Protein AF-0000000076924852 (afdb_homodimer)

Foldseek 3Di:
DQPPQVDDCPDLLNQLLVCLLVLVQVSNVVSLCVQCVPVPLSLVSQQVRDGRFRHGSLLNNLLNLNQVSNCCNCPVSNHDQLDQGRQQDGSLLSNLLSVNVVSNVVSVVSDHDQLRATLQQDGSLLSNLLVLVLSSNLVSVVSPHDLQRQGPLGGSLLNNLLNLNLNSNLSSVVSPHDQADADLQFRGSLVSNLLNQRQSSNLSSLVSPYDQATDQQDGSLLSCLLQVNLVNCVSSVVSPYQQAHAHPLGDTSLLSCLLVPNLSSNVSSLVRYDDDPVQPDSDSVSSSVVSCPPVCGVPPCLLVDALVVLQVVLVVCVVVVVLVSSLVSLSSSCNVVVLDLVSLLSNLVSCLSVLNLNSNLVSLSVSCSSPPPPPSSVVSNVSSCVSVVPPPDPSVCVSPPDD/DQPPQVDDCVDLLNQLLVCLLVLVVVSNVVSLCVQCVPVPLSLVSQQVRAGRFRHGSLLNNLLNLNQVSNCCNCPVSNHDQLDQGRQQDGSLLSNLLSVNVVSNVVSVVSDHDQLRATLQQDGSLLSNLLVLVLSSNLVSVVSPHDLQRQGPLGGSLLNNLLNLNLNSNLSSVVSPHDQADDDLQFRGSLVSNLLNQRQSSNLSSLVSPYDQATDQQDGSLLSCLLLVNLVNVVSSVVSPYQQAHAHPLGDTSLLSCLLVPNLSSVVSSLVRYDDDPVQPDSDSVSSSVVSCPPVCGVPPCLLVDALVVLQVVLVVCVVVVVLVSSLVSLSSSCNVVVLDLVSLLSNLVSCLSVLNLNSNLVSLSVSCSSPPPPPSSVVSNVSSCVSVVPPPDPSVCPSPPDD

Structure (mmCIF, N/CA/C/O backbone):
data_AF-0000000076924852-model_v1
#
loop_
_entity.id
_entity.type
_entity.pdbx_description
1 polymer 'Uncharacterized protein'
#
loop_
_atom_site.group_PDB
_atom_site.id
_atom_site.type_symbol
_atom_site.label_atom_id
_atom_site.label_alt_id
_atom_site.label_comp_id
_atom_site.label_asym_id
_atom_site.label_entity_id
_atom_site.label_seq_id
_atom_site.pdbx_PDB_ins_code
_atom_site.Cartn_x
_atom_site.Cartn_y
_atom_site.Cartn_z
_atom_site.occupancy
_atom_site.B_iso_or_equiv
_atom_site.auth_seq_id
_atom_site.auth_comp_id
_atom_site.auth_asym_id
_atom_site.auth_atom_id
_atom_site.pdbx_PDB_model_num
ATOM 1 N N . MET A 1 1 ? 1.028 5.52 -10.227 1 20.44 1 MET A N 1
ATOM 2 C CA . MET A 1 1 ? 0.839 6.113 -11.547 1 20.44 1 MET A CA 1
ATOM 3 C C . MET A 1 1 ? 1.786 7.289 -11.758 1 20.44 1 MET A C 1
ATOM 5 O O . MET A 1 1 ? 1.724 8.281 -11.023 1 20.44 1 MET A O 1
ATOM 9 N N . ALA A 1 2 ? 2.914 7.02 -12.469 1 30.19 2 ALA A N 1
ATOM 10 C CA . ALA A 1 2 ? 3.861 8.094 -12.75 1 30.19 2 ALA A CA 1
ATOM 11 C C . ALA A 1 2 ? 3.154 9.305 -13.352 1 30.19 2 ALA A C 1
ATOM 13 O O . ALA A 1 2 ? 2.203 9.156 -14.125 1 30.19 2 ALA A O 1
ATOM 14 N N . PRO A 1 3 ? 3.215 10.445 -12.812 1 30.08 3 PRO A N 1
ATOM 15 C CA . PRO A 1 3 ? 2.674 11.609 -13.523 1 30.08 3 PRO A CA 1
ATOM 16 C C . PRO A 1 3 ? 3.006 11.602 -15.016 1 30.08 3 PRO A C 1
ATOM 18 O O . PRO A 1 3 ? 4.031 11.047 -15.414 1 30.08 3 PRO A O 1
ATOM 21 N N . PRO A 1 4 ? 1.96 11.602 -15.883 1 34.19 4 PRO A N 1
ATOM 22 C CA . PRO A 1 4 ? 2.271 11.867 -17.297 1 34.19 4 PRO A CA 1
ATOM 23 C C . PRO A 1 4 ? 3.422 12.852 -17.469 1 34.19 4 PRO A C 1
ATOM 25 O O . PRO A 1 4 ? 3.709 13.641 -16.562 1 34.19 4 PRO A O 1
ATOM 28 N N . LEU A 1 5 ? 4.293 12.531 -18.422 1 40.09 5 LEU A N 1
ATOM 29 C CA . LEU A 1 5 ? 5.301 13.492 -18.859 1 40.09 5 LEU A CA 1
ATOM 30 C C . LEU A 1 5 ? 4.719 14.898 -18.906 1 40.09 5 LEU A C 1
ATOM 32 O O . LEU A 1 5 ? 3.83 15.18 -19.719 1 40.09 5 LEU A O 1
ATOM 36 N N . ALA A 1 6 ? 4.434 15.453 -17.875 1 45.12 6 ALA A N 1
ATOM 37 C CA . ALA A 1 6 ? 3.982 16.844 -17.891 1 45.12 6 ALA A CA 1
ATOM 38 C C . ALA A 1 6 ? 4.711 17.641 -18.984 1 45.12 6 ALA A C 1
ATOM 40 O O . ALA A 1 6 ? 4.727 18.875 -18.953 1 45.12 6 ALA A O 1
ATOM 41 N N . CYS A 1 7 ? 5.676 16.984 -19.641 1 46.38 7 CYS A N 1
ATOM 42 C CA . CYS A 1 7 ? 6.418 17.922 -20.484 1 46.38 7 CYS A CA 1
ATOM 43 C C . CYS A 1 7 ? 5.664 18.203 -21.766 1 46.38 7 CYS A C 1
ATOM 45 O O . CYS A 1 7 ? 5.156 17.281 -22.422 1 46.38 7 CYS A O 1
ATOM 47 N N . GLY A 1 8 ? 5.191 19.234 -21.891 1 46.25 8 GLY A N 1
ATOM 48 C CA . GLY A 1 8 ? 4.684 19.703 -23.172 1 46.25 8 GLY A CA 1
ATOM 49 C C . GLY A 1 8 ? 5.512 19.219 -24.344 1 46.25 8 GLY A C 1
ATOM 50 O O . GLY A 1 8 ? 6.727 19.047 -24.234 1 46.25 8 GLY A O 1
ATOM 51 N N . PRO A 1 9 ? 4.969 18.469 -25.297 1 47.09 9 PRO A N 1
ATOM 52 C CA . PRO A 1 9 ? 5.652 17.891 -26.453 1 47.09 9 PRO A CA 1
ATOM 53 C C . PRO A 1 9 ? 6.738 18.812 -27.016 1 47.09 9 PRO A C 1
ATOM 55 O O . PRO A 1 9 ? 7.699 18.328 -27.625 1 47.09 9 PRO A O 1
ATOM 58 N N . GLU A 1 10 ? 6.652 20 -26.781 1 57.5 10 GLU A N 1
ATOM 59 C CA . GLU A 1 10 ? 7.602 20.875 -27.469 1 57.5 10 GLU A CA 1
ATOM 60 C C . GLU A 1 10 ? 8.812 21.156 -26.594 1 57.5 10 GLU A C 1
ATOM 62 O O . GLU A 1 10 ? 9.805 21.719 -27.062 1 57.5 10 GLU A O 1
ATOM 67 N N . ALA A 1 11 ? 8.836 20.656 -25.484 1 71.06 11 ALA A N 1
ATOM 68 C CA . ALA A 1 11 ? 9.984 20.969 -24.641 1 71.06 11 ALA A CA 1
ATOM 69 C C . ALA A 1 11 ? 11.172 20.062 -24.969 1 71.06 11 ALA A C 1
ATOM 71 O O . ALA A 1 11 ? 10.992 18.891 -25.266 1 71.06 11 ALA A O 1
ATOM 72 N N . PRO A 1 12 ? 12.352 20.672 -25.172 1 80.06 12 PRO A N 1
ATOM 73 C CA . PRO A 1 12 ? 13.547 19.891 -25.531 1 80.06 12 PRO A CA 1
ATOM 74 C C . PRO A 1 12 ? 13.75 18.672 -24.641 1 80.06 12 PRO A C 1
ATOM 76 O O . PRO A 1 12 ? 14.234 17.641 -25.094 1 80.06 12 PRO A O 1
ATOM 79 N N . GLN A 1 13 ? 13.352 18.797 -23.453 1 83.69 13 GLN A N 1
ATOM 80 C CA . GLN A 1 13 ? 13.508 17.672 -22.547 1 83.69 13 GLN A CA 1
ATOM 81 C C . GLN A 1 13 ? 12.648 16.5 -22.969 1 83.69 13 GLN A C 1
ATOM 83 O O . GLN A 1 13 ? 13.109 15.352 -22.969 1 83.69 13 GLN A O 1
ATOM 88 N N . CYS A 1 14 ? 11.484 16.812 -23.391 1 79.69 14 CYS A N 1
ATOM 89 C CA . CYS A 1 14 ? 10.578 15.758 -23.859 1 79.69 14 CYS A CA 1
ATOM 90 C C . CYS A 1 14 ? 11.07 15.172 -25.188 1 79.69 14 CYS A C 1
ATOM 92 O O . CYS A 1 14 ? 10.961 13.961 -25.406 1 79.69 14 CYS A O 1
ATOM 94 N N . ARG A 1 15 ? 11.555 16.047 -25.938 1 82.25 15 ARG A N 1
ATOM 95 C CA . ARG A 1 15 ? 12.086 15.609 -27.234 1 82.25 15 ARG A CA 1
ATOM 96 C C . ARG A 1 15 ? 13.266 14.656 -27.047 1 82.25 15 ARG A C 1
ATOM 98 O O . ARG A 1 15 ? 13.406 13.688 -27.797 1 82.25 15 ARG A O 1
ATOM 105 N N . LEU A 1 16 ? 14.062 14.938 -26.109 1 90.88 16 LEU A N 1
ATOM 106 C CA . LEU A 1 16 ? 15.227 14.094 -25.844 1 90.88 16 LEU A CA 1
ATOM 107 C C . LEU A 1 16 ? 14.797 12.695 -25.422 1 90.88 16 LEU A C 1
ATOM 109 O O . LEU A 1 16 ? 15.312 11.695 -25.938 1 90.88 16 LEU A O 1
ATOM 113 N N . LEU A 1 17 ? 13.922 12.656 -24.547 1 88.88 17 LEU A N 1
ATOM 114 C CA . LEU A 1 17 ? 13.453 11.375 -24.016 1 88.88 17 LEU A CA 1
ATOM 115 C C . LEU A 1 17 ? 12.711 10.586 -25.094 1 88.88 17 LEU A C 1
ATOM 117 O O . LEU A 1 17 ? 12.844 9.359 -25.172 1 88.88 17 LEU A O 1
ATOM 121 N N . ARG A 1 18 ? 12.008 11.266 -25.906 1 82.5 18 ARG A N 1
ATOM 122 C CA . ARG A 1 18 ? 11.328 10.602 -27.016 1 82.5 18 ARG A CA 1
ATOM 123 C C . ARG A 1 18 ? 12.328 10.023 -28 1 82.5 18 ARG A C 1
ATOM 125 O O . ARG A 1 18 ? 12.133 8.922 -28.516 1 82.5 18 ARG A O 1
ATOM 132 N N . ALA A 1 19 ? 13.227 10.812 -28.281 1 91 19 ALA A N 1
ATOM 133 C CA . ALA A 1 19 ? 14.273 10.336 -29.188 1 91 19 ALA A CA 1
ATOM 134 C C . ALA A 1 19 ? 14.945 9.078 -28.641 1 91 19 ALA A C 1
ATOM 136 O O . ALA A 1 19 ? 15.273 8.156 -29.391 1 91 19 ALA A O 1
ATOM 137 N N . ALA A 1 20 ? 15.195 9.055 -27.359 1 93 20 ALA A N 1
ATOM 138 C CA . ALA A 1 20 ? 15.781 7.883 -26.703 1 93 20 ALA A CA 1
ATOM 139 C C . ALA A 1 20 ? 14.859 6.672 -26.828 1 93 20 ALA A C 1
ATOM 141 O O . ALA A 1 20 ? 15.312 5.574 -27.172 1 93 20 ALA A O 1
ATOM 142 N N . ALA A 1 21 ? 13.594 6.879 -26.578 1 89.5 21 ALA A N 1
ATOM 143 C CA . ALA A 1 21 ? 12.609 5.805 -26.625 1 89.5 21 ALA A CA 1
ATOM 144 C C . ALA A 1 21 ? 12.422 5.293 -28.047 1 89.5 21 ALA A C 1
ATOM 146 O O . ALA A 1 21 ? 12.195 4.098 -28.266 1 89.5 21 ALA A O 1
ATOM 147 N N . ASP A 1 22 ? 12.594 6.199 -29 1 90.12 22 ASP A N 1
ATOM 148 C CA . ASP A 1 22 ? 12.391 5.848 -30.406 1 90.12 22 ASP A CA 1
ATOM 149 C C . ASP A 1 22 ? 13.664 5.27 -31.016 1 90.12 22 ASP A C 1
ATOM 151 O O . ASP A 1 22 ? 13.625 4.66 -32.094 1 90.12 22 ASP A O 1
ATOM 155 N N . GLY A 1 23 ? 14.641 5.445 -30.422 1 94.31 23 GLY A N 1
ATOM 156 C CA . GLY A 1 23 ? 15.914 4.984 -30.953 1 94.31 23 GLY A CA 1
ATOM 157 C C . GLY A 1 23 ? 16.484 5.898 -32.031 1 94.31 23 GLY A C 1
ATOM 158 O O . GLY A 1 23 ? 17.281 5.469 -32.844 1 94.31 23 GLY A O 1
ATOM 159 N N . ASP A 1 24 ? 15.938 7.129 -32.062 1 95 24 ASP A N 1
ATOM 160 C CA . ASP A 1 24 ? 16.438 8.117 -33 1 95 24 ASP A CA 1
ATOM 161 C C . ASP A 1 24 ? 17.719 8.781 -32.5 1 95 24 ASP A C 1
ATOM 163 O O . ASP A 1 24 ? 17.672 9.906 -31.984 1 95 24 ASP A O 1
ATOM 167 N N . LEU A 1 25 ? 18.828 8.141 -32.781 1 97.12 25 LEU A N 1
ATOM 168 C CA . LEU A 1 25 ? 20.109 8.562 -32.219 1 97.12 25 LEU A CA 1
ATOM 169 C C . LEU A 1 25 ? 20.5 9.938 -32.719 1 97.12 25 LEU A C 1
ATOM 171 O O . LEU A 1 25 ? 20.953 10.797 -31.953 1 97.12 25 LEU A O 1
ATOM 175 N N . PRO A 1 26 ? 20.359 10.195 -34.031 1 97.06 26 PRO A N 1
ATOM 176 C CA . PRO A 1 26 ? 20.719 11.531 -34.5 1 97.06 26 PRO A CA 1
ATOM 177 C C . PRO A 1 26 ? 19.906 12.641 -33.812 1 97.06 26 PRO A C 1
ATOM 179 O O . PRO A 1 26 ? 20.484 13.648 -33.406 1 97.06 26 PRO A O 1
ATOM 182 N N . LEU A 1 27 ? 18.719 12.383 -33.812 1 95.19 27 LEU A N 1
ATOM 183 C CA . LEU A 1 27 ? 17.891 13.375 -33.125 1 95.19 27 LEU A CA 1
ATOM 184 C C . LEU A 1 27 ? 18.266 13.5 -31.656 1 95.19 27 LEU A C 1
ATOM 186 O O . LEU A 1 27 ? 18.266 14.602 -31.109 1 95.19 27 LEU A O 1
ATOM 190 N N . PHE A 1 28 ? 18.531 12.391 -31 1 96.56 28 PHE A N 1
ATOM 191 C CA . PHE A 1 28 ? 18.953 12.391 -29.594 1 96.56 28 PHE A CA 1
ATOM 192 C C . PHE A 1 28 ? 20.188 13.242 -29.391 1 96.56 28 PHE A C 1
ATOM 194 O O . PHE A 1 28 ? 20.234 14.102 -28.516 1 96.56 28 PHE A O 1
ATOM 201 N N . LYS A 1 29 ? 21.141 13.055 -30.281 1 96.06 29 LYS A N 1
ATOM 202 C CA . LYS A 1 29 ? 22.391 13.789 -30.188 1 96.06 29 LYS A CA 1
ATOM 203 C C . LYS A 1 29 ? 22.188 15.281 -30.406 1 96.06 29 LYS A C 1
ATOM 205 O O . LYS A 1 29 ? 22.75 16.109 -29.688 1 96.06 29 LYS A O 1
ATOM 210 N N . ARG A 1 30 ? 21.391 15.547 -31.328 1 94.81 30 ARG A N 1
ATOM 211 C CA . ARG A 1 30 ? 21.109 16.953 -31.625 1 94.81 30 ARG A CA 1
ATOM 212 C C . ARG A 1 30 ? 20.422 17.625 -30.453 1 94.81 30 ARG A C 1
ATOM 214 O O . ARG A 1 30 ? 20.766 18.75 -30.078 1 94.81 30 ARG A O 1
ATOM 221 N N . THR A 1 31 ? 19.469 16.984 -29.953 1 94.44 31 THR A N 1
ATOM 222 C CA . THR A 1 31 ? 18.703 17.547 -28.844 1 94.44 31 THR A CA 1
ATOM 223 C C . THR A 1 31 ? 19.562 17.672 -27.594 1 94.44 31 THR A C 1
ATOM 225 O O . THR A 1 31 ? 19.453 18.656 -26.859 1 94.44 31 THR A O 1
ATOM 228 N N . ALA A 1 32 ? 20.422 16.703 -27.312 1 94.81 32 ALA A N 1
ATOM 229 C CA . ALA A 1 32 ? 21.328 16.75 -26.172 1 94.81 32 ALA A CA 1
ATOM 230 C C . ALA A 1 32 ? 22.281 17.938 -26.281 1 94.81 32 ALA A C 1
ATOM 232 O O . ALA A 1 32 ? 22.547 18.609 -25.281 1 94.81 32 ALA A O 1
ATOM 233 N N . SER A 1 33 ? 22.734 18.156 -27.484 1 94 33 SER A N 1
ATOM 234 C CA . SER A 1 33 ? 23.625 19.281 -27.703 1 94 33 SER A CA 1
ATOM 235 C C . SER A 1 33 ? 22.922 20.609 -27.453 1 94 33 SER A C 1
ATOM 237 O O . SER A 1 33 ? 23.516 21.531 -26.875 1 94 33 SER A O 1
ATOM 239 N N . LEU A 1 34 ? 21.766 20.594 -27.922 1 92.12 34 LEU A N 1
ATOM 240 C CA . LEU A 1 34 ? 20.969 21.797 -27.688 1 92.12 34 LEU A CA 1
ATOM 241 C C . LEU A 1 34 ? 20.797 22.047 -26.203 1 92.12 34 LEU A C 1
ATOM 243 O O . LEU A 1 34 ? 20.859 23.188 -25.75 1 92.12 34 LEU A O 1
ATOM 247 N N . LEU A 1 35 ? 20.578 21.047 -25.438 1 91.69 35 LEU A N 1
ATOM 248 C CA . LEU A 1 35 ? 20.344 21.156 -24 1 91.69 35 LEU A CA 1
ATOM 249 C C . LEU A 1 35 ? 21.641 21.516 -23.266 1 91.69 35 LEU A C 1
ATOM 251 O O . LEU A 1 35 ? 21.609 22.219 -22.266 1 91.69 35 LEU A O 1
ATOM 255 N N . ASP A 1 36 ? 22.75 21.062 -23.734 1 91.62 36 ASP A N 1
ATOM 256 C CA . ASP A 1 36 ? 24.047 21.375 -23.141 1 91.62 36 ASP A CA 1
ATOM 257 C C . ASP A 1 36 ? 24.391 22.844 -23.328 1 91.62 36 ASP A C 1
ATOM 259 O O . ASP A 1 36 ? 25.109 23.422 -22.516 1 91.62 36 ASP A O 1
ATOM 263 N N . GLY A 1 37 ? 23.984 23.422 -24.453 1 90.25 37 GLY A N 1
ATOM 264 C CA . GLY A 1 37 ? 24.25 24.828 -24.75 1 90.25 37 GLY A CA 1
ATOM 265 C C . GLY A 1 37 ? 25.719 25.125 -24.891 1 90.25 37 GLY A C 1
ATOM 266 O O . GLY A 1 37 ? 26.188 26.203 -24.5 1 90.25 37 GLY A O 1
ATOM 267 N N . GLY A 1 38 ? 26.516 24.219 -25.25 1 88.19 38 GLY A N 1
ATOM 268 C CA . GLY A 1 38 ? 27.938 24.438 -25.5 1 88.19 38 GLY A CA 1
ATOM 269 C C . GLY A 1 38 ? 28.766 24.375 -24.234 1 88.19 38 GLY A C 1
ATOM 270 O O . GLY A 1 38 ? 29.969 24.688 -24.25 1 88.19 38 GLY A O 1
ATOM 271 N N . LYS A 1 39 ? 28.297 24.047 -23.172 1 91.75 39 LYS A N 1
ATOM 272 C CA . LYS A 1 39 ? 29 24.047 -21.891 1 91.75 39 LYS A CA 1
ATOM 273 C C . LYS A 1 39 ? 29.969 22.875 -21.812 1 91.75 39 LYS A C 1
ATOM 275 O O . LYS A 1 39 ? 30.859 22.859 -20.938 1 91.75 39 LYS A O 1
ATOM 280 N N . GLY A 1 40 ? 29.812 22.016 -22.703 1 89.12 40 GLY A N 1
ATOM 281 C CA . GLY A 1 40 ? 30.703 20.859 -22.703 1 89.12 40 GLY A CA 1
ATOM 282 C C . GLY A 1 40 ? 30.375 19.844 -21.625 1 89.12 40 GLY A C 1
ATOM 283 O O . GLY A 1 40 ? 31.25 19.109 -21.172 1 89.12 40 GLY A O 1
ATOM 284 N N . ARG A 1 41 ? 29.25 19.906 -21.078 1 92.69 41 ARG A N 1
ATOM 285 C CA . ARG A 1 41 ? 28.812 18.984 -20.031 1 92.69 41 ARG A CA 1
ATOM 286 C C . ARG A 1 41 ? 27.609 18.172 -20.5 1 92.69 41 ARG A C 1
ATOM 288 O O . ARG A 1 41 ? 26.578 18.172 -19.828 1 92.69 41 ARG A O 1
ATOM 295 N N . LEU A 1 42 ? 27.781 17.453 -21.562 1 93.25 42 LEU A N 1
ATOM 296 C CA . LEU A 1 42 ? 26.703 16.734 -22.219 1 93.25 42 LEU A CA 1
ATOM 297 C C . LEU A 1 42 ? 26.094 15.68 -21.281 1 93.25 42 LEU A C 1
ATOM 299 O O . LEU A 1 42 ? 24.875 15.523 -21.234 1 93.25 42 LEU A O 1
ATOM 303 N N . ARG A 1 43 ? 26.938 15.008 -20.609 1 93.88 43 ARG A N 1
ATOM 304 C CA . ARG A 1 43 ? 26.469 13.984 -19.688 1 93.88 43 ARG A CA 1
ATOM 305 C C . ARG A 1 43 ? 25.516 14.578 -18.641 1 93.88 43 ARG A C 1
ATOM 307 O O . ARG A 1 43 ? 24.422 14.047 -18.422 1 93.88 43 ARG A O 1
ATOM 314 N N . ASP A 1 44 ? 25.906 15.656 -18.109 1 92.44 44 ASP A N 1
ATOM 315 C CA . ASP A 1 44 ? 25.109 16.312 -17.078 1 92.44 44 ASP A CA 1
ATOM 316 C C . ASP A 1 44 ? 23.766 16.766 -17.641 1 92.44 44 ASP A C 1
ATOM 318 O O . ASP A 1 44 ? 22.734 16.656 -16.969 1 92.44 44 ASP A O 1
ATOM 322 N N . ALA A 1 45 ? 23.828 17.281 -18.812 1 90.94 45 ALA A N 1
ATOM 323 C CA . ALA A 1 45 ? 22.625 17.766 -19.469 1 90.94 45 ALA A CA 1
ATOM 324 C C . ALA A 1 45 ? 21.625 16.641 -19.703 1 90.94 45 ALA A C 1
ATOM 326 O O . ALA A 1 45 ? 20.422 16.797 -19.484 1 90.94 45 ALA A O 1
ATOM 327 N N . VAL A 1 46 ? 22.141 15.523 -20.094 1 92.94 46 VAL A N 1
ATOM 328 C CA . VAL A 1 46 ? 21.297 14.375 -20.391 1 92.94 46 VAL A CA 1
ATOM 329 C C . VAL A 1 46 ? 20.766 13.766 -19.094 1 92.94 46 VAL A C 1
ATOM 331 O O . VAL A 1 46 ? 19.578 13.422 -19.016 1 92.94 46 VAL A O 1
ATOM 334 N N . GLU A 1 47 ? 21.562 13.641 -18.125 1 90.62 47 GLU A N 1
ATOM 335 C CA . GLU A 1 47 ? 21.156 13.023 -16.859 1 90.62 47 GLU A CA 1
ATOM 336 C C . GLU A 1 47 ? 20.156 13.891 -16.109 1 90.62 47 GLU A C 1
ATOM 338 O O . GLU A 1 47 ? 19.359 13.383 -15.312 1 90.62 47 GLU A O 1
ATOM 343 N N . ALA A 1 48 ? 20.172 15.117 -16.438 1 86.19 48 ALA A N 1
ATOM 344 C CA . ALA A 1 48 ? 19.234 16.031 -15.789 1 86.19 48 ALA A CA 1
ATOM 345 C C . ALA A 1 48 ? 17.828 15.875 -16.328 1 86.19 48 ALA A C 1
ATOM 347 O O . ALA A 1 48 ? 16.859 16.266 -15.688 1 86.19 48 ALA A O 1
ATOM 348 N N . VAL A 1 49 ? 17.75 15.328 -17.516 1 84.25 49 VAL A N 1
ATOM 349 C CA . VAL A 1 49 ? 16.453 15.172 -18.156 1 84.25 49 VAL A CA 1
ATOM 350 C C . VAL A 1 49 ? 15.805 13.859 -17.703 1 84.25 49 VAL A C 1
ATOM 352 O O . VAL A 1 49 ? 16.344 12.781 -17.953 1 84.25 49 VAL A O 1
ATOM 355 N N . ASN A 1 50 ? 14.688 14.016 -16.984 1 76.5 50 ASN A N 1
ATOM 356 C CA . ASN A 1 50 ? 13.969 12.82 -16.547 1 76.5 50 ASN A CA 1
ATOM 357 C C . ASN A 1 50 ? 12.461 13.031 -16.562 1 76.5 50 ASN A C 1
ATOM 359 O O . ASN A 1 50 ? 11.984 14.164 -16.734 1 76.5 50 ASN A O 1
ATOM 363 N N . VAL A 1 51 ? 11.766 12.047 -16.781 1 60.19 51 VAL A N 1
ATOM 364 C CA . VAL A 1 51 ? 10.305 12.102 -16.75 1 60.19 51 VAL A CA 1
ATOM 365 C C . VAL A 1 51 ? 9.773 11.203 -15.633 1 60.19 51 VAL A C 1
ATOM 367 O O . VAL A 1 51 ? 10.398 10.203 -15.289 1 60.19 51 VAL A O 1
ATOM 370 N N . GLY A 1 52 ? 8.406 11.516 -15.25 1 54.66 52 GLY A N 1
ATOM 371 C CA . GLY A 1 52 ? 7.566 10.688 -14.406 1 54.66 52 GLY A CA 1
ATOM 372 C C . GLY A 1 52 ? 8.336 9.992 -13.297 1 54.66 52 GLY A C 1
ATOM 373 O O . GLY A 1 52 ? 8.406 8.758 -13.258 1 54.66 52 GLY A O 1
ATOM 374 N N . GLY A 1 53 ? 9.016 10.656 -12.5 1 58.97 53 GLY A N 1
ATOM 375 C CA . GLY A 1 53 ? 9.625 9.969 -11.375 1 58.97 53 GLY A CA 1
ATOM 376 C C . GLY A 1 53 ? 11.102 9.68 -11.586 1 58.97 53 GLY A C 1
ATOM 377 O O . GLY A 1 53 ? 11.57 8.586 -11.273 1 58.97 53 GLY A O 1
ATOM 378 N N . ARG A 1 54 ? 11.922 10.258 -12.305 1 70.25 54 ARG A N 1
ATOM 379 C CA . ARG A 1 54 ? 13.375 10.242 -12.414 1 70.25 54 ARG A CA 1
ATOM 380 C C . ARG A 1 54 ? 13.836 9.203 -13.438 1 70.25 54 ARG A C 1
ATOM 382 O O . ARG A 1 54 ? 14.969 8.719 -13.367 1 70.25 54 ARG A O 1
ATOM 389 N N . ALA A 1 55 ? 12.93 8.734 -14.312 1 86.19 55 ALA A N 1
ATOM 390 C CA . ALA A 1 55 ? 13.398 7.875 -15.391 1 86.19 55 ALA A CA 1
ATOM 391 C C . ALA A 1 55 ? 14.117 8.688 -16.469 1 86.19 55 ALA A C 1
ATOM 393 O O . ALA A 1 55 ? 13.539 9.617 -17.031 1 86.19 55 ALA A O 1
ATOM 394 N N . GLY A 1 56 ? 15.305 8.289 -16.734 1 90.75 56 GLY A N 1
ATOM 395 C CA . GLY A 1 56 ? 16.109 9.039 -17.703 1 90.75 56 GLY A CA 1
ATOM 396 C C . GLY A 1 56 ? 16.141 8.398 -19.078 1 90.75 56 GLY A C 1
ATOM 397 O O . GLY A 1 56 ? 15.383 7.469 -19.344 1 90.75 56 GLY A O 1
ATOM 398 N N . ALA A 1 57 ? 16.969 8.93 -19.875 1 93.5 57 ALA A N 1
ATOM 399 C CA . ALA A 1 57 ? 17.094 8.508 -21.266 1 93.5 57 ALA A CA 1
ATOM 400 C C . ALA A 1 57 ? 17.516 7.047 -21.359 1 93.5 57 ALA A C 1
ATOM 402 O O . ALA A 1 57 ? 17 6.297 -22.203 1 93.5 57 ALA A O 1
ATOM 403 N N . LEU A 1 58 ? 18.391 6.645 -20.516 1 96 58 LEU A N 1
ATOM 404 C CA . LEU A 1 58 ? 18.859 5.266 -20.578 1 96 58 LEU A CA 1
ATOM 405 C C . LEU A 1 58 ? 17.75 4.297 -20.188 1 96 58 LEU A C 1
ATOM 407 O O . LEU A 1 58 ? 17.641 3.209 -20.766 1 96 58 LEU A O 1
ATOM 411 N N . HIS A 1 59 ? 16.984 4.629 -19.172 1 94.44 59 HIS A N 1
ATOM 412 C CA . HIS A 1 59 ? 15.82 3.811 -18.828 1 94.44 59 HIS A CA 1
ATOM 413 C C . HIS A 1 59 ? 14.93 3.58 -20.031 1 94.44 59 HIS A C 1
ATOM 415 O O . HIS A 1 59 ? 14.594 2.438 -20.359 1 94.44 59 HIS A O 1
ATOM 421 N N . LEU A 1 60 ? 14.641 4.66 -20.688 1 91.69 60 LEU A N 1
ATOM 422 C CA . LEU A 1 60 ? 13.695 4.605 -21.797 1 91.69 60 LEU A CA 1
ATOM 423 C C . LEU A 1 60 ? 14.289 3.838 -22.969 1 91.69 60 LEU A C 1
ATOM 425 O O . LEU A 1 60 ? 13.617 2.994 -23.562 1 91.69 60 LEU A O 1
ATOM 429 N N . ALA A 1 61 ? 15.469 4.195 -23.297 1 95.31 61 ALA A N 1
ATOM 430 C CA . ALA A 1 61 ? 16.125 3.488 -24.391 1 95.31 61 ALA A CA 1
ATOM 431 C C . ALA A 1 61 ? 16.203 1.989 -24.109 1 95.31 61 ALA A C 1
ATOM 433 O O . ALA A 1 61 ? 15.922 1.173 -24.984 1 95.31 61 ALA A O 1
ATOM 434 N N . ALA A 1 62 ? 16.562 1.641 -22.891 1 95.5 62 ALA A N 1
ATOM 435 C CA . ALA A 1 62 ? 16.672 0.24 -22.5 1 95.5 62 ALA A CA 1
ATOM 436 C C . ALA A 1 62 ? 15.32 -0.455 -22.547 1 95.5 62 ALA A C 1
ATOM 438 O O . ALA A 1 62 ? 15.211 -1.575 -23.047 1 95.5 62 ALA A O 1
ATOM 439 N N . GLY A 1 63 ? 14.328 0.179 -22.047 1 93.19 63 GLY A N 1
ATOM 440 C CA . GLY A 1 63 ? 12.992 -0.38 -22.016 1 93.19 63 GLY A CA 1
ATOM 441 C C . GLY A 1 63 ? 12.391 -0.6 -23.391 1 93.19 63 GLY A C 1
ATOM 442 O O . GLY A 1 63 ? 11.461 -1.391 -23.547 1 93.19 63 GLY A O 1
ATOM 443 N N . HIS A 1 64 ? 12.977 0.112 -24.312 1 91.81 64 HIS A N 1
ATOM 444 C CA . HIS A 1 64 ? 12.477 -0.033 -25.672 1 91.81 64 HIS A CA 1
ATOM 445 C C . HIS A 1 64 ? 13.484 -0.769 -26.562 1 91.81 64 HIS A C 1
ATOM 447 O O . HIS A 1 64 ? 13.297 -0.863 -27.766 1 91.81 64 HIS A O 1
ATOM 453 N N . GLY A 1 65 ? 14.445 -1.223 -25.969 1 94.25 65 GLY A N 1
ATOM 454 C CA . GLY A 1 65 ? 15.438 -2.021 -26.672 1 94.25 65 GLY A CA 1
ATOM 455 C C . GLY A 1 65 ? 16.203 -1.233 -27.719 1 94.25 65 GLY A C 1
ATOM 456 O O . GLY A 1 65 ? 16.5 -1.744 -28.797 1 94.25 65 GLY A O 1
ATOM 457 N N . ARG A 1 66 ? 16.391 0.028 -27.453 1 95.88 66 ARG A N 1
ATOM 458 C CA . ARG A 1 66 ? 17.094 0.878 -28.406 1 95.88 66 ARG A CA 1
ATOM 459 C C . ARG A 1 66 ? 18.594 0.819 -28.188 1 95.88 66 ARG A C 1
ATOM 461 O O . ARG A 1 66 ? 19.172 1.727 -27.578 1 95.88 66 ARG A O 1
ATOM 468 N N . MET A 1 67 ? 19.234 -0.097 -28.812 1 96.69 67 MET A N 1
ATOM 469 C CA . MET A 1 67 ? 20.609 -0.473 -28.547 1 96.69 67 MET A CA 1
ATOM 470 C C . MET A 1 67 ? 21.562 0.673 -28.875 1 96.69 67 MET A C 1
ATOM 472 O O . MET A 1 67 ? 22.469 0.986 -28.094 1 96.69 67 MET A O 1
ATOM 476 N N . ALA A 1 68 ? 21.375 1.292 -30 1 97.25 68 ALA A N 1
ATOM 477 C CA . ALA A 1 68 ? 22.281 2.342 -30.438 1 97.25 68 ALA A CA 1
ATOM 478 C C . ALA A 1 68 ? 22.312 3.494 -29.438 1 97.25 68 ALA A C 1
ATOM 480 O O . ALA A 1 68 ? 23.391 4.027 -29.141 1 97.25 68 ALA A O 1
ATOM 481 N N . VAL A 1 69 ? 21.203 3.797 -29 1 97.56 69 VAL A N 1
ATOM 482 C CA . VAL A 1 69 ? 21.125 4.883 -28.031 1 97.56 69 VAL A CA 1
ATOM 483 C C . VAL A 1 69 ? 21.75 4.445 -26.703 1 97.56 69 VAL A C 1
ATOM 485 O O . VAL A 1 69 ? 22.469 5.215 -26.078 1 97.56 69 VAL A O 1
ATOM 488 N N . CYS A 1 70 ? 21.5 3.213 -26.281 1 97.88 70 CYS A N 1
ATOM 489 C CA . CYS A 1 70 ? 22.109 2.686 -25.062 1 97.88 70 CYS A CA 1
ATOM 490 C C . CYS A 1 70 ? 23.625 2.727 -25.141 1 97.88 70 CYS A C 1
ATOM 492 O O . CYS A 1 70 ? 24.297 3.16 -24.203 1 97.88 70 CYS A O 1
ATOM 494 N N . VAL A 1 71 ? 24.141 2.344 -26.281 1 97.75 71 VAL A N 1
ATOM 495 C CA . VAL A 1 71 ? 25.594 2.305 -26.469 1 97.75 71 VAL A CA 1
ATOM 496 C C . VAL A 1 71 ? 26.156 3.717 -26.375 1 97.75 71 VAL A C 1
ATOM 498 O O . VAL A 1 71 ? 27.188 3.939 -25.719 1 97.75 71 VAL A O 1
ATOM 501 N N . PHE A 1 72 ? 25.531 4.598 -26.984 1 97.44 72 PHE A N 1
ATOM 502 C CA . PHE A 1 72 ? 25.969 5.988 -26.953 1 97.44 72 PHE A CA 1
ATOM 503 C C . PHE A 1 72 ? 25.984 6.52 -25.531 1 97.44 72 PHE A C 1
ATOM 505 O O . PHE A 1 72 ? 26.953 7.129 -25.078 1 97.44 72 PHE A O 1
ATOM 512 N N . LEU A 1 73 ? 24.953 6.281 -24.797 1 97.75 73 LEU A N 1
ATOM 513 C CA . LEU A 1 73 ? 24.797 6.781 -23.438 1 97.75 73 LEU A CA 1
ATOM 514 C C . LEU A 1 73 ? 25.844 6.16 -22.5 1 97.75 73 LEU A C 1
ATOM 516 O O . LEU A 1 73 ? 26.453 6.859 -21.688 1 97.75 73 LEU A O 1
ATOM 520 N N . VAL A 1 74 ? 26.094 4.863 -22.656 1 97.75 74 VAL A N 1
ATOM 521 C CA . VAL A 1 74 ? 26.938 4.121 -21.719 1 97.75 74 VAL A CA 1
ATOM 522 C C . VAL A 1 74 ? 28.406 4.32 -22.078 1 97.75 74 VAL A C 1
ATOM 524 O O . VAL A 1 74 ? 29.234 4.574 -21.188 1 97.75 74 VAL A O 1
ATOM 527 N N . GLU A 1 75 ? 28.688 4.277 -23.328 1 97.12 75 GLU A N 1
ATOM 528 C CA . GLU A 1 75 ? 30.094 4.258 -23.719 1 97.12 75 GLU A CA 1
ATOM 529 C C . GLU A 1 75 ? 30.609 5.668 -24 1 97.12 75 GLU A C 1
ATOM 531 O O . GLU A 1 75 ? 31.75 6 -23.641 1 97.12 75 GLU A O 1
ATOM 536 N N . GLU A 1 76 ? 29.859 6.449 -24.656 1 95.75 76 GLU A N 1
ATOM 537 C CA . GLU A 1 76 ? 30.328 7.781 -25.031 1 95.75 76 GLU A CA 1
ATOM 538 C C . GLU A 1 76 ? 30.047 8.789 -23.922 1 95.75 76 GLU A C 1
ATOM 540 O O . GLU A 1 76 ? 30.953 9.523 -23.5 1 95.75 76 GLU A O 1
ATOM 545 N N . LEU A 1 77 ? 28.875 8.836 -23.391 1 95.94 77 LEU A N 1
ATOM 546 C CA . LEU A 1 77 ? 28.531 9.82 -22.375 1 95.94 77 LEU A CA 1
ATOM 547 C C . LEU A 1 77 ? 28.875 9.32 -20.984 1 95.94 77 LEU A C 1
ATOM 549 O O . LEU A 1 77 ? 28.969 10.102 -20.047 1 95.94 77 LEU A O 1
ATOM 553 N N . ARG A 1 78 ? 28.938 8.008 -20.797 1 96 78 ARG A N 1
ATOM 554 C CA . ARG A 1 78 ? 29.297 7.367 -19.531 1 96 78 ARG A CA 1
ATOM 555 C C . ARG A 1 78 ? 28.281 7.723 -18.453 1 96 78 ARG A C 1
ATOM 557 O O . ARG A 1 78 ? 28.672 8.102 -17.344 1 96 78 ARG A O 1
ATOM 564 N N . VAL A 1 79 ? 27.047 7.574 -18.781 1 95.44 79 VAL A N 1
ATOM 565 C CA . VAL A 1 79 ? 26.016 7.812 -17.781 1 95.44 79 VAL A CA 1
ATOM 566 C C . VAL A 1 79 ? 26.016 6.68 -16.75 1 95.44 79 VAL A C 1
ATOM 568 O O . VAL A 1 79 ? 26.609 5.625 -16.984 1 95.44 79 VAL A O 1
ATOM 571 N N . ASP A 1 80 ? 25.406 6.867 -15.602 1 94.06 80 ASP A N 1
ATOM 572 C CA . ASP A 1 80 ? 25.281 5.832 -14.578 1 94.06 80 ASP A CA 1
ATOM 573 C C . ASP A 1 80 ? 24.328 4.734 -15.016 1 94.06 80 ASP A C 1
ATOM 575 O O . ASP A 1 80 ? 23.109 4.941 -15.047 1 94.06 80 ASP A O 1
ATOM 579 N N . VAL A 1 81 ? 24.828 3.594 -15.273 1 95.69 81 VAL A N 1
ATOM 580 C CA . VAL A 1 81 ? 24.047 2.477 -15.789 1 95.69 81 VAL A CA 1
ATOM 581 C C . VAL A 1 81 ? 23.109 1.956 -14.711 1 95.69 81 VAL A C 1
ATOM 583 O O . VAL A 1 81 ? 22.141 1.246 -15 1 95.69 81 VAL A O 1
ATOM 586 N N . ASN A 1 82 ? 23.391 2.301 -13.445 1 94 82 ASN A N 1
ATOM 587 C CA . ASN A 1 82 ? 22.578 1.796 -12.336 1 94 82 ASN A CA 1
ATOM 588 C C . ASN A 1 82 ? 21.688 2.883 -11.758 1 94 82 ASN A C 1
ATOM 590 O O . ASN A 1 82 ? 21.203 2.762 -10.625 1 94 82 ASN A O 1
ATOM 594 N N . ALA A 1 83 ? 21.5 3.941 -12.562 1 90.69 83 ALA A N 1
ATOM 595 C CA . ALA A 1 83 ? 20.594 4.996 -12.102 1 90.69 83 ALA A CA 1
ATOM 596 C C . ALA A 1 83 ? 19.203 4.453 -11.844 1 90.69 83 ALA A C 1
ATOM 598 O O . ALA A 1 83 ? 18.672 3.662 -12.633 1 90.69 83 ALA A O 1
ATOM 599 N N . ALA A 1 84 ? 18.625 4.816 -10.672 1 87.81 84 ALA A N 1
ATOM 600 C CA . ALA A 1 84 ? 17.281 4.344 -10.312 1 87.81 84 ALA A CA 1
ATOM 601 C C . ALA A 1 84 ? 16.234 5.434 -10.531 1 87.81 84 ALA A C 1
ATOM 603 O O . ALA A 1 84 ? 16.5 6.613 -10.281 1 87.81 84 ALA A O 1
ATOM 604 N N . ASP A 1 85 ? 15.148 5.055 -11.023 1 83.19 85 ASP A N 1
ATOM 605 C CA . ASP A 1 85 ? 14.031 5.992 -11.062 1 83.19 85 ASP A CA 1
ATOM 606 C C . ASP A 1 85 ? 13.352 6.094 -9.695 1 83.19 85 ASP A C 1
ATOM 608 O O . ASP A 1 85 ? 13.898 5.645 -8.688 1 83.19 85 ASP A O 1
ATOM 612 N N . GLU A 1 86 ? 12.211 6.703 -9.641 1 72 86 GLU A N 1
ATOM 613 C CA . GLU A 1 86 ? 11.523 6.961 -8.375 1 72 86 GLU A CA 1
ATOM 614 C C . GLU A 1 86 ? 11.062 5.664 -7.723 1 72 86 GLU A C 1
ATOM 616 O O . GLU A 1 86 ? 10.953 5.586 -6.496 1 72 86 GLU A O 1
ATOM 621 N N . SER A 1 87 ? 10.852 4.672 -8.539 1 71.25 87 SER A N 1
ATOM 622 C CA . SER A 1 87 ? 10.406 3.383 -8.023 1 71.25 87 SER A CA 1
ATOM 623 C C . SER A 1 87 ? 11.594 2.479 -7.707 1 71.25 87 SER A C 1
ATOM 625 O O . SER A 1 87 ? 11.422 1.357 -7.227 1 71.25 87 SER A O 1
ATOM 627 N N . GLY A 1 88 ? 12.812 3 -8.047 1 81.94 88 GLY A N 1
ATOM 628 C CA . GLY A 1 88 ? 14.023 2.232 -7.797 1 81.94 88 GLY A CA 1
ATOM 629 C C . GLY A 1 88 ? 14.43 1.361 -8.969 1 81.94 88 GLY A C 1
ATOM 630 O O . GLY A 1 88 ? 15.422 0.629 -8.891 1 81.94 88 GLY A O 1
ATOM 631 N N . ASP A 1 89 ? 13.734 1.477 -10.023 1 86.5 89 ASP A N 1
ATOM 632 C CA . ASP A 1 89 ? 14.023 0.639 -11.18 1 86.5 89 ASP A CA 1
ATOM 633 C C . ASP A 1 89 ? 15.234 1.163 -11.953 1 86.5 89 ASP A C 1
ATOM 635 O O . ASP A 1 89 ? 15.398 2.375 -12.109 1 86.5 89 ASP A O 1
ATOM 639 N N . THR A 1 90 ? 16 0.262 -12.367 1 92.19 90 THR A N 1
ATOM 640 C CA . THR A 1 90 ? 17.188 0.584 -13.156 1 92.19 90 THR A CA 1
ATOM 641 C C . THR A 1 90 ? 16.938 0.329 -14.641 1 92.19 90 THR A C 1
ATOM 643 O O . THR A 1 90 ? 15.93 -0.288 -15.008 1 92.19 90 THR A O 1
ATOM 646 N N . PRO A 1 91 ? 17.844 0.841 -15.484 1 93.81 91 PRO A N 1
ATOM 647 C CA . PRO A 1 91 ? 17.719 0.52 -16.906 1 93.81 91 PRO A CA 1
ATOM 648 C C . PRO A 1 91 ? 17.688 -0.984 -17.172 1 93.81 91 PRO A C 1
ATOM 650 O O . PRO A 1 91 ? 16.969 -1.444 -18.062 1 93.81 91 PRO A O 1
ATOM 653 N N . LEU A 1 92 ? 18.391 -1.711 -16.359 1 94 92 LEU A N 1
ATOM 654 C CA . LEU A 1 92 ? 18.375 -3.164 -16.5 1 94 92 LEU A CA 1
ATOM 655 C C . LEU A 1 92 ? 16.984 -3.719 -16.266 1 94 92 LEU A C 1
ATOM 657 O O . LEU A 1 92 ? 16.516 -4.566 -17.031 1 94 92 LEU A O 1
ATOM 661 N N . ALA A 1 93 ? 16.359 -3.291 -15.258 1 91 93 ALA A N 1
ATOM 662 C CA . ALA A 1 93 ? 14.992 -3.715 -14.969 1 91 93 ALA A CA 1
ATOM 663 C C . ALA A 1 93 ? 14.055 -3.379 -16.125 1 91 93 ALA A C 1
ATOM 665 O O . ALA A 1 93 ? 13.188 -4.184 -16.484 1 91 93 ALA A O 1
ATOM 666 N N . TYR A 1 94 ? 14.25 -2.191 -16.672 1 90.19 94 TYR A N 1
ATOM 667 C CA . TYR A 1 94 ? 13.438 -1.78 -17.812 1 90.19 94 TYR A CA 1
ATOM 668 C C . TYR A 1 94 ? 13.609 -2.74 -18.984 1 90.19 94 TYR A C 1
ATOM 670 O O . TYR A 1 94 ? 12.633 -3.152 -19.609 1 90.19 94 TYR A O 1
ATOM 678 N N . ALA A 1 95 ? 14.812 -3.033 -19.25 1 93.94 95 ALA A N 1
ATOM 679 C CA . ALA A 1 95 ? 15.109 -3.941 -20.359 1 93.94 95 ALA A CA 1
ATOM 680 C C . ALA A 1 95 ? 14.461 -5.305 -20.141 1 93.94 95 ALA A C 1
ATOM 682 O O . ALA A 1 95 ? 13.914 -5.898 -21.078 1 93.94 95 ALA A O 1
ATOM 683 N N . ILE A 1 96 ? 14.516 -5.789 -18.938 1 92.12 96 ILE A N 1
ATOM 684 C CA . ILE A 1 96 ? 13.961 -7.094 -18.578 1 92.12 96 ILE A CA 1
ATOM 685 C C . ILE A 1 96 ? 12.445 -7.074 -18.75 1 92.12 96 ILE A C 1
ATOM 687 O O . ILE A 1 96 ? 11.875 -7.969 -19.391 1 92.12 96 ILE A O 1
ATOM 691 N N . ARG A 1 97 ? 11.828 -6.105 -18.234 1 87.25 97 ARG A N 1
ATOM 692 C CA . ARG A 1 97 ? 10.375 -6 -18.312 1 87.25 97 ARG A CA 1
ATOM 693 C C . ARG A 1 97 ? 9.906 -5.906 -19.75 1 87.25 97 ARG A C 1
ATOM 695 O O . ARG A 1 97 ? 8.836 -6.418 -20.094 1 87.25 97 ARG A O 1
ATOM 702 N N . ALA A 1 98 ? 10.797 -5.254 -20.531 1 86.75 98 ALA A N 1
ATOM 703 C CA . ALA A 1 98 ? 10.461 -5.082 -21.953 1 86.75 98 ALA A CA 1
ATOM 704 C C . ALA A 1 98 ? 10.781 -6.344 -22.75 1 86.75 98 ALA A C 1
ATOM 706 O O . ALA A 1 98 ? 10.383 -6.465 -23.906 1 86.75 98 ALA A O 1
ATOM 707 N N . GLY A 1 99 ? 11.453 -7.262 -22.125 1 87.31 99 GLY A N 1
ATOM 708 C CA . GLY A 1 99 ? 11.891 -8.453 -22.828 1 87.31 99 GLY A CA 1
ATO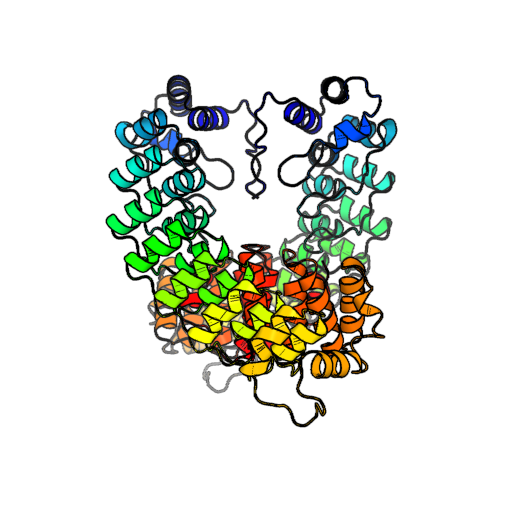M 709 C C . GLY A 1 99 ? 13 -8.18 -23.828 1 87.31 99 GLY A C 1
ATOM 710 O O . GLY A 1 99 ? 13.164 -8.914 -24.812 1 87.31 99 GLY A O 1
ATOM 711 N N . ALA A 1 100 ? 13.664 -7.055 -23.656 1 92.5 100 ALA A N 1
ATOM 712 C CA . ALA A 1 100 ? 14.75 -6.688 -24.547 1 92.5 100 ALA A CA 1
ATOM 713 C C . ALA A 1 100 ? 16.047 -7.418 -24.188 1 92.5 100 ALA A C 1
ATOM 715 O O . ALA A 1 100 ? 16.953 -6.824 -23.609 1 92.5 100 ALA A O 1
ATOM 716 N N . VAL A 1 101 ? 16.219 -8.586 -24.656 1 92.12 101 VAL A N 1
ATOM 717 C CA . VAL A 1 101 ? 17.266 -9.523 -24.234 1 92.12 101 VAL A CA 1
ATOM 718 C C . VAL A 1 101 ? 18.641 -8.969 -24.609 1 92.12 101 VAL A C 1
ATOM 720 O O . VAL A 1 101 ? 19.578 -9.016 -23.812 1 92.12 101 VAL A O 1
ATOM 723 N N . ASN A 1 102 ? 18.766 -8.406 -25.828 1 94.5 102 ASN A N 1
ATOM 724 C CA . ASN A 1 102 ? 20.047 -7.895 -26.281 1 94.5 102 ASN A CA 1
ATOM 725 C C . ASN A 1 102 ? 20.5 -6.703 -25.438 1 94.5 102 ASN A C 1
ATOM 727 O O . ASN A 1 102 ? 21.672 -6.617 -25.047 1 94.5 102 ASN A O 1
ATOM 731 N N . THR A 1 103 ? 19.578 -5.879 -25.25 1 95.94 103 THR A N 1
ATOM 732 C CA . THR A 1 103 ? 19.891 -4.719 -24.438 1 95.94 103 THR A CA 1
ATOM 733 C C . THR A 1 103 ? 20.234 -5.141 -23.016 1 95.94 103 THR A C 1
ATOM 735 O O . THR A 1 103 ? 21.156 -4.598 -22.406 1 95.94 103 THR A O 1
ATOM 738 N N . PHE A 1 104 ? 19.484 -6.078 -22.547 1 94.44 104 PHE A N 1
ATOM 739 C CA . PHE A 1 104 ? 19.75 -6.648 -21.219 1 94.44 104 PHE A CA 1
ATOM 740 C C . PHE A 1 104 ? 21.172 -7.184 -21.141 1 94.44 104 PHE A C 1
ATOM 742 O O . PHE A 1 104 ? 21.922 -6.812 -20.234 1 94.44 104 PHE A O 1
ATOM 749 N N . ARG A 1 105 ? 21.578 -7.93 -22.031 1 94.19 105 ARG A N 1
ATOM 750 C CA . ARG A 1 105 ? 22.906 -8.523 -22.047 1 94.19 105 ARG A CA 1
ATOM 751 C C . ARG A 1 105 ? 23.984 -7.441 -22.109 1 94.19 105 ARG A C 1
ATOM 753 O O . ARG A 1 105 ? 25 -7.527 -21.422 1 94.19 105 ARG A O 1
ATOM 760 N N . TYR A 1 106 ? 23.734 -6.551 -22.938 1 96 106 TYR A N 1
ATOM 761 C CA . TYR A 1 106 ? 24.672 -5.449 -23.094 1 96 106 TYR A CA 1
ATOM 762 C C . TYR A 1 106 ? 24.891 -4.727 -21.766 1 96 106 TYR A C 1
ATOM 764 O O . TYR A 1 106 ? 26.047 -4.492 -21.359 1 96 106 TYR A O 1
ATOM 772 N N . LEU A 1 107 ? 23.797 -4.387 -21.109 1 96.56 107 LEU A N 1
ATOM 773 C CA . LEU A 1 107 ? 23.906 -3.664 -19.844 1 96.56 107 LEU A CA 1
ATOM 774 C C . LEU A 1 107 ? 24.594 -4.512 -18.781 1 96.56 107 LEU A C 1
ATOM 776 O O . LEU A 1 107 ? 25.422 -4.004 -18.016 1 96.56 107 LEU A O 1
ATOM 780 N N . LEU A 1 108 ? 24.234 -5.754 -18.75 1 93.81 108 LEU A N 1
ATOM 781 C CA . LEU A 1 108 ? 24.859 -6.672 -17.812 1 93.81 108 LEU A CA 1
ATOM 782 C C . LEU A 1 108 ? 26.375 -6.734 -18.031 1 93.81 108 LEU A C 1
ATOM 784 O O . LEU A 1 108 ? 27.141 -6.797 -17.078 1 93.81 108 LEU A O 1
ATOM 788 N N . ASP A 1 109 ? 26.766 -6.645 -19.25 1 94.44 109 ASP A N 1
ATOM 789 C CA . ASP A 1 109 ? 28.188 -6.703 -19.609 1 94.44 109 ASP A CA 1
ATOM 790 C C . ASP A 1 109 ? 28.875 -5.371 -19.344 1 94.44 109 ASP A C 1
ATOM 792 O O . ASP A 1 109 ? 30.109 -5.293 -19.344 1 94.44 109 ASP A O 1
ATOM 796 N N . HIS A 1 110 ? 28.172 -4.391 -19.156 1 95.25 110 HIS A N 1
ATOM 797 C CA . HIS A 1 110 ? 28.719 -3.062 -18.906 1 95.25 110 HIS A CA 1
ATOM 798 C C . HIS A 1 110 ? 28.406 -2.586 -17.5 1 95.25 110 HIS A C 1
ATOM 800 O O . HIS A 1 110 ? 27.953 -1.457 -17.312 1 95.25 110 HIS A O 1
ATOM 806 N N . ASP A 1 111 ? 28.406 -3.482 -16.547 1 91.5 111 ASP A N 1
ATOM 807 C CA . ASP A 1 111 ? 28.516 -3.234 -15.117 1 91.5 111 ASP A CA 1
ATOM 808 C C . ASP A 1 111 ? 27.156 -2.934 -14.5 1 91.5 111 ASP A C 1
ATOM 810 O O . ASP A 1 111 ? 27.062 -2.316 -13.438 1 91.5 111 ASP A O 1
ATOM 814 N N . ALA A 1 112 ? 26.078 -3.254 -15.211 1 94.25 112 ALA A N 1
ATOM 815 C CA . ALA A 1 112 ? 24.781 -3.193 -14.547 1 94.25 112 ALA A CA 1
ATOM 816 C C . ALA A 1 112 ? 24.719 -4.195 -13.398 1 94.25 112 ALA A C 1
ATOM 818 O O . ALA A 1 112 ? 25.125 -5.352 -13.547 1 94.25 112 ALA A O 1
ATOM 819 N N . ASN A 1 113 ? 24.25 -3.787 -12.195 1 91.81 113 ASN A N 1
ATOM 820 C CA . ASN A 1 113 ? 24.156 -4.633 -11.016 1 91.81 113 ASN A CA 1
ATOM 821 C C . ASN A 1 113 ? 22.938 -5.559 -11.086 1 91.81 113 ASN A C 1
ATOM 823 O O . ASN A 1 113 ? 21.797 -5.102 -11.016 1 91.81 113 ASN A O 1
ATOM 827 N N . PRO A 1 114 ? 23.125 -6.824 -11.141 1 91.12 114 PRO A N 1
ATOM 828 C CA . PRO A 1 114 ? 22.016 -7.766 -11.266 1 91.12 114 PRO A CA 1
ATOM 829 C C . PRO A 1 114 ? 21.219 -7.91 -9.969 1 91.12 114 PRO A C 1
ATOM 831 O O . PRO A 1 114 ? 20.109 -8.469 -9.977 1 91.12 114 PRO A O 1
ATOM 834 N N . ASP A 1 115 ? 21.719 -7.41 -8.836 1 89.5 115 ASP A N 1
ATOM 835 C CA . ASP A 1 115 ? 21.078 -7.633 -7.547 1 89.5 115 ASP A CA 1
ATOM 836 C C . ASP A 1 115 ? 20.547 -6.32 -6.965 1 89.5 115 ASP A C 1
ATOM 838 O O . ASP A 1 115 ? 20.141 -6.273 -5.805 1 89.5 115 ASP A O 1
ATOM 842 N N . LYS A 1 116 ? 20.688 -5.312 -7.785 1 85.06 116 LYS A N 1
ATOM 843 C CA . LYS A 1 116 ? 20.203 -4.043 -7.254 1 85.06 116 LYS A CA 1
ATOM 844 C C . LYS A 1 116 ? 18.688 -4.082 -7.031 1 85.06 116 LYS A C 1
ATOM 846 O O . LYS A 1 116 ? 17.922 -4.305 -7.969 1 85.06 116 LYS A O 1
ATOM 851 N N . PRO A 1 117 ? 18.266 -3.918 -5.805 1 81.44 117 PRO A N 1
ATOM 852 C CA . PRO A 1 117 ? 16.828 -3.955 -5.547 1 81.44 117 PRO A CA 1
ATOM 853 C C . PRO A 1 117 ? 16.125 -2.662 -5.957 1 81.44 117 PRO A C 1
ATOM 855 O O . PRO A 1 117 ? 16.688 -1.575 -5.816 1 81.44 117 PRO A O 1
ATOM 858 N N . ALA A 1 118 ? 15 -2.832 -6.551 1 78.44 118 ALA A N 1
ATOM 859 C CA . ALA A 1 118 ? 14.125 -1.683 -6.75 1 78.44 118 ALA A CA 1
ATOM 860 C C . ALA A 1 118 ? 13.492 -1.241 -5.434 1 78.44 118 ALA A C 1
ATOM 862 O O . ALA A 1 118 ? 13.906 -1.683 -4.359 1 78.44 118 ALA A O 1
ATOM 863 N N . GLY A 1 119 ? 12.664 -0.225 -5.484 1 66.31 119 GLY A N 1
ATOM 864 C CA . GLY A 1 119 ? 12.07 0.386 -4.301 1 66.31 119 GLY A CA 1
ATOM 865 C C . GLY A 1 119 ? 11.328 -0.604 -3.426 1 66.31 119 GLY A C 1
ATOM 866 O O . GLY A 1 119 ? 11.258 -0.428 -2.207 1 66.31 119 GLY A O 1
ATOM 867 N N . LYS A 1 120 ? 10.82 -1.688 -3.867 1 68.31 120 LYS A N 1
ATOM 868 C CA . LYS A 1 120 ? 10.055 -2.65 -3.082 1 68.31 120 LYS A CA 1
ATOM 869 C C . LYS A 1 120 ? 10.844 -3.938 -2.863 1 68.31 120 LYS A C 1
ATOM 871 O O . LYS A 1 120 ? 10.273 -4.961 -2.48 1 68.31 120 LYS A O 1
ATOM 876 N N . GLY A 1 121 ? 12.188 -3.912 -3.232 1 79.12 121 GLY A N 1
ATOM 877 C CA . GLY A 1 121 ? 13.078 -5.031 -2.973 1 79.12 121 GLY A CA 1
ATOM 878 C C . GLY A 1 121 ? 13.203 -5.98 -4.148 1 79.12 121 GLY A C 1
ATOM 879 O O . GLY A 1 121 ? 14.008 -6.918 -4.117 1 79.12 121 GLY A O 1
ATOM 880 N N . SER A 1 122 ? 12.445 -5.742 -5.133 1 87.38 122 SER A N 1
ATOM 881 C CA . SER A 1 122 ? 12.492 -6.629 -6.289 1 87.38 122 SER A CA 1
ATOM 882 C C . SER A 1 122 ? 13.805 -6.484 -7.051 1 87.38 122 SER A C 1
ATOM 884 O O . SER A 1 122 ? 14.25 -5.367 -7.324 1 87.38 122 SER A O 1
ATOM 886 N N . THR A 1 123 ? 14.391 -7.547 -7.309 1 90.25 123 THR A N 1
ATOM 887 C CA . THR A 1 123 ? 15.602 -7.582 -8.109 1 90.25 123 THR A CA 1
ATOM 888 C C . THR A 1 123 ? 15.281 -7.934 -9.562 1 90.25 123 THR A C 1
ATOM 890 O O . THR A 1 123 ? 14.164 -8.359 -9.875 1 90.25 123 THR A O 1
ATOM 893 N N . PRO A 1 124 ? 16.234 -7.734 -10.438 1 91.69 124 PRO A N 1
ATOM 894 C CA . PRO A 1 124 ? 16.062 -8.141 -11.828 1 91.69 124 PRO A CA 1
ATOM 895 C C . PRO A 1 124 ? 15.641 -9.609 -11.969 1 91.69 124 PRO A C 1
ATOM 897 O O . PRO A 1 124 ? 14.836 -9.938 -12.836 1 91.69 124 PRO A O 1
ATOM 900 N N . LEU A 1 125 ? 16.125 -10.453 -11.094 1 95 125 LEU A N 1
ATOM 901 C CA . LEU A 1 125 ? 15.781 -11.867 -11.156 1 95 125 LEU A CA 1
ATOM 902 C C . LEU A 1 125 ? 14.297 -12.078 -10.875 1 95 125 LEU A C 1
ATOM 904 O O . LEU A 1 125 ? 13.648 -12.922 -11.492 1 95 125 LEU A O 1
ATOM 908 N N . HIS A 1 126 ? 13.766 -11.344 -9.945 1 94.75 126 HIS A N 1
ATOM 909 C CA . HIS A 1 126 ? 12.328 -11.398 -9.688 1 94.75 126 HIS A CA 1
ATOM 910 C C . HIS A 1 126 ? 11.531 -11.086 -10.953 1 94.75 126 HIS A C 1
ATOM 912 O O . HIS A 1 126 ? 10.594 -11.812 -11.297 1 94.75 126 HIS A O 1
ATOM 918 N N . TRP A 1 127 ? 11.938 -10.086 -11.617 1 91.12 127 TRP A N 1
ATOM 919 C CA . TRP A 1 127 ? 11.234 -9.641 -12.812 1 91.12 127 TRP A CA 1
ATOM 920 C C . TRP A 1 127 ? 11.359 -10.672 -13.93 1 91.12 127 TRP A C 1
ATOM 922 O O . TRP A 1 127 ? 10.383 -10.969 -14.625 1 91.12 127 TRP A O 1
ATOM 932 N N . ALA A 1 128 ? 12.531 -11.102 -14.094 1 94.62 128 ALA A N 1
ATOM 933 C CA . ALA A 1 128 ? 12.766 -12.109 -15.125 1 94.62 128 ALA A CA 1
ATOM 934 C C . ALA A 1 128 ? 11.93 -13.359 -14.867 1 94.62 128 ALA A C 1
ATOM 936 O O . ALA A 1 128 ? 11.359 -13.938 -15.805 1 94.62 128 ALA A O 1
ATOM 937 N N . ALA A 1 129 ? 11.883 -13.789 -13.609 1 96.44 129 ALA A N 1
ATOM 938 C CA . ALA A 1 129 ? 11.109 -14.969 -13.227 1 96.44 129 ALA A CA 1
ATOM 939 C C . ALA A 1 129 ? 9.617 -14.742 -13.477 1 96.44 129 ALA A C 1
ATOM 941 O O . ALA A 1 129 ? 8.922 -15.648 -13.93 1 96.44 129 ALA A O 1
ATOM 942 N N . THR A 1 130 ? 9.141 -13.594 -13.18 1 94.06 130 THR A N 1
ATOM 943 C CA . THR A 1 130 ? 7.742 -13.234 -13.367 1 94.06 130 THR A CA 1
ATOM 944 C C . THR A 1 130 ? 7.355 -13.328 -14.836 1 94.06 130 THR A C 1
ATOM 946 O O . THR A 1 130 ? 6.293 -13.859 -15.172 1 94.06 130 THR A O 1
ATOM 949 N N . GLY A 1 131 ? 8.258 -12.859 -15.688 1 91.38 131 GLY A N 1
ATOM 950 C CA . GLY A 1 131 ? 7.984 -12.828 -17.109 1 91.38 131 GLY A CA 1
ATOM 951 C C . GLY A 1 131 ? 8.273 -14.148 -17.812 1 91.38 131 GLY A C 1
ATOM 952 O O . GLY A 1 131 ? 7.871 -14.352 -18.953 1 91.38 131 GLY A O 1
ATOM 953 N N . GLY A 1 132 ? 8.945 -15.016 -17.141 1 94.62 132 GLY A N 1
ATOM 954 C CA . GLY A 1 132 ? 9.258 -16.312 -17.703 1 94.62 132 GLY A CA 1
ATOM 955 C C . GLY A 1 132 ? 10.352 -16.266 -18.75 1 94.62 132 GLY A C 1
ATOM 956 O O . GLY A 1 132 ? 10.383 -17.094 -19.672 1 94.62 132 GLY A O 1
ATOM 957 N N . ASN A 1 133 ? 11.156 -15.227 -18.734 1 93.31 133 ASN A N 1
ATOM 958 C CA . ASN A 1 133 ? 12.258 -15.117 -19.688 1 93.31 133 ASN A CA 1
ATOM 959 C C . ASN A 1 133 ? 13.43 -16.016 -19.297 1 93.31 133 ASN A C 1
ATOM 961 O O . ASN A 1 133 ? 14.383 -15.562 -18.672 1 93.31 133 ASN A O 1
ATOM 965 N N . CYS A 1 134 ? 13.461 -17.188 -19.766 1 96.44 134 CYS A N 1
ATOM 966 C CA . CYS A 1 134 ? 14.406 -18.219 -19.359 1 96.44 134 CYS A CA 1
ATOM 967 C C . CYS A 1 134 ? 15.836 -17.781 -19.656 1 96.44 134 CYS A C 1
ATOM 969 O O . CYS A 1 134 ? 16.75 -18.016 -18.859 1 96.44 134 CYS A O 1
ATOM 971 N N . GLU A 1 135 ? 16.031 -17.156 -20.766 1 95.12 135 GLU A N 1
ATOM 972 C CA . GLU A 1 135 ? 17.375 -16.719 -21.141 1 95.12 135 GLU A CA 1
ATOM 973 C C . GLU A 1 135 ? 17.906 -15.68 -20.156 1 95.12 135 GLU A C 1
ATOM 975 O O . GLU A 1 135 ? 19.062 -15.758 -19.734 1 95.12 135 GLU A O 1
ATOM 980 N N . ILE A 1 136 ? 17.078 -14.789 -19.812 1 95.38 136 ILE A N 1
ATOM 981 C CA . ILE A 1 136 ? 17.484 -13.742 -18.875 1 95.38 136 ILE A CA 1
ATOM 982 C C . ILE A 1 136 ? 17.734 -14.336 -17.5 1 95.38 136 ILE A C 1
ATOM 984 O O . ILE A 1 136 ? 18.719 -13.984 -16.828 1 95.3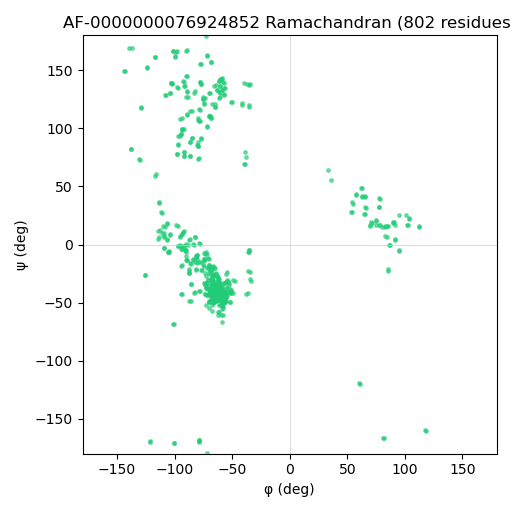8 136 ILE A O 1
ATOM 988 N N . VAL A 1 137 ? 16.844 -15.273 -17.031 1 97 137 VAL A N 1
ATOM 989 C CA . VAL A 1 137 ? 17 -15.938 -15.734 1 97 137 VAL A CA 1
ATOM 990 C C . VAL A 1 137 ? 18.359 -16.641 -15.672 1 97 137 VAL A C 1
ATOM 992 O O . VAL A 1 137 ? 19.125 -16.469 -14.719 1 97 137 VAL A O 1
ATOM 995 N N . LYS A 1 138 ? 18.703 -17.297 -16.734 1 96 138 LYS A N 1
ATOM 996 C CA . LYS A 1 138 ? 19.953 -18.031 -16.781 1 96 138 LYS A CA 1
ATOM 997 C C . LYS A 1 138 ? 21.156 -17.078 -16.75 1 96 138 LYS A C 1
ATOM 999 O O . LYS A 1 138 ? 22.125 -17.312 -16.047 1 96 138 LYS A O 1
ATOM 1004 N N . ALA A 1 139 ? 21.062 -16.062 -17.516 1 94 139 ALA A N 1
ATOM 1005 C CA . ALA A 1 139 ? 22.141 -15.086 -17.609 1 94 139 ALA A CA 1
ATOM 1006 C C . ALA A 1 139 ? 22.391 -14.43 -16.25 1 94 139 ALA A C 1
ATOM 1008 O O . ALA A 1 139 ? 23.547 -14.258 -15.844 1 94 139 ALA A O 1
ATOM 1009 N N . LEU A 1 140 ? 21.359 -14.062 -15.578 1 95.56 140 LEU A N 1
ATOM 1010 C CA . LEU A 1 140 ? 21.484 -13.414 -14.273 1 95.56 140 LEU A CA 1
ATOM 1011 C C . LEU A 1 140 ? 22.125 -14.359 -13.266 1 95.56 140 LEU A C 1
ATOM 1013 O O . LEU A 1 140 ? 23.031 -13.961 -12.531 1 95.56 140 LEU A O 1
ATOM 1017 N N . LEU A 1 141 ? 21.672 -15.594 -13.258 1 96.31 141 LEU A N 1
ATOM 1018 C CA . LEU A 1 141 ? 22.203 -16.578 -12.312 1 96.31 141 LEU A CA 1
ATOM 1019 C C . LEU A 1 141 ? 23.672 -16.875 -12.609 1 96.31 141 LEU A C 1
ATOM 1021 O O . LEU A 1 141 ? 24.469 -17.047 -11.688 1 96.31 141 LEU A O 1
ATOM 1025 N N . SER A 1 142 ? 24 -16.875 -13.852 1 93.12 142 SER A N 1
ATOM 1026 C CA . SER A 1 142 ? 25.375 -17.141 -14.242 1 93.12 142 SER A CA 1
ATOM 1027 C C . SER A 1 142 ? 26.297 -16 -13.797 1 93.12 142 SER A C 1
ATOM 1029 O O . SER A 1 142 ? 27.5 -16.219 -13.57 1 93.12 142 SER A O 1
ATOM 1031 N N . LYS A 1 143 ? 25.75 -14.844 -13.711 1 91.06 143 LYS A N 1
ATOM 1032 C CA . LYS A 1 143 ? 26.531 -13.68 -13.305 1 91.06 143 LYS A CA 1
ATOM 1033 C C . LYS A 1 143 ? 26.531 -13.516 -11.781 1 91.06 143 LYS A C 1
ATOM 1035 O O . LYS A 1 143 ? 27 -12.508 -11.266 1 91.06 143 LYS A O 1
ATOM 1040 N N . GLY A 1 144 ? 25.812 -14.453 -11.102 1 91.25 144 GLY A N 1
ATOM 1041 C CA . GLY A 1 144 ? 25.938 -14.5 -9.656 1 91.25 144 GLY A CA 1
ATOM 1042 C C . GLY A 1 144 ? 24.75 -13.867 -8.938 1 91.25 144 GLY A C 1
ATOM 1043 O O . GLY A 1 144 ? 24.844 -13.547 -7.754 1 91.25 144 GLY A O 1
ATOM 1044 N N . ALA A 1 145 ? 23.672 -13.672 -9.594 1 93.94 145 ALA A N 1
ATOM 1045 C CA . ALA A 1 145 ? 22.484 -13.156 -8.922 1 93.94 145 ALA A CA 1
ATOM 1046 C C . ALA A 1 145 ? 22.047 -14.07 -7.785 1 93.94 145 ALA A C 1
ATOM 1048 O O . ALA A 1 145 ? 22.156 -15.297 -7.891 1 93.94 145 ALA A O 1
ATOM 1049 N N . ASN A 1 146 ? 21.562 -13.477 -6.637 1 94.5 146 ASN A N 1
ATOM 1050 C CA . ASN A 1 146 ? 21.047 -14.25 -5.508 1 94.5 146 ASN A CA 1
ATOM 1051 C C . ASN A 1 146 ? 19.734 -14.945 -5.859 1 94.5 146 ASN A C 1
ATOM 1053 O O . ASN A 1 146 ? 18.688 -14.297 -5.996 1 94.5 146 ASN A O 1
ATOM 1057 N N . VAL A 1 147 ? 19.75 -16.203 -5.961 1 96.75 147 VAL A N 1
ATOM 1058 C CA . VAL A 1 147 ? 18.625 -17 -6.438 1 96.75 147 VAL A CA 1
ATOM 1059 C C . VAL A 1 147 ? 17.469 -16.906 -5.445 1 96.75 147 VAL A C 1
ATOM 1061 O O . VAL A 1 147 ? 16.312 -17.031 -5.828 1 96.75 147 VAL A O 1
ATOM 1064 N N . ASP A 1 148 ? 17.781 -16.641 -4.164 1 95.38 148 ASP A N 1
ATOM 1065 C CA . ASP A 1 148 ? 16.766 -16.609 -3.119 1 95.38 148 ASP A CA 1
ATOM 1066 C C . ASP A 1 148 ? 16.547 -15.188 -2.594 1 95.38 148 ASP A C 1
ATOM 1068 O O . ASP A 1 148 ? 16.281 -14.992 -1.408 1 95.38 148 ASP A O 1
ATOM 1072 N N . ALA A 1 149 ? 16.844 -14.242 -3.555 1 90.94 149 ALA A N 1
ATOM 1073 C CA . ALA A 1 149 ? 16.594 -12.859 -3.146 1 90.94 149 ALA A CA 1
ATOM 1074 C C . ALA A 1 149 ? 15.148 -12.672 -2.695 1 90.94 149 ALA A C 1
ATOM 1076 O O . ALA A 1 149 ? 14.227 -13.188 -3.326 1 90.94 149 ALA A O 1
ATOM 1077 N N . LEU A 1 150 ? 14.977 -11.984 -1.573 1 88.44 150 LEU A N 1
ATOM 1078 C CA . LEU A 1 150 ? 13.641 -11.805 -1.018 1 88.44 150 LEU A CA 1
ATOM 1079 C C . LEU A 1 150 ? 13.125 -10.391 -1.282 1 88.44 150 LEU A C 1
ATOM 1081 O O . LEU A 1 150 ? 13.875 -9.422 -1.149 1 88.44 150 LEU A O 1
ATOM 1085 N N . CYS A 1 151 ? 11.914 -10.281 -1.804 1 86.81 151 CYS A N 1
ATOM 1086 C CA . CYS A 1 151 ? 11.188 -9.016 -1.864 1 86.81 151 CYS A CA 1
ATOM 1087 C C . CYS A 1 151 ? 9.859 -9.117 -1.119 1 86.81 151 CYS A C 1
ATOM 1089 O O . CYS A 1 151 ? 9.609 -10.094 -0.411 1 86.81 151 CYS A O 1
ATOM 1091 N N . GLU A 1 152 ? 8.984 -8.102 -1.25 1 82.38 152 GLU A N 1
ATOM 1092 C CA . GLU A 1 152 ? 7.711 -8.062 -0.54 1 82.38 152 GLU A CA 1
ATOM 1093 C C . GLU A 1 152 ? 6.781 -9.172 -1.021 1 82.38 152 GLU A C 1
ATOM 1095 O O . GLU A 1 152 ? 5.891 -9.602 -0.287 1 82.38 152 GLU A O 1
ATOM 1100 N N . LEU A 1 153 ? 7.035 -9.734 -2.193 1 89.19 153 LEU A N 1
ATOM 1101 C CA . LEU A 1 153 ? 6.145 -10.711 -2.797 1 89.19 153 LEU A CA 1
ATOM 1102 C C . LEU A 1 153 ? 6.727 -12.117 -2.688 1 89.19 153 LEU A C 1
ATOM 1104 O O . LEU A 1 153 ? 6.062 -13.102 -3.025 1 89.19 153 LEU A O 1
ATOM 1108 N N . GLY A 1 154 ? 7.98 -12.188 -2.191 1 91.62 154 GLY A N 1
ATOM 1109 C CA . GLY A 1 154 ? 8.633 -13.484 -2.064 1 91.62 154 GLY A CA 1
ATOM 1110 C C . GLY A 1 154 ? 9.891 -13.602 -2.902 1 91.62 154 GLY A C 1
ATOM 1111 O O . GLY A 1 154 ? 10.531 -12.594 -3.221 1 91.62 154 GLY A O 1
ATOM 1112 N N . THR A 1 155 ? 10.305 -14.789 -3.16 1 95 155 THR A N 1
ATOM 1113 C CA . THR A 1 155 ? 11.5 -15.07 -3.951 1 95 155 THR A CA 1
ATOM 1114 C C . THR A 1 155 ? 11.156 -15.18 -5.434 1 95 155 THR A C 1
ATOM 1116 O O . THR A 1 155 ? 9.977 -15.242 -5.797 1 95 155 THR A O 1
ATOM 1119 N N . PRO A 1 156 ? 12.227 -15.164 -6.266 1 96.56 156 PRO A N 1
ATOM 1120 C CA . PRO A 1 156 ? 11.961 -15.398 -7.684 1 96.56 156 PRO A CA 1
ATOM 1121 C C . PRO A 1 156 ? 11.203 -16.703 -7.938 1 96.56 156 PRO A C 1
ATOM 1123 O O . PRO A 1 156 ? 10.375 -16.781 -8.852 1 96.56 156 PRO A O 1
ATOM 1126 N N . LEU A 1 157 ? 11.438 -17.688 -7.062 1 98.38 157 LEU A N 1
ATOM 1127 C CA . LEU A 1 157 ? 10.742 -18.953 -7.207 1 98.38 157 LEU A CA 1
ATOM 1128 C C . LEU A 1 157 ? 9.242 -18.797 -6.945 1 98.38 157 LEU A C 1
ATOM 1130 O O . LEU A 1 157 ? 8.422 -19.359 -7.66 1 98.38 157 LEU A O 1
ATOM 1134 N N . HIS A 1 158 ? 8.883 -18.062 -5.941 1 97.75 158 HIS A N 1
ATOM 1135 C CA . HIS A 1 158 ? 7.484 -17.75 -5.695 1 97.75 158 HIS A CA 1
ATOM 1136 C C . HIS A 1 158 ? 6.836 -17.109 -6.922 1 97.75 158 HIS A C 1
ATOM 1138 O O . HIS A 1 158 ? 5.727 -17.484 -7.309 1 97.75 158 HIS A O 1
ATOM 1144 N N . MET A 1 159 ? 7.582 -16.172 -7.52 1 96.44 159 MET A N 1
ATOM 1145 C CA . MET A 1 159 ? 7.055 -15.438 -8.664 1 96.44 159 MET A CA 1
ATOM 1146 C C . MET A 1 159 ? 6.848 -16.359 -9.859 1 96.44 159 MET A C 1
ATOM 1148 O O . MET A 1 159 ? 5.797 -16.328 -10.5 1 96.44 159 MET A O 1
ATOM 1152 N N . ALA A 1 160 ? 7.855 -17.109 -10.141 1 98.25 160 ALA A N 1
ATOM 1153 C CA . ALA A 1 160 ? 7.75 -18.062 -11.258 1 98.25 160 ALA A CA 1
ATOM 1154 C C . ALA A 1 160 ? 6.578 -19.016 -11.062 1 98.25 160 ALA A C 1
ATOM 1156 O O . ALA A 1 160 ? 5.863 -19.328 -12.016 1 98.25 160 ALA A O 1
ATOM 1157 N N . ALA A 1 161 ? 6.402 -19.469 -9.805 1 98.19 161 ALA A N 1
ATOM 1158 C CA . ALA A 1 161 ? 5.324 -20.391 -9.477 1 98.19 161 ALA A CA 1
ATOM 1159 C C . ALA A 1 161 ? 3.959 -19.734 -9.648 1 98.19 161 ALA A C 1
ATOM 1161 O O . ALA A 1 161 ? 3.07 -20.281 -10.305 1 98.19 161 ALA A O 1
ATOM 1162 N N . PHE A 1 162 ? 3.777 -18.594 -9.156 1 97.5 162 PHE A N 1
ATOM 1163 C CA . PHE A 1 162 ? 2.498 -17.906 -9.188 1 97.5 162 PHE A CA 1
ATOM 1164 C C . PHE A 1 162 ? 2.113 -17.547 -10.625 1 97.5 162 PHE A C 1
ATOM 1166 O O . PHE A 1 162 ? 0.945 -17.656 -11 1 97.5 162 PHE A O 1
ATOM 1173 N N . TRP A 1 163 ? 3.102 -17.125 -11.367 1 96.31 163 TRP A N 1
ATOM 1174 C CA . TRP A 1 163 ? 2.82 -16.672 -12.719 1 96.31 163 TRP A CA 1
ATOM 1175 C C . TRP A 1 163 ? 2.953 -17.797 -13.727 1 96.31 163 TRP A C 1
ATOM 1177 O O . TRP A 1 163 ? 3.004 -17.562 -14.938 1 96.31 163 TRP A O 1
ATOM 1187 N N . LYS A 1 164 ? 3.053 -18.953 -13.312 1 97.38 164 LYS A N 1
ATOM 1188 C CA . LYS A 1 164 ? 2.98 -20.188 -14.094 1 97.38 164 LYS A CA 1
ATOM 1189 C C . LYS A 1 164 ? 4.109 -20.25 -15.117 1 97.38 164 LYS A C 1
ATOM 1191 O O . LYS A 1 164 ? 3.877 -20.578 -16.281 1 97.38 164 LYS A O 1
ATOM 1196 N N . GLN A 1 165 ? 5.312 -19.828 -14.664 1 97.81 165 GLN A N 1
ATOM 1197 C CA . GLN A 1 165 ? 6.492 -19.875 -15.523 1 97.81 165 GLN A CA 1
ATOM 1198 C C . GLN A 1 165 ? 7.332 -21.109 -15.242 1 97.81 165 GLN A C 1
ATOM 1200 O O . GLN A 1 165 ? 8.375 -21.031 -14.594 1 97.81 165 GLN A O 1
ATOM 1205 N N . ASP A 1 166 ? 6.875 -22.25 -15.773 1 97.75 166 ASP A N 1
ATOM 1206 C CA . ASP A 1 166 ? 7.48 -23.531 -15.445 1 97.75 166 ASP A CA 1
ATOM 1207 C C . ASP A 1 166 ? 8.922 -23.609 -15.93 1 97.75 166 ASP A C 1
ATOM 1209 O O . ASP A 1 166 ? 9.781 -24.203 -15.266 1 97.75 166 ASP A O 1
ATOM 1213 N N . GLY A 1 167 ? 9.234 -23.016 -17.109 1 98 167 GLY A N 1
ATOM 1214 C CA . GLY A 1 167 ? 10.609 -23 -17.578 1 98 167 GLY A CA 1
ATOM 1215 C C . GLY A 1 167 ? 11.547 -22.266 -16.641 1 98 167 GLY A C 1
ATOM 1216 O O . GLY A 1 167 ? 12.594 -22.797 -16.266 1 98 167 GLY A O 1
ATOM 1217 N N . ALA A 1 168 ? 11.18 -21.062 -16.297 1 98.06 168 ALA A N 1
ATOM 1218 C CA . ALA A 1 168 ? 11.977 -20.266 -15.359 1 98.06 168 ALA A CA 1
ATOM 1219 C C . ALA A 1 168 ? 12.078 -20.969 -14.008 1 98.06 168 ALA A C 1
ATOM 1221 O O . ALA A 1 168 ? 13.141 -20.953 -13.375 1 98.06 168 ALA A O 1
ATOM 1222 N N . LEU A 1 169 ? 10.977 -21.531 -13.547 1 98.75 169 LEU A N 1
ATOM 1223 C CA . LEU A 1 169 ? 10.938 -22.25 -12.281 1 98.75 169 LEU A CA 1
ATOM 1224 C C . LEU A 1 169 ? 11.961 -23.375 -12.273 1 98.75 169 LEU A C 1
ATOM 1226 O O . LEU A 1 169 ? 12.695 -23.562 -11.297 1 98.75 169 LEU A O 1
ATOM 1230 N N . LYS A 1 170 ? 12.039 -24.094 -13.344 1 98.62 170 LYS A N 1
ATOM 1231 C CA . LYS A 1 170 ? 12.984 -25.203 -13.453 1 98.62 170 LYS A CA 1
ATOM 1232 C C . LYS A 1 170 ? 14.422 -24.703 -13.375 1 98.62 170 LYS A C 1
ATOM 1234 O O . LYS A 1 170 ? 15.25 -25.297 -12.68 1 98.62 170 LYS A O 1
ATOM 1239 N N . ILE A 1 171 ? 14.711 -23.641 -14.078 1 98.56 171 ILE A N 1
ATOM 1240 C CA . ILE A 1 171 ? 16.062 -23.094 -14.07 1 98.56 171 ILE A CA 1
ATOM 1241 C C . ILE A 1 171 ? 16.438 -22.672 -12.648 1 98.56 171 ILE A C 1
ATOM 1243 O O . ILE A 1 171 ? 17.562 -22.922 -12.195 1 98.56 171 ILE A O 1
ATOM 1247 N N . LEU A 1 172 ? 15.508 -22.016 -11.922 1 98.75 172 LEU A N 1
ATOM 1248 C CA . LEU A 1 172 ? 15.758 -21.594 -10.555 1 98.75 172 LEU A CA 1
ATOM 1249 C C . LEU A 1 172 ? 16.047 -22.781 -9.656 1 98.75 172 LEU A C 1
ATOM 1251 O O . LEU A 1 172 ? 16.984 -22.75 -8.859 1 98.75 172 LEU A O 1
ATOM 1255 N N . LEU A 1 173 ? 15.258 -23.828 -9.797 1 98.62 173 LEU A N 1
ATOM 1256 C CA . LEU A 1 173 ? 15.453 -25.047 -9 1 98.62 173 LEU A CA 1
ATOM 1257 C C . LEU A 1 173 ? 16.797 -25.703 -9.328 1 98.62 173 LEU A C 1
ATOM 1259 O O . LEU A 1 173 ? 17.484 -26.188 -8.43 1 98.62 173 LEU A O 1
ATOM 1263 N N . ASP A 1 174 ? 17.156 -25.688 -10.625 1 98 174 ASP A N 1
ATOM 1264 C CA . ASP A 1 174 ? 18.438 -26.234 -11.047 1 98 174 ASP A CA 1
ATOM 1265 C C . ASP A 1 174 ? 19.594 -25.453 -10.453 1 98 174 ASP A C 1
ATOM 1267 O O . ASP A 1 174 ? 20.703 -25.969 -10.328 1 98 174 ASP A O 1
ATOM 1271 N N . HIS A 1 175 ? 19.375 -24.266 -10.148 1 97.88 175 HIS A N 1
ATOM 1272 C CA . HIS A 1 175 ? 20.391 -23.422 -9.523 1 97.88 175 HIS A CA 1
ATOM 1273 C C . HIS A 1 175 ? 20.219 -23.375 -8.016 1 97.88 175 HIS A C 1
ATOM 1275 O O . HIS A 1 175 ? 20.594 -22.406 -7.367 1 97.88 175 HIS A O 1
ATOM 1281 N N . HIS A 1 176 ? 19.453 -24.297 -7.445 1 97.44 176 HIS A N 1
ATOM 1282 C CA . HIS A 1 176 ? 19.359 -24.609 -6.023 1 97.44 176 HIS A CA 1
ATOM 1283 C C . HIS A 1 176 ? 18.516 -23.578 -5.285 1 97.44 176 HIS A C 1
ATOM 1285 O O . HIS A 1 176 ? 18.828 -23.203 -4.148 1 97.44 176 HIS A O 1
ATOM 1291 N N . ALA A 1 177 ? 17.547 -23.031 -5.938 1 98.12 177 ALA A N 1
ATOM 1292 C CA . ALA A 1 177 ? 16.562 -22.219 -5.215 1 98.12 177 ALA A CA 1
ATOM 1293 C C . ALA A 1 177 ? 15.898 -23.016 -4.102 1 98.12 177 ALA A C 1
ATOM 1295 O O . ALA A 1 177 ? 15.586 -24.203 -4.281 1 98.12 177 ALA A O 1
ATOM 1296 N N . ASP A 1 178 ? 15.68 -22.422 -2.957 1 97.38 178 ASP A N 1
ATOM 1297 C CA . ASP A 1 178 ? 15 -23.078 -1.842 1 97.38 178 ASP A CA 1
ATOM 1298 C C . ASP A 1 178 ? 13.508 -23.25 -2.121 1 97.38 178 ASP A C 1
ATOM 1300 O O . ASP A 1 178 ? 12.734 -22.297 -1.967 1 97.38 178 ASP A O 1
ATOM 1304 N N . CYS A 1 179 ? 13.109 -24.391 -2.48 1 97.44 179 CYS A N 1
ATOM 1305 C CA . CYS A 1 179 ? 11.719 -24.641 -2.857 1 97.44 179 CYS A CA 1
ATOM 1306 C C . CYS A 1 179 ? 10.812 -24.625 -1.633 1 97.44 179 CYS A C 1
ATOM 1308 O O . CYS A 1 179 ? 9.586 -24.578 -1.763 1 97.44 179 CYS A O 1
ATOM 1310 N N . ASN A 1 180 ? 11.367 -24.531 -0.414 1 96.12 180 ASN A N 1
ATOM 1311 C CA . ASN A 1 180 ? 10.57 -24.547 0.807 1 96.12 180 ASN A CA 1
ATOM 1312 C C . ASN A 1 180 ? 10.656 -23.219 1.546 1 96.12 180 ASN A C 1
ATOM 1314 O O . ASN A 1 180 ? 10.273 -23.125 2.713 1 96.12 180 ASN A O 1
ATOM 1318 N N . MET A 1 181 ? 11.219 -22.297 0.798 1 93.44 181 MET A N 1
ATOM 1319 C CA . MET A 1 181 ? 11.227 -20.953 1.395 1 93.44 181 MET A CA 1
ATOM 1320 C C . MET A 1 181 ? 9.812 -20.469 1.647 1 93.44 181 MET A C 1
ATOM 1322 O O . MET A 1 181 ? 8.953 -20.531 0.761 1 93.44 181 MET A O 1
ATOM 1326 N N . VAL A 1 182 ? 9.5 -20.047 2.891 1 89.81 182 VAL A N 1
ATOM 1327 C CA . VAL A 1 182 ? 8.156 -19.562 3.199 1 89.81 182 VAL A CA 1
ATOM 1328 C C . VAL A 1 182 ? 8.203 -18.047 3.41 1 89.81 182 VAL A C 1
ATOM 1330 O O . VAL A 1 182 ? 9.125 -17.531 4.035 1 89.81 182 VAL A O 1
ATOM 1333 N N . CYS A 1 183 ? 7.324 -17.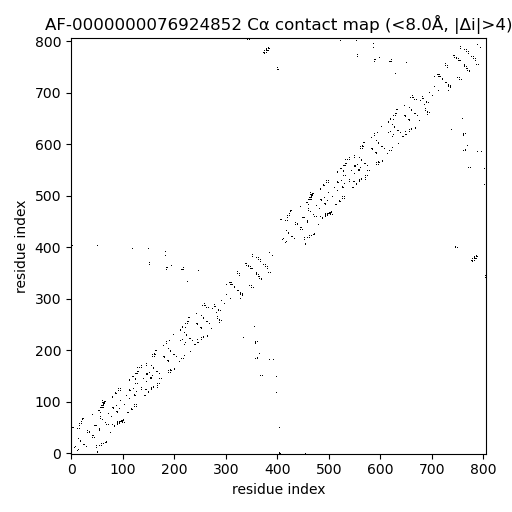406 2.703 1 85.31 183 CYS A N 1
ATOM 1334 C CA . CYS A 1 183 ? 7.098 -15.992 2.959 1 85.31 183 CYS A CA 1
ATOM 1335 C C . CYS A 1 183 ? 6.027 -15.797 4.027 1 85.31 183 CYS A C 1
ATOM 1337 O O . CYS A 1 183 ? 4.945 -16.375 3.945 1 85.31 183 CYS A O 1
ATOM 1339 N N . ASN A 1 184 ? 6.273 -15.047 5.07 1 81.44 184 ASN A N 1
ATOM 1340 C CA . ASN A 1 184 ? 5.348 -14.727 6.152 1 81.44 184 ASN A CA 1
ATOM 1341 C C . ASN A 1 184 ? 4.762 -15.984 6.777 1 81.44 184 ASN A C 1
ATOM 1343 O O . ASN A 1 184 ? 3.545 -16.094 6.957 1 81.44 184 ASN A O 1
ATOM 1347 N N . THR A 1 185 ? 5.484 -16.984 6.883 1 83.12 185 THR A N 1
ATOM 1348 C CA . THR A 1 185 ? 5.266 -18.188 7.68 1 83.12 185 THR A CA 1
ATOM 1349 C C . THR A 1 185 ? 4.402 -19.203 6.918 1 83.12 185 THR A C 1
ATOM 1351 O O . THR A 1 185 ? 4.43 -20.391 7.211 1 83.12 185 THR A O 1
ATOM 1354 N N . VAL A 1 186 ? 3.607 -18.812 5.938 1 88.88 186 VAL A N 1
ATOM 1355 C CA . VAL A 1 186 ? 2.643 -19.766 5.391 1 88.88 186 VAL A CA 1
ATOM 1356 C C . VAL A 1 186 ? 2.822 -19.875 3.879 1 88.88 186 VAL A C 1
ATOM 1358 O O . VAL A 1 186 ? 2.473 -20.891 3.279 1 88.88 186 VAL A O 1
ATOM 1361 N N . TYR A 1 187 ? 3.312 -18.906 3.199 1 93.5 187 TYR A N 1
ATOM 1362 C CA . TYR A 1 187 ? 3.248 -18.812 1.746 1 93.5 187 TYR A CA 1
ATOM 1363 C C . TYR A 1 187 ? 4.488 -19.422 1.104 1 93.5 187 TYR A C 1
ATOM 1365 O O . TYR A 1 187 ? 5.512 -18.75 0.954 1 93.5 187 TYR A O 1
ATOM 1373 N N . SER A 1 188 ? 4.348 -20.609 0.652 1 96 188 SER A N 1
ATOM 1374 C CA . SER A 1 188 ? 5.422 -21.328 -0.027 1 96 188 SER A CA 1
ATOM 1375 C C . SER A 1 188 ? 5.254 -21.266 -1.542 1 96 188 SER A C 1
ATOM 1377 O O . SER A 1 188 ? 4.176 -20.938 -2.041 1 96 188 SER A O 1
ATOM 1379 N N . PRO A 1 189 ? 6.363 -21.547 -2.287 1 97.69 189 PRO A N 1
ATOM 1380 C CA . PRO A 1 189 ? 6.242 -21.609 -3.746 1 97.69 189 PRO A CA 1
ATOM 1381 C C . PRO A 1 189 ? 5.191 -22.625 -4.207 1 97.69 189 PRO A C 1
ATOM 1383 O O . PRO A 1 189 ? 4.484 -22.375 -5.188 1 97.69 189 PRO A O 1
ATOM 1386 N N . LEU A 1 190 ? 5.07 -23.688 -3.451 1 98.31 190 LEU A N 1
ATOM 1387 C CA . LEU A 1 190 ? 4.074 -24.703 -3.799 1 98.31 190 LEU A CA 1
ATOM 1388 C C . LEU A 1 190 ? 2.664 -24.125 -3.697 1 98.31 190 LEU A C 1
ATOM 1390 O O . LEU A 1 190 ? 1.847 -24.312 -4.602 1 98.31 190 LEU A O 1
ATOM 1394 N N . LEU A 1 191 ? 2.393 -23.453 -2.619 1 97.31 191 LEU A N 1
ATOM 1395 C CA . LEU A 1 191 ? 1.076 -22.859 -2.441 1 97.31 191 LEU A CA 1
ATOM 1396 C C . LEU A 1 191 ? 0.831 -21.766 -3.48 1 97.31 191 LEU A C 1
ATOM 1398 O O . LEU A 1 191 ? -0.3 -21.578 -3.938 1 97.31 191 LEU A O 1
ATOM 1402 N N . ALA A 1 192 ? 1.918 -21.047 -3.855 1 96.75 192 ALA A N 1
ATOM 1403 C CA . ALA A 1 192 ? 1.801 -20.062 -4.93 1 96.75 192 ALA A CA 1
ATOM 1404 C C . ALA A 1 192 ? 1.357 -20.719 -6.23 1 96.75 192 ALA A C 1
ATOM 1406 O O . ALA A 1 192 ? 0.441 -20.234 -6.898 1 96.75 192 ALA A O 1
ATOM 1407 N N . ALA A 1 193 ? 1.978 -21.781 -6.59 1 97.75 193 ALA A N 1
ATOM 1408 C CA . ALA A 1 193 ? 1.653 -22.516 -7.816 1 97.75 193 ALA A CA 1
ATOM 1409 C C . ALA A 1 193 ? 0.225 -23.047 -7.777 1 97.75 193 ALA A C 1
ATOM 1411 O O . ALA A 1 193 ? -0.494 -23 -8.773 1 97.75 193 ALA A O 1
ATOM 1412 N N . LEU A 1 194 ? -0.183 -23.531 -6.617 1 96.88 194 LEU A N 1
ATOM 1413 C CA . LEU A 1 194 ? -1.52 -24.094 -6.449 1 96.88 194 LEU A CA 1
ATOM 1414 C C . LEU A 1 194 ? -2.582 -23.016 -6.562 1 96.88 194 LEU A C 1
ATOM 1416 O O . LEU A 1 194 ? -3.662 -23.25 -7.109 1 96.88 194 LEU A O 1
ATOM 1420 N N . SER A 1 195 ? -2.287 -21.859 -6.062 1 95.25 195 SER A N 1
ATOM 1421 C CA . SER A 1 195 ? -3.262 -20.781 -6.039 1 95.25 195 SER A CA 1
ATOM 1422 C C . SER A 1 195 ? -3.654 -20.359 -7.453 1 95.25 195 SER A C 1
ATOM 1424 O O . SER A 1 195 ? -4.766 -19.875 -7.672 1 95.25 195 SER A O 1
ATOM 1426 N N . THR A 1 196 ? -2.719 -20.578 -8.398 1 94.75 196 THR A N 1
ATOM 1427 C CA . THR A 1 196 ? -3.012 -20.172 -9.766 1 94.75 196 THR A CA 1
ATOM 1428 C C . THR A 1 196 ? -3.23 -21.391 -10.648 1 94.75 196 THR A C 1
ATOM 1430 O O . THR A 1 196 ? -3.514 -21.266 -11.844 1 94.75 196 THR A O 1
ATOM 1433 N N . GLY A 1 197 ? -3.084 -22.578 -10.148 1 95.31 197 GLY A N 1
ATOM 1434 C CA . GLY A 1 197 ? -3.451 -23.812 -10.828 1 95.31 197 GLY A CA 1
ATOM 1435 C C . GLY A 1 197 ? -2.443 -24.234 -11.883 1 95.31 197 GLY A C 1
ATOM 1436 O O . GLY A 1 197 ? -2.82 -24.672 -12.969 1 95.31 197 GLY A O 1
ATOM 1437 N N . SER A 1 198 ? -1.168 -24.094 -11.648 1 96.31 198 SER A N 1
ATOM 1438 C CA . SER A 1 198 ? -0.138 -24.562 -12.57 1 96.31 198 SER A CA 1
ATOM 1439 C C . SER A 1 198 ? 0.345 -25.953 -12.219 1 96.31 198 SER A C 1
ATOM 1441 O O . SER A 1 198 ? 1.257 -26.125 -11.406 1 96.31 198 SER A O 1
ATOM 1443 N N . LEU A 1 199 ? -0.175 -26.906 -12.891 1 97.62 199 LEU A N 1
ATOM 1444 C CA . LEU A 1 199 ? 0.156 -28.297 -12.609 1 97.62 199 LEU A CA 1
ATOM 1445 C C . LEU A 1 199 ? 1.638 -28.562 -12.852 1 97.62 199 LEU A C 1
ATOM 1447 O O . LEU A 1 199 ? 2.281 -29.266 -12.07 1 97.62 199 LEU A O 1
ATOM 1451 N N . ASN A 1 200 ? 2.168 -28 -13.914 1 98.12 200 ASN A N 1
ATOM 1452 C CA . ASN A 1 200 ? 3.574 -28.203 -14.242 1 98.12 200 ASN A CA 1
ATOM 1453 C C . ASN A 1 200 ? 4.488 -27.672 -13.141 1 98.12 200 ASN A C 1
ATOM 1455 O O . ASN A 1 200 ? 5.438 -28.344 -12.742 1 98.12 200 ASN A O 1
ATOM 1459 N N . CYS A 1 201 ? 4.188 -26.5 -12.641 1 98.44 201 CYS A N 1
ATOM 1460 C CA . CYS A 1 201 ? 4.992 -25.922 -11.562 1 98.44 201 CYS A CA 1
ATOM 1461 C C . CYS A 1 201 ? 4.902 -26.781 -10.305 1 98.44 201 CYS A C 1
ATOM 1463 O O . CYS A 1 201 ? 5.906 -27 -9.617 1 98.44 201 CYS A O 1
ATOM 1465 N N . VAL A 1 202 ? 3.713 -27.266 -10.016 1 98.56 202 VAL A N 1
ATOM 1466 C CA . VAL A 1 202 ? 3.504 -28.078 -8.82 1 98.56 202 VAL A CA 1
ATOM 1467 C C . VAL A 1 202 ? 4.328 -29.359 -8.922 1 98.56 202 VAL A C 1
ATOM 1469 O O . VAL A 1 202 ? 5.012 -29.75 -7.969 1 98.56 202 VAL A O 1
ATOM 1472 N N . LYS A 1 203 ? 4.34 -29.953 -10.078 1 98.5 203 LYS A N 1
ATOM 1473 C CA . LYS A 1 203 ? 5.098 -31.188 -10.281 1 98.5 203 LYS A CA 1
ATOM 1474 C C . LYS A 1 203 ? 6.594 -30.953 -10.133 1 98.5 203 LYS A C 1
ATOM 1476 O O . LYS A 1 203 ? 7.301 -31.734 -9.508 1 98.5 203 LYS A O 1
ATOM 1481 N N . LEU A 1 204 ? 7.062 -29.891 -10.695 1 98.62 204 LEU A N 1
ATOM 1482 C CA . LEU A 1 204 ? 8.477 -29.547 -10.594 1 98.62 204 LEU A CA 1
ATOM 1483 C C . LEU A 1 204 ? 8.875 -29.297 -9.141 1 98.62 204 LEU A C 1
ATOM 1485 O O . LEU A 1 204 ? 9.938 -29.75 -8.703 1 98.62 204 LEU A O 1
ATOM 1489 N N . LEU A 1 205 ? 8.031 -28.625 -8.383 1 98.75 205 LEU A N 1
ATOM 1490 C CA . LEU A 1 205 ? 8.32 -28.312 -6.988 1 98.75 205 LEU A CA 1
ATOM 1491 C C . LEU A 1 205 ? 8.32 -29.578 -6.133 1 98.75 205 LEU A C 1
ATOM 1493 O O . LEU A 1 205 ? 9.195 -29.766 -5.285 1 98.75 205 LEU A O 1
ATOM 1497 N N . ILE A 1 206 ? 7.371 -30.453 -6.379 1 98.38 206 ILE A N 1
ATOM 1498 C CA . ILE A 1 206 ? 7.297 -31.719 -5.637 1 98.38 206 ILE A CA 1
ATOM 1499 C C . ILE A 1 206 ? 8.539 -32.562 -5.922 1 98.38 206 ILE A C 1
ATOM 1501 O O . ILE A 1 206 ? 9.141 -33.125 -5 1 98.38 206 ILE A O 1
ATOM 1505 N N . LYS A 1 207 ? 8.914 -32.594 -7.18 1 98 207 LYS A N 1
ATOM 1506 C CA . LYS A 1 207 ? 10.117 -33.344 -7.562 1 98 207 LYS A CA 1
ATOM 1507 C C . LYS A 1 207 ? 11.352 -32.75 -6.871 1 98 207 LYS A C 1
ATOM 1509 O O . LYS A 1 207 ? 12.266 -33.5 -6.52 1 98 207 LYS A O 1
ATOM 1514 N N . ALA A 1 208 ? 11.367 -31.469 -6.637 1 98.06 208 ALA A N 1
ATOM 1515 C CA . ALA A 1 208 ? 12.492 -30.797 -6.008 1 98.06 208 ALA A CA 1
ATOM 1516 C C . ALA A 1 208 ? 12.461 -30.969 -4.492 1 98.06 208 ALA A C 1
ATOM 1518 O O . ALA A 1 208 ? 13.398 -30.562 -3.795 1 98.06 208 ALA A O 1
ATOM 1519 N N . GLY A 1 209 ? 11.352 -31.531 -3.949 1 97.56 209 GLY A N 1
ATOM 1520 C CA . GLY A 1 209 ? 11.289 -31.812 -2.523 1 97.56 209 GLY A CA 1
ATOM 1521 C C . GLY A 1 209 ? 10.438 -30.812 -1.757 1 97.56 209 GLY A C 1
ATOM 1522 O O . GLY A 1 209 ? 10.617 -30.641 -0.549 1 97.56 209 GLY A O 1
ATOM 1523 N N . ALA A 1 210 ? 9.539 -30.125 -2.391 1 97.81 210 ALA A N 1
ATOM 1524 C CA . ALA A 1 210 ? 8.664 -29.172 -1.719 1 97.81 210 ALA A CA 1
ATOM 1525 C C . ALA A 1 210 ? 7.828 -29.844 -0.642 1 97.81 210 ALA A C 1
ATOM 1527 O O . ALA A 1 210 ? 7.352 -30.969 -0.835 1 97.81 210 ALA A O 1
ATOM 1528 N N . ASP A 1 211 ? 7.625 -29.172 0.452 1 96.25 211 ASP A N 1
ATOM 1529 C CA . ASP A 1 211 ? 6.82 -29.688 1.56 1 96.25 211 ASP A CA 1
ATOM 1530 C C . ASP A 1 211 ? 5.332 -29.625 1.226 1 96.25 211 ASP A C 1
ATOM 1532 O O . ASP A 1 211 ? 4.797 -28.562 0.908 1 96.25 211 ASP A O 1
ATOM 1536 N N . VAL A 1 212 ? 4.648 -30.734 1.354 1 97.12 212 VAL A N 1
ATOM 1537 C CA . VAL A 1 212 ? 3.248 -30.812 0.96 1 97.12 212 VAL A CA 1
ATOM 1538 C C . VAL A 1 212 ? 2.363 -30.859 2.205 1 97.12 212 VAL A C 1
ATOM 1540 O O . VAL A 1 212 ? 1.143 -31 2.102 1 97.12 212 VAL A O 1
ATOM 1543 N N . LYS A 1 213 ? 2.855 -30.734 3.393 1 94 213 LYS A N 1
ATOM 1544 C CA . LYS A 1 213 ? 2.088 -30.797 4.633 1 94 213 LYS A CA 1
ATOM 1545 C C . LYS A 1 213 ? 1.354 -29.484 4.895 1 94 213 LYS A C 1
ATOM 1547 O O . LYS A 1 213 ? 0.234 -29.484 5.406 1 94 213 LYS A O 1
ATOM 1552 N N . GLY A 1 214 ? 2.035 -28.375 4.605 1 91.38 214 GLY A N 1
ATOM 1553 C CA . GLY A 1 214 ? 1.46 -27.062 4.867 1 91.38 214 GLY A CA 1
ATOM 1554 C C . GLY A 1 214 ? 1.6 -26.625 6.312 1 91.38 214 GLY A C 1
ATOM 1555 O O . GLY A 1 214 ? 2.463 -27.125 7.035 1 91.38 214 GLY A O 1
ATOM 1556 N N . VAL A 1 215 ? 0.86 -25.578 6.648 1 89.12 215 VAL A N 1
ATOM 1557 C CA . VAL A 1 215 ? 0.894 -25.031 7.996 1 89.12 215 VAL A CA 1
ATOM 1558 C C . VAL A 1 215 ? -0.529 -24.891 8.531 1 89.12 215 VAL A C 1
ATOM 1560 O O . VAL A 1 215 ? -1.355 -24.188 7.941 1 89.12 215 VAL A O 1
ATOM 1563 N N . GLY A 1 216 ? -0.792 -25.625 9.625 1 88.06 216 GLY A N 1
ATOM 1564 C CA . GLY A 1 216 ? -2.129 -25.578 10.195 1 88.06 216 GLY A CA 1
ATOM 1565 C C . GLY A 1 216 ? -3.203 -26.047 9.242 1 88.06 216 GLY A C 1
ATOM 1566 O O . GLY A 1 216 ? -3.123 -27.172 8.719 1 88.06 216 GLY A O 1
ATOM 1567 N N . THR A 1 217 ? -4.137 -25.109 8.945 1 90.62 217 THR A N 1
ATOM 1568 C CA . THR A 1 217 ? -5.262 -25.469 8.094 1 90.62 217 THR A CA 1
ATOM 1569 C C . THR A 1 217 ? -4.992 -25.047 6.648 1 90.62 217 THR A C 1
ATOM 1571 O O . THR A 1 217 ? -5.824 -25.281 5.766 1 90.62 217 THR A O 1
ATOM 1574 N N . VAL A 1 218 ? -3.857 -24.453 6.469 1 93.44 218 VAL A N 1
ATOM 1575 C CA . VAL A 1 218 ? -3.455 -24.094 5.117 1 93.44 218 VAL A CA 1
ATOM 1576 C C . VAL A 1 218 ? -2.564 -25.188 4.527 1 93.44 218 VAL A C 1
ATOM 1578 O O . VAL A 1 218 ? -1.349 -25.172 4.738 1 93.44 218 VAL A O 1
ATOM 1581 N N . THR A 1 219 ? -3.195 -26.047 3.811 1 96 219 THR A N 1
ATOM 1582 C CA . THR A 1 219 ? -2.451 -27.141 3.219 1 96 219 THR A CA 1
ATOM 1583 C C . THR A 1 219 ? -2.645 -27.188 1.704 1 96 219 THR A C 1
ATOM 1585 O O . THR A 1 219 ? -3.664 -26.703 1.192 1 96 219 THR A O 1
ATOM 1588 N N . PRO A 1 220 ? -1.646 -27.703 1 1 97.31 220 PRO A N 1
ATOM 1589 C CA . PRO A 1 220 ? -1.762 -27.844 -0.453 1 97.31 220 PRO A CA 1
ATOM 1590 C C . PRO A 1 220 ? -3.01 -28.625 -0.873 1 97.31 220 PRO A C 1
ATOM 1592 O O . PRO A 1 220 ? -3.689 -28.234 -1.827 1 97.31 220 PRO A O 1
ATOM 1595 N N . LEU A 1 221 ? -3.375 -29.641 -0.115 1 97.44 221 LEU A N 1
ATOM 1596 C CA . LEU A 1 221 ? -4.512 -30.469 -0.493 1 97.44 221 LEU A CA 1
ATOM 1597 C C . LEU A 1 221 ? -5.824 -29.719 -0.302 1 97.44 221 LEU A C 1
ATOM 1599 O O . LEU A 1 221 ? -6.73 -29.828 -1.133 1 97.44 221 LEU A O 1
ATOM 1603 N N . ILE A 1 222 ? -5.938 -29.031 0.803 1 95.81 222 ILE A N 1
ATOM 1604 C CA . ILE A 1 222 ? -7.129 -28.234 1.044 1 95.81 222 ILE A CA 1
ATOM 1605 C C . ILE A 1 222 ? -7.266 -27.172 -0.048 1 95.81 222 ILE A C 1
ATOM 1607 O O . ILE A 1 222 ? -8.359 -26.953 -0.577 1 95.81 222 ILE A O 1
ATOM 1611 N N . MET A 1 223 ? -6.148 -26.516 -0.379 1 94.56 223 MET A N 1
ATOM 1612 C CA . MET A 1 223 ? -6.188 -25.516 -1.438 1 94.56 223 MET A CA 1
ATOM 1613 C C . MET A 1 223 ? -6.613 -26.141 -2.764 1 94.56 223 MET A C 1
ATOM 1615 O O . MET A 1 223 ? -7.414 -25.562 -3.5 1 94.56 223 MET A O 1
ATOM 1619 N N . ALA A 1 224 ? -6.078 -27.266 -3.1 1 96.31 224 ALA A N 1
ATOM 1620 C CA . ALA A 1 224 ? -6.461 -27.984 -4.316 1 96.31 224 ALA A CA 1
ATOM 1621 C C . ALA A 1 224 ? -7.957 -28.297 -4.32 1 96.31 224 ALA A C 1
ATOM 1623 O O . ALA A 1 224 ? -8.625 -28.141 -5.348 1 96.31 224 ALA A O 1
ATOM 1624 N N . ALA A 1 225 ? -8.453 -28.734 -3.188 1 94.81 225 ALA A N 1
ATOM 1625 C CA . ALA A 1 225 ? -9.867 -29.078 -3.062 1 94.81 225 ALA A CA 1
ATOM 1626 C C . ALA A 1 225 ? -10.742 -27.828 -3.234 1 94.81 225 ALA A C 1
ATOM 1628 O O . ALA A 1 225 ? -11.742 -27.859 -3.953 1 94.81 225 ALA A O 1
ATOM 1629 N N . ASN A 1 226 ? -10.32 -26.797 -2.594 1 90.69 226 ASN A N 1
ATOM 1630 C CA . ASN A 1 226 ? -11.062 -25.547 -2.689 1 90.69 226 ASN A CA 1
ATOM 1631 C C . ASN A 1 226 ? -11.125 -25.047 -4.125 1 90.69 226 ASN A C 1
ATOM 1633 O O . ASN A 1 226 ? -12.148 -24.516 -4.559 1 90.69 226 ASN A O 1
ATOM 1637 N N . ASN A 1 227 ? -10.016 -25.234 -4.832 1 90.56 227 ASN A N 1
ATOM 1638 C CA . ASN A 1 227 ? -9.906 -24.672 -6.176 1 90.56 227 ASN A CA 1
ATOM 1639 C C . ASN A 1 227 ? -10.367 -25.672 -7.234 1 90.56 227 ASN A C 1
ATOM 1641 O O . ASN A 1 227 ? -10.375 -25.359 -8.422 1 90.56 227 ASN A O 1
ATOM 1645 N N . GLY A 1 228 ? -10.75 -26.844 -6.816 1 91.75 228 GLY A N 1
ATOM 1646 C CA . GLY A 1 228 ? -11.219 -27.859 -7.746 1 91.75 228 GLY A CA 1
ATOM 1647 C C . GLY A 1 228 ? -10.141 -28.344 -8.688 1 91.75 228 GLY A C 1
ATOM 1648 O O . GLY A 1 228 ? -10.367 -28.469 -9.891 1 91.75 228 GLY A O 1
ATOM 1649 N N . LEU A 1 229 ? -8.938 -28.531 -8.125 1 95.06 229 LEU A N 1
ATOM 1650 C CA . LEU A 1 229 ? -7.785 -28.922 -8.938 1 95.06 229 LEU A CA 1
ATOM 1651 C C . LEU A 1 229 ? -7.652 -30.438 -8.984 1 95.06 229 LEU A C 1
ATOM 1653 O O . LEU A 1 229 ? -6.684 -31 -8.469 1 95.06 229 LEU A O 1
ATOM 1657 N N . THR A 1 230 ? -8.492 -31.062 -9.773 1 97 230 THR A N 1
ATOM 1658 C CA . THR A 1 230 ? -8.633 -32.5 -9.836 1 97 230 THR A CA 1
ATOM 1659 C C . THR A 1 230 ? -7.309 -33.156 -10.227 1 97 230 THR A C 1
ATOM 1661 O O . THR A 1 230 ? -6.891 -34.156 -9.617 1 97 230 THR A O 1
ATOM 1664 N N . ASP A 1 231 ? -6.609 -32.594 -11.188 1 97.12 231 ASP A N 1
ATOM 1665 C CA . ASP A 1 231 ? -5.41 -33.188 -11.766 1 97.12 231 ASP A CA 1
ATOM 1666 C C . ASP A 1 231 ? -4.227 -33.094 -10.805 1 97.12 231 ASP A C 1
ATOM 1668 O O . ASP A 1 231 ? -3.201 -33.75 -11.008 1 97.12 231 ASP A O 1
ATOM 1672 N N . PHE A 1 232 ? -4.426 -32.344 -9.672 1 97.75 232 PHE A N 1
ATOM 1673 C CA . PHE A 1 232 ? -3.316 -32.094 -8.766 1 97.75 232 PHE A CA 1
ATOM 1674 C C . PHE A 1 232 ? -3.27 -33.125 -7.656 1 97.75 232 PHE A C 1
ATOM 1676 O O . PHE A 1 232 ? -2.25 -33.281 -6.977 1 97.75 232 PHE A O 1
ATOM 1683 N N . TYR A 1 233 ? -4.375 -33.875 -7.41 1 97.56 233 TYR A N 1
ATOM 1684 C CA . TYR A 1 233 ? -4.512 -34.719 -6.246 1 97.56 233 TYR A CA 1
ATOM 1685 C C . TYR A 1 233 ? -3.467 -35.844 -6.273 1 97.56 233 TYR A C 1
ATOM 1687 O O . TYR A 1 233 ? -2.834 -36.125 -5.258 1 97.56 233 TYR A O 1
ATOM 1695 N N . LYS A 1 234 ? -3.311 -36.438 -7.398 1 96.69 234 LYS A N 1
ATOM 1696 C CA . LYS A 1 234 ? -2.438 -37.594 -7.512 1 96.69 234 LYS A CA 1
ATOM 1697 C C . LYS A 1 234 ? -1.016 -37.25 -7.07 1 96.69 234 LYS A C 1
ATOM 1699 O O . LYS A 1 234 ? -0.446 -37.938 -6.223 1 96.69 234 LYS A O 1
ATOM 1704 N N . CYS A 1 235 ? -0.455 -36.188 -7.656 1 97.31 235 CYS A N 1
ATOM 1705 C CA . CYS A 1 235 ? 0.926 -35.875 -7.332 1 97.31 235 CYS A CA 1
ATOM 1706 C C . CYS A 1 235 ? 1.051 -35.406 -5.887 1 97.31 235 CYS A C 1
ATOM 1708 O O . CYS A 1 235 ? 2.039 -35.719 -5.215 1 97.31 235 CYS A O 1
ATOM 1710 N N . LEU A 1 236 ? 0.083 -34.719 -5.32 1 98.38 236 LEU A N 1
ATOM 1711 C CA . LEU A 1 236 ? 0.121 -34.25 -3.934 1 98.38 236 LEU A CA 1
ATOM 1712 C C . LEU A 1 236 ? 0.046 -35.438 -2.971 1 98.38 236 LEU A C 1
ATOM 1714 O O . LEU A 1 236 ? 0.819 -35.5 -2.012 1 98.38 236 LEU A O 1
ATOM 1718 N N . LEU A 1 237 ? -0.833 -36.375 -3.293 1 98.06 237 LEU A N 1
ATOM 1719 C CA . LEU A 1 237 ? -1.03 -37.531 -2.428 1 98.06 237 LEU A CA 1
ATOM 1720 C C . LEU A 1 237 ? 0.177 -38.438 -2.479 1 98.06 237 LEU A C 1
ATOM 1722 O O . LEU A 1 237 ? 0.609 -38.969 -1.447 1 98.06 237 LEU A O 1
ATOM 1726 N N . GLU A 1 238 ? 0.695 -38.656 -3.641 1 97.5 238 GLU A N 1
ATOM 1727 C CA . GLU A 1 238 ? 1.894 -39.5 -3.795 1 97.5 238 GLU A CA 1
ATOM 1728 C C . GLU A 1 238 ? 3.08 -38.875 -3.057 1 97.5 238 GLU A C 1
ATOM 1730 O O . GLU A 1 238 ? 3.951 -39.594 -2.564 1 97.5 238 GLU A O 1
ATOM 1735 N N . ALA A 1 239 ? 3.102 -37.531 -2.943 1 97.75 239 ALA A N 1
ATOM 1736 C CA . ALA A 1 239 ? 4.188 -36.812 -2.271 1 97.75 239 ALA A CA 1
ATOM 1737 C C . ALA A 1 239 ? 3.996 -36.844 -0.758 1 97.75 239 ALA A C 1
ATOM 1739 O O . ALA A 1 239 ? 4.887 -36.438 -0.01 1 97.75 239 ALA A O 1
ATOM 1740 N N . GLY A 1 240 ? 2.832 -37.25 -0.29 1 97.25 240 GLY A N 1
ATOM 1741 C CA . GLY A 1 240 ? 2.65 -37.438 1.141 1 97.25 240 GLY A CA 1
ATOM 1742 C C . GLY A 1 240 ? 1.693 -36.438 1.759 1 97.25 240 GLY A C 1
ATOM 1743 O O . GLY A 1 240 ? 1.67 -36.25 2.98 1 97.25 240 GLY A O 1
ATOM 1744 N N . ALA A 1 241 ? 0.907 -35.719 0.991 1 97.81 241 ALA A N 1
ATOM 1745 C CA . ALA A 1 241 ? -0.079 -34.781 1.544 1 97.81 241 ALA A CA 1
ATOM 1746 C C . ALA A 1 241 ? -1.106 -35.531 2.396 1 97.81 241 ALA A C 1
ATOM 1748 O O . ALA A 1 241 ? -1.532 -36.625 2.051 1 97.81 241 ALA A O 1
ATOM 1749 N N . ASP A 1 242 ? -1.507 -34.969 3.5 1 97.06 242 ASP A N 1
ATOM 1750 C CA . ASP A 1 242 ? -2.441 -35.594 4.438 1 97.06 242 ASP A CA 1
ATOM 1751 C C . ASP A 1 242 ? -3.887 -35.25 4.066 1 97.06 242 ASP A C 1
ATOM 1753 O O . ASP A 1 242 ? -4.316 -34.125 4.188 1 97.06 242 ASP A O 1
ATOM 1757 N N . PRO A 1 243 ? -4.66 -36.188 3.643 1 97.31 243 PRO A N 1
ATOM 1758 C CA . PRO A 1 243 ? -6.047 -35.938 3.242 1 97.31 243 PRO A CA 1
ATOM 1759 C C . PRO A 1 243 ? -6.988 -35.812 4.438 1 97.31 243 PRO A C 1
ATOM 1761 O O . PRO A 1 243 ? -8.172 -35.5 4.262 1 97.31 243 PRO A O 1
ATOM 1764 N N . ASN A 1 244 ? -6.449 -35.906 5.703 1 96.94 244 ASN A N 1
ATOM 1765 C CA . ASN A 1 244 ? -7.293 -35.938 6.895 1 96.94 244 ASN A CA 1
ATOM 1766 C C . ASN A 1 244 ? -7.164 -34.656 7.703 1 96.94 244 ASN A C 1
ATOM 1768 O O . ASN A 1 244 ? -7.477 -34.625 8.891 1 96.94 244 ASN A O 1
ATOM 1772 N N . VAL A 1 245 ? -6.613 -33.625 7.078 1 95.69 245 VAL A N 1
ATOM 1773 C CA . VAL A 1 245 ? -6.551 -32.312 7.727 1 95.69 245 VAL A CA 1
ATOM 1774 C C . VAL A 1 245 ? -7.812 -31.531 7.406 1 95.69 245 VAL A C 1
ATOM 1776 O O . VAL A 1 245 ? -8.242 -31.469 6.25 1 95.69 245 VAL A O 1
ATOM 1779 N N . ARG A 1 246 ? -8.461 -30.938 8.383 1 92.62 246 ARG A N 1
ATOM 1780 C CA . ARG A 1 246 ? -9.672 -30.125 8.211 1 92.62 246 ARG A CA 1
ATOM 1781 C C . ARG A 1 246 ? -9.328 -28.656 7.977 1 92.62 246 ARG A C 1
ATOM 1783 O O . ARG A 1 246 ? -8.344 -28.156 8.516 1 92.62 246 ARG A O 1
ATOM 1790 N N . ASP A 1 247 ? -10.117 -28.031 7.168 1 89 247 ASP A N 1
ATOM 1791 C CA . ASP A 1 247 ? -9.891 -26.609 6.922 1 89 247 ASP A CA 1
ATOM 1792 C C . ASP A 1 247 ? -10.43 -25.766 8.078 1 89 247 ASP A C 1
ATOM 1794 O O . ASP A 1 247 ? -10.734 -26.297 9.148 1 89 247 ASP A O 1
ATOM 1798 N N . ASP A 1 248 ? -10.492 -24.484 7.887 1 79.06 248 ASP A N 1
ATOM 1799 C CA . ASP A 1 248 ? -10.812 -23.547 8.953 1 79.06 248 ASP A CA 1
ATOM 1800 C C . ASP A 1 248 ? -12.289 -23.641 9.344 1 79.06 248 ASP A C 1
ATOM 1802 O O . ASP A 1 248 ? -12.672 -23.219 10.438 1 79.06 248 ASP A O 1
ATOM 1806 N N . VAL A 1 249 ? -13.031 -24.188 8.438 1 76.94 249 VAL A N 1
ATOM 1807 C CA . VAL A 1 249 ? -14.445 -24.328 8.789 1 76.94 249 VAL A CA 1
ATOM 1808 C C . VAL A 1 249 ? -14.758 -25.781 9.141 1 76.94 249 VAL A C 1
ATOM 1810 O O . VAL A 1 249 ? -15.922 -26.156 9.266 1 76.94 249 VAL A O 1
ATOM 1813 N N . GLY A 1 250 ? -13.719 -26.609 9.242 1 83.56 250 GLY A N 1
ATOM 1814 C CA . GLY A 1 250 ? -13.859 -27.953 9.773 1 83.56 250 GLY A CA 1
ATOM 1815 C C . GLY A 1 250 ? -14.164 -28.984 8.703 1 83.56 250 GLY A C 1
ATOM 1816 O O . GLY A 1 250 ? -14.609 -30.094 9.008 1 83.56 250 GLY A O 1
ATOM 1817 N N . GLN A 1 251 ? -13.914 -28.719 7.523 1 90.06 251 GLN A N 1
ATOM 1818 C CA . GLN A 1 251 ? -14.227 -29.656 6.441 1 90.06 251 GLN A CA 1
ATOM 1819 C C . GLN A 1 251 ? -12.969 -30.375 5.965 1 90.06 251 GLN A C 1
ATOM 1821 O O . GLN A 1 251 ? -11.898 -29.781 5.855 1 90.06 251 GLN A O 1
ATOM 1826 N N . LEU A 1 252 ? -13.18 -31.594 5.746 1 94.81 252 LEU A N 1
ATOM 1827 C CA . LEU A 1 252 ? -12.133 -32.375 5.105 1 94.81 252 LEU A CA 1
ATOM 1828 C C . LEU A 1 252 ? -12.07 -32.094 3.609 1 94.81 252 LEU A C 1
ATOM 1830 O O . LEU A 1 252 ? -13.078 -31.703 3.01 1 94.81 252 LEU A O 1
ATOM 1834 N N . PRO A 1 253 ? -10.875 -32.312 2.957 1 96.56 253 PRO A N 1
ATOM 1835 C CA . PRO A 1 253 ? -10.789 -32.125 1.508 1 96.56 253 PRO A CA 1
ATOM 1836 C C . PRO A 1 253 ? -11.875 -32.875 0.742 1 96.56 253 PRO A C 1
ATOM 1838 O O . PRO A 1 253 ? -12.453 -32.344 -0.202 1 96.56 253 PRO A O 1
ATOM 1841 N N . ILE A 1 254 ? -12.219 -34.125 1.168 1 96.5 254 ILE A N 1
ATOM 1842 C CA . ILE A 1 254 ? -13.227 -34.906 0.484 1 96.5 254 ILE A CA 1
ATOM 1843 C C . ILE A 1 254 ? -14.602 -34.281 0.65 1 96.5 254 ILE A C 1
ATOM 1845 O O . ILE A 1 254 ? -15.438 -34.312 -0.259 1 96.5 254 ILE A O 1
ATOM 1849 N N . GLU A 1 255 ? -14.828 -33.656 1.812 1 93.19 255 GLU A N 1
ATOM 1850 C CA . GLU A 1 255 ? -16.094 -33 2.059 1 93.19 255 GLU A CA 1
ATOM 1851 C C . GLU A 1 255 ? -16.219 -31.719 1.206 1 93.19 255 GLU A C 1
ATOM 1853 O O . GLU A 1 255 ? -17.297 -31.391 0.727 1 93.19 255 GLU A O 1
ATOM 1858 N N . ILE A 1 256 ? -15.055 -31 1.072 1 91.31 256 ILE A N 1
ATOM 1859 C CA . ILE A 1 256 ? -15.031 -29.828 0.217 1 91.31 256 ILE A CA 1
ATOM 1860 C C . ILE A 1 256 ? -15.414 -30.219 -1.21 1 91.31 256 ILE A C 1
ATOM 1862 O O . ILE A 1 256 ? -16.266 -29.562 -1.832 1 91.31 256 ILE A O 1
ATOM 1866 N N . ALA A 1 257 ? -14.852 -31.234 -1.719 1 94.25 257 ALA A N 1
ATOM 1867 C CA . ALA A 1 257 ? -15.141 -31.734 -3.059 1 94.25 257 ALA A CA 1
ATOM 1868 C C . ALA A 1 257 ? -16.609 -32.094 -3.193 1 94.25 257 ALA A C 1
ATOM 1870 O O . ALA A 1 257 ? -17.25 -31.797 -4.203 1 94.25 257 ALA A O 1
ATOM 1871 N N . ALA A 1 258 ? -17.141 -32.781 -2.143 1 92.75 258 ALA A N 1
ATOM 1872 C CA . ALA A 1 258 ? -18.531 -33.219 -2.143 1 92.75 258 ALA A CA 1
ATOM 1873 C C . ALA A 1 258 ? -19.469 -32 -2.131 1 92.75 258 ALA A C 1
ATOM 1875 O O . ALA A 1 258 ? -20.516 -32.031 -2.805 1 92.75 258 ALA A O 1
ATOM 1876 N N . TYR A 1 259 ? -19.031 -31.125 -1.38 1 85.94 259 TYR A N 1
ATOM 1877 C CA . TYR A 1 259 ? -19.828 -29.906 -1.252 1 85.94 259 TYR A CA 1
ATOM 1878 C C . TYR A 1 259 ? -20.016 -29.234 -2.607 1 85.94 259 TYR A C 1
ATOM 1880 O O . TYR A 1 259 ? -21.094 -28.719 -2.902 1 85.94 259 TYR A O 1
ATOM 1888 N N . HIS A 1 260 ? -19.062 -29.234 -3.436 1 85.75 260 HIS A N 1
ATOM 1889 C CA . HIS A 1 260 ? -19.094 -28.609 -4.754 1 85.75 260 HIS A CA 1
ATOM 1890 C C . HIS A 1 260 ? -19.516 -29.609 -5.824 1 85.75 260 HIS A C 1
ATOM 1892 O O . HIS A 1 260 ? -19.406 -29.328 -7.02 1 85.75 260 HIS A O 1
ATOM 1898 N N . ASN A 1 261 ? -19.953 -30.766 -5.457 1 87.94 261 ASN A N 1
ATOM 1899 C CA . ASN A 1 261 ? -20.453 -31.828 -6.32 1 87.94 261 ASN A CA 1
ATOM 1900 C C . ASN A 1 261 ? -19.406 -32.25 -7.348 1 87.94 261 ASN A C 1
ATOM 1902 O O . ASN A 1 261 ? -19.734 -32.469 -8.516 1 87.94 261 ASN A O 1
ATOM 1906 N N . ARG A 1 262 ? -18.188 -32.375 -6.895 1 93.75 262 ARG A N 1
ATOM 1907 C CA . ARG A 1 262 ? -17.109 -32.875 -7.742 1 93.75 262 ARG A CA 1
ATOM 1908 C C . ARG A 1 262 ? -16.875 -34.344 -7.523 1 93.75 262 ARG A C 1
ATOM 1910 O O . ARG A 1 262 ? -15.938 -34.75 -6.836 1 93.75 262 ARG A O 1
ATOM 1917 N N . ARG A 1 263 ? -17.609 -35.094 -8.219 1 95.5 263 ARG A N 1
ATOM 1918 C CA . ARG A 1 263 ? -17.656 -36.531 -8.008 1 95.5 263 ARG A CA 1
ATOM 1919 C C . ARG A 1 263 ? -16.281 -37.156 -8.234 1 95.5 263 ARG A C 1
ATOM 1921 O O . ARG A 1 263 ? -15.859 -38.031 -7.48 1 95.5 263 ARG A O 1
ATOM 1928 N N . LYS A 1 264 ? -15.609 -36.719 -9.266 1 97.38 264 LYS A N 1
ATOM 1929 C CA . LYS A 1 264 ? -14.297 -37.281 -9.57 1 97.38 264 LYS A CA 1
ATOM 1930 C C . LYS A 1 264 ? -13.312 -37.062 -8.43 1 97.38 264 LYS A C 1
ATOM 1932 O O . LYS A 1 264 ? -12.5 -37.906 -8.109 1 97.38 264 LYS A O 1
ATOM 1937 N N . ASP A 1 265 ? -13.383 -35.844 -7.84 1 97.56 265 ASP A N 1
ATOM 1938 C CA . ASP A 1 265 ? -12.516 -35.5 -6.707 1 97.56 265 ASP A CA 1
ATOM 1939 C C . ASP A 1 265 ? -12.812 -36.406 -5.516 1 97.56 265 ASP A C 1
ATOM 1941 O O . ASP A 1 265 ? -11.891 -36.875 -4.844 1 97.56 265 ASP A O 1
ATOM 1945 N N . VAL A 1 266 ? -14.086 -36.656 -5.258 1 97.44 266 VAL A N 1
ATOM 1946 C CA . VAL A 1 266 ? -14.5 -37.531 -4.16 1 97.44 266 VAL A CA 1
ATOM 1947 C C . VAL A 1 266 ? -13.984 -38.938 -4.395 1 97.44 266 VAL A C 1
ATOM 1949 O O . VAL A 1 266 ? -13.5 -39.594 -3.469 1 97.44 266 VAL A O 1
ATOM 1952 N N . GLU A 1 267 ? -14.062 -39.375 -5.613 1 97.75 267 GLU A N 1
ATOM 1953 C CA . GLU A 1 267 ? -13.602 -40.719 -5.973 1 97.75 267 GLU A CA 1
ATOM 1954 C C . GLU A 1 267 ? -12.117 -40.875 -5.68 1 97.75 267 GLU A C 1
ATOM 1956 O O . GLU A 1 267 ? -11.68 -41.938 -5.207 1 97.75 267 GLU A O 1
ATOM 1961 N N . ILE A 1 268 ? -11.367 -39.875 -5.941 1 97.75 268 ILE A N 1
ATOM 1962 C CA . ILE A 1 268 ? -9.922 -39.906 -5.758 1 97.75 268 ILE A CA 1
ATOM 1963 C C . ILE A 1 268 ? -9.586 -39.875 -4.266 1 97.75 268 ILE A C 1
ATOM 1965 O O . ILE A 1 268 ? -8.688 -40.594 -3.812 1 97.75 268 ILE A O 1
ATOM 1969 N N . LEU A 1 269 ? -10.328 -39.125 -3.479 1 98 269 LEU A N 1
ATOM 1970 C CA . LEU A 1 269 ? -9.992 -38.875 -2.086 1 98 269 LEU A CA 1
ATOM 1971 C C . LEU A 1 269 ? -10.555 -39.938 -1.173 1 98 269 LEU A C 1
ATOM 1973 O O . LEU A 1 269 ? -10.062 -40.156 -0.06 1 98 269 LEU A O 1
ATOM 1977 N N . LEU A 1 270 ? -11.578 -40.656 -1.625 1 97.38 270 LEU A N 1
ATOM 1978 C CA . LEU A 1 270 ? -12.32 -41.594 -0.794 1 97.38 270 LEU A CA 1
ATOM 1979 C C . LEU A 1 270 ? -11.398 -42.688 -0.255 1 97.38 270 LEU A C 1
ATOM 1981 O O . LEU A 1 270 ? -11.375 -42.938 0.95 1 97.38 270 LEU A O 1
ATOM 1985 N N . PRO A 1 271 ? -10.578 -43.312 -1.077 1 96.69 271 PRO A N 1
ATOM 1986 C CA . PRO A 1 271 ? -9.758 -44.406 -0.594 1 96.69 271 PRO A CA 1
ATOM 1987 C C . PRO A 1 271 ? -8.641 -43.969 0.344 1 96.69 271 PRO A C 1
ATOM 1989 O O . PRO A 1 271 ? -8.086 -44.781 1.082 1 96.69 271 PRO A O 1
ATOM 1992 N N . VAL A 1 272 ? -8.273 -42.719 0.32 1 97.25 272 VAL A N 1
ATOM 1993 C CA . VAL A 1 272 ? -7.117 -42.25 1.084 1 97.25 272 VAL A CA 1
ATOM 1994 C C . VAL A 1 272 ? -7.582 -41.469 2.309 1 97.25 272 VAL A C 1
ATOM 1996 O O . VAL A 1 272 ? -6.766 -41.062 3.139 1 97.25 272 VAL A O 1
ATOM 1999 N N . THR A 1 273 ? -8.812 -41.219 2.484 1 97.31 273 THR A N 1
ATOM 2000 C CA . THR A 1 273 ? -9.375 -40.5 3.611 1 97.31 273 THR A CA 1
ATOM 2001 C C . THR A 1 273 ? -9.906 -41.438 4.676 1 97.31 273 THR A C 1
ATOM 2003 O O . THR A 1 273 ? -10.523 -42.469 4.355 1 97.31 273 THR A O 1
ATOM 2006 N N . SER A 1 274 ? -9.57 -41.125 5.926 1 95.5 274 SER A N 1
ATOM 2007 C CA . SER A 1 274 ? -10.109 -41.906 7.027 1 95.5 274 SER A CA 1
ATOM 2008 C C . SER A 1 274 ? -11.625 -41.781 7.129 1 95.5 274 SER A C 1
ATOM 2010 O O . SER A 1 274 ? -12.156 -40.656 7 1 95.5 274 SER A O 1
ATOM 2012 N N . ARG A 1 275 ? -12.266 -42.844 7.348 1 92.62 275 ARG A N 1
ATOM 2013 C CA . ARG A 1 275 ? -13.719 -42.844 7.457 1 92.62 275 ARG A CA 1
ATOM 2014 C C . ARG A 1 275 ? -14.18 -41.969 8.617 1 92.62 275 ARG A C 1
ATOM 2016 O O . ARG A 1 275 ? -13.586 -42 9.695 1 92.62 275 ARG A O 1
ATOM 2023 N N . THR A 1 276 ? -15.078 -41.188 8.281 1 88.88 276 THR A N 1
ATOM 2024 C CA . THR A 1 276 ? -15.68 -40.344 9.305 1 88.88 276 THR A CA 1
ATOM 2025 C C . THR A 1 276 ? -16.906 -41 9.922 1 88.88 276 THR A C 1
ATOM 2027 O O . THR A 1 276 ? -17.75 -41.562 9.211 1 88.88 276 THR A O 1
ATOM 2030 N N . PRO A 1 277 ? -17.078 -40.969 11.227 1 87.94 277 PRO A N 1
ATOM 2031 C CA . PRO A 1 277 ? -18.125 -41.75 11.906 1 87.94 277 PRO A CA 1
ATOM 2032 C C . PRO A 1 277 ? -19.531 -41.25 11.57 1 87.94 277 PRO A C 1
ATOM 2034 O O . PRO A 1 277 ? -20.5 -42.031 11.641 1 87.94 277 PRO A O 1
ATOM 2037 N N . TYR A 1 278 ? -19.656 -40.062 11.102 1 86.31 278 TYR A N 1
ATOM 2038 C CA . TYR A 1 278 ? -20.984 -39.469 10.922 1 86.31 278 TYR A CA 1
ATOM 2039 C C . TYR A 1 278 ? -21.516 -39.781 9.531 1 86.31 278 TYR A C 1
ATOM 2041 O O . TYR A 1 278 ? -22.703 -39.531 9.242 1 86.31 278 TYR A O 1
ATOM 2049 N N . VAL A 1 279 ? -20.672 -40.219 8.742 1 90.56 279 VAL A N 1
ATOM 2050 C CA . VAL A 1 279 ? -21.125 -40.656 7.43 1 90.56 279 VAL A CA 1
ATOM 2051 C C . VAL A 1 279 ? -21.406 -42.156 7.453 1 90.56 279 VAL A C 1
ATOM 2053 O O . VAL A 1 279 ? -20.484 -42.969 7.477 1 90.56 279 VAL A O 1
ATOM 2056 N N . ARG A 1 280 ? -22.641 -42.531 7.402 1 88.69 280 ARG A N 1
ATOM 2057 C CA . ARG A 1 280 ? -23.047 -43.938 7.539 1 88.69 280 ARG A CA 1
ATOM 2058 C C . ARG A 1 280 ? -22.641 -44.75 6.316 1 88.69 280 ARG A C 1
ATOM 2060 O O . ARG A 1 280 ? -22.109 -45.844 6.453 1 88.69 280 ARG A O 1
ATOM 2067 N N . ASP A 1 281 ? -22.953 -44.25 5.117 1 92.56 281 ASP A N 1
ATOM 2068 C CA . ASP A 1 281 ? -22.594 -44.875 3.852 1 92.56 281 ASP A CA 1
ATOM 2069 C C . ASP A 1 281 ? -21.297 -44.281 3.289 1 92.56 281 ASP A C 1
ATOM 2071 O O . ASP A 1 281 ? -21.328 -43.312 2.551 1 92.56 281 ASP A O 1
ATOM 2075 N N . TRP A 1 282 ? -20.125 -45 3.66 1 94.12 282 TRP A N 1
ATOM 2076 C CA . TRP A 1 282 ? -18.828 -44.469 3.225 1 94.12 282 TRP A CA 1
ATOM 2077 C C . TRP A 1 282 ? -18.562 -44.844 1.771 1 94.12 282 TRP A C 1
ATOM 2079 O O . TRP A 1 282 ? -17.781 -45.781 1.493 1 94.12 282 TRP A O 1
ATOM 2089 N N . SER A 1 283 ? -19.234 -44.219 0.9 1 95.62 283 SER A N 1
ATOM 2090 C CA . SER A 1 283 ? -19.141 -44.312 -0.552 1 95.62 283 SER A CA 1
ATOM 2091 C C . SER A 1 283 ? -19.203 -42.938 -1.218 1 95.62 283 SER A C 1
ATOM 2093 O O . SER A 1 283 ? -19.438 -41.938 -0.552 1 95.62 283 SER A O 1
ATOM 2095 N N . VAL A 1 284 ? -18.906 -42.906 -2.469 1 96.56 284 VAL A N 1
ATOM 2096 C CA . VAL A 1 284 ? -18.938 -41.656 -3.211 1 96.56 284 VAL A CA 1
ATOM 2097 C C . VAL A 1 284 ? -20.328 -41.031 -3.078 1 96.56 284 VAL A C 1
ATOM 2099 O O . VAL A 1 284 ? -20.438 -39.844 -2.707 1 96.56 284 VAL A O 1
ATOM 2102 N N . ASP A 1 285 ? -21.375 -41.781 -3.291 1 94.88 285 ASP A N 1
ATOM 2103 C CA . ASP A 1 285 ? -22.734 -41.281 -3.197 1 94.88 285 ASP A CA 1
ATOM 2104 C C . ASP A 1 285 ? -23.109 -40.938 -1.754 1 94.88 285 ASP A C 1
ATOM 2106 O O . ASP A 1 285 ? -23.828 -40 -1.503 1 94.88 285 ASP A O 1
ATOM 2110 N N . GLY A 1 286 ? -22.625 -41.781 -0.872 1 94.06 286 GLY A N 1
ATOM 2111 C CA . GLY A 1 286 ? -22.938 -41.562 0.535 1 94.06 286 GLY A CA 1
ATOM 2112 C C . GLY A 1 286 ? -22.406 -40.25 1.075 1 94.06 286 GLY A C 1
ATOM 2113 O O . GLY A 1 286 ? -23.125 -39.531 1.789 1 94.06 286 GLY A O 1
ATOM 2114 N N . ILE A 1 287 ? -21.172 -39.906 0.752 1 94.06 287 ILE A N 1
ATOM 2115 C CA . ILE A 1 287 ? -20.562 -38.688 1.254 1 94.06 287 ILE A CA 1
ATOM 2116 C C . ILE A 1 287 ? -21.234 -37.469 0.615 1 94.06 287 ILE A C 1
ATOM 2118 O O . ILE A 1 287 ? -21.484 -36.469 1.287 1 94.06 287 ILE A O 1
ATOM 2122 N N . ILE A 1 288 ? -21.5 -37.469 -0.655 1 92.38 288 ILE A N 1
ATOM 2123 C CA . ILE A 1 288 ? -22.156 -36.375 -1.364 1 92.38 288 ILE A CA 1
ATOM 2124 C C . ILE A 1 288 ? -23.531 -36.125 -0.77 1 92.38 288 ILE A C 1
ATOM 2126 O O . ILE A 1 288 ? -23.922 -35 -0.531 1 92.38 288 ILE A O 1
ATOM 2130 N N . ARG A 1 289 ? -24.25 -37.25 -0.574 1 89.94 289 ARG A N 1
ATOM 2131 C CA . ARG A 1 289 ? -25.578 -37.125 0.027 1 89.94 289 ARG A CA 1
ATOM 2132 C C . ARG A 1 289 ? -25.5 -36.531 1.429 1 89.94 289 ARG A C 1
ATOM 2134 O O . ARG A 1 289 ? -26.344 -35.719 1.813 1 89.94 289 ARG A O 1
ATOM 2141 N N . TYR A 1 290 ? -24.609 -36.969 2.162 1 89.38 290 TYR A N 1
ATOM 2142 C CA . TYR A 1 290 ? -24.422 -36.5 3.527 1 89.38 290 TYR A CA 1
ATOM 2143 C C . TYR A 1 290 ? -24.172 -35 3.551 1 89.38 290 TYR A C 1
ATOM 2145 O O . TYR A 1 290 ? -24.844 -34.25 4.281 1 89.38 290 TYR A O 1
ATOM 2153 N N . VAL A 1 291 ? -23.125 -34.531 2.781 1 87.25 291 VAL A N 1
ATOM 2154 C CA . VAL A 1 291 ? -22.719 -33.125 2.781 1 87.25 291 VAL A CA 1
ATOM 2155 C C . VAL A 1 291 ? -23.875 -32.281 2.301 1 87.25 291 VAL A C 1
ATOM 2157 O O . VAL A 1 291 ? -24.094 -31.156 2.807 1 87.25 291 VAL A O 1
ATOM 2160 N N . LYS A 1 292 ? -24.641 -32.719 1.33 1 80.62 292 LYS A N 1
ATOM 2161 C CA . LYS A 1 292 ? -25.781 -31.984 0.786 1 80.62 292 LYS A CA 1
ATOM 2162 C C . LYS A 1 292 ? -26.906 -31.859 1.812 1 80.62 292 LYS A C 1
ATOM 2164 O O . LYS A 1 292 ? -27.734 -30.953 1.736 1 80.62 292 LYS A O 1
ATOM 2169 N N . SER A 1 293 ? -26.984 -32.875 2.639 1 78 293 SER A N 1
ATOM 2170 C CA . SER A 1 293 ? -28.047 -32.875 3.646 1 78 293 SER A CA 1
ATOM 2171 C C . SER A 1 293 ? -27.75 -31.891 4.77 1 78 293 SER A C 1
ATOM 2173 O O . SER A 1 293 ? -28.641 -31.516 5.52 1 78 293 SER A O 1
ATOM 2175 N N . MET A 1 294 ? -26.547 -31.594 4.789 1 72.69 294 MET A N 1
ATOM 2176 C CA . MET A 1 294 ? -26.188 -30.625 5.828 1 72.69 294 MET A CA 1
ATOM 2177 C C . MET A 1 294 ? -26.859 -29.281 5.574 1 72.69 294 MET A C 1
ATOM 2179 O O . MET A 1 294 ? -27.062 -28.891 4.426 1 72.69 294 MET A O 1
ATOM 2183 N N . PRO A 1 295 ? -27.641 -28.812 6.465 1 58 295 PRO A N 1
ATOM 2184 C CA . PRO A 1 295 ? -28.422 -27.578 6.301 1 58 295 PRO A CA 1
ATOM 2185 C C . PRO A 1 295 ? -27.688 -26.531 5.477 1 58 295 PRO A C 1
ATOM 2187 O O . PRO A 1 295 ? -28.328 -25.703 4.816 1 58 295 PRO A O 1
ATOM 2190 N N . SER A 1 296 ? -26.469 -26.422 5.43 1 51.38 296 SER A N 1
ATOM 2191 C CA . SER A 1 296 ? -25.828 -25.266 4.809 1 51.38 296 SER A CA 1
ATOM 2192 C C . SER A 1 296 ? -25.766 -25.422 3.293 1 51.38 296 SER A C 1
ATOM 2194 O O . SER A 1 296 ? -25.656 -24.422 2.566 1 51.38 296 SER A O 1
ATOM 2196 N N . VAL A 1 297 ? -25.828 -26.594 2.598 1 50.34 297 VAL A N 1
ATOM 2197 C CA . VAL A 1 297 ? -25.391 -26.719 1.213 1 50.34 297 VAL A CA 1
ATOM 2198 C C . VAL A 1 297 ? -26.594 -26.703 0.28 1 50.34 297 VAL A C 1
ATOM 2200 O O . VAL A 1 297 ? -26.609 -25.984 -0.721 1 50.34 297 VAL A O 1
ATOM 2203 N N . GLU A 1 298 ? -27.391 -27.625 0.268 1 46.41 298 GLU A N 1
ATOM 2204 C CA . GLU A 1 298 ? -28.406 -27.812 -0.753 1 46.41 298 GLU A CA 1
ATOM 2205 C C . GLU A 1 298 ? -29.391 -26.656 -0.77 1 46.41 298 GLU A C 1
ATOM 2207 O O . GLU A 1 298 ? -29.797 -26.188 -1.839 1 46.41 298 GLU A O 1
ATOM 2212 N N . ASP A 1 299 ? -30.031 -26.422 0.355 1 48.25 299 ASP A N 1
ATOM 2213 C CA . ASP A 1 299 ? -31.078 -25.406 0.434 1 48.25 299 ASP A CA 1
ATOM 2214 C C . ASP A 1 299 ? -30.484 -24.016 0.629 1 48.25 299 ASP A C 1
ATOM 2216 O O . ASP A 1 299 ? -31.219 -23.047 0.894 1 48.25 299 ASP A O 1
ATOM 2220 N N . ASP A 1 300 ? -29.203 -23.969 0.554 1 53.5 300 ASP A N 1
ATOM 2221 C CA . ASP A 1 300 ? -28.641 -22.656 0.805 1 53.5 300 ASP A CA 1
ATOM 2222 C C . ASP A 1 300 ? -28.641 -21.797 -0.463 1 53.5 300 ASP A C 1
ATOM 2224 O O . ASP A 1 300 ? -27.953 -22.125 -1.437 1 53.5 300 ASP A O 1
ATOM 2228 N N . PRO A 1 301 ? -29.688 -21.125 -0.526 1 59.47 301 PRO A N 1
ATOM 2229 C CA . PRO A 1 301 ? -29.844 -20.188 -1.648 1 59.47 301 PRO A CA 1
ATOM 2230 C C . PRO A 1 301 ? -28.531 -19.516 -2.047 1 59.47 301 PRO A C 1
ATOM 2232 O O . PRO A 1 301 ? -28.453 -18.906 -3.115 1 59.47 301 PRO A O 1
ATOM 2235 N N . MET A 1 302 ? -27.594 -19.797 -1.247 1 61.66 302 MET A N 1
ATOM 2236 C CA . MET A 1 302 ? -26.359 -19.078 -1.519 1 61.66 302 MET A CA 1
ATOM 2237 C C . MET A 1 302 ? -25.672 -19.641 -2.762 1 61.66 302 MET A C 1
ATOM 2239 O O . MET A 1 302 ? -25.016 -18.891 -3.498 1 61.66 302 MET A O 1
ATOM 2243 N N . TYR A 1 303 ? -25.953 -20.938 -3.086 1 58.56 303 TYR A N 1
ATOM 2244 C CA . TYR A 1 303 ? -25.219 -21.609 -4.16 1 58.56 303 TYR A CA 1
ATOM 2245 C C . TYR A 1 303 ? -25.812 -21.25 -5.52 1 58.56 303 TYR A C 1
ATOM 2247 O O . TYR A 1 303 ? -25.219 -21.531 -6.559 1 58.56 303 TYR A O 1
ATOM 2255 N N . LYS A 1 304 ? -27.016 -20.703 -5.371 1 66.88 304 LYS A N 1
ATOM 2256 C CA . LYS A 1 304 ? -27.656 -20.297 -6.617 1 66.88 304 LYS A CA 1
ATOM 2257 C C . LYS A 1 304 ? -27.406 -18.812 -6.898 1 66.88 304 LYS A C 1
ATOM 2259 O O . LYS A 1 304 ? -27.812 -18.312 -7.949 1 66.88 304 LYS A O 1
ATOM 2264 N N . MET A 1 305 ? -26.562 -18.344 -6.039 1 77.56 305 MET A N 1
ATOM 2265 C CA . MET A 1 305 ? -26.375 -16.906 -6.184 1 77.56 305 MET A CA 1
ATOM 2266 C C . MET A 1 305 ? -25.203 -16.609 -7.109 1 77.56 305 MET A C 1
ATOM 2268 O O . MET A 1 305 ? -24.234 -17.359 -7.156 1 77.56 305 MET A O 1
ATOM 2272 N N . ASN A 1 306 ? -25.422 -15.633 -7.863 1 83.75 306 ASN A N 1
ATOM 2273 C CA . ASN A 1 306 ? -24.281 -15.188 -8.664 1 83.75 306 ASN A CA 1
ATOM 2274 C C . ASN A 1 306 ? -23.188 -14.562 -7.801 1 83.75 306 ASN A C 1
ATOM 2276 O O . ASN A 1 306 ? -23.453 -14.188 -6.656 1 83.75 306 ASN A O 1
ATOM 2280 N N . PRO A 1 307 ? -22.016 -14.562 -8.305 1 82.12 307 PRO A N 1
ATOM 2281 C CA . PRO A 1 307 ? -20.859 -14.094 -7.52 1 82.12 307 PRO A CA 1
ATOM 2282 C C . PRO A 1 307 ? -21.078 -12.703 -6.941 1 82.12 307 PRO A C 1
ATOM 2284 O O . PRO A 1 307 ? -20.688 -12.438 -5.801 1 82.12 307 PRO A O 1
ATOM 2287 N N . ALA A 1 308 ? -21.641 -11.859 -7.711 1 85 308 ALA A N 1
ATOM 2288 C CA . ALA A 1 308 ? -21.891 -10.508 -7.227 1 85 308 ALA A CA 1
ATOM 2289 C C . ALA A 1 308 ? -22.812 -10.508 -6.016 1 85 308 ALA A C 1
ATOM 2291 O O . ALA A 1 308 ? -22.609 -9.75 -5.062 1 85 308 ALA A O 1
ATOM 2292 N N . ASP A 1 309 ? -23.812 -11.391 -6.055 1 88.94 309 ASP A N 1
ATOM 2293 C CA . ASP A 1 309 ? -24.75 -11.508 -4.945 1 88.94 309 ASP A CA 1
ATOM 2294 C C . ASP A 1 309 ? -24.078 -12.141 -3.725 1 88.94 309 ASP A C 1
ATOM 2296 O O . ASP A 1 309 ? -24.375 -11.766 -2.588 1 88.94 309 ASP A O 1
ATOM 2300 N N . LEU A 1 310 ? -23.219 -13.117 -4.008 1 89.94 310 LEU A N 1
ATOM 2301 C CA . LEU A 1 310 ? -22.484 -13.742 -2.914 1 89.94 310 LEU A CA 1
ATOM 2302 C C . LEU A 1 310 ? -21.656 -12.719 -2.154 1 89.94 310 LEU A C 1
ATOM 2304 O O . LEU A 1 310 ? -21.641 -12.711 -0.921 1 89.94 310 LEU A O 1
ATOM 2308 N N . LYS A 1 311 ? -20.938 -11.875 -2.887 1 89.06 311 LYS A N 1
ATOM 2309 C CA . LYS A 1 311 ? -20.125 -10.82 -2.277 1 89.06 311 LYS A CA 1
ATOM 2310 C C . LYS A 1 311 ? -20.984 -9.883 -1.442 1 89.06 311 LYS A C 1
ATOM 2312 O O . LYS A 1 311 ? -20.609 -9.508 -0.33 1 89.06 311 LYS A O 1
ATOM 2317 N N . LEU A 1 312 ? -22.125 -9.508 -2.02 1 88.75 312 LEU A N 1
ATOM 2318 C CA . LEU A 1 312 ? -23.031 -8.602 -1.331 1 88.75 312 LEU A CA 1
ATOM 2319 C C . LEU A 1 312 ? -23.562 -9.227 -0.044 1 88.75 312 LEU A C 1
ATOM 2321 O O . LEU A 1 312 ? -23.594 -8.57 0.999 1 88.75 312 LEU A O 1
ATOM 2325 N N . GLU A 1 313 ? -23.984 -10.438 -0.137 1 89.81 313 GLU A N 1
ATOM 2326 C CA . GLU A 1 313 ? -24.484 -11.133 1.042 1 89.81 313 GLU A CA 1
ATOM 2327 C C . GLU A 1 313 ? -23.391 -11.312 2.088 1 89.81 313 GLU A C 1
ATOM 2329 O O . GLU A 1 313 ? -23.656 -11.266 3.289 1 89.81 313 GLU A O 1
ATOM 2334 N N . GLY A 1 314 ? -22.172 -11.641 1.608 1 90.44 314 GLY A N 1
ATOM 2335 C CA . GLY A 1 314 ? -21.047 -11.703 2.527 1 90.44 314 GLY A CA 1
ATOM 2336 C C . GLY A 1 314 ? -20.812 -10.398 3.271 1 90.44 314 GLY A C 1
ATOM 2337 O O . GLY A 1 314 ? -20.578 -10.406 4.484 1 90.44 314 GLY A O 1
ATOM 2338 N N . SER A 1 315 ? -20.922 -9.305 2.582 1 89.5 315 SER A N 1
ATOM 2339 C CA . SER A 1 315 ? -20.75 -7.992 3.188 1 89.5 315 SER A CA 1
ATOM 2340 C C . SER A 1 315 ? -21.828 -7.723 4.238 1 89.5 315 SER A C 1
ATOM 2342 O O . SER A 1 315 ? -21.531 -7.148 5.289 1 89.5 315 SER A O 1
ATOM 2344 N N . LYS A 1 316 ? -23.062 -8.102 3.92 1 88.88 316 LYS A N 1
ATOM 2345 C CA . LYS A 1 316 ? -24.141 -7.938 4.879 1 88.88 316 LYS A CA 1
ATOM 2346 C C . LYS A 1 316 ? -23.906 -8.773 6.133 1 88.88 316 LYS A C 1
ATOM 2348 O O . LYS A 1 316 ? -24.125 -8.305 7.25 1 88.88 316 LYS A O 1
ATOM 2353 N N . ALA A 1 317 ? -23.5 -9.969 5.934 1 91.38 317 ALA A N 1
ATOM 2354 C CA . ALA A 1 317 ? -23.203 -10.852 7.059 1 91.38 317 ALA A CA 1
ATOM 2355 C C . ALA A 1 317 ? -22.094 -10.266 7.93 1 91.38 317 ALA A C 1
ATOM 2357 O O . ALA A 1 317 ? -22.156 -10.336 9.164 1 91.38 317 ALA A O 1
ATOM 2358 N N . TYR A 1 318 ? -21.062 -9.742 7.309 1 90.25 318 TYR A N 1
ATOM 2359 C CA . TYR A 1 318 ? -19.953 -9.133 8.031 1 90.25 318 TYR A CA 1
ATOM 2360 C C . TYR A 1 318 ? -20.438 -7.961 8.883 1 90.25 318 TYR A C 1
ATOM 2362 O O . TYR A 1 318 ? -20.031 -7.816 10.039 1 90.25 318 TYR A O 1
ATOM 2370 N N . LYS A 1 319 ? -21.281 -7.133 8.281 1 87.38 319 LYS A N 1
ATOM 2371 C CA . LYS A 1 319 ? -21.812 -5.973 8.992 1 87.38 319 LYS A CA 1
ATOM 2372 C C . LYS A 1 319 ? -22.641 -6.398 10.211 1 87.38 319 LYS A C 1
ATOM 2374 O O . LYS A 1 319 ? -22.641 -5.707 11.227 1 87.38 319 LYS A O 1
ATOM 2379 N N . ARG A 1 320 ? -23.219 -7.586 10.102 1 90.81 320 ARG A N 1
ATOM 2380 C CA . ARG A 1 320 ? -24 -8.117 11.211 1 90.81 320 ARG A CA 1
ATOM 2381 C C . ARG A 1 320 ? -23.109 -8.883 12.188 1 90.81 320 ARG A C 1
ATOM 2383 O O . ARG A 1 320 ? -23.594 -9.578 13.078 1 90.81 320 ARG A O 1
ATOM 2390 N N . LYS A 1 321 ? -21.828 -8.883 11.945 1 90.88 321 LYS A N 1
ATOM 2391 C CA . LYS A 1 321 ? -20.797 -9.5 12.781 1 90.88 321 LYS A CA 1
ATOM 2392 C C . LYS A 1 321 ? -20.891 -11.023 12.734 1 90.88 321 LYS A C 1
ATOM 2394 O O . LYS A 1 321 ? -20.469 -11.711 13.656 1 90.88 321 LYS A O 1
ATOM 2399 N N . ASP A 1 322 ? -21.609 -11.508 11.727 1 92.38 322 ASP A N 1
ATOM 2400 C CA . ASP A 1 322 ? -21.609 -12.938 11.445 1 92.38 322 ASP A CA 1
ATOM 2401 C C . ASP A 1 322 ? -20.438 -13.32 10.531 1 92.38 322 ASP A C 1
ATOM 2403 O O . ASP A 1 322 ? -20.641 -13.641 9.359 1 92.38 322 ASP A O 1
ATOM 2407 N N . TYR A 1 323 ? -19.281 -13.359 11.133 1 92.31 323 TYR A N 1
ATOM 2408 C CA . TYR A 1 323 ? -18.047 -13.492 10.367 1 92.31 323 TYR A CA 1
ATOM 2409 C C . TYR A 1 323 ? -17.922 -14.891 9.773 1 92.31 323 TYR A C 1
ATOM 2411 O O . TYR A 1 323 ? -17.344 -15.062 8.688 1 92.31 323 TYR A O 1
ATOM 2419 N N . ALA A 1 324 ? -18.453 -15.891 10.414 1 90.94 324 ALA A N 1
ATOM 2420 C CA . ALA A 1 324 ? -18.375 -17.266 9.906 1 90.94 324 ALA A CA 1
ATOM 2421 C C . ALA A 1 324 ? -19.141 -17.406 8.602 1 90.94 324 ALA A C 1
ATOM 2423 O O . ALA A 1 324 ? -18.641 -17.953 7.629 1 90.94 324 ALA A O 1
ATOM 2424 N N . THR A 1 325 ? -20.359 -16.859 8.633 1 89.31 325 THR A N 1
ATOM 2425 C CA . THR A 1 325 ? -21.172 -16.906 7.426 1 89.31 325 THR A CA 1
ATOM 2426 C C . THR A 1 325 ? -20.531 -16.062 6.316 1 89.31 325 THR A C 1
ATOM 2428 O O . THR A 1 325 ? -20.531 -16.469 5.152 1 89.31 325 THR A O 1
ATOM 2431 N N . ALA A 1 326 ? -20.047 -14.922 6.648 1 91.62 326 ALA A N 1
ATOM 2432 C CA . ALA A 1 326 ? -19.375 -14.078 5.664 1 91.62 326 ALA A CA 1
ATOM 2433 C C . ALA A 1 326 ? -18.203 -14.805 5.02 1 91.62 326 ALA A C 1
ATOM 2435 O O . ALA A 1 326 ? -18.016 -14.758 3.801 1 91.62 326 ALA A O 1
ATOM 2436 N N . LEU A 1 327 ? -17.422 -15.469 5.879 1 91.88 327 LEU A N 1
ATOM 2437 C CA . LEU A 1 327 ? -16.266 -16.219 5.398 1 91.88 327 LEU A CA 1
ATOM 2438 C C . LEU A 1 327 ? -16.703 -17.281 4.383 1 91.88 327 LEU A C 1
ATOM 2440 O O . LEU A 1 327 ? -16.062 -17.422 3.332 1 91.88 327 LEU A O 1
ATOM 2444 N N . GLU A 1 328 ? -17.688 -17.953 4.648 1 87.5 328 GLU A N 1
ATOM 2445 C CA . GLU A 1 328 ? -18.203 -18.984 3.754 1 87.5 328 GLU A CA 1
ATOM 2446 C C . GLU A 1 328 ? -18.672 -18.391 2.432 1 87.5 328 GLU A C 1
ATOM 2448 O O . GLU A 1 328 ? -18.406 -18.953 1.363 1 87.5 328 GLU A O 1
ATOM 2453 N N . LEU A 1 329 ? -19.406 -17.359 2.531 1 89.12 329 LEU A N 1
ATOM 2454 C CA . LEU A 1 329 ? -19.938 -16.703 1.338 1 89.12 329 LEU A CA 1
ATOM 2455 C C . LEU A 1 329 ? -18.812 -16.188 0.451 1 89.12 329 LEU A C 1
ATOM 2457 O O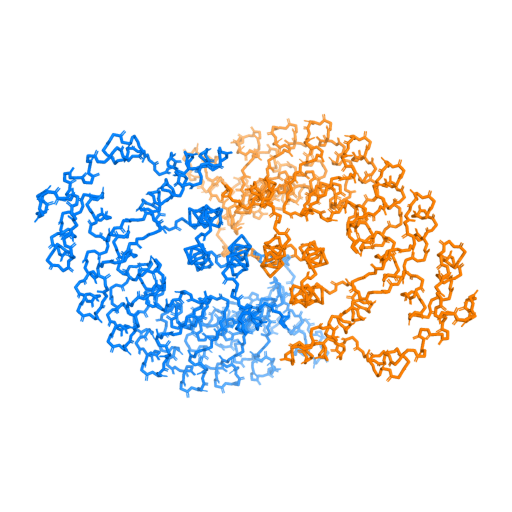 . LEU A 1 329 ? -18.859 -16.359 -0.77 1 89.12 329 LEU A O 1
ATOM 2461 N N . TYR A 1 330 ? -17.797 -15.594 1.037 1 90.81 330 TYR A N 1
ATOM 2462 C CA . TYR A 1 330 ? -16.672 -15.117 0.248 1 90.81 330 TYR A CA 1
ATOM 2463 C C . TYR A 1 330 ? -15.906 -16.281 -0.365 1 90.81 330 TYR A C 1
ATOM 2465 O O . TYR A 1 330 ? -15.414 -16.188 -1.491 1 90.81 330 TYR A O 1
ATOM 2473 N N . SER A 1 331 ? -15.773 -17.359 0.417 1 88.62 331 SER A N 1
ATOM 2474 C CA . SER A 1 331 ? -15.109 -18.547 -0.11 1 88.62 331 SER A CA 1
ATOM 2475 C C . SER A 1 331 ? -15.828 -19.078 -1.348 1 88.62 331 SER A C 1
ATOM 2477 O O . SER A 1 331 ? -15.18 -19.453 -2.332 1 88.62 331 SER A O 1
ATOM 2479 N N . LEU A 1 332 ? -17.141 -19.078 -1.279 1 86 332 LEU A N 1
ATOM 2480 C CA . LEU A 1 332 ? -17.922 -19.5 -2.43 1 86 332 LEU A CA 1
ATOM 2481 C C . LEU A 1 332 ? -17.734 -18.547 -3.604 1 86 332 LEU A C 1
ATOM 2483 O O . LEU A 1 332 ? -17.641 -18.984 -4.754 1 86 332 LEU A O 1
ATOM 2487 N N . ALA A 1 333 ? -17.719 -17.312 -3.309 1 89.19 333 ALA A N 1
ATOM 2488 C CA . ALA A 1 333 ? -17.531 -16.312 -4.359 1 89.19 333 ALA A CA 1
ATOM 2489 C C . ALA A 1 333 ? -16.172 -16.469 -5.031 1 89.19 333 ALA A C 1
ATOM 2491 O O . ALA A 1 333 ? -16.047 -16.297 -6.246 1 89.19 333 ALA A O 1
ATOM 2492 N N . ILE A 1 334 ? -15.141 -16.812 -4.254 1 89.94 334 ILE A N 1
ATOM 2493 C CA . ILE A 1 334 ? -13.781 -17 -4.758 1 89.94 334 ILE A CA 1
ATOM 2494 C C . ILE A 1 334 ? -13.75 -18.172 -5.738 1 89.94 334 ILE A C 1
ATOM 2496 O O . ILE A 1 334 ? -13.031 -18.125 -6.738 1 89.94 334 ILE A O 1
ATOM 2500 N N . HIS A 1 335 ? -14.547 -19.125 -5.48 1 83.56 335 HIS A N 1
ATOM 2501 C CA . HIS A 1 335 ? -14.625 -20.281 -6.379 1 83.56 335 HIS A CA 1
ATOM 2502 C C . HIS A 1 335 ? -15.07 -19.859 -7.773 1 83.56 335 HIS A C 1
ATOM 2504 O O . HIS A 1 335 ? -14.617 -20.406 -8.773 1 83.56 335 HIS A O 1
ATOM 2510 N N . HIS A 1 336 ? -15.93 -18.859 -7.773 1 83.94 336 HIS A N 1
ATOM 2511 C CA . HIS A 1 336 ? -16.469 -18.406 -9.047 1 83.94 336 HIS A CA 1
ATOM 2512 C C . HIS A 1 336 ? -15.539 -17.375 -9.695 1 83.94 336 HIS A C 1
ATOM 2514 O O . HIS A 1 336 ? -15.422 -17.312 -10.922 1 83.94 336 HIS A O 1
ATOM 2520 N N . CYS A 1 337 ? -14.914 -16.594 -8.836 1 88.5 337 CYS A N 1
ATOM 2521 C CA . CYS A 1 337 ? -14.047 -15.531 -9.328 1 88.5 337 CYS A CA 1
ATOM 2522 C C . CYS A 1 337 ? -12.695 -15.57 -8.633 1 88.5 337 CYS A C 1
ATOM 2524 O O . CYS A 1 337 ? -12.344 -14.648 -7.895 1 88.5 337 CYS A O 1
ATOM 2526 N N . PRO A 1 338 ? -11.883 -16.5 -8.969 1 87.81 338 PRO A N 1
ATOM 2527 C CA . PRO A 1 338 ? -10.625 -16.672 -8.25 1 87.81 338 PRO A CA 1
ATOM 2528 C C . PRO A 1 338 ? -9.625 -15.555 -8.531 1 87.81 338 PRO A C 1
ATOM 2530 O O . PRO A 1 338 ? -8.633 -15.414 -7.812 1 87.81 338 PRO A O 1
ATOM 2533 N N . ALA A 1 339 ? -9.844 -14.719 -9.508 1 88 339 ALA A N 1
ATOM 2534 C CA . ALA A 1 339 ? -8.906 -13.656 -9.859 1 88 339 ALA A CA 1
ATOM 2535 C C . ALA A 1 339 ? -9.203 -12.383 -9.07 1 88 339 ALA A C 1
ATOM 2537 O O . ALA A 1 339 ? -8.375 -11.469 -9.016 1 88 339 ALA A O 1
ATOM 2538 N N . ASP A 1 340 ? -10.336 -12.312 -8.438 1 88.38 340 ASP A N 1
ATOM 2539 C CA . ASP A 1 340 ? -10.758 -11.102 -7.738 1 88.38 340 ASP A CA 1
ATOM 2540 C C . ASP A 1 340 ? -10.062 -10.977 -6.387 1 88.38 340 ASP A C 1
ATOM 2542 O O . ASP A 1 340 ? -10.453 -11.641 -5.422 1 88.38 340 ASP A O 1
ATOM 2546 N N . ALA A 1 341 ? -9.109 -10.078 -6.258 1 91.69 341 ALA A N 1
ATOM 2547 C CA . ALA A 1 341 ? -8.32 -9.891 -5.039 1 91.69 341 ALA A CA 1
ATOM 2548 C C . ALA A 1 341 ? -9.195 -9.398 -3.895 1 91.69 341 ALA A C 1
ATOM 2550 O O . ALA A 1 341 ? -8.93 -9.695 -2.727 1 91.69 341 ALA A O 1
ATOM 2551 N N . THR A 1 342 ? -10.266 -8.727 -4.195 1 89.25 342 THR A N 1
ATOM 2552 C CA . THR A 1 342 ? -11.133 -8.141 -3.18 1 89.25 342 THR A CA 1
ATOM 2553 C C . THR A 1 342 ? -11.797 -9.227 -2.34 1 89.25 342 THR A C 1
ATOM 2555 O O . THR A 1 342 ? -12 -9.055 -1.136 1 89.25 342 THR A O 1
ATOM 2558 N N . LEU A 1 343 ? -12.148 -10.312 -2.973 1 91.88 343 LEU A N 1
ATOM 2559 C CA . LEU A 1 343 ? -12.789 -11.406 -2.26 1 91.88 343 LEU A CA 1
ATOM 2560 C C . LEU A 1 343 ? -11.836 -12.031 -1.248 1 91.88 343 LEU A C 1
ATOM 2562 O O . LEU A 1 343 ? -12.242 -12.383 -0.137 1 91.88 343 LEU A O 1
ATOM 2566 N N . PHE A 1 344 ? -10.562 -12.141 -1.612 1 94 344 PHE A N 1
ATOM 2567 C CA . PHE A 1 344 ? -9.555 -12.656 -0.695 1 94 344 PHE A CA 1
ATOM 2568 C C . PHE A 1 344 ? -9.344 -11.703 0.475 1 94 344 PHE A C 1
ATOM 2570 O O . PHE A 1 344 ? -9.18 -12.141 1.615 1 94 344 PHE A O 1
ATOM 2577 N N . SER A 1 345 ? -9.289 -10.406 0.147 1 93.38 345 SER A N 1
ATOM 2578 C CA . SER A 1 345 ? -9.133 -9.422 1.213 1 93.38 345 SER A CA 1
ATOM 2579 C C . SER A 1 345 ? -10.297 -9.477 2.195 1 93.38 345 SER A C 1
ATOM 2581 O O . SER A 1 345 ? -10.094 -9.391 3.41 1 93.38 345 SER A O 1
ATOM 2583 N N . ASN A 1 346 ? -11.508 -9.609 1.677 1 91.81 346 ASN A N 1
ATOM 2584 C CA . ASN A 1 346 ? -12.688 -9.695 2.535 1 91.81 346 ASN A CA 1
ATOM 2585 C C . ASN A 1 346 ? -12.664 -10.961 3.389 1 91.81 346 ASN A C 1
ATOM 2587 O O . ASN A 1 346 ? -13.008 -10.922 4.57 1 91.81 346 ASN A O 1
ATOM 2591 N N . ARG A 1 347 ? -12.281 -11.992 2.777 1 92.88 347 ARG A N 1
ATOM 2592 C CA . ARG A 1 347 ? -12.18 -13.234 3.529 1 92.88 347 ARG A CA 1
ATOM 2593 C C . ARG A 1 347 ? -11.109 -13.141 4.609 1 92.88 347 ARG A C 1
ATOM 2595 O O . ARG A 1 347 ? -11.281 -13.68 5.707 1 92.88 347 ARG A O 1
ATOM 2602 N N . SER A 1 348 ? -9.969 -12.531 4.297 1 93.62 348 SER A N 1
ATOM 2603 C CA . SER A 1 348 ? -8.906 -12.328 5.273 1 93.62 348 SER A CA 1
ATOM 2604 C C . SER A 1 348 ? -9.406 -11.562 6.492 1 93.62 348 SER A C 1
ATOM 2606 O O . SER A 1 348 ? -9.078 -11.906 7.629 1 93.62 348 SER A O 1
ATOM 2608 N N . LEU A 1 349 ? -10.195 -10.586 6.242 1 91.75 349 LEU A N 1
ATOM 2609 C CA . LEU A 1 349 ? -10.766 -9.797 7.324 1 91.75 349 LEU A CA 1
ATOM 2610 C C . LEU A 1 349 ? -11.641 -10.656 8.234 1 91.75 349 LEU A C 1
ATOM 2612 O O . LEU A 1 349 ? -11.586 -10.523 9.453 1 91.75 349 LEU A O 1
ATOM 2616 N N . CYS A 1 350 ? -12.445 -11.453 7.602 1 92.56 350 CYS A N 1
ATOM 2617 C CA . CYS A 1 350 ? -13.289 -12.359 8.375 1 92.56 350 CYS A CA 1
ATOM 2618 C C . CYS A 1 350 ? -12.445 -13.312 9.211 1 92.56 350 CYS A C 1
ATOM 2620 O O . CYS A 1 350 ? -12.734 -13.547 10.383 1 92.56 350 CYS A O 1
ATOM 2622 N N . SER A 1 351 ? -11.391 -13.812 8.57 1 93.44 351 SER A N 1
ATOM 2623 C CA . SER A 1 351 ? -10.492 -14.734 9.266 1 93.44 351 SER A CA 1
ATOM 2624 C C . SER A 1 351 ? -9.844 -14.07 10.469 1 93.44 351 SER A C 1
ATOM 2626 O O . SER A 1 351 ? -9.68 -14.703 11.516 1 93.44 351 SER A O 1
ATOM 2628 N N . LEU A 1 352 ? -9.438 -12.836 10.344 1 91.75 352 LEU A N 1
ATOM 2629 C CA . LEU A 1 352 ? -8.836 -12.102 11.453 1 91.75 352 LEU A CA 1
ATOM 2630 C C . LEU A 1 352 ? -9.805 -11.992 12.625 1 91.75 352 LEU A C 1
ATOM 2632 O O . LEU A 1 352 ? -9.422 -12.219 13.773 1 91.75 352 LEU A O 1
ATOM 2636 N N . LYS A 1 353 ? -11.078 -11.719 12.258 1 91.12 353 LYS A N 1
ATOM 2637 C CA . LYS A 1 353 ? -12.094 -11.555 13.297 1 91.12 353 LYS A CA 1
ATOM 2638 C C . LYS A 1 353 ? -12.398 -12.883 13.984 1 91.12 353 LYS A C 1
ATOM 2640 O O . LYS A 1 353 ? -12.797 -12.914 15.148 1 91.12 353 LYS A O 1
ATOM 2645 N N . LEU A 1 354 ? -12.172 -13.977 13.305 1 92.69 354 LEU A N 1
ATOM 2646 C CA . LEU A 1 354 ? -12.453 -15.312 13.828 1 92.69 354 LEU A CA 1
ATOM 2647 C C . LEU A 1 354 ? -11.211 -15.914 14.484 1 92.69 354 LEU A C 1
ATOM 2649 O O . LEU A 1 354 ? -11.242 -17.047 14.953 1 92.69 354 LEU A O 1
ATOM 2653 N N . GLY A 1 355 ? -10.078 -15.211 14.414 1 91.12 355 GLY A N 1
ATOM 2654 C CA . GLY A 1 355 ? -8.852 -15.672 15.047 1 91.12 355 GLY A CA 1
ATOM 2655 C C . GLY A 1 355 ? -8.094 -16.672 14.211 1 91.12 355 GLY A C 1
ATOM 2656 O O . GLY A 1 355 ? -7.219 -17.391 14.719 1 91.12 355 GLY A O 1
ATOM 2657 N N . LYS A 1 356 ? -8.43 -16.766 12.945 1 92.62 356 LYS A N 1
ATOM 2658 C CA . LYS A 1 356 ? -7.754 -17.688 12.031 1 92.62 356 LYS A CA 1
ATOM 2659 C C . LYS A 1 356 ? -6.586 -17 11.328 1 92.62 356 LYS A C 1
ATOM 2661 O O . LYS A 1 356 ? -6.68 -16.656 10.148 1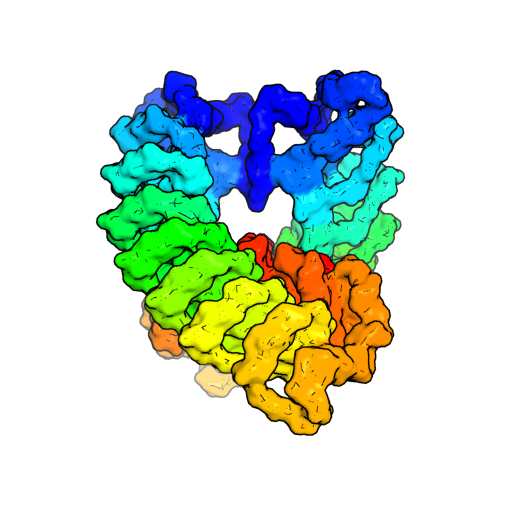 92.62 356 LYS A O 1
ATOM 2666 N N . GLY A 1 357 ? -5.453 -16.875 12.016 1 91.25 357 GLY A N 1
ATOM 2667 C CA . GLY A 1 357 ? -4.32 -16.078 11.594 1 91.25 357 GLY A CA 1
ATOM 2668 C C . GLY A 1 357 ? -3.639 -16.609 10.344 1 91.25 357 GLY A C 1
ATOM 2669 O O . GLY A 1 357 ? -3.26 -15.836 9.461 1 91.25 357 GLY A O 1
ATOM 2670 N N . ASP A 1 358 ? -3.525 -17.938 10.219 1 91.81 358 ASP A N 1
ATOM 2671 C CA . ASP A 1 358 ? -2.828 -18.531 9.086 1 91.81 358 ASP A CA 1
ATOM 2672 C C . ASP A 1 358 ? -3.592 -18.281 7.785 1 91.81 358 ASP A C 1
ATOM 2674 O O . ASP A 1 358 ? -3.002 -17.906 6.773 1 91.81 358 ASP A O 1
ATOM 2678 N N . GLN A 1 359 ? -4.855 -18.484 7.871 1 92.62 359 GLN A N 1
ATOM 2679 C CA . GLN A 1 359 ? -5.68 -18.25 6.688 1 92.62 359 GLN A CA 1
ATOM 2680 C C . GLN A 1 359 ? -5.688 -16.781 6.305 1 92.62 359 GLN A C 1
ATOM 2682 O O . GLN A 1 359 ? -5.648 -16.438 5.121 1 92.62 359 GLN A O 1
ATOM 2687 N N . ALA A 1 360 ? -5.812 -15.922 7.332 1 93.31 360 ALA A N 1
ATOM 2688 C CA . ALA A 1 360 ? -5.773 -14.484 7.082 1 93.31 360 ALA A CA 1
ATOM 2689 C C . ALA A 1 360 ? -4.473 -14.086 6.387 1 93.31 360 ALA A C 1
ATOM 2691 O O . ALA A 1 360 ? -4.484 -13.297 5.441 1 93.31 360 ALA A O 1
ATOM 2692 N N . LEU A 1 361 ? -3.395 -14.633 6.855 1 93.25 361 LEU A N 1
ATOM 2693 C CA . LEU A 1 361 ? -2.086 -14.32 6.297 1 93.25 361 LEU A CA 1
ATOM 2694 C C . LEU A 1 361 ? -1.956 -14.859 4.875 1 93.25 361 LEU A C 1
ATOM 2696 O O . LEU A 1 361 ? -1.416 -14.18 3.996 1 93.25 361 LEU A O 1
ATOM 2700 N N . MET A 1 362 ? -2.424 -16.047 4.613 1 93.81 362 MET A N 1
ATOM 2701 C CA . MET A 1 362 ? -2.404 -16.625 3.273 1 93.81 362 MET A CA 1
ATOM 2702 C C . MET A 1 362 ? -3.178 -15.75 2.291 1 93.81 362 MET A C 1
ATOM 2704 O O . MET A 1 362 ? -2.689 -15.453 1.199 1 93.81 362 MET A O 1
ATOM 2708 N N . ASP A 1 363 ? -4.352 -15.367 2.707 1 94.5 363 ASP A N 1
ATOM 2709 C CA . ASP A 1 363 ? -5.164 -14.508 1.851 1 94.5 363 ASP A CA 1
ATOM 2710 C C . ASP A 1 363 ? -4.477 -13.172 1.599 1 94.5 363 ASP A C 1
ATOM 2712 O O . ASP A 1 363 ? -4.566 -12.617 0.5 1 94.5 363 ASP A O 1
ATOM 2716 N N . ALA A 1 364 ? -3.854 -12.617 2.633 1 93.38 364 ALA A N 1
ATOM 2717 C CA . ALA A 1 364 ? -3.119 -11.359 2.465 1 93.38 364 ALA A CA 1
ATOM 2718 C C . ALA A 1 364 ? -2.014 -11.508 1.424 1 93.38 364 ALA A C 1
ATOM 2720 O O . ALA A 1 364 ? -1.823 -10.633 0.582 1 93.38 364 ALA A O 1
ATOM 2721 N N . GLU A 1 365 ? -1.317 -12.609 1.48 1 94 365 GLU A N 1
ATOM 2722 C CA . GLU A 1 365 ? -0.252 -12.852 0.513 1 94 365 GLU A CA 1
ATOM 2723 C C . GLU A 1 365 ? -0.807 -12.953 -0.905 1 94 365 GLU A C 1
ATOM 2725 O O . GLU A 1 365 ? -0.216 -12.422 -1.847 1 94 365 GLU A O 1
ATOM 2730 N N . LEU A 1 366 ? -1.884 -13.609 -1.033 1 94.62 366 LEU A N 1
ATOM 2731 C CA . LEU A 1 366 ? -2.49 -13.734 -2.354 1 94.62 366 LEU A CA 1
ATOM 2732 C C . LEU A 1 366 ? -2.951 -12.375 -2.875 1 94.62 366 LEU A C 1
ATOM 2734 O O . LEU A 1 366 ? -2.84 -12.094 -4.07 1 94.62 366 LEU A O 1
ATOM 2738 N N . CYS A 1 367 ? -3.479 -11.578 -1.963 1 93.19 367 CYS A N 1
ATOM 2739 C CA . CYS A 1 367 ? -3.859 -10.219 -2.35 1 93.19 367 CYS A CA 1
ATOM 2740 C C . CYS A 1 367 ? -2.66 -9.445 -2.881 1 93.19 367 CYS A C 1
ATOM 2742 O O . CYS A 1 367 ? -2.758 -8.766 -3.902 1 93.19 367 CYS A O 1
ATOM 2744 N N . LYS A 1 368 ? -1.519 -9.594 -2.186 1 90.88 368 LYS A N 1
ATOM 2745 C CA . LYS A 1 368 ? -0.306 -8.891 -2.596 1 90.88 368 LYS A CA 1
ATOM 2746 C C . LYS A 1 368 ? 0.159 -9.352 -3.975 1 90.88 368 LYS A C 1
ATOM 2748 O O . LYS A 1 368 ? 0.599 -8.539 -4.789 1 90.88 368 LYS A O 1
ATOM 2753 N N . MET A 1 369 ? 0.055 -10.594 -4.203 1 92 369 MET A N 1
ATOM 2754 C CA . MET A 1 369 ? 0.474 -11.141 -5.496 1 92 369 MET A CA 1
ATOM 2755 C C . MET A 1 369 ? -0.456 -10.672 -6.609 1 92 369 MET A C 1
ATOM 2757 O O . MET A 1 369 ? 0 -10.328 -7.699 1 92 369 MET A O 1
ATOM 2761 N N . LYS A 1 370 ? -1.738 -10.68 -6.305 1 91.56 370 LYS A N 1
ATOM 2762 C CA . LYS A 1 370 ? -2.738 -10.336 -7.309 1 91.56 370 LYS A CA 1
ATOM 2763 C C . LYS A 1 370 ? -2.746 -8.828 -7.582 1 91.56 370 LYS A C 1
ATOM 2765 O O . LYS A 1 370 ? -3.018 -8.398 -8.703 1 91.56 370 LYS A O 1
ATOM 2770 N N . ARG A 1 371 ? -2.486 -8.039 -6.617 1 87.25 371 ARG A N 1
ATOM 2771 C CA . ARG A 1 371 ? -2.443 -6.586 -6.711 1 87.25 371 ARG A CA 1
ATOM 2772 C C . ARG A 1 371 ? -1.256 -6.023 -5.938 1 87.25 371 ARG A C 1
ATOM 2774 O O . ARG A 1 371 ? -1.417 -5.516 -4.828 1 87.25 371 ARG A O 1
ATOM 2781 N N . PRO A 1 372 ? -0.089 -6.035 -6.574 1 83.5 372 PRO A N 1
ATOM 2782 C CA . PRO A 1 372 ? 1.099 -5.539 -5.875 1 83.5 372 PRO A CA 1
ATOM 2783 C C . PRO A 1 372 ? 0.97 -4.074 -5.457 1 83.5 372 PRO A C 1
ATOM 2785 O O . PRO A 1 372 ? 0.456 -3.254 -6.223 1 83.5 372 PRO A O 1
ATOM 2788 N N . GLY A 1 373 ? 1.395 -3.773 -4.203 1 78.56 373 GLY A N 1
ATOM 2789 C CA . GLY A 1 373 ? 1.363 -2.404 -3.715 1 78.56 373 GLY A CA 1
ATOM 2790 C C . GLY A 1 373 ? 0.03 -2.02 -3.102 1 78.56 373 GLY A C 1
ATOM 2791 O O . GLY A 1 373 ? -0.122 -0.913 -2.576 1 78.56 373 GLY A O 1
ATOM 2792 N N . TRP A 1 374 ? -0.924 -3.006 -3.105 1 83.31 374 TRP A N 1
ATOM 2793 C CA . TRP A 1 374 ? -2.25 -2.732 -2.559 1 83.31 374 TRP A CA 1
ATOM 2794 C C . TRP A 1 374 ? -2.186 -2.545 -1.046 1 83.31 374 TRP A C 1
ATOM 2796 O O . TRP A 1 374 ? -1.944 -3.5 -0.305 1 83.31 374 TRP A O 1
ATOM 2806 N N . ALA A 1 375 ? -2.381 -1.303 -0.625 1 83.19 375 ALA A N 1
ATOM 2807 C CA . ALA A 1 375 ? -2.221 -0.913 0.774 1 83.19 375 ALA A CA 1
ATOM 2808 C C . ALA A 1 375 ? -3.01 -1.837 1.695 1 83.19 375 ALA A C 1
ATOM 2810 O O . ALA A 1 375 ? -2.529 -2.217 2.766 1 83.19 375 ALA A O 1
ATOM 2811 N N . LYS A 1 376 ? -4.242 -2.217 1.35 1 86.69 376 LYS A N 1
ATOM 2812 C CA . LYS A 1 376 ? -5.09 -3.066 2.182 1 86.69 376 LYS A CA 1
ATOM 2813 C C . LYS A 1 376 ? -4.434 -4.422 2.432 1 86.69 376 LYS A C 1
ATOM 2815 O O . LYS A 1 376 ? -4.574 -4.996 3.514 1 86.69 376 LYS A O 1
ATOM 2820 N N . ALA A 1 377 ? -3.797 -4.965 1.426 1 89.75 377 ALA A N 1
ATOM 2821 C CA . ALA A 1 377 ? -3.129 -6.258 1.569 1 89.75 377 ALA A CA 1
ATOM 2822 C C . ALA A 1 377 ? -2.059 -6.203 2.656 1 89.75 377 ALA A C 1
ATOM 2824 O O . ALA A 1 377 ? -1.918 -7.141 3.441 1 89.75 377 ALA A O 1
ATOM 2825 N N . TYR A 1 378 ? -1.325 -5.137 2.703 1 87.81 378 TYR A N 1
ATOM 2826 C CA . TYR A 1 378 ? -0.267 -4.98 3.693 1 87.81 378 TYR A CA 1
ATOM 2827 C C . TYR A 1 378 ? -0.849 -4.719 5.078 1 87.81 378 TYR A C 1
ATOM 2829 O O . TYR A 1 378 ? -0.29 -5.156 6.086 1 87.81 378 TYR A O 1
ATOM 2837 N N . TYR A 1 379 ? -1.967 -3.996 5.184 1 88.44 379 TYR A N 1
ATOM 2838 C CA . TYR A 1 379 ? -2.701 -3.844 6.438 1 88.44 379 TYR A CA 1
ATOM 2839 C C . TYR A 1 379 ? -3.096 -5.203 7.004 1 88.44 379 TYR A C 1
ATOM 2841 O O . TYR A 1 379 ? -2.906 -5.461 8.195 1 88.44 379 TYR A O 1
ATOM 2849 N N . LEU A 1 380 ? -3.648 -6.066 6.117 1 90.81 380 LEU A N 1
ATOM 2850 C CA . LEU A 1 380 ? -4.074 -7.402 6.52 1 90.81 380 LEU A CA 1
ATOM 2851 C C . LEU A 1 380 ? -2.879 -8.25 6.949 1 90.81 380 LEU A C 1
ATOM 2853 O O . LEU A 1 380 ? -2.963 -9 7.926 1 90.81 380 LEU A O 1
ATOM 2857 N N . GLN A 1 381 ? -1.787 -8.125 6.215 1 90.12 381 GLN A N 1
ATOM 2858 C CA . GLN A 1 381 ? -0.577 -8.867 6.559 1 90.12 381 GLN A CA 1
ATOM 2859 C C . GLN A 1 381 ? -0.102 -8.516 7.969 1 90.12 381 GLN A C 1
ATOM 2861 O O . GLN A 1 381 ? 0.163 -9.406 8.773 1 90.12 381 GLN A O 1
ATOM 2866 N N . GLY A 1 382 ? 0.056 -7.195 8.266 1 87.75 382 GLY A N 1
ATOM 2867 C CA . GLY A 1 382 ? 0.485 -6.77 9.594 1 87.75 382 GLY A CA 1
ATOM 2868 C C . GLY A 1 382 ? -0.432 -7.254 10.703 1 87.75 382 GLY A C 1
ATOM 2869 O O . GLY A 1 382 ? 0.035 -7.707 11.742 1 87.75 382 GLY A O 1
ATOM 2870 N N . SER A 1 383 ? -1.74 -7.188 10.477 1 88.88 383 SER A N 1
ATOM 2871 C CA . SER A 1 383 ? -2.727 -7.629 11.461 1 88.88 383 SER A CA 1
ATOM 2872 C C . SER A 1 383 ? -2.617 -9.125 11.719 1 88.88 383 SER A C 1
ATOM 2874 O O . SER A 1 383 ? -2.637 -9.57 12.867 1 88.88 383 SER A O 1
ATOM 2876 N N . ALA A 1 384 ? -2.523 -9.859 10.602 1 91.12 384 ALA A N 1
ATOM 2877 C CA . ALA A 1 384 ? -2.455 -11.312 10.734 1 91.12 384 ALA A CA 1
ATOM 2878 C C . ALA A 1 384 ? -1.181 -11.734 11.453 1 91.12 384 ALA A C 1
ATOM 2880 O O . ALA A 1 384 ? -1.205 -12.656 12.273 1 91.12 384 ALA A O 1
ATOM 2881 N N . GLN A 1 385 ? -0.053 -11.086 11.172 1 89.31 385 GLN A N 1
ATOM 2882 C CA . GLN A 1 385 ? 1.216 -11.422 11.812 1 89.31 385 GLN A CA 1
ATOM 2883 C C . GLN A 1 385 ? 1.161 -11.164 13.312 1 89.31 385 GLN A C 1
ATOM 2885 O O . GLN A 1 385 ? 1.705 -11.945 14.102 1 89.31 385 GLN A O 1
ATOM 2890 N N . MET A 1 386 ? 0.554 -10.07 13.695 1 88.38 386 MET A N 1
ATOM 2891 C CA . MET A 1 386 ? 0.403 -9.773 15.109 1 88.38 386 MET A CA 1
ATOM 2892 C C . MET A 1 386 ? -0.487 -10.805 15.797 1 88.38 386 MET A C 1
ATOM 2894 O O . MET A 1 386 ? -0.225 -11.203 16.938 1 88.38 386 MET A O 1
ATOM 2898 N N . LEU A 1 387 ? -1.55 -11.188 15.07 1 87.75 387 LEU A N 1
ATOM 2899 C CA . LEU A 1 387 ? -2.449 -12.203 15.609 1 87.75 387 LEU A CA 1
ATOM 2900 C C . LEU A 1 387 ? -1.702 -13.508 15.867 1 87.75 387 LEU A C 1
ATOM 2902 O O . LEU A 1 387 ? -1.957 -14.188 16.859 1 87.75 387 LEU A O 1
ATOM 2906 N N . LEU A 1 388 ? -0.825 -13.805 14.914 1 88.06 388 LEU A N 1
ATOM 2907 C CA . LEU A 1 388 ? -0.077 -15.055 15.008 1 88.06 388 LEU A CA 1
ATOM 2908 C C . LEU A 1 388 ? 1.141 -14.898 15.914 1 88.06 388 LEU A C 1
ATOM 2910 O O . LEU A 1 388 ? 1.827 -15.883 16.219 1 88.06 388 LEU A O 1
ATOM 2914 N N . ARG A 1 389 ? 1.393 -13.789 16.453 1 81.62 389 ARG A N 1
ATOM 2915 C CA . ARG A 1 389 ? 2.553 -13.484 17.297 1 81.62 389 ARG A CA 1
ATOM 2916 C C . ARG A 1 389 ? 3.85 -13.836 16.562 1 81.62 389 ARG A C 1
ATOM 2918 O O . ARG A 1 389 ? 4.75 -14.445 17.156 1 81.62 389 ARG A O 1
ATOM 2925 N N . VAL A 1 390 ? 3.717 -13.758 15.312 1 70 390 VAL A N 1
ATOM 2926 C CA . VAL A 1 390 ? 4.914 -13.992 14.508 1 70 390 VAL A CA 1
ATOM 2927 C C . VAL A 1 390 ? 5.836 -12.773 14.602 1 70 390 VAL A C 1
ATOM 2929 O O . VAL A 1 390 ? 5.387 -11.641 14.461 1 70 390 VAL A O 1
ATOM 2932 N N . PRO A 1 391 ? 7.012 -13.109 15.078 1 60.5 391 PRO A N 1
ATOM 2933 C CA . PRO A 1 391 ? 7.922 -11.961 15.102 1 60.5 391 PRO A CA 1
ATOM 2934 C C . PRO A 1 391 ? 8.102 -11.312 13.734 1 60.5 391 PRO A C 1
ATOM 2936 O O . PRO A 1 391 ? 7.969 -11.992 12.711 1 60.5 391 PRO A O 1
ATOM 2939 N N . PHE A 1 392 ? 7.945 -10.086 13.734 1 57.16 392 PHE A N 1
ATOM 2940 C CA . PHE A 1 392 ? 8.242 -9.352 12.508 1 57.16 392 PHE A CA 1
ATOM 2941 C C . PHE A 1 392 ? 9.484 -9.914 11.828 1 57.16 392 PHE A C 1
ATOM 2943 O O . PHE A 1 392 ? 10.555 -9.977 12.43 1 57.16 392 PHE A O 1
ATOM 2950 N N . SER A 1 393 ? 9.305 -10.953 11.164 1 51.62 393 SER A N 1
ATOM 2951 C CA . SER A 1 393 ? 10.391 -11.688 10.523 1 51.62 393 SER A CA 1
ATOM 2952 C C . SER A 1 393 ? 11.406 -10.734 9.906 1 51.62 393 SER A C 1
ATOM 2954 O O . SER A 1 393 ? 11.062 -9.625 9.492 1 51.62 393 SER A O 1
ATOM 2956 N N . ALA A 1 394 ? 12.633 -11.078 10.078 1 44.38 394 ALA A N 1
ATOM 2957 C CA . ALA A 1 394 ? 13.797 -10.414 9.5 1 44.38 394 ALA A CA 1
ATOM 2958 C C . ALA A 1 394 ? 13.516 -9.953 8.07 1 44.38 394 ALA A C 1
ATOM 2960 O O . ALA A 1 394 ? 13.961 -8.875 7.664 1 44.38 394 ALA A O 1
ATOM 2961 N N . THR A 1 395 ? 12.906 -10.797 7.387 1 45.03 395 THR A N 1
ATOM 2962 C CA . THR A 1 395 ? 12.797 -10.555 5.953 1 45.03 395 THR A CA 1
ATOM 2963 C C . THR A 1 395 ? 11.93 -9.328 5.676 1 45.03 395 THR A C 1
ATOM 2965 O O . THR A 1 395 ? 12.25 -8.523 4.801 1 45.03 395 THR A O 1
ATOM 2968 N N . HIS A 1 396 ? 10.734 -9.305 6.305 1 46.97 396 HIS A N 1
ATOM 2969 C CA . HIS A 1 396 ? 9.859 -8.148 6.145 1 46.97 396 HIS A CA 1
ATOM 2970 C C . HIS A 1 396 ? 10.5 -6.891 6.707 1 46.97 396 HIS A C 1
ATOM 2972 O O . HIS A 1 396 ? 10.266 -5.789 6.207 1 46.97 396 HIS A O 1
ATOM 2978 N N . GLU A 1 397 ? 11.172 -7.152 7.824 1 46.75 397 GLU A N 1
ATOM 2979 C CA . GLU A 1 397 ? 11.938 -6.051 8.398 1 46.75 397 GLU A CA 1
ATOM 2980 C C . GLU A 1 397 ? 12.812 -5.375 7.352 1 46.75 397 GLU A C 1
ATOM 2982 O O . GLU A 1 397 ? 13.016 -4.16 7.387 1 46.75 397 GLU A O 1
ATOM 2987 N N . CYS A 1 398 ? 13.359 -6.301 6.59 1 41.72 398 CYS A N 1
ATOM 2988 C CA . CYS A 1 398 ? 14.281 -5.727 5.613 1 41.72 398 CYS A CA 1
ATOM 2989 C C . CYS A 1 398 ? 13.523 -4.953 4.543 1 41.72 398 CYS A C 1
ATOM 2991 O O . CYS A 1 398 ? 14.008 -3.928 4.055 1 41.72 398 CYS A O 1
ATOM 2993 N N . ILE A 1 399 ? 12.492 -5.555 3.994 1 45.59 399 ILE A N 1
ATOM 2994 C CA . ILE A 1 399 ? 11.836 -4.902 2.867 1 45.59 399 ILE A CA 1
ATOM 2995 C C . ILE A 1 399 ? 11.258 -3.562 3.312 1 45.59 399 ILE A C 1
ATOM 2997 O O . ILE A 1 399 ? 11.367 -2.564 2.598 1 45.59 399 ILE A O 1
ATOM 3001 N N . CYS A 1 400 ? 10.305 -3.561 4.312 1 46.25 400 CYS A N 1
ATOM 3002 C CA . CYS A 1 400 ? 9.602 -2.365 4.773 1 46.25 400 CYS A CA 1
ATOM 3003 C C . CYS A 1 400 ? 10.586 -1.33 5.305 1 46.25 400 CYS A C 1
ATOM 3005 O O . CYS A 1 400 ? 10.344 -0.127 5.203 1 46.25 400 CYS A O 1
ATOM 3007 N N . LEU A 1 401 ? 11.336 -1.702 6.348 1 42.53 401 LEU A N 1
ATOM 3008 C CA . LEU A 1 401 ? 11.93 -0.775 7.309 1 42.53 401 LEU A CA 1
ATOM 3009 C C . LEU A 1 401 ? 13.008 0.079 6.652 1 42.53 401 LEU A C 1
ATOM 3011 O O . LEU A 1 401 ? 13.258 1.205 7.086 1 42.53 401 LEU A O 1
ATOM 3015 N N . LEU A 1 402 ? 14.078 -0.506 6.023 1 43.22 402 LEU A N 1
ATOM 3016 C CA . LEU A 1 402 ? 15.32 0.264 5.996 1 43.22 402 LEU A CA 1
ATOM 3017 C C . LEU A 1 402 ? 15.391 1.138 4.75 1 43.22 402 LEU A C 1
ATOM 3019 O O . LEU A 1 402 ? 16.375 1.842 4.535 1 43.22 402 LEU A O 1
ATOM 3023 N N . CYS A 1 403 ? 14.422 0.987 3.844 1 41.47 403 CYS A N 1
ATOM 3024 C CA . CYS A 1 403 ? 14.695 1.966 2.799 1 41.47 403 CYS A CA 1
ATOM 3025 C C . CYS A 1 403 ? 13.961 3.273 3.066 1 41.47 403 CYS A C 1
ATOM 3027 O O . CYS A 1 403 ? 12.875 3.273 3.646 1 41.47 403 CYS A O 1
ATOM 3029 N N . MET B 1 1 ? 1.432 5.395 -10.344 1 20.12 1 MET B N 1
ATOM 3030 C CA . MET B 1 1 ? 1.891 6.023 -11.578 1 20.12 1 MET B CA 1
ATOM 3031 C C . MET B 1 1 ? 1.115 5.496 -12.773 1 20.12 1 MET B C 1
ATOM 3033 O O . MET B 1 1 ? 1.141 4.297 -13.062 1 20.12 1 MET B O 1
ATOM 3037 N N . ALA B 1 2 ? 0.132 6.301 -13.234 1 30.19 2 ALA B N 1
ATOM 3038 C CA . ALA B 1 2 ? -0.628 5.922 -14.422 1 30.19 2 ALA B CA 1
ATOM 3039 C C . ALA B 1 2 ? 0.302 5.531 -15.562 1 30.19 2 ALA B C 1
ATOM 3041 O O . ALA B 1 2 ? 1.377 6.113 -15.727 1 30.19 2 ALA B O 1
ATOM 3042 N N . PRO B 1 3 ? 0.246 4.414 -16.109 1 29.91 3 PRO B N 1
ATOM 3043 C CA . PRO B 1 3 ? 1.033 4.148 -17.312 1 29.91 3 PRO B CA 1
ATOM 3044 C C . PRO B 1 3 ? 1.021 5.316 -18.297 1 29.91 3 PRO B C 1
ATOM 3046 O O . PRO B 1 3 ? 0.057 6.086 -18.328 1 29.91 3 PRO B O 1
ATOM 3049 N N . PRO B 1 4 ? 2.215 5.875 -18.656 1 33.97 4 PRO B N 1
ATOM 3050 C CA . PRO B 1 4 ? 2.223 6.805 -19.781 1 33.97 4 PRO B CA 1
ATOM 3051 C C . PRO B 1 4 ? 1.225 6.41 -20.875 1 33.97 4 PRO B C 1
ATOM 3053 O O . PRO B 1 4 ? 0.841 5.242 -20.969 1 33.97 4 PRO B O 1
ATOM 3056 N N . LEU B 1 5 ? 0.512 7.422 -21.391 1 40.12 5 LEU B N 1
ATOM 3057 C CA . LEU B 1 5 ? -0.31 7.25 -22.578 1 40.12 5 LEU B CA 1
ATOM 3058 C C . LEU B 1 5 ? 0.399 6.371 -23.609 1 40.12 5 LEU B C 1
ATOM 3060 O O . LEU B 1 5 ? 1.44 6.758 -24.141 1 40.12 5 LEU B O 1
ATOM 3064 N N . ALA B 1 6 ? 0.539 5.195 -23.359 1 44.88 6 ALA B N 1
ATOM 3065 C CA . ALA B 1 6 ? 1.108 4.328 -24.391 1 44.88 6 ALA B CA 1
ATOM 3066 C C . ALA B 1 6 ? 0.662 4.762 -25.781 1 44.88 6 ALA B C 1
ATOM 3068 O O . ALA B 1 6 ? 0.746 3.986 -26.734 1 44.88 6 ALA B O 1
ATOM 3069 N N . CYS B 1 7 ? -0.223 5.77 -25.828 1 46.03 7 CYS B N 1
ATOM 3070 C CA . CYS B 1 7 ? -0.725 5.918 -27.188 1 46.03 7 CYS B CA 1
ATOM 3071 C C . CYS B 1 7 ? 0.272 6.676 -28.062 1 46.03 7 CYS B C 1
ATOM 3073 O O . CYS B 1 7 ? 0.804 7.707 -27.641 1 46.03 7 CYS B O 1
ATOM 3075 N N . GLY B 1 8 ? 0.848 6.078 -28.844 1 45.44 8 GLY B N 1
ATOM 3076 C CA . GLY B 1 8 ? 1.615 6.75 -29.875 1 45.44 8 GLY B CA 1
ATOM 3077 C C . GLY B 1 8 ? 0.973 8.039 -30.359 1 45.44 8 GLY B C 1
ATOM 3078 O O . GLY B 1 8 ? -0.254 8.148 -30.406 1 45.44 8 GLY B O 1
ATOM 3079 N N . PRO B 1 9 ? 1.602 9.188 -30.219 1 46.62 9 PRO B N 1
ATOM 3080 C CA . PRO B 1 9 ? 1.091 10.508 -30.594 1 46.62 9 PRO B CA 1
ATOM 3081 C C . PRO B 1 9 ? 0.217 10.469 -31.844 1 46.62 9 PRO B C 1
ATOM 3083 O O . PRO B 1 9 ? -0.647 11.336 -32.031 1 46.62 9 PRO B O 1
ATOM 3086 N N . GLU B 1 10 ? 0.383 9.547 -32.594 1 57.31 10 GLU B N 1
ATOM 3087 C CA . GLU B 1 10 ? -0.34 9.633 -33.875 1 57.31 10 GLU B CA 1
ATOM 3088 C C . GLU B 1 10 ? -1.668 8.883 -33.781 1 57.31 10 GLU B C 1
ATOM 3090 O O . GLU B 1 10 ? -2.502 8.992 -34.688 1 57.31 10 GLU B O 1
ATOM 3095 N N . ALA B 1 11 ? -1.943 8.328 -32.75 1 70.75 11 ALA B N 1
ATOM 3096 C CA . ALA B 1 11 ? -3.199 7.582 -32.719 1 70.75 11 ALA B CA 1
ATOM 3097 C C . ALA B 1 11 ? -4.375 8.508 -32.438 1 70.75 11 ALA B C 1
ATOM 3099 O O . ALA B 1 11 ? -4.254 9.445 -31.641 1 70.75 11 ALA B O 1
ATOM 3100 N N . PRO B 1 12 ? -5.445 8.398 -33.219 1 80.19 12 PRO B N 1
ATOM 3101 C CA . PRO B 1 12 ? -6.613 9.266 -33.031 1 80.19 12 PRO B CA 1
ATOM 3102 C C . PRO B 1 12 ? -7.09 9.336 -31.594 1 80.19 12 PRO B C 1
ATOM 3104 O O . PRO B 1 12 ? -7.566 10.375 -31.156 1 80.19 12 PRO B O 1
ATOM 3107 N N . GLN B 1 13 ? -6.895 8.297 -30.922 1 83.5 13 GLN B N 1
ATOM 3108 C CA . GLN B 1 13 ? -7.32 8.289 -29.531 1 83.5 13 GLN B CA 1
ATOM 3109 C C . GLN B 1 13 ? -6.504 9.281 -28.703 1 83.5 13 GLN B C 1
ATOM 3111 O O . GLN B 1 13 ? -7.059 10.016 -27.891 1 83.5 13 GLN B O 1
ATOM 3116 N N . CYS B 1 14 ? -5.258 9.312 -28.984 1 79.5 14 CYS B N 1
ATOM 3117 C CA . CYS B 1 14 ? -4.387 10.25 -28.281 1 79.5 14 CYS B CA 1
ATOM 3118 C C . CYS B 1 14 ? -4.68 11.688 -28.688 1 79.5 14 CYS B C 1
ATOM 3120 O O . CYS B 1 14 ? -4.637 12.594 -27.859 1 79.5 14 CYS B O 1
ATOM 3122 N N . ARG B 1 15 ? -4.941 11.789 -29.906 1 82.12 15 ARG B N 1
ATOM 3123 C CA . ARG B 1 15 ? -5.258 13.109 -30.438 1 82.12 15 ARG B CA 1
ATOM 3124 C C . ARG B 1 15 ? -6.535 13.656 -29.797 1 82.12 15 ARG B C 1
ATOM 3126 O O . ARG B 1 15 ? -6.629 14.852 -29.5 1 82.12 15 ARG B O 1
ATOM 3133 N N . LEU B 1 16 ? -7.457 12.82 -29.609 1 90.94 16 LEU B N 1
ATOM 3134 C CA . LEU B 1 16 ? -8.719 13.234 -29 1 90.94 16 LEU B CA 1
ATOM 3135 C C . LEU B 1 16 ? -8.5 13.727 -27.578 1 90.94 16 LEU B C 1
ATOM 3137 O O . LEU B 1 16 ? -9 14.789 -27.188 1 90.94 16 LEU B O 1
ATOM 3141 N N . LEU B 1 17 ? -7.816 12.977 -26.859 1 89 17 LEU B N 1
ATOM 3142 C CA . LEU B 1 17 ? -7.566 13.312 -25.453 1 89 17 LEU B CA 1
ATOM 3143 C C . LEU B 1 17 ? -6.723 14.578 -25.344 1 89 17 LEU B C 1
ATOM 3145 O O . LEU B 1 17 ? -6.945 15.398 -24.453 1 89 17 LEU B O 1
ATOM 3149 N N . ARG B 1 18 ? -5.809 14.727 -26.219 1 82.44 18 ARG B N 1
ATOM 3150 C CA . ARG B 1 18 ? -5 15.945 -26.234 1 82.44 18 ARG B CA 1
ATOM 3151 C C . ARG B 1 18 ? -5.852 17.172 -26.562 1 82.44 18 ARG B C 1
ATOM 3153 O O . ARG B 1 18 ? -5.664 18.234 -25.969 1 82.44 18 ARG B O 1
ATOM 3160 N N . ALA B 1 19 ? -6.621 16.984 -27.516 1 91.06 19 ALA B N 1
ATOM 3161 C CA . ALA B 1 19 ? -7.523 18.078 -27.875 1 91.06 19 ALA B CA 1
ATOM 3162 C C . ALA B 1 19 ? -8.391 18.469 -26.688 1 91.06 19 ALA B C 1
ATOM 3164 O O . ALA B 1 19 ? -8.664 19.656 -26.484 1 91.06 19 ALA B O 1
ATOM 3165 N N . ALA B 1 20 ? -8.867 17.516 -25.953 1 93.06 20 ALA B N 1
ATOM 3166 C CA . ALA B 1 20 ? -9.664 17.781 -24.75 1 93.06 20 ALA B CA 1
ATOM 3167 C C . ALA B 1 20 ? -8.852 18.547 -23.719 1 93.06 20 ALA B C 1
ATOM 3169 O O . ALA B 1 20 ? -9.328 19.516 -23.141 1 93.06 20 ALA B O 1
ATOM 3170 N N . ALA B 1 21 ? -7.641 18.094 -23.484 1 89.56 21 ALA B N 1
ATOM 3171 C CA . ALA B 1 21 ? -6.762 18.703 -22.484 1 89.56 21 ALA B CA 1
ATOM 3172 C C . ALA B 1 21 ? -6.371 20.125 -22.906 1 89.56 21 ALA B C 1
ATOM 3174 O O . ALA B 1 21 ? -6.215 21 -22.062 1 89.56 21 ALA B O 1
ATOM 3175 N N . ASP B 1 22 ? -6.277 20.328 -24.203 1 90.19 22 ASP B N 1
ATOM 3176 C CA . ASP B 1 22 ? -5.852 21.625 -24.734 1 90.19 22 ASP B CA 1
ATOM 3177 C C . ASP B 1 22 ? -7.039 22.578 -24.875 1 90.19 22 ASP B C 1
ATOM 3179 O O . ASP B 1 22 ? -6.859 23.781 -25.031 1 90.19 22 ASP B O 1
ATOM 3183 N N . GLY B 1 23 ? -8.086 22.078 -24.844 1 94.38 23 GLY B N 1
ATOM 3184 C CA . GLY B 1 23 ? -9.273 22.906 -25.031 1 94.38 23 GLY B CA 1
ATOM 3185 C C . GLY B 1 23 ? -9.555 23.219 -26.484 1 94.38 23 GLY B C 1
ATOM 3186 O O . GLY B 1 23 ? -10.227 24.219 -26.797 1 94.38 23 GLY B O 1
ATOM 3187 N N . ASP B 1 24 ? -8.898 22.453 -27.375 1 95.06 24 ASP B N 1
ATOM 3188 C CA . ASP B 1 24 ? -9.133 22.625 -28.797 1 95.06 24 ASP B CA 1
ATOM 3189 C C . ASP B 1 24 ? -10.422 21.922 -29.234 1 95.06 24 ASP B C 1
ATOM 3191 O O . ASP B 1 24 ? -10.367 20.844 -29.812 1 95.06 24 ASP B O 1
ATOM 3195 N N . LEU B 1 25 ? -11.516 22.656 -29.125 1 97.12 25 LEU B N 1
ATOM 3196 C CA . LEU B 1 25 ? -12.828 22.062 -29.359 1 97.12 25 LEU B CA 1
ATOM 3197 C C . LEU B 1 25 ? -13 21.656 -30.812 1 97.12 25 LEU B C 1
ATOM 3199 O O . LEU B 1 25 ? -13.5 20.562 -31.109 1 97.12 25 LEU B O 1
ATOM 3203 N N . PRO B 1 26 ? -12.594 22.484 -31.75 1 97.06 26 PRO B N 1
ATOM 3204 C CA . PRO B 1 26 ? -12.742 22.078 -33.156 1 97.06 26 PRO B CA 1
ATOM 3205 C C . PRO B 1 26 ? -11.977 20.797 -33.469 1 97.06 26 PRO B C 1
ATOM 3207 O O . PRO B 1 26 ? -12.523 19.891 -34.125 1 97.06 26 PRO B O 1
ATOM 3210 N N . LEU B 1 27 ? -10.844 20.828 -33.031 1 95.19 27 LEU B N 1
ATOM 3211 C CA . LEU B 1 27 ? -10.062 19.625 -33.25 1 95.19 27 LEU B CA 1
ATOM 3212 C C . LEU B 1 27 ? -10.695 18.422 -32.562 1 95.19 27 LEU B C 1
ATOM 3214 O O . LEU B 1 27 ? -10.68 17.312 -33.094 1 95.19 27 LEU B O 1
ATOM 3218 N N . PHE B 1 28 ? -11.172 18.609 -31.328 1 96.56 28 PHE B N 1
ATOM 3219 C CA . PHE B 1 28 ? -11.836 17.562 -30.578 1 96.56 28 PHE B CA 1
ATOM 3220 C C . PHE B 1 28 ? -13.016 16.984 -31.359 1 96.56 28 PHE B C 1
ATOM 3222 O O . PHE B 1 28 ? -13.133 15.773 -31.516 1 96.56 28 PHE B O 1
ATOM 3229 N N . LYS B 1 29 ? -13.781 17.875 -31.922 1 96.06 29 LYS B N 1
ATOM 3230 C CA . LYS B 1 29 ? -14.961 17.469 -32.656 1 96.06 29 LYS B CA 1
ATOM 3231 C C . LYS B 1 29 ? -14.578 16.703 -33.938 1 96.06 29 LYS B C 1
ATOM 3233 O O . LYS B 1 29 ? -15.188 15.68 -34.25 1 96.06 29 LYS B O 1
ATOM 3238 N N . ARG B 1 30 ? -13.617 17.188 -34.531 1 94.81 30 ARG B N 1
ATOM 3239 C CA . ARG B 1 30 ? -13.156 16.531 -35.75 1 94.81 30 ARG B CA 1
ATOM 3240 C C . ARG B 1 30 ? -12.641 15.125 -35.469 1 94.81 30 ARG B C 1
ATOM 3242 O O . ARG B 1 30 ? -12.953 14.18 -36.188 1 94.81 30 ARG B O 1
ATOM 3249 N N . THR B 1 31 ? -11.867 15.047 -34.5 1 94.44 31 THR B N 1
ATOM 3250 C CA . THR B 1 31 ? -11.266 13.766 -34.125 1 94.44 31 THR B CA 1
ATOM 3251 C C . THR B 1 31 ? -12.328 12.789 -33.656 1 94.44 31 THR B C 1
ATOM 3253 O O . THR B 1 31 ? -12.266 11.594 -33.969 1 94.44 31 THR B O 1
ATOM 3256 N N . ALA B 1 32 ? -13.305 13.242 -32.875 1 94.81 32 ALA B N 1
ATOM 3257 C CA . ALA B 1 32 ? -14.398 12.414 -32.406 1 94.81 32 ALA B CA 1
ATOM 3258 C C . ALA B 1 32 ? -15.203 11.844 -33.562 1 94.81 32 ALA B C 1
ATOM 3260 O O . ALA B 1 32 ? -15.594 10.672 -33.531 1 94.81 32 ALA B O 1
ATOM 3261 N N . SER B 1 33 ? -15.391 12.695 -34.531 1 94.06 33 SER B N 1
ATOM 3262 C CA . SER B 1 33 ? -16.125 12.25 -35.719 1 94.06 33 SER B CA 1
ATOM 3263 C C . SER B 1 33 ? -15.375 11.164 -36.469 1 94.06 33 SER B C 1
ATOM 3265 O O . SER B 1 33 ? -15.969 10.211 -36.969 1 94.06 33 SER B O 1
ATOM 3267 N N . LEU B 1 34 ? -14.156 11.453 -36.531 1 92.06 34 LEU B N 1
ATOM 3268 C CA . LEU B 1 34 ? -13.312 10.461 -37.188 1 92.06 34 LEU B CA 1
ATOM 3269 C C . LEU B 1 34 ? -13.391 9.117 -36.469 1 92.06 34 LEU B C 1
ATOM 3271 O O . LEU B 1 34 ? -13.438 8.062 -37.094 1 92.06 34 LEU B O 1
ATOM 3275 N N . LEU B 1 35 ? -13.406 9.117 -35.188 1 91.75 35 LEU B N 1
ATOM 3276 C CA . LEU B 1 35 ? -13.43 7.906 -34.375 1 91.75 35 LEU B CA 1
ATOM 3277 C C . LEU B 1 35 ? -14.789 7.227 -34.469 1 91.75 35 LEU B C 1
ATOM 3279 O O . LEU B 1 35 ? -14.883 5.996 -34.406 1 91.75 35 LEU B O 1
ATOM 3283 N N . ASP B 1 36 ? -15.82 7.973 -34.562 1 91.69 36 ASP B N 1
ATOM 3284 C CA . ASP B 1 36 ? -17.172 7.434 -34.719 1 91.69 36 ASP B CA 1
ATOM 3285 C C . ASP B 1 36 ? -17.344 6.707 -36.031 1 91.69 36 ASP B C 1
ATOM 3287 O O . ASP B 1 36 ? -18.141 5.777 -36.156 1 91.69 36 ASP B O 1
ATOM 3291 N N . GLY B 1 37 ? -16.703 7.172 -37.094 1 90.19 37 GLY B N 1
ATOM 3292 C CA . GLY B 1 37 ? -16.781 6.555 -38.406 1 90.19 37 GLY B CA 1
ATOM 3293 C C . GLY B 1 37 ? -18.172 6.625 -39 1 90.19 37 GLY B C 1
ATOM 3294 O O . GLY B 1 37 ? -18.609 5.695 -39.688 1 90.19 37 GLY B O 1
ATOM 3295 N N . GLY B 1 38 ? -18.969 7.559 -38.656 1 87.88 38 GLY B N 1
ATOM 3296 C CA . GLY B 1 38 ? -20.281 7.746 -39.219 1 87.88 38 GLY B CA 1
ATOM 3297 C C . GLY B 1 38 ? -21.344 6.867 -38.594 1 87.88 38 GLY B C 1
ATOM 3298 O O . GLY B 1 38 ? -22.484 6.809 -39.062 1 87.88 38 GLY B O 1
ATOM 3299 N N . LYS B 1 39 ? -21.109 6.195 -37.625 1 91.5 39 LYS B N 1
ATOM 3300 C CA . LYS B 1 39 ? -22.047 5.266 -37 1 91.5 39 LYS B CA 1
ATOM 3301 C C . LYS B 1 39 ? -23.109 6.008 -36.219 1 91.5 39 LYS B C 1
ATOM 3303 O O . LYS B 1 39 ? -24.141 5.426 -35.844 1 91.5 39 LYS B O 1
ATOM 3308 N N . GLY B 1 40 ? -22.859 7.203 -36 1 89 40 GLY B N 1
ATOM 3309 C CA . GLY B 1 40 ? -23.812 8.008 -35.281 1 89 40 GLY B CA 1
ATOM 3310 C C . GLY B 1 40 ? -23.797 7.754 -33.781 1 89 40 GLY B C 1
ATOM 3311 O O . GLY B 1 40 ? -24.797 7.945 -33.094 1 89 40 GLY B O 1
ATOM 3312 N N . ARG B 1 41 ? -22.812 7.176 -33.281 1 92.88 41 ARG B N 1
ATOM 3313 C CA . ARG B 1 41 ? -22.656 6.902 -31.859 1 92.88 41 ARG B CA 1
ATOM 3314 C C . ARG B 1 41 ? -21.453 7.645 -31.281 1 92.88 41 ARG B C 1
ATOM 3316 O O . ARG B 1 41 ? -20.578 7.031 -30.688 1 92.88 41 ARG B O 1
ATOM 3323 N N . LEU B 1 42 ? -21.5 8.945 -31.375 1 93.31 42 LEU B N 1
ATOM 3324 C CA . LEU B 1 42 ? -20.375 9.805 -31.016 1 93.31 42 LEU B CA 1
ATOM 3325 C C . LEU B 1 42 ? -20.047 9.664 -29.531 1 93.31 42 LEU B C 1
ATOM 3327 O O . LEU B 1 42 ? -18.875 9.609 -29.141 1 93.31 42 LEU B O 1
ATOM 3331 N N . ARG B 1 43 ? -21.062 9.617 -28.75 1 93.94 43 ARG B N 1
ATOM 3332 C CA . ARG B 1 43 ? -20.859 9.484 -27.297 1 93.94 43 ARG B CA 1
ATOM 3333 C C . ARG B 1 43 ? -20.062 8.227 -26.984 1 93.94 43 ARG B C 1
ATOM 3335 O O . ARG B 1 43 ? -19.078 8.281 -26.234 1 93.94 43 ARG B O 1
ATOM 3342 N N . ASP B 1 44 ? -20.453 7.172 -27.578 1 92.5 44 ASP B N 1
ATOM 3343 C CA . ASP B 1 44 ? -19.797 5.891 -27.328 1 92.5 44 ASP B CA 1
ATOM 3344 C C . ASP B 1 44 ? -18.328 5.93 -27.781 1 92.5 44 ASP B C 1
ATOM 3346 O O . ASP B 1 44 ? -17.453 5.383 -27.109 1 92.5 44 ASP B O 1
ATOM 3350 N N . ALA B 1 45 ? -18.141 6.543 -28.906 1 91.06 45 ALA B N 1
ATOM 3351 C CA . ALA B 1 45 ? -16.797 6.641 -29.453 1 91.06 45 ALA B CA 1
ATOM 3352 C C . ALA B 1 45 ? -15.883 7.434 -28.516 1 91.06 45 ALA B C 1
ATOM 3354 O O . ALA B 1 45 ? -14.727 7.059 -28.297 1 91.06 45 ALA B O 1
ATOM 3355 N N . VAL B 1 46 ? -16.406 8.461 -27.969 1 93.06 46 VAL B N 1
ATOM 3356 C CA . VAL B 1 46 ? -15.633 9.336 -27.094 1 93.06 46 VAL B CA 1
ATOM 3357 C C . VAL B 1 46 ? -15.398 8.648 -25.75 1 93.06 46 VAL B C 1
ATOM 3359 O O . VAL B 1 46 ? -14.289 8.688 -25.219 1 93.06 46 VAL B O 1
ATOM 3362 N N . GLU B 1 47 ? -16.359 8.023 -25.219 1 90.62 47 GLU B N 1
ATOM 3363 C CA . GLU B 1 47 ? -16.266 7.383 -23.906 1 90.62 47 GLU B CA 1
ATOM 3364 C C . GLU B 1 47 ? -15.336 6.172 -23.953 1 90.62 47 GLU B C 1
ATOM 3366 O O . GLU B 1 47 ? -14.75 5.785 -22.938 1 90.62 47 GLU B O 1
ATOM 3371 N N . ALA B 1 48 ? -15.172 5.68 -25.125 1 86.25 48 ALA B N 1
ATOM 3372 C CA . ALA B 1 48 ? -14.305 4.516 -25.281 1 86.25 48 ALA B CA 1
ATOM 3373 C C . ALA B 1 48 ? -12.836 4.918 -25.219 1 86.25 48 ALA B C 1
ATOM 3375 O O . ALA B 1 48 ? -11.961 4.078 -24.969 1 86.25 48 ALA B O 1
ATOM 3376 N N . VAL B 1 49 ? -12.602 6.176 -25.5 1 84.5 49 VAL B N 1
ATOM 3377 C CA . VAL B 1 49 ? -11.227 6.656 -25.5 1 84.5 49 VAL B CA 1
ATOM 3378 C C . VAL B 1 49 ? -10.805 7.047 -24.094 1 84.5 49 VAL B C 1
ATOM 3380 O O . VAL B 1 49 ? -11.375 7.961 -23.5 1 84.5 49 VAL B O 1
ATOM 3383 N N . ASN B 1 50 ? -9.82 6.285 -23.562 1 77.12 50 ASN B N 1
ATOM 3384 C CA . ASN B 1 50 ? -9.312 6.609 -22.234 1 77.12 50 ASN B CA 1
ATOM 3385 C C . ASN B 1 50 ? -7.809 6.363 -22.141 1 77.12 50 ASN B C 1
ATOM 3387 O O . ASN B 1 50 ? -7.215 5.758 -23.047 1 77.12 50 ASN B O 1
ATOM 3391 N N . VAL B 1 51 ? -7.199 7.082 -21.375 1 60.28 51 VAL B N 1
ATOM 3392 C CA . VAL B 1 51 ? -5.773 6.902 -21.141 1 60.28 51 VAL B CA 1
ATOM 3393 C C . VAL B 1 51 ? -5.531 6.539 -19.688 1 60.28 51 VAL B C 1
ATOM 3395 O O . VAL B 1 51 ? -6.305 6.93 -18.797 1 60.28 51 VAL B O 1
ATOM 3398 N N . GLY B 1 52 ? -4.23 5.938 -19.453 1 55.56 52 GLY B N 1
ATOM 3399 C CA . GLY B 1 52 ? -3.656 5.703 -18.125 1 55.56 52 GLY B CA 1
ATOM 3400 C C . GLY B 1 52 ? -4.695 5.379 -17.078 1 55.56 52 GLY B C 1
ATOM 3401 O O . GLY B 1 52 ? -5.051 6.234 -16.266 1 55.56 52 GLY B O 1
ATOM 3402 N N . GLY B 1 53 ? -5.363 4.344 -17.172 1 58.91 53 GLY B N 1
ATOM 3403 C CA . GLY B 1 53 ? -6.238 3.955 -16.078 1 58.91 53 GLY B CA 1
ATOM 3404 C C . GLY B 1 53 ? -7.668 4.426 -16.266 1 58.91 53 GLY B C 1
ATOM 3405 O O . GLY B 1 53 ? -8.297 4.914 -15.312 1 58.91 53 GLY B O 1
ATOM 3406 N N . ARG B 1 54 ? -8.297 4.688 -17.312 1 70.06 54 ARG B N 1
ATOM 3407 C CA . ARG B 1 54 ? -9.695 4.914 -17.641 1 70.06 54 ARG B CA 1
ATOM 3408 C C . ARG B 1 54 ? -10.055 6.391 -17.516 1 70.06 54 ARG B C 1
ATOM 3410 O O . ARG B 1 54 ? -11.219 6.734 -17.297 1 70.06 54 ARG B O 1
ATOM 3417 N N . ALA B 1 55 ? -9.062 7.293 -17.516 1 86.31 55 ALA B N 1
ATOM 3418 C CA . ALA B 1 55 ? -9.406 8.711 -17.578 1 86.31 55 ALA B CA 1
ATOM 3419 C C . ALA B 1 55 ? -9.844 9.109 -18.984 1 86.31 55 ALA B C 1
ATOM 3421 O O . ALA B 1 55 ? -9.094 8.93 -19.953 1 86.31 55 ALA B O 1
ATOM 3422 N N . GLY B 1 56 ? -11 9.672 -19.062 1 90.81 56 GLY B N 1
ATOM 3423 C CA . GLY B 1 56 ? -11.539 10.039 -20.359 1 90.81 56 GLY B CA 1
ATOM 3424 C C . GLY B 1 56 ? -11.383 11.508 -20.688 1 90.81 56 GLY B C 1
ATOM 3425 O O . GLY B 1 56 ? -10.672 12.234 -19.984 1 90.81 56 GLY B O 1
ATOM 3426 N N . ALA B 1 57 ? -12.008 11.891 -21.734 1 93.56 57 ALA B N 1
ATOM 3427 C CA . ALA B 1 57 ? -11.906 13.25 -22.25 1 93.56 57 ALA B CA 1
ATOM 3428 C C . ALA B 1 57 ? -12.43 14.266 -21.25 1 93.56 57 ALA B C 1
ATOM 3430 O O . ALA B 1 57 ? -11.844 15.336 -21.062 1 93.56 57 ALA B O 1
ATOM 3431 N N . LEU B 1 58 ? -13.461 13.922 -20.578 1 96.06 58 LEU B N 1
ATOM 3432 C CA . LEU B 1 58 ? -14.039 14.859 -19.625 1 96.06 58 LEU B CA 1
ATOM 3433 C C . LEU B 1 58 ? -13.102 15.062 -18.438 1 96.06 58 LEU B C 1
ATOM 3435 O O . LEU B 1 58 ? -12.992 16.172 -17.906 1 96.06 58 LEU B O 1
ATOM 3439 N N . HIS B 1 59 ? -12.516 13.992 -17.938 1 94.56 59 HIS B N 1
ATOM 3440 C CA . HIS B 1 59 ? -11.523 14.117 -16.875 1 94.56 59 HIS B CA 1
ATOM 3441 C C . HIS B 1 59 ? -10.445 15.125 -17.266 1 94.56 59 HIS B C 1
ATOM 3443 O O . HIS B 1 59 ? -10.156 16.047 -16.5 1 94.56 59 HIS B O 1
ATOM 3449 N N . LEU B 1 60 ? -9.938 14.938 -18.438 1 91.81 60 LEU B N 1
ATOM 3450 C CA . LEU B 1 60 ? -8.82 15.758 -18.875 1 91.81 60 LEU B CA 1
ATOM 3451 C C . LEU B 1 60 ? -9.258 17.203 -19.094 1 91.81 60 LEU B C 1
ATOM 3453 O O . LEU B 1 60 ? -8.562 18.141 -18.656 1 91.81 60 LEU B O 1
ATOM 3457 N N . ALA B 1 61 ? -10.32 17.359 -19.781 1 95.31 61 ALA B N 1
ATOM 3458 C CA . ALA B 1 61 ? -10.836 18.703 -20 1 95.31 61 ALA B CA 1
ATOM 3459 C C . ALA B 1 61 ? -11.094 19.422 -18.672 1 95.31 61 ALA B C 1
ATOM 3461 O O . ALA B 1 61 ? -10.734 20.594 -18.5 1 95.31 61 ALA B O 1
ATOM 3462 N N . ALA B 1 62 ? -11.695 18.703 -17.75 1 95.56 62 ALA B N 1
ATOM 3463 C CA . ALA B 1 62 ? -12 19.266 -16.438 1 95.56 62 ALA B CA 1
ATOM 3464 C C . ALA B 1 62 ? -10.727 19.609 -15.672 1 95.56 62 ALA B C 1
ATOM 3466 O O . ALA B 1 62 ? -10.625 20.688 -15.07 1 95.56 62 ALA B O 1
ATOM 3467 N N . GLY B 1 63 ? -9.797 18.75 -15.703 1 93.31 63 GLY B N 1
ATOM 3468 C CA . GLY B 1 63 ? -8.547 18.938 -14.992 1 93.31 63 GLY B CA 1
ATOM 3469 C C . GLY B 1 63 ? -7.727 20.094 -15.531 1 93.31 63 GLY B C 1
ATOM 3470 O O . GLY B 1 63 ? -6.859 20.625 -14.836 1 93.31 63 GLY B O 1
ATOM 3471 N N . HIS B 1 64 ? -8.055 20.438 -16.734 1 91.88 64 HIS B N 1
ATOM 3472 C CA . HIS B 1 64 ? -7.332 21.547 -17.344 1 91.88 64 HIS B CA 1
ATOM 3473 C C . HIS B 1 64 ? -8.219 22.781 -17.469 1 91.88 64 HIS B C 1
ATOM 3475 O O . HIS B 1 64 ? -7.828 23.766 -18.094 1 91.88 64 HIS B O 1
ATOM 3481 N N . GLY B 1 65 ? -9.312 22.672 -16.938 1 94.31 65 GLY B N 1
ATOM 3482 C CA . GLY B 1 65 ? -10.219 23.812 -16.922 1 94.31 65 GLY B CA 1
ATOM 3483 C C . GLY B 1 65 ? -10.711 24.219 -18.297 1 94.31 65 GLY B C 1
ATOM 3484 O O . GLY B 1 65 ? -10.836 25.406 -18.594 1 94.31 65 GLY B O 1
ATOM 3485 N N . ARG B 1 66 ? -10.828 23.25 -19.156 1 95.94 66 ARG B N 1
ATOM 3486 C CA . ARG B 1 66 ? -11.266 23.531 -20.531 1 95.94 66 ARG B CA 1
ATOM 3487 C C . ARG B 1 66 ? -12.789 23.531 -20.625 1 95.94 66 ARG B C 1
ATOM 3489 O O . ARG B 1 66 ? -13.383 22.547 -21.078 1 95.94 66 ARG B O 1
ATOM 3496 N N . MET B 1 67 ? -13.375 24.641 -20.391 1 96.69 67 MET B N 1
ATOM 3497 C CA . MET B 1 67 ? -14.82 24.781 -20.188 1 96.69 67 MET B CA 1
ATOM 3498 C C . MET B 1 67 ? -15.578 24.422 -21.469 1 96.69 67 MET B C 1
ATOM 3500 O O . MET B 1 67 ? -16.578 23.703 -21.406 1 96.69 67 MET B O 1
ATOM 3504 N N . ALA B 1 68 ? -15.125 24.906 -22.594 1 97.19 68 ALA B N 1
ATOM 3505 C CA . ALA B 1 68 ? -15.852 24.688 -23.844 1 97.19 68 ALA B CA 1
ATOM 3506 C C . ALA B 1 68 ? -15.953 23.188 -24.156 1 97.19 68 ALA B C 1
ATOM 3508 O O . ALA B 1 68 ? -17.016 22.719 -24.594 1 97.19 68 ALA B O 1
ATOM 3509 N N . VAL B 1 69 ? -14.922 22.562 -23.922 1 97.62 69 VAL B N 1
ATOM 3510 C CA . VAL B 1 69 ? -14.914 21.125 -24.172 1 97.62 69 VAL B CA 1
ATOM 3511 C C . VAL B 1 69 ? -15.812 20.422 -23.172 1 97.62 69 VAL B C 1
ATOM 3513 O O . VAL B 1 69 ? -16.562 19.516 -23.531 1 97.62 69 VAL B O 1
ATOM 3516 N N . CYS B 1 70 ? -15.758 20.828 -21.906 1 97.88 70 CYS B N 1
ATOM 3517 C CA . CYS B 1 70 ? -16.625 20.25 -20.875 1 97.88 70 CYS B CA 1
ATOM 3518 C C . CYS B 1 70 ? -18.094 20.422 -21.234 1 97.88 70 CYS B C 1
ATOM 3520 O O . CYS B 1 70 ? -18.875 19.484 -21.141 1 97.88 70 CYS B O 1
ATOM 3522 N N . VAL B 1 71 ? -18.422 21.609 -21.703 1 97.81 71 VAL B N 1
ATOM 3523 C CA . VAL B 1 71 ? -19.812 21.906 -22.047 1 97.81 71 VAL B CA 1
ATOM 3524 C C . VAL B 1 71 ? -20.266 21.016 -23.203 1 97.81 71 VAL B C 1
ATOM 3526 O O . VAL B 1 71 ? -21.359 20.469 -23.172 1 97.81 71 VAL B O 1
ATOM 3529 N N . PHE B 1 72 ? -19.438 20.891 -24.141 1 97.44 72 PHE B N 1
ATOM 3530 C CA . PHE B 1 72 ? -19.75 20.047 -25.297 1 97.44 72 PHE B CA 1
ATOM 3531 C C . PHE B 1 72 ? -19.969 18.609 -24.859 1 97.44 72 PHE B C 1
ATOM 3533 O O . PHE B 1 72 ? -20.953 17.969 -25.25 1 97.44 72 PHE B O 1
ATOM 3540 N N . LEU B 1 73 ? -19.141 18.094 -24.047 1 97.75 73 LEU B N 1
ATOM 3541 C CA . LEU B 1 73 ? -19.188 16.703 -23.609 1 97.75 73 LEU B CA 1
ATOM 3542 C C . LEU B 1 73 ? -20.438 16.453 -22.75 1 97.75 73 LEU B C 1
ATOM 3544 O O . LEU B 1 73 ? -21.109 15.438 -22.938 1 97.75 73 LEU B O 1
ATOM 3548 N N . VAL B 1 74 ? -20.766 17.391 -21.859 1 97.75 74 VAL B N 1
ATOM 3549 C CA . VAL B 1 74 ? -21.828 17.188 -20.875 1 97.75 74 VAL B CA 1
ATOM 3550 C C . VAL B 1 74 ? -23.188 17.484 -21.516 1 97.75 74 VAL B C 1
ATOM 3552 O O . VAL B 1 74 ? -24.141 16.703 -21.344 1 97.75 74 VAL B O 1
ATOM 3555 N N . GLU B 1 75 ? -23.234 18.516 -22.297 1 97.19 75 GLU B N 1
ATOM 3556 C CA . GLU B 1 75 ? -24.547 18.953 -22.766 1 97.19 75 GLU B CA 1
ATOM 3557 C C . GLU B 1 75 ? -24.859 18.344 -24.125 1 97.19 75 GLU B C 1
ATOM 3559 O O . GLU B 1 75 ? -26.016 17.969 -24.391 1 97.19 75 GLU B O 1
ATOM 3564 N N . GLU B 1 76 ? -23.938 18.312 -25 1 95.75 76 GLU B N 1
ATOM 3565 C CA . GLU B 1 76 ? -24.203 17.812 -26.344 1 95.75 76 GLU B CA 1
ATOM 3566 C C . GLU B 1 76 ? -24.047 16.297 -26.422 1 95.75 76 GLU B C 1
ATOM 3568 O O . GLU B 1 76 ? -24.938 15.609 -26.922 1 95.75 76 GLU B O 1
ATOM 3573 N N . LEU B 1 77 ? -23 15.773 -25.922 1 96 77 LEU B N 1
ATOM 3574 C CA . LEU B 1 77 ? -22.75 14.336 -26.031 1 96 77 LEU B CA 1
ATOM 3575 C C . LEU B 1 77 ? -23.406 13.586 -24.875 1 96 77 LEU B C 1
ATOM 3577 O O . LEU B 1 77 ? -23.578 12.367 -24.938 1 96 77 LEU B O 1
ATOM 3581 N N . ARG B 1 78 ? -23.625 14.258 -23.766 1 95.94 78 ARG B N 1
ATOM 3582 C CA . ARG B 1 78 ? -24.266 13.695 -22.578 1 95.94 78 ARG B CA 1
ATOM 3583 C C . ARG B 1 78 ? -23.438 12.531 -22.016 1 95.94 78 ARG B C 1
ATOM 3585 O O . ARG B 1 78 ? -23.984 11.461 -21.734 1 95.94 78 ARG B O 1
ATOM 3592 N N . VAL B 1 79 ? -22.172 12.758 -21.859 1 95.5 79 VAL B N 1
ATOM 3593 C CA . VAL B 1 79 ? -21.312 11.742 -21.25 1 95.5 79 VAL B CA 1
ATOM 3594 C C . VAL B 1 79 ? -21.609 11.641 -19.766 1 95.5 79 VAL B C 1
ATOM 3596 O O . VAL B 1 79 ? -22.25 12.516 -19.188 1 95.5 79 VAL B O 1
ATOM 3599 N N . ASP B 1 80 ? -21.219 10.562 -19.109 1 94.06 80 ASP B N 1
ATOM 3600 C CA . ASP B 1 80 ? -21.375 10.391 -17.672 1 94.06 80 ASP B CA 1
ATOM 3601 C C . ASP B 1 80 ? -20.453 11.328 -16.891 1 94.06 80 ASP B C 1
ATOM 3603 O O . ASP B 1 80 ? -19.234 11.117 -16.844 1 94.06 80 ASP B O 1
ATOM 3607 N N . VAL B 1 81 ? -21.016 12.266 -16.25 1 95.75 81 VAL B N 1
ATOM 3608 C CA . VAL B 1 81 ? -20.25 13.297 -15.539 1 95.75 81 VAL B CA 1
ATOM 3609 C C . VAL B 1 81 ? -19.578 12.688 -14.312 1 95.75 81 VAL B C 1
ATOM 3611 O O . VAL B 1 81 ? -18.641 13.266 -13.758 1 95.75 81 VAL B O 1
ATOM 3614 N N . ASN B 1 82 ? -20.047 11.516 -13.883 1 94.06 82 ASN B N 1
ATOM 3615 C CA . ASN B 1 82 ? -19.5 10.883 -12.68 1 94.06 82 ASN B CA 1
ATOM 3616 C C . ASN B 1 82 ? -18.625 9.68 -13.016 1 94.06 82 ASN B C 1
ATOM 3618 O O . ASN B 1 82 ? -18.375 8.828 -12.164 1 94.06 82 ASN B O 1
ATOM 3622 N N . ALA B 1 83 ? -18.219 9.648 -14.281 1 90.75 83 ALA B N 1
ATOM 3623 C CA . ALA B 1 83 ? -17.328 8.555 -14.672 1 90.75 83 ALA B CA 1
ATOM 3624 C C . ALA B 1 83 ? -16.047 8.562 -13.836 1 90.75 83 ALA B C 1
ATOM 3626 O O . ALA B 1 83 ? -15.461 9.617 -13.602 1 90.75 83 ALA B O 1
ATOM 3627 N N . ALA B 1 84 ? -15.664 7.367 -13.32 1 87.81 84 ALA B N 1
ATOM 3628 C CA . ALA B 1 84 ? -14.461 7.258 -12.492 1 87.81 84 ALA B CA 1
ATOM 3629 C C . ALA B 1 84 ? -13.305 6.664 -13.281 1 87.81 84 ALA B C 1
ATOM 3631 O O . ALA B 1 84 ? -13.5 5.762 -14.102 1 87.81 84 ALA B O 1
ATOM 3632 N N . ASP B 1 85 ? -12.188 7.184 -13.086 1 83.19 85 ASP B N 1
ATOM 3633 C CA . ASP B 1 85 ? -11 6.535 -13.641 1 83.19 85 ASP B CA 1
ATOM 3634 C C . ASP B 1 85 ? -10.57 5.348 -12.781 1 83.19 85 ASP B C 1
ATOM 3636 O O . ASP B 1 85 ? -11.336 4.883 -11.93 1 83.19 85 ASP B O 1
ATOM 3640 N N . GLU B 1 86 ? -9.414 4.82 -13.016 1 72.25 86 GLU B N 1
ATOM 3641 C CA . GLU B 1 86 ? -8.945 3.609 -12.344 1 72.25 86 GLU B CA 1
ATOM 3642 C C . GLU B 1 86 ? -8.734 3.852 -10.852 1 72.25 86 GLU B C 1
ATOM 3644 O O . GLU B 1 86 ? -8.859 2.93 -10.039 1 72.25 86 GLU B O 1
ATOM 3649 N N . SER B 1 87 ? -8.461 5.09 -10.523 1 71.38 87 SER B N 1
ATOM 3650 C CA . SER B 1 87 ? -8.242 5.441 -9.125 1 71.38 87 SER B CA 1
ATOM 3651 C C . SER B 1 87 ? -9.547 5.852 -8.445 1 71.38 87 SER B C 1
ATOM 3653 O O . SER B 1 87 ? -9.562 6.145 -7.246 1 71.38 87 SER B O 1
ATOM 3655 N N . GLY B 1 88 ? -10.625 5.906 -9.273 1 81.94 88 GLY B N 1
ATOM 3656 C CA . GLY B 1 88 ? -11.922 6.293 -8.742 1 81.94 88 GLY B CA 1
ATOM 3657 C C . GLY B 1 88 ? -12.188 7.785 -8.836 1 81.94 88 GLY B C 1
ATOM 3658 O O . GLY B 1 88 ? -13.227 8.266 -8.391 1 81.94 88 GLY B O 1
ATOM 3659 N N . ASP B 1 89 ? -11.297 8.477 -9.43 1 86.69 89 ASP B N 1
ATOM 3660 C CA . ASP B 1 89 ? -11.445 9.93 -9.516 1 86.69 89 ASP B CA 1
ATOM 3661 C C . ASP B 1 89 ? -12.445 10.312 -10.609 1 86.69 89 ASP B C 1
ATOM 3663 O O . ASP B 1 89 ? -12.469 9.703 -11.68 1 86.69 89 ASP B O 1
ATOM 3667 N N . THR B 1 90 ? -13.195 11.266 -10.289 1 92.31 90 THR B N 1
ATOM 3668 C CA . THR B 1 90 ? -14.18 11.789 -11.227 1 92.31 90 THR B CA 1
ATOM 3669 C C . THR B 1 90 ? -13.68 13.086 -11.867 1 92.31 90 THR B C 1
ATOM 3671 O O . THR B 1 90 ? -12.688 13.664 -11.414 1 92.31 90 THR B O 1
ATOM 3674 N N . PRO B 1 91 ? -14.367 13.516 -12.938 1 94 91 PRO B N 1
ATOM 3675 C CA . PRO B 1 91 ? -14.016 14.82 -13.516 1 94 91 PRO B CA 1
ATOM 3676 C C . PRO B 1 91 ? -14.078 15.953 -12.492 1 94 91 PRO B C 1
ATOM 3678 O O . PRO B 1 91 ? -13.258 16.875 -12.531 1 94 91 PRO B O 1
ATOM 3681 N N . LEU B 1 92 ? -14.977 15.828 -11.562 1 94.19 92 LEU B N 1
ATOM 3682 C CA . LEU B 1 92 ? -15.07 16.828 -10.5 1 94.19 92 LEU B CA 1
ATOM 3683 C C . LEU B 1 92 ? -13.789 16.859 -9.68 1 94.19 92 LEU B C 1
ATOM 3685 O O . LEU B 1 92 ? -13.273 17.938 -9.383 1 94.19 92 LEU B O 1
ATOM 3689 N N . ALA B 1 93 ? -13.336 15.75 -9.305 1 91.12 93 ALA B N 1
ATOM 3690 C CA . ALA B 1 93 ? -12.086 15.664 -8.547 1 91.12 93 ALA B CA 1
ATOM 3691 C C . ALA B 1 93 ? -10.93 16.281 -9.32 1 91.12 93 ALA B C 1
ATOM 3693 O O . ALA B 1 93 ? -10.086 16.969 -8.75 1 91.12 93 ALA B O 1
ATOM 3694 N N . TYR B 1 94 ? -10.906 16 -10.609 1 90.25 94 TYR B N 1
ATOM 3695 C CA . TYR B 1 94 ? -9.867 16.562 -11.461 1 90.25 94 TYR B CA 1
ATOM 3696 C C . TYR B 1 94 ? -9.914 18.094 -11.438 1 90.25 94 TYR B C 1
ATOM 3698 O O . TYR B 1 94 ? -8.875 18.75 -11.312 1 90.25 94 TYR B O 1
ATOM 3706 N N . ALA B 1 95 ? -11.07 18.594 -11.602 1 94.06 95 ALA B N 1
ATOM 3707 C CA . ALA B 1 95 ? -11.242 20.031 -11.602 1 94.06 95 ALA B CA 1
ATOM 3708 C C . ALA B 1 95 ? -10.773 20.641 -10.289 1 94.06 95 ALA B C 1
ATOM 3710 O O . ALA B 1 95 ? -10.125 21.703 -10.281 1 94.06 95 ALA B O 1
ATOM 3711 N N . ILE B 1 96 ? -11.086 20 -9.203 1 92.25 96 ILE B N 1
ATOM 3712 C CA . ILE B 1 96 ? -10.727 20.484 -7.875 1 92.25 96 ILE B CA 1
ATOM 3713 C C . ILE B 1 96 ? -9.203 20.469 -7.715 1 92.25 96 ILE B C 1
ATOM 3715 O O . ILE B 1 96 ? -8.609 21.469 -7.289 1 92.25 96 ILE B O 1
ATOM 3719 N N . ARG B 1 97 ? -8.617 19.422 -8.047 1 87.31 97 ARG B N 1
ATOM 3720 C CA . ARG B 1 97 ? -7.172 19.281 -7.91 1 87.31 97 ARG B CA 1
ATOM 3721 C C . ARG B 1 97 ? -6.438 20.312 -8.758 1 87.31 97 ARG B C 1
ATOM 3723 O O . ARG B 1 97 ? -5.379 20.812 -8.367 1 87.31 97 ARG B O 1
ATOM 3730 N N . ALA B 1 98 ? -7.109 20.609 -9.891 1 86.94 98 ALA B N 1
ATOM 3731 C CA . ALA B 1 98 ? -6.508 21.578 -10.812 1 86.94 98 ALA B CA 1
ATOM 3732 C C . ALA B 1 98 ? -6.789 23 -10.359 1 86.94 98 ALA B C 1
ATOM 3734 O O . ALA B 1 98 ? -6.203 23.953 -10.891 1 86.94 98 ALA B O 1
ATOM 3735 N N . GLY B 1 99 ? -7.641 23.141 -9.391 1 87.5 99 GLY B N 1
ATOM 3736 C CA . GLY B 1 99 ? -8.039 24.484 -8.969 1 87.5 99 GLY B CA 1
ATOM 3737 C C . GLY B 1 99 ? -8.922 25.188 -9.977 1 87.5 99 GLY B C 1
ATOM 3738 O O . GLY B 1 99 ? -8.969 26.422 -10.016 1 87.5 99 GLY B O 1
ATOM 3739 N N . ALA B 1 100 ? -9.5 24.406 -10.867 1 92.56 100 ALA B N 1
ATOM 3740 C CA . ALA B 1 100 ? -10.375 24.969 -11.891 1 92.56 100 ALA B CA 1
ATOM 3741 C C . ALA B 1 100 ? -11.766 25.25 -11.336 1 92.56 100 ALA B C 1
ATOM 3743 O O . ALA B 1 100 ? -12.711 24.516 -11.625 1 92.56 100 ALA B O 1
ATOM 3744 N N . VAL B 1 101 ? -11.961 26.359 -10.734 1 92.25 101 VAL B N 1
ATOM 3745 C CA . VAL B 1 101 ? -13.141 26.703 -9.945 1 92.25 101 VAL B CA 1
ATOM 3746 C C . VAL B 1 101 ? -14.367 26.766 -10.852 1 92.25 101 VAL B C 1
ATOM 3748 O O . VAL B 1 101 ? -15.438 26.266 -10.508 1 92.25 101 VAL B O 1
ATOM 3751 N N . ASN B 1 102 ? -14.211 27.391 -12.039 1 94.5 102 ASN B N 1
ATOM 3752 C CA . ASN B 1 102 ? -15.344 27.531 -12.945 1 94.5 102 ASN B CA 1
ATOM 3753 C C . ASN B 1 102 ? -15.836 26.188 -13.461 1 94.5 102 ASN B C 1
ATOM 3755 O O . ASN B 1 102 ? -17.047 25.922 -13.508 1 94.5 102 ASN B O 1
ATOM 3759 N N . THR B 1 103 ? -14.898 25.453 -13.828 1 95.94 103 THR B N 1
ATOM 3760 C CA . THR B 1 103 ? -15.25 24.125 -14.297 1 95.94 103 THR B CA 1
ATOM 3761 C C . THR B 1 103 ? -15.883 23.297 -13.18 1 95.94 103 THR B C 1
ATOM 3763 O O . THR B 1 103 ? -16.859 22.578 -13.414 1 95.94 103 THR B O 1
ATOM 3766 N N . PHE B 1 104 ? -15.312 23.453 -12.031 1 94.5 104 PHE B N 1
ATOM 3767 C CA . PHE B 1 104 ? -15.859 22.797 -10.852 1 94.5 104 PHE B CA 1
ATOM 3768 C C . PHE B 1 104 ? -17.312 23.188 -10.641 1 94.5 104 PHE B C 1
ATOM 3770 O O . PHE B 1 104 ? -18.188 22.312 -10.531 1 94.5 104 PHE B O 1
ATOM 3777 N N . ARG B 1 105 ? -17.625 24.375 -10.664 1 94.25 105 ARG B N 1
ATOM 3778 C CA . ARG B 1 105 ? -18.984 24.859 -10.453 1 94.25 105 ARG B CA 1
ATOM 3779 C C . ARG B 1 105 ? -19.922 24.344 -11.539 1 94.25 105 ARG B C 1
ATOM 3781 O O . ARG B 1 105 ? -21.047 23.953 -11.242 1 94.25 105 ARG B O 1
ATOM 3788 N N . TYR B 1 106 ? -19.438 24.406 -12.688 1 96 106 TYR B N 1
ATOM 3789 C CA . TYR B 1 106 ? -20.234 23.938 -13.812 1 96 106 TYR B CA 1
ATOM 3790 C C . TYR B 1 106 ? -20.625 22.469 -13.625 1 96 106 TYR B C 1
ATOM 3792 O O . TYR B 1 106 ? -21.797 22.125 -13.773 1 96 106 TYR B O 1
ATOM 3800 N N . LEU B 1 107 ? -19.641 21.656 -13.289 1 96.62 107 LEU B N 1
ATOM 3801 C CA . LEU B 1 107 ? -19.906 20.234 -13.117 1 96.62 107 LEU B CA 1
ATOM 3802 C C . LEU B 1 107 ? -20.859 19.984 -11.953 1 96.62 107 LEU B C 1
ATOM 3804 O O . LEU B 1 107 ? -21.766 19.156 -12.039 1 96.62 107 LEU B O 1
ATOM 3808 N N . LEU B 1 108 ? -20.625 20.703 -10.898 1 93.88 108 LEU B N 1
ATOM 3809 C CA . LEU B 1 108 ? -21.484 20.578 -9.727 1 93.88 108 LEU B CA 1
ATOM 3810 C C . LEU B 1 108 ? -22.938 20.922 -10.094 1 93.88 108 LEU B C 1
ATOM 3812 O O . LEU B 1 108 ? -23.859 20.281 -9.609 1 93.88 108 LEU B O 1
ATOM 3816 N N . ASP B 1 109 ? -23.094 21.875 -10.961 1 94.44 109 ASP B N 1
ATOM 3817 C CA . ASP B 1 109 ? -24.422 22.312 -11.391 1 94.44 109 ASP B CA 1
ATOM 3818 C C . ASP B 1 109 ? -25.016 21.328 -12.398 1 94.44 109 ASP B C 1
ATOM 3820 O O . ASP B 1 109 ? -26.219 21.391 -12.68 1 94.44 109 ASP B O 1
ATOM 3824 N N . HIS B 1 110 ? -24.266 20.516 -12.922 1 95.25 110 HIS B N 1
ATOM 3825 C CA . HIS B 1 110 ? -24.734 19.562 -13.914 1 95.25 110 HIS B CA 1
ATOM 3826 C C . HIS B 1 110 ? -24.641 18.125 -13.391 1 95.25 110 HIS B C 1
ATOM 3828 O O . HIS B 1 110 ? -24.125 17.234 -14.07 1 95.25 110 HIS B O 1
ATOM 3834 N N . ASP B 1 111 ? -24.906 17.953 -12.117 1 91.56 111 ASP B N 1
ATOM 3835 C CA . ASP B 1 111 ? -25.25 16.688 -11.477 1 91.56 111 ASP B CA 1
ATOM 3836 C C . ASP B 1 111 ? -24 15.898 -11.102 1 91.56 111 ASP B C 1
ATOM 3838 O O . ASP B 1 111 ? -24.062 14.68 -10.922 1 91.56 111 ASP B O 1
ATOM 3842 N N . ALA B 1 112 ? -22.859 16.547 -11.086 1 94.38 112 ALA B N 1
ATOM 3843 C CA . ALA B 1 112 ? -21.703 15.867 -10.5 1 94.38 112 ALA B CA 1
ATOM 3844 C C . ALA B 1 112 ? -21.922 15.586 -9.016 1 94.38 112 ALA B C 1
ATOM 3846 O O . ALA B 1 112 ? -22.406 16.453 -8.281 1 94.38 112 ALA B O 1
ATOM 3847 N N . ASN B 1 113 ? -21.641 14.367 -8.531 1 91.94 113 ASN B N 1
ATOM 3848 C CA . ASN B 1 113 ? -21.844 13.953 -7.145 1 91.94 113 ASN B CA 1
ATOM 3849 C C . ASN B 1 113 ? -20.719 14.477 -6.246 1 91.94 113 ASN B C 1
ATOM 3851 O O . ASN B 1 113 ? -19.578 14.031 -6.352 1 91.94 113 ASN B O 1
ATOM 3855 N N . PRO B 1 114 ? -21.031 15.305 -5.32 1 91.25 114 PRO B N 1
ATOM 3856 C CA . PRO B 1 114 ? -20 15.883 -4.457 1 91.25 114 PRO B CA 1
ATOM 3857 C C . PRO B 1 114 ? -19.469 14.891 -3.424 1 91.25 114 PRO B C 1
ATOM 3859 O O . PRO B 1 114 ? -18.438 15.141 -2.799 1 91.25 114 PRO B O 1
ATOM 3862 N N . ASP B 1 115 ? -20.125 13.75 -3.219 1 89.5 115 ASP B N 1
ATOM 3863 C CA . ASP B 1 115 ? -19.734 12.82 -2.162 1 89.5 115 ASP B CA 1
ATOM 3864 C C . ASP B 1 115 ? -19.219 11.508 -2.748 1 89.5 115 ASP B C 1
ATOM 3866 O O . ASP B 1 115 ? -19.016 10.531 -2.02 1 89.5 115 ASP B O 1
ATOM 3870 N N . LYS B 1 116 ? -19.109 11.547 -4.051 1 85.06 116 LYS B N 1
ATOM 3871 C CA . LYS B 1 116 ? -18.609 10.305 -4.645 1 85.06 116 LYS B CA 1
ATOM 3872 C C . LYS B 1 116 ? -17.172 10.023 -4.199 1 85.06 116 LYS B C 1
ATOM 3874 O O . LYS B 1 116 ? -16.281 10.82 -4.441 1 85.06 116 LYS B O 1
ATOM 3879 N N . PRO B 1 117 ? -16.984 8.922 -3.523 1 81.56 117 PRO B N 1
ATOM 3880 C CA . PRO B 1 117 ? -15.617 8.609 -3.078 1 81.56 117 PRO B CA 1
ATOM 3881 C C . PRO B 1 117 ? -14.734 8.07 -4.203 1 81.56 117 PRO B C 1
ATOM 3883 O O . PRO B 1 117 ? -15.219 7.336 -5.07 1 81.56 117 PRO B O 1
ATOM 3886 N N . ALA B 1 118 ? -13.547 8.531 -4.215 1 78.38 118 ALA B N 1
ATOM 3887 C CA . ALA B 1 118 ? -12.547 7.898 -5.074 1 78.38 118 ALA B CA 1
ATOM 3888 C C . ALA B 1 118 ? -12.125 6.543 -4.516 1 78.38 118 ALA B C 1
ATOM 3890 O O . ALA B 1 118 ? -12.75 6.023 -3.588 1 78.38 118 ALA B O 1
ATOM 3891 N N . GLY B 1 119 ? -11.227 5.859 -5.203 1 66.06 119 GLY B N 1
ATOM 3892 C CA . GLY B 1 119 ? -10.812 4.508 -4.867 1 66.06 119 GLY B CA 1
ATOM 3893 C C . GLY B 1 119 ? -10.328 4.371 -3.436 1 66.06 119 GLY B C 1
ATOM 3894 O O . GLY B 1 119 ? -10.445 3.301 -2.834 1 66.06 119 GLY B O 1
ATOM 3895 N N . LYS B 1 120 ? -9.867 5.352 -2.742 1 68.62 120 LYS B N 1
ATOM 3896 C CA . LYS B 1 120 ? -9.336 5.273 -1.383 1 68.62 120 LYS B CA 1
ATOM 3897 C C . LYS B 1 120 ? -10.266 5.969 -0.39 1 68.62 120 LYS B C 1
ATOM 3899 O O . LYS B 1 120 ? -9.875 6.258 0.74 1 68.62 120 LYS B O 1
ATOM 3904 N N . GLY B 1 121 ? -11.492 6.352 -0.88 1 79.31 121 GLY B N 1
ATOM 3905 C CA . GLY B 1 121 ? -12.508 6.922 -0.011 1 79.31 121 GLY B CA 1
ATOM 3906 C C . GLY B 1 121 ? -12.5 8.438 0.006 1 79.31 121 GLY B C 1
ATOM 3907 O O . GLY B 1 121 ? -13.375 9.062 0.616 1 79.31 121 GLY B O 1
ATOM 3908 N N . SER B 1 122 ? -11.578 8.992 -0.635 1 87.44 122 SER B N 1
ATOM 3909 C CA . SER B 1 122 ? -11.484 10.445 -0.639 1 87.44 122 SER B CA 1
ATOM 3910 C C . SER B 1 122 ? -12.625 11.07 -1.442 1 87.44 122 SER B C 1
ATOM 3912 O O . SER B 1 122 ? -12.906 10.633 -2.559 1 87.44 122 SER B O 1
ATOM 3914 N N . THR B 1 123 ? -13.242 11.992 -0.863 1 90.38 123 THR B N 1
ATOM 3915 C CA . THR B 1 123 ? -14.289 12.75 -1.536 1 90.38 123 THR B CA 1
ATOM 3916 C C . THR B 1 123 ? -13.742 14.07 -2.062 1 90.38 123 THR B C 1
ATOM 3918 O O . THR B 1 123 ? -12.633 14.477 -1.713 1 90.38 123 THR B O 1
ATOM 3921 N N . PRO B 1 124 ? -14.492 14.711 -2.926 1 91.81 124 PRO B N 1
ATOM 3922 C CA . PRO B 1 124 ? -14.102 16.031 -3.408 1 91.81 124 PRO B CA 1
ATOM 3923 C C . PRO B 1 124 ? -13.805 17.016 -2.273 1 91.81 124 PRO B C 1
ATOM 3925 O O . PRO B 1 124 ? -12.883 17.828 -2.381 1 91.81 124 PRO B O 1
ATOM 3928 N N . LEU B 1 125 ? -14.5 16.891 -1.174 1 95.06 125 LEU B N 1
ATOM 3929 C CA . LEU B 1 125 ? -14.281 17.797 -0.044 1 95.06 125 LEU B CA 1
ATOM 3930 C C . LEU B 1 125 ? -12.898 17.562 0.562 1 95.06 125 LEU B C 1
ATOM 3932 O O . LEU B 1 125 ? -12.227 18.516 0.97 1 95.06 125 LEU B O 1
ATOM 3936 N N . HIS B 1 126 ? -12.484 16.328 0.637 1 94.69 126 HIS B N 1
ATOM 3937 C CA . HIS B 1 126 ? -11.133 16.031 1.095 1 94.69 126 HIS B CA 1
ATOM 3938 C C . HIS B 1 126 ? -10.094 16.766 0.246 1 94.69 126 HIS B C 1
ATOM 3940 O O . HIS B 1 126 ? -9.18 17.391 0.781 1 94.69 126 HIS B O 1
ATOM 3946 N N . TRP B 1 127 ? -10.281 16.703 -1.006 1 91.06 127 TRP B N 1
ATOM 3947 C CA . TRP B 1 127 ? -9.328 17.312 -1.937 1 91.06 127 TRP B CA 1
ATOM 3948 C C . TRP B 1 127 ? -9.344 18.828 -1.819 1 91.06 127 TRP B C 1
ATOM 3950 O O . TRP B 1 127 ? -8.289 19.469 -1.819 1 91.06 127 TRP B O 1
ATOM 3960 N N . ALA B 1 128 ? -10.5 19.328 -1.8 1 94.69 128 ALA B N 1
ATOM 3961 C CA . ALA B 1 128 ? -10.625 20.781 -1.674 1 94.69 128 ALA B CA 1
ATOM 3962 C C . ALA B 1 128 ? -9.969 21.281 -0.391 1 94.69 128 ALA B C 1
ATOM 3964 O O . ALA B 1 128 ? -9.289 22.312 -0.395 1 94.69 128 ALA B O 1
ATOM 3965 N N . ALA B 1 129 ? -10.195 20.547 0.698 1 96.44 129 ALA B N 1
ATOM 3966 C CA . ALA B 1 129 ? -9.609 20.906 1.988 1 96.44 129 ALA B CA 1
ATOM 3967 C C . ALA B 1 129 ? -8.086 20.828 1.942 1 96.44 129 ALA B C 1
ATOM 3969 O O . ALA B 1 129 ? -7.402 21.688 2.506 1 96.44 129 ALA B O 1
ATOM 3970 N N . THR B 1 130 ? -7.586 19.844 1.304 1 94.06 130 THR B N 1
ATOM 3971 C CA . THR B 1 130 ? -6.145 19.641 1.168 1 94.06 130 THR B CA 1
ATOM 3972 C C . THR B 1 130 ? -5.504 20.828 0.432 1 94.06 130 THR B C 1
ATOM 3974 O O . THR B 1 130 ? -4.449 21.312 0.838 1 94.06 130 THR B O 1
ATOM 3977 N N . GLY B 1 131 ? -6.188 21.281 -0.597 1 91.31 131 GLY B N 1
ATOM 3978 C CA . GLY B 1 131 ? -5.66 22.344 -1.424 1 91.31 131 GLY B CA 1
ATOM 3979 C C . GLY B 1 131 ? -5.934 23.734 -0.857 1 91.31 131 GLY B C 1
ATOM 3980 O O . GLY B 1 131 ? -5.344 24.719 -1.301 1 91.31 131 GLY B O 1
ATOM 3981 N N . GLY B 1 132 ? -6.789 23.797 0.095 1 94.62 132 GLY B N 1
ATOM 3982 C CA . GLY B 1 132 ? -7.109 25.062 0.724 1 94.62 132 GLY B CA 1
ATOM 3983 C C . GLY B 1 132 ? -7.988 25.953 -0.139 1 94.62 132 GLY B C 1
ATOM 3984 O O . GLY B 1 132 ? -7.93 27.188 -0.037 1 94.62 132 GLY B O 1
ATOM 3985 N N . ASN B 1 133 ? -8.68 25.391 -1.1 1 93.38 133 ASN B N 1
ATOM 3986 C CA . ASN B 1 133 ? -9.57 26.172 -1.953 1 93.38 133 ASN B CA 1
ATOM 3987 C C . ASN B 1 133 ? -10.867 26.516 -1.234 1 93.38 133 ASN B C 1
ATOM 3989 O O . ASN B 1 133 ? -11.875 25.828 -1.391 1 93.38 133 ASN B O 1
ATOM 3993 N N . CYS B 1 134 ? -10.922 27.594 -0.596 1 96.5 134 CYS B N 1
ATOM 3994 C CA . CYS B 1 134 ? -12.023 28 0.276 1 96.5 134 CYS B CA 1
ATOM 3995 C C . CYS B 1 134 ? -13.328 28.094 -0.501 1 96.5 134 CYS B C 1
ATOM 3997 O O . CYS B 1 134 ? -14.383 27.688 -0.004 1 96.5 134 CYS B O 1
ATOM 3999 N N . GLU B 1 135 ? -13.25 28.594 -1.682 1 95.12 135 GLU B N 1
ATOM 4000 C CA . GLU B 1 135 ? -14.453 28.719 -2.496 1 95.12 135 GLU B CA 1
ATOM 4001 C C . GLU B 1 135 ? -15.062 27.359 -2.812 1 95.12 135 GLU B C 1
ATOM 4003 O O . GLU B 1 135 ? -16.281 27.188 -2.723 1 95.12 135 GLU B O 1
ATOM 4008 N N . ILE B 1 136 ? -14.242 26.469 -3.162 1 95.44 136 ILE B N 1
ATOM 4009 C CA . ILE B 1 136 ? -14.703 25.125 -3.504 1 95.44 136 ILE B CA 1
ATOM 4010 C C . ILE B 1 136 ? -15.258 24.438 -2.256 1 95.44 136 ILE B C 1
ATOM 4012 O O . ILE B 1 136 ? -16.312 23.797 -2.312 1 95.44 136 ILE B O 1
ATOM 4016 N N . VAL B 1 137 ? -14.57 24.578 -1.081 1 97.06 137 VAL B N 1
ATOM 4017 C CA . VAL B 1 137 ? -15.016 23.984 0.177 1 97.06 137 VAL B CA 1
ATOM 4018 C C . VAL B 1 137 ? -16.422 24.5 0.518 1 97.06 137 VAL B C 1
ATOM 4020 O O . VAL B 1 137 ? -17.312 23.703 0.806 1 97.06 137 VAL B O 1
ATOM 4023 N N . LYS B 1 138 ? -16.609 25.75 0.334 1 96 138 LYS B N 1
ATOM 4024 C CA . LYS B 1 138 ? -17.906 26.359 0.645 1 96 138 LYS B CA 1
ATOM 4025 C C . LYS B 1 138 ? -18.984 25.844 -0.301 1 96 138 LYS B C 1
ATOM 4027 O O . LYS B 1 138 ? -20.094 25.531 0.131 1 96 138 LYS B O 1
ATOM 4032 N N . ALA B 1 139 ? -18.656 25.812 -1.535 1 94.06 139 ALA B N 1
ATOM 4033 C CA . ALA B 1 139 ? -19.625 25.375 -2.543 1 94.06 139 ALA B CA 1
ATOM 4034 C C . ALA B 1 139 ? -20.062 23.938 -2.297 1 94.06 139 ALA B C 1
ATOM 4036 O O . ALA B 1 139 ? -21.25 23.609 -2.395 1 94.06 139 ALA B O 1
ATOM 4037 N N . LEU B 1 140 ? -19.141 23.094 -1.987 1 95.62 140 LEU B N 1
ATOM 4038 C CA . LEU B 1 140 ? -19.438 21.688 -1.739 1 95.62 140 LEU B CA 1
ATOM 4039 C C . LEU B 1 140 ? -20.344 21.531 -0.517 1 95.62 140 LEU B C 1
ATOM 4041 O O . LEU B 1 140 ? -21.328 20.797 -0.555 1 95.62 140 LEU B O 1
ATOM 4045 N N . LEU B 1 141 ? -20.016 22.25 0.545 1 96.38 141 LEU B N 1
ATOM 4046 C CA . LEU B 1 141 ? -20.781 22.172 1.776 1 96.38 141 LEU B CA 1
ATOM 4047 C C . LEU B 1 141 ? -22.188 22.719 1.569 1 96.38 141 LEU B C 1
ATOM 4049 O O . LEU B 1 141 ? -23.156 22.172 2.104 1 96.38 141 LEU B O 1
ATOM 4053 N N . SER B 1 142 ? -22.297 23.703 0.757 1 93.19 142 SER B N 1
ATOM 4054 C CA . SER B 1 142 ? -23.609 24.297 0.469 1 93.19 142 SER B CA 1
ATOM 4055 C C . SER B 1 142 ? -24.484 23.328 -0.32 1 93.19 142 SER B C 1
ATOM 4057 O O . SER B 1 142 ? -25.719 23.391 -0.233 1 93.19 142 SER B O 1
ATOM 4059 N N . LYS B 1 143 ? -23.859 22.484 -1.073 1 91.19 143 LYS B N 1
ATOM 4060 C CA . LYS B 1 143 ? -24.594 21.531 -1.885 1 91.19 143 LYS B CA 1
ATOM 4061 C C . LYS B 1 143 ? -24.844 20.234 -1.108 1 91.19 143 LYS B C 1
ATOM 4063 O O . LYS B 1 143 ? -25.312 19.25 -1.674 1 91.19 143 LYS B O 1
ATOM 4068 N N . GLY B 1 144 ? -24.359 20.219 0.159 1 91.31 144 GLY B N 1
ATOM 4069 C CA . GLY B 1 144 ? -24.75 19.125 1.035 1 91.31 144 GLY B CA 1
ATOM 4070 C C . GLY B 1 144 ? -23.672 18.078 1.185 1 91.31 144 GLY B C 1
ATOM 4071 O O . GLY B 1 144 ? -23.938 16.953 1.625 1 91.31 144 GLY B O 1
ATOM 4072 N N . ALA B 1 145 ? -22.469 18.375 0.837 1 94 145 ALA B N 1
ATOM 4073 C CA . ALA B 1 145 ? -21.375 17.422 1.054 1 94 145 ALA B CA 1
ATOM 4074 C C . ALA B 1 145 ? -21.25 17.062 2.531 1 94 145 ALA B C 1
ATOM 4076 O O . ALA B 1 145 ? -21.453 17.922 3.402 1 94 145 ALA B O 1
ATOM 4077 N N . ASN B 1 146 ? -20.906 15.758 2.852 1 94.5 146 ASN B N 1
ATOM 4078 C CA . ASN B 1 146 ? -20.688 15.312 4.223 1 94.5 146 ASN B CA 1
ATOM 4079 C C . ASN B 1 146 ? -19.406 15.906 4.797 1 94.5 146 ASN B C 1
ATOM 4081 O O . ASN B 1 146 ? -18.297 15.523 4.398 1 94.5 146 ASN B O 1
ATOM 4085 N N . VAL B 1 147 ? -19.531 16.766 5.719 1 96.75 147 VAL B N 1
ATOM 4086 C CA . VAL B 1 147 ? -18.406 17.531 6.262 1 96.75 147 VAL B CA 1
ATOM 4087 C C . VAL B 1 147 ? -17.453 16.594 6.992 1 96.75 147 VAL B C 1
ATOM 4089 O O . VAL B 1 147 ? -16.25 16.875 7.074 1 96.75 147 VAL B O 1
ATOM 4092 N N . ASP B 1 148 ? -17.953 15.453 7.492 1 95.44 148 ASP B N 1
ATOM 4093 C CA . ASP B 1 148 ? -17.156 14.523 8.273 1 95.44 148 ASP B CA 1
ATOM 4094 C C . ASP B 1 148 ? -16.922 13.219 7.52 1 95.44 148 ASP B C 1
ATOM 4096 O O . ASP B 1 148 ? -16.844 12.148 8.125 1 95.44 148 ASP B O 1
ATOM 4100 N N . ALA B 1 149 ? -16.938 13.414 6.148 1 91 149 ALA B N 1
ATOM 4101 C CA . ALA B 1 149 ? -16.656 12.219 5.359 1 91 149 ALA B CA 1
ATOM 4102 C C . ALA B 1 149 ? -15.305 11.617 5.746 1 91 149 ALA B C 1
ATOM 4104 O O . ALA B 1 149 ? -14.328 12.352 5.945 1 91 149 ALA B O 1
ATOM 4105 N N . LEU B 1 150 ? -15.266 10.305 5.91 1 88.38 150 LEU B N 1
ATOM 4106 C CA . LEU B 1 150 ? -14.039 9.641 6.344 1 88.38 150 LEU B CA 1
ATOM 4107 C C . LEU B 1 150 ? -13.367 8.93 5.172 1 88.38 150 LEU B C 1
ATOM 4109 O O . LEU B 1 150 ? -14.039 8.289 4.355 1 88.38 150 LEU B O 1
ATOM 4113 N N . CYS B 1 151 ? -12.07 9.156 4.996 1 86.81 151 CYS B N 1
ATOM 4114 C CA . CYS B 1 151 ? -11.242 8.352 4.105 1 86.81 151 CYS B CA 1
ATOM 4115 C C . CYS B 1 151 ? -10.086 7.715 4.867 1 86.81 151 CYS B C 1
ATOM 4117 O O . CYS B 1 151 ? -10.055 7.738 6.102 1 86.81 151 CYS B O 1
ATOM 4119 N N . GLU B 1 152 ? -9.102 7.117 4.16 1 82.25 152 GLU B N 1
ATOM 4120 C CA . GLU B 1 152 ? -7.98 6.43 4.789 1 82.25 152 GLU B CA 1
ATOM 4121 C C . GLU B 1 152 ? -7.078 7.406 5.535 1 82.25 152 GLU B C 1
ATOM 4123 O O . GLU B 1 152 ? -6.379 7.023 6.473 1 82.25 152 GLU B O 1
ATOM 4128 N N . LEU B 1 153 ? -7.168 8.688 5.227 1 89.06 153 LEU B N 1
ATOM 4129 C CA . LEU B 1 153 ? -6.273 9.695 5.797 1 89.06 153 LEU B CA 1
ATOM 4130 C C . LEU B 1 153 ? -6.992 10.523 6.855 1 89.06 153 LEU B C 1
ATOM 4132 O O . LEU B 1 153 ? -6.367 11.328 7.547 1 89.06 153 LEU B O 1
ATOM 4136 N N . GLY B 1 154 ? -8.32 10.289 6.984 1 91.62 154 GLY B N 1
ATOM 4137 C CA . GLY B 1 154 ? -9.102 11.047 7.953 1 91.62 154 GLY B CA 1
ATOM 4138 C C . GLY B 1 154 ? -10.188 11.883 7.312 1 91.62 154 GLY B C 1
ATOM 4139 O O . GLY B 1 154 ? -10.664 11.57 6.219 1 91.62 154 GLY B O 1
ATOM 4140 N N . THR B 1 155 ? -10.648 12.867 8.016 1 94.94 155 THR B N 1
ATOM 4141 C CA . THR B 1 155 ? -11.703 13.766 7.547 1 94.94 155 THR B CA 1
ATOM 4142 C C . THR B 1 155 ? -11.102 14.953 6.809 1 94.94 155 THR B C 1
ATOM 4144 O O . THR B 1 155 ? -9.891 15.18 6.863 1 94.94 155 THR B O 1
ATOM 4147 N N . PRO B 1 156 ? -11.992 15.68 6.102 1 96.56 156 PRO B N 1
ATOM 4148 C CA . PRO B 1 156 ? -11.5 16.922 5.484 1 96.56 156 PRO B CA 1
ATOM 4149 C C . PRO B 1 156 ? -10.828 17.844 6.492 1 96.56 156 PRO B C 1
ATOM 4151 O O . PRO B 1 156 ? -9.859 18.531 6.156 1 96.56 156 PRO B O 1
ATOM 4154 N N . LEU B 1 157 ? -11.305 17.781 7.738 1 98.38 157 LEU B N 1
ATOM 4155 C CA . LEU B 1 157 ? -10.711 18.625 8.773 1 98.38 157 LEU B CA 1
ATOM 4156 C C . LEU B 1 157 ? -9.281 18.188 9.078 1 98.38 157 LEU B C 1
ATOM 4158 O O . LEU B 1 157 ? -8.398 19.031 9.258 1 98.38 157 LEU B O 1
ATOM 4162 N N . HIS B 1 158 ? -9.055 16.922 9.164 1 97.75 158 HIS B N 1
ATOM 4163 C CA . HIS B 1 158 ? -7.699 16.406 9.32 1 97.75 158 HIS B CA 1
ATOM 4164 C C . HIS B 1 158 ? -6.785 16.922 8.211 1 97.75 158 HIS B C 1
ATOM 4166 O O . HIS B 1 158 ? -5.66 17.344 8.477 1 97.75 158 HIS B O 1
ATOM 4172 N N . MET B 1 159 ? -7.324 16.875 6.992 1 96.5 159 MET B N 1
ATOM 4173 C CA . MET B 1 159 ? -6.531 17.266 5.832 1 96.5 159 MET B CA 1
ATOM 4174 C C . MET B 1 159 ? -6.195 18.75 5.883 1 96.5 159 MET B C 1
ATOM 4176 O O . MET B 1 159 ? -5.043 19.141 5.668 1 96.5 159 MET B O 1
ATOM 4180 N N . ALA B 1 160 ? -7.188 19.531 6.109 1 98.25 160 ALA B N 1
ATOM 4181 C CA . ALA B 1 160 ? -6.965 20.969 6.199 1 98.25 160 ALA B CA 1
ATOM 4182 C C . ALA B 1 160 ? -5.941 21.312 7.277 1 98.25 160 ALA B C 1
ATOM 4184 O O . ALA B 1 160 ? -5.094 22.188 7.09 1 98.25 160 ALA B O 1
ATOM 4185 N N . ALA B 1 161 ? -6.039 20.578 8.406 1 98.12 161 ALA B N 1
ATOM 4186 C CA . ALA B 1 161 ? -5.129 20.797 9.531 1 98.12 161 ALA B CA 1
ATOM 4187 C C . ALA B 1 161 ? -3.701 20.406 9.164 1 98.12 161 ALA B C 1
ATOM 4189 O O . ALA B 1 161 ? -2.764 21.188 9.375 1 98.12 161 ALA B O 1
ATOM 4190 N N . PHE B 1 162 ? -3.516 19.312 8.602 1 97.5 162 PHE B N 1
ATOM 4191 C CA . PHE B 1 162 ? -2.193 18.797 8.273 1 97.5 162 PHE B CA 1
ATOM 4192 C C . PHE B 1 162 ? -1.521 19.656 7.215 1 97.5 162 PHE B C 1
ATOM 4194 O O . PHE B 1 162 ? -0.32 19.922 7.293 1 97.5 162 PHE B O 1
ATOM 4201 N N . TRP B 1 163 ? -2.318 20.078 6.273 1 96.31 163 TRP B N 1
ATOM 4202 C CA . TRP B 1 163 ? -1.754 20.828 5.156 1 96.31 163 TRP B CA 1
ATOM 4203 C C . TRP B 1 163 ? -1.8 22.328 5.422 1 96.31 163 TRP B C 1
ATOM 4205 O O . TRP B 1 163 ? -1.604 23.125 4.508 1 96.31 163 TRP B O 1
ATOM 4215 N N . LYS B 1 164 ? -2.076 22.719 6.535 1 97.44 164 LYS B N 1
ATOM 4216 C CA . LYS B 1 164 ? -1.977 24.094 7.043 1 97.44 164 LYS B CA 1
ATOM 4217 C C . LYS B 1 164 ? -2.904 25.031 6.281 1 97.44 164 LYS B C 1
ATOM 4219 O O . LYS B 1 164 ? -2.498 26.125 5.883 1 97.44 164 LYS B O 1
ATOM 4224 N N . GLN B 1 165 ? -4.117 24.516 6 1 97.81 165 GLN B N 1
ATOM 4225 C CA . GLN B 1 165 ? -5.117 25.312 5.301 1 97.81 165 GLN B CA 1
ATOM 4226 C C . GLN B 1 165 ? -6.105 25.938 6.285 1 97.81 165 GLN B C 1
ATOM 4228 O O . GLN B 1 165 ? -7.242 25.484 6.41 1 97.81 165 GLN B O 1
ATOM 4233 N N . ASP B 1 166 ? -5.656 27.016 6.941 1 97.81 166 ASP B N 1
ATOM 4234 C CA . ASP B 1 166 ? -6.426 27.609 8.031 1 97.81 166 ASP B CA 1
ATOM 4235 C C . ASP B 1 166 ? -7.758 28.156 7.531 1 97.81 166 ASP B C 1
ATOM 4237 O O . ASP B 1 166 ? -8.766 28.078 8.234 1 97.81 166 ASP B O 1
ATOM 4241 N N . GLY B 1 167 ? -7.785 28.75 6.301 1 98 167 GLY B N 1
ATOM 4242 C CA . GLY B 1 167 ? -9.047 29.219 5.754 1 98 167 GLY B CA 1
ATOM 4243 C C . GLY B 1 167 ? -10.07 28.109 5.57 1 98 167 GLY B C 1
ATOM 4244 O O . GLY B 1 167 ? -11.211 28.234 6.02 1 98 167 GLY B O 1
ATOM 4245 N N . ALA B 1 168 ? -9.664 27.062 4.906 1 98.12 168 ALA B N 1
ATOM 4246 C CA . ALA B 1 168 ? -10.547 25.922 4.703 1 98.12 168 ALA B CA 1
ATOM 4247 C C . ALA B 1 168 ? -10.961 25.312 6.035 1 98.12 168 ALA B C 1
ATOM 4249 O O . ALA B 1 168 ? -12.117 24.891 6.203 1 98.12 168 ALA B O 1
ATOM 4250 N N . LEU B 1 169 ? -10.008 25.188 6.949 1 98.75 169 LEU B N 1
ATOM 4251 C CA . LEU B 1 169 ? -10.273 24.641 8.273 1 98.75 169 LEU B CA 1
ATOM 4252 C C . LEU B 1 169 ? -11.375 25.438 8.977 1 98.75 169 LEU B C 1
ATOM 4254 O O . LEU B 1 169 ? -12.289 24.844 9.562 1 98.75 169 LEU B O 1
ATOM 4258 N N . LYS B 1 170 ? -11.328 26.719 8.875 1 98.62 170 LYS B N 1
ATOM 4259 C CA . LYS B 1 170 ? -12.328 27.562 9.508 1 98.62 170 LYS B CA 1
ATOM 4260 C C . LYS B 1 170 ? -13.711 27.328 8.906 1 98.62 170 LYS B C 1
ATOM 4262 O O . LYS B 1 170 ? -14.695 27.234 9.633 1 98.62 170 LYS B O 1
ATOM 4267 N N . ILE B 1 171 ? -13.758 27.25 7.602 1 98.5 171 ILE B N 1
ATOM 4268 C CA . ILE B 1 171 ? -15.031 27.016 6.926 1 98.5 171 ILE B CA 1
ATOM 4269 C C . ILE B 1 171 ? -15.625 25.672 7.383 1 98.5 171 ILE B C 1
ATOM 4271 O O . ILE B 1 171 ? -16.828 25.578 7.637 1 98.5 171 ILE B O 1
ATOM 4275 N N . LEU B 1 172 ? -14.797 24.641 7.473 1 98.75 172 LEU B N 1
ATOM 4276 C CA . LEU B 1 172 ? -15.25 23.328 7.91 1 98.75 172 LEU B CA 1
ATOM 4277 C C . LEU B 1 172 ? -15.805 23.375 9.328 1 98.75 172 LEU B C 1
ATOM 4279 O O . LEU B 1 172 ? -16.875 22.828 9.609 1 98.75 172 LEU B O 1
ATOM 4283 N N . LEU B 1 173 ? -15.102 24.078 10.211 1 98.62 173 LEU B N 1
ATOM 4284 C CA . LEU B 1 173 ? -15.547 24.219 11.594 1 98.62 173 LEU B CA 1
ATOM 4285 C C . LEU B 1 173 ? -16.859 25 11.664 1 98.62 173 LEU B C 1
ATOM 4287 O O . LEU B 1 173 ? -17.734 24.656 12.461 1 98.62 173 LEU B O 1
ATOM 4291 N N . ASP B 1 174 ? -16.969 26.031 10.812 1 98 174 ASP B N 1
ATOM 4292 C CA . ASP B 1 174 ? -18.188 26.812 10.758 1 98 174 ASP B CA 1
ATOM 4293 C C . ASP B 1 174 ? -19.375 25.969 10.281 1 98 174 ASP B C 1
ATOM 4295 O O . ASP B 1 174 ? -20.531 26.297 10.562 1 98 174 ASP B O 1
ATOM 4299 N N . HIS B 1 175 ? -19.109 24.969 9.586 1 97.88 175 HIS B N 1
ATOM 4300 C CA . HIS B 1 175 ? -20.141 24.062 9.117 1 97.88 175 HIS B CA 1
ATOM 4301 C C . HIS B 1 175 ? -20.234 22.828 10.016 1 97.88 175 HIS B C 1
ATOM 4303 O O . HIS B 1 175 ? -20.641 21.766 9.57 1 97.88 175 HIS B O 1
ATOM 4309 N N . HIS B 1 176 ? -19.672 22.891 11.211 1 97.44 176 HIS B N 1
ATOM 4310 C CA . HIS B 1 176 ? -19.875 21.969 12.32 1 97.44 176 HIS B CA 1
ATOM 4311 C C . HIS B 1 176 ? -19.078 20.672 12.102 1 97.44 176 HIS B C 1
ATOM 4313 O O . HIS B 1 176 ? -19.562 19.594 12.438 1 97.44 176 HIS B O 1
ATOM 4319 N N . ALA B 1 177 ? -17.969 20.766 11.469 1 98.12 177 ALA B N 1
ATOM 4320 C CA . ALA B 1 177 ? -17.078 19.609 11.445 1 98.12 177 ALA B CA 1
ATOM 4321 C C . ALA B 1 177 ? -16.703 19.172 12.852 1 98.12 177 ALA B C 1
ATOM 4323 O O . ALA B 1 177 ? -16.469 20.016 13.727 1 98.12 177 ALA B O 1
ATOM 4324 N N . ASP B 1 178 ? -16.641 17.891 13.109 1 97.31 178 ASP B N 1
ATOM 4325 C CA . ASP B 1 178 ? -16.234 17.359 14.414 1 97.31 178 ASP B CA 1
ATOM 4326 C C . ASP B 1 178 ? -14.742 17.547 14.648 1 97.31 178 ASP B C 1
ATOM 4328 O O . ASP B 1 178 ? -13.93 16.766 14.141 1 97.31 178 ASP B O 1
ATOM 4332 N N . CYS B 1 179 ? -14.383 18.5 15.398 1 97.44 179 CYS B N 1
ATOM 4333 C CA . CYS B 1 179 ? -12.977 18.812 15.625 1 97.44 179 CYS B CA 1
ATOM 4334 C C . CYS B 1 179 ? -12.305 17.766 16.5 1 97.44 179 CYS B C 1
ATOM 4336 O O . CYS B 1 179 ? -11.086 17.734 16.625 1 97.44 179 CYS B O 1
ATOM 4338 N N . ASN B 1 180 ? -13.062 16.828 17.078 1 96.06 180 ASN B N 1
ATOM 4339 C CA . ASN B 1 180 ? -12.5 15.805 17.953 1 96.06 180 ASN B CA 1
ATOM 4340 C C . ASN B 1 180 ? -12.602 14.414 17.344 1 96.06 180 ASN B C 1
ATOM 4342 O O . ASN B 1 180 ? -12.43 13.406 18.031 1 96.06 180 ASN B O 1
ATOM 4346 N N . MET B 1 181 ? -12.93 14.477 16.062 1 93.31 181 MET B N 1
ATOM 4347 C CA . MET B 1 181 ? -12.93 13.188 15.375 1 93.31 181 MET B CA 1
ATOM 4348 C C . MET B 1 181 ? -11.539 12.562 15.406 1 93.31 181 MET B C 1
ATOM 4350 O O . MET B 1 181 ? -10.555 13.219 15.086 1 93.31 181 MET B O 1
ATOM 4354 N N . VAL B 1 182 ? -11.43 11.32 15.883 1 89.75 182 VAL B N 1
ATOM 4355 C CA . VAL B 1 182 ? -10.133 10.648 15.93 1 89.75 182 VAL B CA 1
ATOM 4356 C C . VAL B 1 182 ? -10.07 9.555 14.867 1 89.75 182 VAL B C 1
ATOM 4358 O O . VAL B 1 182 ? -11.047 8.828 14.664 1 89.75 182 VAL B O 1
ATOM 4361 N N . CYS B 1 183 ? -9.023 9.625 14.109 1 85.19 183 CYS B N 1
ATOM 4362 C CA . CYS B 1 183 ? -8.727 8.523 13.195 1 85.19 183 CYS B CA 1
ATOM 4363 C C . CYS B 1 183 ? -7.848 7.48 13.867 1 85.19 183 CYS B C 1
ATOM 4365 O O . CYS B 1 183 ? -6.824 7.812 14.469 1 85.19 183 CYS B O 1
ATOM 4367 N N . ASN B 1 184 ? -8.219 6.223 13.867 1 81.31 184 ASN B N 1
ATOM 4368 C CA . ASN B 1 184 ? -7.473 5.102 14.43 1 81.31 184 ASN B CA 1
ATOM 4369 C C . ASN B 1 184 ? -7.129 5.336 15.898 1 81.31 184 ASN B C 1
ATOM 4371 O O . ASN B 1 184 ? -5.98 5.152 16.312 1 81.31 184 ASN B O 1
ATOM 4375 N N . THR B 1 185 ? -7.945 5.945 16.609 1 83 185 THR B N 1
ATOM 4376 C CA . THR B 1 185 ? -7.984 6.047 18.062 1 83 185 THR B CA 1
ATOM 4377 C C . THR B 1 185 ? -7.082 7.176 18.547 1 83 185 THR B C 1
ATOM 4379 O O . THR B 1 185 ? -7.262 7.684 19.656 1 83 185 THR B O 1
ATOM 4382 N N . VAL B 1 186 ? -6.109 7.633 17.812 1 88.75 186 VAL B N 1
ATOM 4383 C CA . VAL B 1 186 ? -5.145 8.555 18.391 1 88.75 186 VAL B CA 1
ATOM 4384 C C . VAL B 1 186 ? -5.059 9.82 17.547 1 88.75 186 VAL B C 1
ATOM 4386 O O . VAL B 1 186 ? -4.688 10.891 18.062 1 88.75 186 VAL B O 1
ATOM 4389 N N . TYR B 1 187 ? -5.336 9.82 16.312 1 93.44 187 TYR B N 1
ATOM 4390 C CA . TYR B 1 187 ? -5 10.891 15.375 1 93.44 187 TYR B CA 1
ATOM 4391 C C . TYR B 1 187 ? -6.152 11.883 15.242 1 93.44 187 TYR B C 1
ATOM 4393 O O . TYR B 1 187 ? -7.062 11.672 14.438 1 93.44 187 TYR B O 1
ATOM 4401 N N . SER B 1 188 ? -6.02 12.938 15.93 1 95.94 188 SER B N 1
ATOM 4402 C CA . SER B 1 188 ? -7.016 14.008 15.883 1 95.94 188 SER B CA 1
ATOM 4403 C C . SER B 1 188 ? -6.57 15.141 14.961 1 95.94 188 SER B C 1
ATOM 4405 O O . SER B 1 188 ? -5.391 15.234 14.609 1 95.94 188 SER B O 1
ATOM 4407 N N . PRO B 1 189 ? -7.555 16 14.539 1 97.69 189 PRO B N 1
ATOM 4408 C CA . PRO B 1 189 ? -7.176 17.172 13.734 1 97.69 189 PRO B CA 1
ATOM 4409 C C . PRO B 1 189 ? -6.148 18.062 14.438 1 97.69 189 PRO B C 1
ATOM 4411 O O . PRO B 1 189 ? -5.258 18.609 13.789 1 97.69 189 PRO B O 1
ATOM 4414 N N . LEU B 1 190 ? -6.27 18.109 15.758 1 98.31 190 LEU B N 1
ATOM 4415 C CA . LEU B 1 190 ? -5.32 18.922 16.516 1 98.31 190 LEU B CA 1
ATOM 4416 C C . LEU B 1 190 ? -3.908 18.359 16.391 1 98.31 190 LEU B C 1
ATOM 4418 O O . LEU B 1 190 ? -2.959 19.109 16.141 1 98.31 190 LEU B O 1
ATOM 4422 N N . LEU B 1 191 ? -3.781 17.078 16.547 1 97.31 191 LEU B N 1
ATOM 4423 C CA . LEU B 1 191 ? -2.471 16.453 16.422 1 97.31 191 LEU B CA 1
ATOM 4424 C C . LEU B 1 191 ? -1.943 16.578 15 1 97.31 191 LEU B C 1
ATOM 4426 O O . LEU B 1 191 ? -0.736 16.703 14.797 1 97.31 191 LEU B O 1
ATOM 4430 N N . ALA B 1 192 ? -2.873 16.516 14.023 1 96.69 192 ALA B N 1
ATOM 4431 C CA . ALA B 1 192 ? -2.475 16.734 12.633 1 96.69 192 ALA B CA 1
ATOM 4432 C C . ALA B 1 192 ? -1.859 18.125 12.453 1 96.69 192 ALA B C 1
ATOM 4434 O O . ALA B 1 192 ? -0.798 18.266 11.836 1 96.69 192 ALA B O 1
ATOM 4435 N N . ALA B 1 193 ? -2.502 19.125 12.953 1 97.75 193 ALA B N 1
ATOM 4436 C CA . ALA B 1 193 ? -2.027 20.5 12.852 1 97.75 193 ALA B CA 1
ATOM 4437 C C . ALA B 1 193 ? -0.685 20.672 13.555 1 97.75 193 ALA B C 1
ATOM 4439 O O . ALA B 1 193 ? 0.207 21.359 13.047 1 97.75 193 ALA B O 1
ATOM 4440 N N . LEU B 1 194 ? -0.539 20.031 14.703 1 96.88 194 LEU B N 1
ATOM 4441 C CA . LEU B 1 194 ? 0.688 20.125 15.484 1 96.88 194 LEU B CA 1
ATOM 4442 C C . LEU B 1 194 ? 1.85 19.453 14.766 1 96.88 194 LEU B C 1
ATOM 4444 O O . LEU B 1 194 ? 2.984 19.922 14.82 1 96.88 194 LEU B O 1
ATOM 4448 N N . SER B 1 195 ? 1.568 18.375 14.117 1 95.19 195 SER B N 1
ATOM 4449 C CA . SER B 1 195 ? 2.617 17.609 13.461 1 95.19 195 SER B CA 1
ATOM 4450 C C . SER B 1 195 ? 3.297 18.406 12.359 1 95.19 195 SER B C 1
ATOM 4452 O O . SER B 1 195 ? 4.469 18.188 12.055 1 95.19 195 SER B O 1
ATOM 4454 N N . THR B 1 196 ? 2.533 19.359 11.797 1 94.69 196 THR B N 1
ATOM 4455 C CA . THR B 1 196 ? 3.107 20.156 10.719 1 94.69 196 THR B CA 1
ATOM 4456 C C . THR B 1 196 ? 3.377 21.594 11.188 1 94.69 196 THR B C 1
ATOM 4458 O O . THR B 1 196 ? 3.887 22.422 10.422 1 94.69 196 THR B O 1
ATOM 4461 N N . GLY B 1 197 ? 3.027 21.953 12.391 1 95.31 197 GLY B N 1
ATOM 4462 C CA . GLY B 1 197 ? 3.4 23.219 13.016 1 95.31 197 GLY B CA 1
ATOM 4463 C C . GLY B 1 197 ? 2.566 24.391 12.531 1 95.31 197 GLY B C 1
ATOM 4464 O O . GLY B 1 197 ? 3.094 25.469 12.289 1 95.31 197 GLY B O 1
ATOM 4465 N N . SER B 1 198 ? 1.297 24.219 12.328 1 96.38 198 SER B N 1
ATOM 4466 C CA . SER B 1 198 ? 0.414 25.312 11.938 1 96.38 198 SER B CA 1
ATOM 4467 C C . SER B 1 198 ? -0.25 25.938 13.164 1 96.38 198 SER B C 1
ATOM 4469 O O . SER B 1 198 ? -1.303 25.484 13.609 1 96.38 198 SER B O 1
ATOM 4471 N N . LEU B 1 199 ? 0.29 27.016 13.594 1 97.69 199 LEU B N 1
ATOM 4472 C CA . LEU B 1 199 ? -0.213 27.672 14.789 1 97.69 199 LEU B CA 1
ATOM 4473 C C . LEU B 1 199 ? -1.644 28.156 14.578 1 97.69 199 LEU B C 1
ATOM 4475 O O . LEU B 1 199 ? -2.48 28.047 15.477 1 97.69 199 LEU B O 1
ATOM 4479 N N . ASN B 1 200 ? -1.911 28.688 13.398 1 98.12 200 ASN B N 1
ATOM 4480 C CA . ASN B 1 200 ? -3.246 29.203 13.102 1 98.12 200 ASN B CA 1
ATOM 4481 C C . ASN B 1 200 ? -4.297 28.094 13.18 1 98.12 200 ASN B C 1
ATOM 4483 O O . ASN B 1 200 ? -5.359 28.281 13.773 1 98.12 200 ASN B O 1
ATOM 4487 N N . CYS B 1 201 ? -3.996 26.953 12.625 1 98.44 201 CYS B N 1
ATOM 4488 C CA . CYS B 1 201 ? -4.926 25.828 12.672 1 98.44 201 CYS B CA 1
ATOM 4489 C C . CYS B 1 201 ? -5.148 25.359 14.102 1 98.44 201 CYS B C 1
ATOM 4491 O O . CYS B 1 201 ? -6.273 25.047 14.492 1 98.44 201 CYS B O 1
ATOM 4493 N N . VAL B 1 202 ? -4.074 25.328 14.875 1 98.56 202 VAL B N 1
ATOM 4494 C CA . VAL B 1 202 ? -4.16 24.875 16.266 1 98.56 202 VAL B CA 1
ATOM 4495 C C . VAL B 1 202 ? -5.066 25.828 17.047 1 98.56 202 VAL B C 1
ATOM 4497 O O . VAL B 1 202 ? -5.945 25.375 17.797 1 98.56 202 VAL B O 1
ATOM 4500 N N . LYS B 1 203 ? -4.914 27.094 16.828 1 98.5 203 LYS B N 1
ATOM 4501 C CA . LYS B 1 203 ? -5.727 28.078 17.531 1 98.5 203 LYS B CA 1
ATOM 4502 C C . LYS B 1 203 ? -7.199 27.953 17.156 1 98.5 203 LYS B C 1
ATOM 4504 O O . LYS B 1 203 ? -8.078 28.016 18.016 1 98.5 203 LYS B O 1
ATOM 4509 N N . LEU B 1 204 ? -7.461 27.781 15.898 1 98.62 204 LEU B N 1
ATOM 4510 C CA . LEU B 1 204 ? -8.836 27.609 15.43 1 98.62 204 LEU B CA 1
ATOM 4511 C C . LEU B 1 204 ? -9.469 26.375 16.047 1 98.62 204 LEU B C 1
ATOM 4513 O O . LEU B 1 204 ? -10.633 26.391 16.453 1 98.62 204 LEU B O 1
ATOM 4517 N N . LEU B 1 205 ? -8.719 25.281 16.125 1 98.75 205 LEU B N 1
ATOM 4518 C CA . LEU B 1 205 ? -9.227 24.016 16.656 1 98.75 205 LEU B CA 1
ATOM 4519 C C . LEU B 1 205 ? -9.5 24.141 18.156 1 98.75 205 LEU B C 1
ATOM 4521 O O . LEU B 1 205 ? -10.523 23.656 18.656 1 98.75 205 LEU B O 1
ATOM 4525 N N . ILE B 1 206 ? -8.602 24.781 18.875 1 98.38 206 ILE B N 1
ATOM 4526 C CA . ILE B 1 206 ? -8.781 24.969 20.312 1 98.38 206 ILE B CA 1
ATOM 4527 C C . ILE B 1 206 ? -10.016 25.828 20.578 1 98.38 206 ILE B C 1
ATOM 4529 O O . ILE B 1 206 ? -10.82 25.516 21.453 1 98.38 206 ILE B O 1
ATOM 4533 N N . LYS B 1 207 ? -10.156 26.875 19.781 1 97.94 207 LYS B N 1
ATOM 4534 C CA . LYS B 1 207 ? -11.328 27.734 19.906 1 97.94 207 LYS B CA 1
ATOM 4535 C C . LYS B 1 207 ? -12.617 26.953 19.656 1 97.94 207 LYS B C 1
ATOM 4537 O O . LYS B 1 207 ? -13.648 27.219 20.266 1 97.94 207 LYS B O 1
ATOM 4542 N N . ALA B 1 208 ? -12.547 25.969 18.781 1 98.06 208 ALA B N 1
ATOM 4543 C CA . ALA B 1 208 ? -13.711 25.156 18.422 1 98.06 208 ALA B CA 1
ATOM 4544 C C . ALA B 1 208 ? -13.977 24.078 19.469 1 98.06 208 ALA B C 1
ATOM 4546 O O . ALA B 1 208 ? -14.984 23.375 19.406 1 98.06 208 ALA B O 1
ATOM 4547 N N . GLY B 1 209 ? -13.039 23.906 20.422 1 97.5 209 GLY B N 1
ATOM 4548 C CA . GLY B 1 209 ? -13.258 22.953 21.516 1 97.5 209 GLY B CA 1
ATOM 4549 C C . GLY B 1 209 ? -12.477 21.672 21.344 1 97.5 209 GLY B C 1
ATOM 4550 O O . GLY B 1 209 ? -12.852 20.625 21.906 1 97.5 209 GLY B O 1
ATOM 4551 N N . ALA B 1 210 ? -11.422 21.656 20.609 1 97.81 210 ALA B N 1
ATOM 4552 C CA . ALA B 1 210 ? -10.602 20.453 20.422 1 97.81 210 ALA B CA 1
ATOM 4553 C C . ALA B 1 210 ? -10.039 19.969 21.75 1 97.81 210 ALA B C 1
ATOM 4555 O O . ALA B 1 210 ? -9.641 20.766 22.594 1 97.81 210 ALA B O 1
ATOM 4556 N N . ASP B 1 211 ? -9.984 18.688 21.906 1 96.12 211 ASP B N 1
ATOM 4557 C CA . ASP B 1 211 ? -9.438 18.047 23.109 1 96.12 211 ASP B CA 1
ATOM 4558 C C . ASP B 1 211 ? -7.918 18.156 23.141 1 96.12 211 ASP B C 1
ATOM 4560 O O . ASP B 1 211 ? -7.242 17.688 22.219 1 96.12 211 ASP B O 1
ATOM 4564 N N . VAL B 1 212 ? -7.375 18.672 24.203 1 97.12 212 VAL B N 1
ATOM 4565 C CA . VAL B 1 212 ? -5.938 18.906 24.281 1 97.12 212 VAL B CA 1
ATOM 4566 C C . VAL B 1 212 ? -5.297 17.875 25.219 1 97.12 212 VAL B C 1
ATOM 4568 O O . VAL B 1 212 ? -4.094 17.938 25.484 1 97.12 212 VAL B O 1
ATOM 4571 N N . LYS B 1 213 ? -5.988 16.922 25.75 1 93.94 213 LYS B N 1
ATOM 4572 C CA . LYS B 1 213 ? -5.465 15.93 26.672 1 93.94 213 LYS B CA 1
ATOM 4573 C C . LYS B 1 213 ? -4.68 14.852 25.938 1 93.94 213 LYS B C 1
ATOM 4575 O O . LYS B 1 213 ? -3.668 14.352 26.438 1 93.94 213 LYS B O 1
ATOM 4580 N N . GLY B 1 214 ? -5.203 14.445 24.781 1 91.31 214 GLY B N 1
ATOM 4581 C CA . GLY B 1 214 ? -4.566 13.383 24.016 1 91.31 214 GLY B CA 1
ATOM 4582 C C . GLY B 1 214 ? -4.922 11.992 24.5 1 91.31 214 GLY B C 1
ATOM 4583 O O . GLY B 1 214 ? -5.945 11.805 25.172 1 91.31 214 GLY B O 1
ATOM 4584 N N . VAL B 1 215 ? -4.164 11.031 24.016 1 89.06 215 VAL B N 1
ATOM 4585 C CA . VAL B 1 215 ? -4.387 9.633 24.375 1 89.06 215 VAL B CA 1
ATOM 4586 C C . VAL B 1 215 ? -3.082 9 24.844 1 89.06 215 VAL B C 1
ATOM 4588 O O . VAL B 1 215 ? -2.098 8.961 24.109 1 89.06 215 VAL B O 1
ATOM 4591 N N . GLY B 1 216 ? -3.105 8.578 26.125 1 87.81 216 GLY B N 1
ATOM 4592 C CA . GLY B 1 216 ? -1.896 7.98 26.672 1 87.81 216 GLY B CA 1
ATOM 4593 C C . GLY B 1 216 ? -0.713 8.93 26.672 1 87.81 216 GLY B C 1
ATOM 4594 O O . GLY B 1 216 ? -0.795 10.031 27.219 1 87.81 216 GLY B O 1
ATOM 4595 N N . THR B 1 217 ? 0.338 8.492 25.938 1 90.62 217 THR B N 1
ATOM 4596 C CA . THR B 1 217 ? 1.562 9.289 25.922 1 90.62 217 THR B CA 1
ATOM 4597 C C . THR B 1 217 ? 1.604 10.18 24.688 1 90.62 217 THR B C 1
ATOM 4599 O O . THR B 1 217 ? 2.561 10.938 24.484 1 90.62 217 THR B O 1
ATOM 4602 N N . VAL B 1 218 ? 0.587 10.047 23.906 1 93.38 218 VAL B N 1
ATOM 4603 C CA . VAL B 1 218 ? 0.475 10.914 22.734 1 93.38 218 VAL B CA 1
ATOM 4604 C C . VAL B 1 218 ? -0.39 12.125 23.078 1 93.38 218 VAL B C 1
ATOM 4606 O O . VAL B 1 218 ? -1.618 12.07 22.984 1 93.38 218 VAL B O 1
ATOM 4609 N N . THR B 1 219 ? 0.277 13.164 23.438 1 96 219 THR B N 1
ATOM 4610 C CA . THR B 1 219 ? -0.442 14.375 23.812 1 96 219 THR B CA 1
ATOM 4611 C C . THR B 1 219 ? 0.021 15.555 22.969 1 96 219 THR B C 1
ATOM 4613 O O . THR B 1 219 ? 1.153 15.578 22.484 1 96 219 THR B O 1
ATOM 4616 N N . PRO B 1 220 ? -0.872 16.531 22.781 1 97.31 220 PRO B N 1
ATOM 4617 C CA . PRO B 1 220 ? -0.503 17.734 22.047 1 97.31 220 PRO B CA 1
ATOM 4618 C C . PRO B 1 220 ? 0.726 18.438 22.625 1 97.31 220 PRO B C 1
ATOM 4620 O O . PRO B 1 220 ? 1.601 18.875 21.875 1 97.31 220 PRO B O 1
ATOM 4623 N N . LEU B 1 221 ? 0.847 18.438 23.938 1 97.44 221 LEU B N 1
ATOM 4624 C CA . LEU B 1 221 ? 1.951 19.141 24.578 1 97.44 221 LEU B CA 1
ATOM 4625 C C . LEU B 1 221 ? 3.271 18.406 24.344 1 97.44 221 LEU B C 1
ATOM 4627 O O . LEU B 1 221 ? 4.301 19.047 24.109 1 97.44 221 LEU B O 1
ATOM 4631 N N . ILE B 1 222 ? 3.244 17.109 24.484 1 95.81 222 ILE B N 1
ATOM 4632 C CA . ILE B 1 222 ? 4.441 16.328 24.219 1 95.81 222 ILE B CA 1
ATOM 4633 C C . ILE B 1 222 ? 4.871 16.516 22.766 1 95.81 222 ILE B C 1
ATOM 4635 O O . ILE B 1 222 ? 6.055 16.688 22.484 1 95.81 222 ILE B O 1
ATOM 4639 N N . MET B 1 223 ? 3.898 16.453 21.844 1 94.62 223 MET B N 1
ATOM 4640 C CA . MET B 1 223 ? 4.227 16.672 20.438 1 94.62 223 MET B CA 1
ATOM 4641 C C . MET B 1 223 ? 4.824 18.047 20.219 1 94.62 223 MET B C 1
ATOM 4643 O O . MET B 1 223 ? 5.797 18.203 19.469 1 94.62 223 MET B O 1
ATOM 4647 N N . ALA B 1 224 ? 4.246 19.062 20.812 1 96.31 224 ALA B N 1
ATOM 4648 C CA . ALA B 1 224 ? 4.781 20.422 20.703 1 96.31 224 ALA B CA 1
ATOM 4649 C C . ALA B 1 224 ? 6.215 20.484 21.219 1 96.31 224 ALA B C 1
ATOM 4651 O O . ALA B 1 224 ? 7.07 21.141 20.625 1 96.31 224 ALA B O 1
ATOM 4652 N N . ALA B 1 225 ? 6.461 19.844 22.344 1 94.88 225 ALA B N 1
ATOM 4653 C CA . ALA B 1 225 ? 7.797 19.828 22.938 1 94.88 225 ALA B CA 1
ATOM 4654 C C . ALA B 1 225 ? 8.797 19.109 22.031 1 94.88 225 ALA B C 1
ATOM 4656 O O . ALA B 1 225 ? 9.906 19.594 21.812 1 94.88 225 ALA B O 1
ATOM 4657 N N . ASN B 1 226 ? 8.344 18 21.531 1 90.75 226 ASN B N 1
ATOM 4658 C CA . ASN B 1 226 ? 9.211 17.25 20.641 1 90.75 226 ASN B CA 1
ATOM 4659 C C . ASN B 1 226 ? 9.57 18.047 19.391 1 90.75 226 ASN B C 1
ATOM 4661 O O . ASN B 1 226 ? 10.703 17.969 18.906 1 90.75 226 ASN B O 1
ATOM 4665 N N . ASN B 1 227 ? 8.602 18.812 18.906 1 90.56 227 ASN B N 1
ATOM 4666 C CA . ASN B 1 227 ? 8.797 19.516 17.641 1 90.56 227 ASN B CA 1
ATOM 4667 C C . ASN B 1 227 ? 9.352 20.922 17.875 1 90.56 227 ASN B C 1
ATOM 4669 O O . ASN B 1 227 ? 9.609 21.656 16.922 1 90.56 227 ASN B O 1
ATOM 4673 N N . GLY B 1 228 ? 9.539 21.281 19.109 1 91.81 228 GLY B N 1
ATOM 4674 C CA . GLY B 1 228 ? 10.078 22.594 19.438 1 91.81 228 GLY B CA 1
ATOM 4675 C C . GLY B 1 228 ? 9.148 23.734 19.047 1 91.81 228 GLY B C 1
ATOM 4676 O O . GLY B 1 228 ? 9.578 24.734 18.469 1 91.81 228 GLY B O 1
ATOM 4677 N N . LEU B 1 229 ? 7.848 23.516 19.312 1 95.06 229 LEU B N 1
ATOM 4678 C CA . LEU B 1 229 ? 6.836 24.5 18.922 1 95.06 229 LEU B CA 1
ATOM 4679 C C . LEU B 1 229 ? 6.574 25.484 20.047 1 95.06 229 LEU B C 1
ATOM 4681 O O . LEU B 1 229 ? 5.48 25.516 20.625 1 95.06 229 LEU B O 1
ATOM 4685 N N . THR B 1 230 ? 7.488 26.406 20.219 1 97 230 THR B N 1
ATOM 4686 C CA . THR B 1 230 ? 7.504 27.328 21.344 1 97 230 THR B CA 1
ATOM 4687 C C . THR B 1 230 ? 6.219 28.156 21.375 1 97 230 THR B C 1
ATOM 4689 O O . THR B 1 230 ? 5.613 28.328 22.438 1 97 230 THR B O 1
ATOM 4692 N N . ASP B 1 231 ? 5.746 28.609 20.234 1 97.12 231 ASP B N 1
ATOM 4693 C CA . ASP B 1 231 ? 4.625 29.547 20.125 1 97.12 231 ASP B CA 1
ATOM 4694 C C . ASP B 1 231 ? 3.301 28.844 20.406 1 97.12 231 ASP B C 1
ATOM 4696 O O . ASP B 1 231 ? 2.273 29.484 20.609 1 97.12 231 ASP B O 1
ATOM 4700 N N . PHE B 1 232 ? 3.365 27.469 20.547 1 97.75 232 PHE B N 1
ATOM 4701 C CA . PHE B 1 232 ? 2.139 26.703 20.672 1 97.75 232 PHE B CA 1
ATOM 4702 C C . PHE B 1 232 ? 1.794 26.484 22.141 1 97.75 232 PHE B C 1
ATOM 4704 O O . PHE B 1 232 ? 0.659 26.125 22.484 1 97.75 232 PHE B O 1
ATOM 4711 N N . TYR B 1 233 ? 2.771 26.641 23.062 1 97.56 233 TYR B N 1
ATOM 4712 C CA . TYR B 1 233 ? 2.613 26.266 24.469 1 97.56 233 TYR B CA 1
ATOM 4713 C C . TYR B 1 233 ? 1.495 27.062 25.125 1 97.56 233 TYR B C 1
ATOM 4715 O O . TYR B 1 233 ? 0.662 26.516 25.844 1 97.56 233 TYR B O 1
ATOM 4723 N N . LYS B 1 234 ? 1.498 28.328 24.875 1 96.62 234 LYS B N 1
ATOM 4724 C CA . LYS B 1 234 ? 0.558 29.203 25.562 1 96.62 234 LYS B CA 1
ATOM 4725 C C . LYS B 1 234 ? -0.884 28.781 25.297 1 96.62 234 LYS B C 1
ATOM 4727 O O . LYS B 1 234 ? -1.661 28.594 26.234 1 96.62 234 LYS B O 1
ATOM 4732 N N . CYS B 1 235 ? -1.221 28.625 24.031 1 97.31 235 CYS B N 1
ATOM 4733 C CA . CYS B 1 235 ? -2.602 28.297 23.703 1 97.31 235 CYS B CA 1
ATOM 4734 C C . CYS B 1 235 ? -2.947 26.891 24.188 1 97.31 235 CYS B C 1
ATOM 4736 O O . CYS B 1 235 ? -4.062 26.641 24.641 1 97.31 235 CYS B O 1
ATOM 4738 N N . LEU B 1 236 ? -2.043 25.922 24.156 1 98.38 236 LEU B N 1
ATOM 4739 C CA . LEU B 1 236 ? -2.291 24.562 24.625 1 98.38 236 LEU B CA 1
ATOM 4740 C C . LEU B 1 236 ? -2.502 24.531 26.141 1 98.38 236 LEU B C 1
ATOM 4742 O O . LEU B 1 236 ? -3.438 23.906 26.625 1 98.38 236 LEU B O 1
ATOM 4746 N N . LEU B 1 237 ? -1.669 25.281 26.828 1 98.06 237 LEU B N 1
ATOM 4747 C CA . LEU B 1 237 ? -1.74 25.312 28.297 1 98.06 237 LEU B CA 1
ATOM 4748 C C . LEU B 1 237 ? -2.996 26.031 28.766 1 98.06 237 LEU B C 1
ATOM 4750 O O . LEU B 1 237 ? -3.654 25.594 29.703 1 98.06 237 LEU B O 1
ATOM 4754 N N . GLU B 1 238 ? -3.312 27.125 28.141 1 97.5 238 GLU B N 1
ATOM 4755 C CA . GLU B 1 238 ? -4.531 27.859 28.469 1 97.5 238 GLU B CA 1
ATOM 4756 C C . GLU B 1 238 ? -5.773 27.016 28.219 1 97.5 238 GLU B C 1
ATOM 4758 O O . GLU B 1 238 ? -6.781 27.141 28.906 1 97.5 238 GLU B O 1
ATOM 4763 N N . ALA B 1 239 ? -5.691 26.094 27.234 1 97.69 239 ALA B N 1
ATOM 4764 C CA . ALA B 1 239 ? -6.812 25.234 26.875 1 97.69 239 ALA B CA 1
ATOM 4765 C C . ALA B 1 239 ? -6.906 24.031 27.828 1 97.69 239 ALA B C 1
ATOM 4767 O O . ALA B 1 239 ? -7.875 23.281 27.797 1 97.69 239 ALA B O 1
ATOM 4768 N N . GLY B 1 240 ? -5.879 23.812 28.641 1 97.19 240 GLY B N 1
ATOM 4769 C CA . GLY B 1 240 ? -5.98 22.797 29.688 1 97.19 240 GLY B CA 1
ATOM 4770 C C . GLY B 1 240 ? -5.07 21.609 29.438 1 97.19 240 GLY B C 1
ATOM 4771 O O . GLY B 1 240 ? -5.258 20.547 30.031 1 97.19 240 GLY B O 1
ATOM 4772 N N . ALA B 1 241 ? -4.098 21.703 28.578 1 97.81 241 ALA B N 1
ATOM 4773 C CA . ALA B 1 241 ? -3.15 20.609 28.359 1 97.81 241 ALA B CA 1
ATOM 4774 C C . ALA B 1 241 ? -2.369 20.297 29.641 1 97.81 241 ALA B C 1
ATOM 4776 O O . ALA B 1 241 ? -1.991 21.219 30.375 1 97.81 241 ALA B O 1
ATOM 4777 N N . ASP B 1 242 ? -2.119 19.078 29.922 1 97.06 242 ASP B N 1
ATOM 4778 C CA . ASP B 1 242 ? -1.434 18.641 31.141 1 97.06 242 ASP B CA 1
ATOM 4779 C C . ASP B 1 242 ? 0.078 18.594 30.938 1 97.06 242 ASP B C 1
ATOM 4781 O O . ASP B 1 242 ? 0.581 17.75 30.188 1 97.06 242 ASP B O 1
ATOM 4785 N N . PRO B 1 243 ? 0.829 19.422 31.547 1 97.31 243 PRO B N 1
ATOM 4786 C CA . PRO B 1 243 ? 2.283 19.453 31.359 1 97.31 243 PRO B CA 1
ATOM 4787 C C . PRO B 1 243 ? 2.998 18.359 32.125 1 97.31 243 PRO B C 1
ATOM 4789 O O . PRO B 1 243 ? 4.215 18.203 32 1 97.31 243 PRO B O 1
ATOM 4792 N N . ASN B 1 244 ? 2.229 17.484 32.875 1 96.88 244 ASN B N 1
ATOM 4793 C CA . ASN B 1 244 ? 2.836 16.5 33.781 1 96.88 244 ASN B CA 1
ATOM 4794 C C . ASN B 1 244 ? 2.682 15.078 33.219 1 96.88 244 ASN B C 1
ATOM 4796 O O . ASN B 1 244 ? 2.803 14.102 33.969 1 96.88 244 ASN B O 1
ATOM 4800 N N . VAL B 1 245 ? 2.338 14.992 31.953 1 95.69 245 VAL B N 1
ATOM 4801 C CA . VAL B 1 245 ? 2.273 13.68 31.312 1 95.69 245 VAL B CA 1
ATOM 4802 C C . VAL B 1 245 ? 3.639 13.328 30.719 1 95.69 245 VAL B C 1
ATOM 4804 O O . VAL B 1 245 ? 4.277 14.156 30.078 1 95.69 245 VAL B O 1
ATOM 4807 N N . ARG B 1 246 ? 4.156 12.141 30.969 1 92.56 246 ARG B N 1
ATOM 4808 C CA . ARG B 1 246 ? 5.441 11.672 30.453 1 92.56 246 ARG B CA 1
ATOM 4809 C C . ARG B 1 246 ? 5.281 10.977 29.109 1 92.56 246 ARG B C 1
ATOM 4811 O O . ARG B 1 246 ? 4.262 10.328 28.859 1 92.56 246 ARG B O 1
ATOM 4818 N N . ASP B 1 247 ? 6.258 11.148 28.281 1 88.88 247 ASP B N 1
ATOM 4819 C CA . ASP B 1 247 ? 6.211 10.477 26.984 1 88.88 247 ASP B CA 1
ATOM 4820 C C . ASP B 1 247 ? 6.602 9.008 27.125 1 88.88 247 ASP B C 1
ATOM 4822 O O . ASP B 1 247 ? 6.66 8.469 28.219 1 88.88 247 ASP B O 1
ATOM 4826 N N . ASP B 1 248 ? 6.797 8.359 26.031 1 79 248 ASP B N 1
ATOM 4827 C CA . ASP B 1 248 ? 7.004 6.914 25.984 1 79 248 ASP B CA 1
ATOM 4828 C C . ASP B 1 248 ? 8.367 6.539 26.578 1 79 248 ASP B C 1
ATOM 4830 O O . ASP B 1 248 ? 8.578 5.391 26.969 1 79 248 ASP B O 1
ATOM 4834 N N . VAL B 1 249 ? 9.219 7.527 26.594 1 76.81 249 VAL B N 1
ATOM 4835 C CA . VAL B 1 249 ? 10.523 7.211 27.172 1 76.81 249 VAL B CA 1
ATOM 4836 C C . VAL B 1 249 ? 10.633 7.809 28.562 1 76.81 249 VAL B C 1
ATOM 4838 O O . VAL B 1 249 ? 11.719 7.844 29.156 1 76.81 249 VAL B O 1
ATOM 4841 N N . GLY B 1 250 ? 9.516 8.32 29.078 1 83.5 250 GLY B N 1
ATOM 4842 C CA . GLY B 1 250 ? 9.445 8.734 30.469 1 83.5 250 GLY B CA 1
ATOM 4843 C C . GLY B 1 250 ? 9.844 10.18 30.688 1 83.5 250 GLY B C 1
ATOM 4844 O O . GLY B 1 250 ? 10.125 10.586 31.828 1 83.5 250 GLY B O 1
ATOM 4845 N N . GLN B 1 251 ? 9.844 10.961 29.75 1 90.06 251 GLN B N 1
ATOM 4846 C CA . GLN B 1 251 ? 10.258 12.352 29.875 1 90.06 251 GLN B CA 1
ATOM 4847 C C . GLN B 1 251 ? 9.055 13.281 29.922 1 90.06 251 GLN B C 1
ATOM 4849 O O . GLN B 1 251 ? 8.078 13.086 29.203 1 90.06 251 GLN B O 1
ATOM 4854 N N . LEU B 1 252 ? 9.203 14.188 30.781 1 94.88 252 LEU B N 1
ATOM 4855 C CA . LEU B 1 252 ? 8.219 15.258 30.812 1 94.88 252 LEU B CA 1
ATOM 4856 C C . LEU B 1 252 ? 8.461 16.266 29.688 1 94.88 252 LEU B C 1
ATOM 4858 O O . LEU B 1 252 ? 9.586 16.391 29.203 1 94.88 252 LEU B O 1
ATOM 4862 N N . PRO B 1 253 ? 7.387 17.016 29.25 1 96.56 253 PRO B N 1
ATOM 4863 C CA . PRO B 1 253 ? 7.578 18.031 28.219 1 96.56 253 PRO B CA 1
ATOM 4864 C C . PRO B 1 253 ? 8.711 19 28.547 1 96.56 253 PRO B C 1
ATOM 4866 O O . PRO B 1 253 ? 9.5 19.344 27.672 1 96.56 253 PRO B O 1
ATOM 4869 N N . ILE B 1 254 ? 8.867 19.406 29.844 1 96.5 254 ILE B N 1
ATOM 4870 C CA . ILE B 1 254 ? 9.906 20.359 30.234 1 96.5 254 ILE B CA 1
ATOM 4871 C C . ILE B 1 254 ? 11.281 19.703 30.078 1 96.5 254 ILE B C 1
ATOM 4873 O O . ILE B 1 254 ? 12.258 20.375 29.734 1 96.5 254 ILE B O 1
ATOM 4877 N N . GLU B 1 255 ? 11.352 18.406 30.344 1 93.19 255 GLU B N 1
ATOM 4878 C CA . GLU B 1 255 ? 12.609 17.672 30.188 1 93.19 255 GLU B CA 1
ATOM 4879 C C . GLU B 1 255 ? 12.992 17.547 28.719 1 93.19 255 GLU B C 1
ATOM 4881 O O . GLU B 1 255 ? 14.172 17.625 28.375 1 93.19 255 GLU B O 1
ATOM 4886 N N . ILE B 1 256 ? 11.945 17.312 27.859 1 91.31 256 ILE B N 1
ATOM 4887 C CA . ILE B 1 256 ? 12.18 17.25 26.422 1 91.31 256 ILE B CA 1
ATOM 4888 C C . ILE B 1 256 ? 12.781 18.578 25.953 1 91.31 256 ILE B C 1
ATOM 4890 O O . ILE B 1 256 ? 13.773 18.578 25.219 1 91.31 256 ILE B O 1
ATOM 4894 N N . ALA B 1 257 ? 12.219 19.656 26.344 1 94.25 257 ALA B N 1
ATOM 4895 C CA . ALA B 1 257 ? 12.711 20.984 25.984 1 94.25 257 ALA B CA 1
ATOM 4896 C C . ALA B 1 257 ? 14.141 21.188 26.453 1 94.25 257 ALA B C 1
ATOM 4898 O O . ALA B 1 257 ? 14.977 21.734 25.734 1 94.25 257 ALA B O 1
ATOM 4899 N N . ALA B 1 258 ? 14.406 20.734 27.703 1 92.75 258 ALA B N 1
ATOM 4900 C CA . ALA B 1 258 ? 15.734 20.875 28.297 1 92.75 258 ALA B CA 1
ATOM 4901 C C . ALA B 1 258 ? 16.766 20.047 27.547 1 92.75 258 ALA B C 1
ATOM 4903 O O . ALA B 1 258 ? 17.891 20.484 27.344 1 92.75 258 ALA B O 1
ATOM 4904 N N . TYR B 1 259 ? 16.266 18.953 27.219 1 85.69 259 TYR B N 1
ATOM 4905 C CA . TYR B 1 259 ? 17.125 18.031 26.484 1 85.69 259 TYR B CA 1
ATOM 4906 C C . TYR B 1 259 ? 17.625 18.672 25.188 1 85.69 259 TYR B C 1
ATOM 4908 O O . TYR B 1 259 ? 18.781 18.484 24.797 1 85.69 259 TYR B O 1
ATOM 4916 N N . HIS B 1 260 ? 16.844 19.406 24.531 1 85.75 260 HIS B N 1
ATOM 4917 C CA . HIS B 1 260 ? 17.172 20.047 23.266 1 85.75 260 HIS B CA 1
ATOM 4918 C C . HIS B 1 260 ? 17.688 21.469 23.484 1 85.75 260 HIS B C 1
ATOM 4920 O O . HIS B 1 260 ? 17.812 22.234 22.531 1 85.75 260 HIS B O 1
ATOM 4926 N N . ASN B 1 261 ? 17.938 21.844 24.672 1 88 261 ASN B N 1
ATOM 4927 C CA . ASN B 1 261 ? 18.484 23.125 25.094 1 88 261 ASN B CA 1
ATOM 4928 C C . ASN B 1 261 ? 17.625 24.297 24.625 1 88 261 ASN B C 1
ATOM 4930 O O . ASN B 1 261 ? 18.125 25.312 24.141 1 88 261 ASN B O 1
ATOM 4934 N N . ARG B 1 262 ? 16.344 24.125 24.766 1 93.75 262 ARG B N 1
ATOM 4935 C CA . ARG B 1 262 ? 15.391 25.188 24.438 1 93.75 262 ARG B CA 1
ATOM 4936 C C . ARG B 1 262 ? 14.984 25.953 25.688 1 93.75 262 ARG B C 1
ATOM 4938 O O . ARG B 1 262 ? 13.898 25.734 26.234 1 93.75 262 ARG B O 1
ATOM 4945 N N . ARG B 1 263 ? 15.75 26.875 25.984 1 95.5 263 ARG B N 1
ATOM 4946 C CA . ARG B 1 263 ? 15.625 27.594 27.234 1 95.5 263 ARG B CA 1
ATOM 4947 C C . ARG B 1 263 ? 14.266 28.297 27.344 1 95.5 263 ARG B C 1
ATOM 4949 O O . ARG B 1 263 ? 13.641 28.281 28.406 1 95.5 263 ARG B O 1
ATOM 4956 N N . LYS B 1 264 ? 13.836 28.875 26.266 1 97.31 264 LYS B N 1
ATOM 4957 C CA . LYS B 1 264 ? 12.562 29.594 26.281 1 97.31 264 LYS B CA 1
ATOM 4958 C C . LYS B 1 264 ? 11.414 28.625 26.594 1 97.31 264 LYS B C 1
ATOM 4960 O O . LYS B 1 264 ? 10.477 28.984 27.312 1 97.31 264 LYS B O 1
ATOM 4965 N N . ASP B 1 265 ? 11.477 27.406 26.016 1 97.5 265 ASP B N 1
ATOM 4966 C CA . ASP B 1 265 ? 10.453 26.406 26.281 1 97.5 265 ASP B CA 1
ATOM 4967 C C . ASP B 1 265 ? 10.445 26 27.75 1 97.5 265 ASP B C 1
ATOM 4969 O O . ASP B 1 265 ? 9.375 25.844 28.344 1 97.5 265 ASP B O 1
ATOM 4973 N N . VAL B 1 266 ? 11.633 25.844 28.328 1 97.38 266 VAL B N 1
ATOM 4974 C CA . VAL B 1 266 ? 11.758 25.484 29.734 1 97.38 266 VAL B CA 1
ATOM 4975 C C . VAL B 1 266 ? 11.172 26.578 30.609 1 97.38 266 VAL B C 1
ATOM 4977 O O . VAL B 1 266 ? 10.469 26.297 31.578 1 97.38 266 VAL B O 1
ATOM 4980 N N . GLU B 1 267 ? 11.43 27.797 30.234 1 97.75 267 GLU B N 1
ATOM 4981 C CA . GLU B 1 267 ? 10.914 28.953 30.984 1 97.75 267 GLU B CA 1
ATOM 4982 C C . GLU B 1 267 ? 9.391 28.953 31.016 1 97.75 267 GLU B C 1
ATOM 4984 O O . GLU B 1 267 ? 8.789 29.281 32.031 1 97.75 267 GLU B O 1
ATOM 4989 N N . ILE B 1 268 ? 8.805 28.594 29.938 1 97.75 268 ILE B N 1
ATOM 4990 C CA . ILE B 1 268 ? 7.348 28.609 29.812 1 97.75 268 ILE B CA 1
ATOM 4991 C C . ILE B 1 268 ? 6.754 27.453 30.625 1 97.75 268 ILE B C 1
ATOM 4993 O O . ILE B 1 268 ? 5.723 27.609 31.281 1 97.75 268 ILE B O 1
ATOM 4997 N N . LEU B 1 269 ? 7.406 26.297 30.641 1 98 269 LEU B N 1
ATOM 4998 C CA . LEU B 1 269 ? 6.844 25.078 31.203 1 98 269 LEU B CA 1
ATOM 4999 C C . LEU B 1 269 ? 7.133 24.984 32.688 1 98 269 LEU B C 1
ATOM 5001 O O . LEU B 1 269 ? 6.43 24.281 33.438 1 98 269 LEU B O 1
ATOM 5005 N N . LEU B 1 270 ? 8.156 25.672 33.156 1 97.38 270 LEU B N 1
ATOM 5006 C CA . LEU B 1 270 ? 8.641 25.547 34.531 1 97.38 270 LEU B CA 1
ATOM 5007 C C . LEU B 1 270 ? 7.539 25.875 35.531 1 97.38 270 LEU B C 1
ATOM 5009 O O . LEU B 1 270 ? 7.273 25.109 36.438 1 97.38 270 LEU B O 1
ATOM 5013 N N . PRO B 1 271 ? 6.836 26.984 35.375 1 96.62 271 PRO B N 1
ATOM 5014 C CA . PRO B 1 271 ? 5.844 27.359 36.375 1 96.62 271 PRO B CA 1
ATOM 5015 C C . PRO B 1 271 ? 4.621 26.453 36.375 1 96.62 271 PRO B C 1
ATOM 5017 O O . PRO B 1 271 ? 3.867 26.422 37.344 1 96.62 271 PRO B O 1
ATOM 5020 N N . VAL B 1 272 ? 4.371 25.734 35.344 1 97.19 272 VAL B N 1
ATOM 5021 C CA . VAL B 1 272 ? 3.137 24.969 35.219 1 97.19 272 VAL B CA 1
ATOM 5022 C C . VAL B 1 272 ? 3.438 23.484 35.438 1 97.19 272 VAL B C 1
ATOM 5024 O O . VAL B 1 272 ? 2.521 22.656 35.469 1 97.19 272 VAL B O 1
ATOM 5027 N N . THR B 1 273 ? 4.641 23.078 35.562 1 97.25 273 THR B N 1
ATOM 5028 C CA . THR B 1 273 ? 5.043 21.688 35.75 1 97.25 273 THR B CA 1
ATOM 5029 C C . THR B 1 273 ? 5.281 21.391 37.219 1 97.25 273 THR B C 1
ATOM 5031 O O . THR B 1 273 ? 5.852 22.219 37.938 1 97.25 273 THR B O 1
ATOM 5034 N N . SER B 1 274 ? 4.766 20.25 37.656 1 95.38 274 SER B N 1
ATOM 5035 C CA . SER B 1 274 ? 5.012 19.844 39.031 1 95.38 274 SER B CA 1
ATOM 5036 C C . SER B 1 274 ? 6.488 19.531 39.281 1 95.38 274 SER B C 1
ATOM 5038 O O . SER B 1 274 ? 7.137 18.906 38.438 1 95.38 274 SER B O 1
ATOM 5040 N N . ARG B 1 275 ? 6.98 19.969 40.344 1 92.5 275 ARG B N 1
ATOM 5041 C CA . ARG B 1 275 ? 8.383 19.766 40.688 1 92.5 275 ARG B CA 1
ATOM 5042 C C . ARG B 1 275 ? 8.703 18.266 40.781 1 92.5 275 ARG B C 1
ATOM 5044 O O . ARG B 1 275 ? 7.926 17.5 41.344 1 92.5 275 ARG B O 1
ATOM 5051 N N . THR B 1 276 ? 9.719 17.984 40.125 1 88.88 276 THR B N 1
ATOM 5052 C CA . THR B 1 276 ? 10.195 16.609 40.188 1 88.88 276 THR B CA 1
ATOM 5053 C C . THR B 1 276 ? 11.211 16.438 41.312 1 88.88 276 THR B C 1
ATOM 5055 O O . THR B 1 276 ? 12.133 17.25 41.469 1 88.88 276 THR B O 1
ATOM 5058 N N . PRO B 1 277 ? 11.148 15.391 42.094 1 87.94 277 PRO B N 1
ATOM 5059 C CA . PRO B 1 277 ? 11.977 15.242 43.281 1 87.94 277 PRO B CA 1
ATOM 5060 C C . PRO B 1 277 ? 13.461 15.078 42.969 1 87.94 277 PRO B C 1
ATOM 5062 O O . PRO B 1 277 ? 14.32 15.422 43.781 1 87.94 277 PRO B O 1
ATOM 5065 N N . TYR B 1 278 ? 13.781 14.672 41.812 1 86.12 278 TYR B N 1
ATOM 5066 C CA . TYR B 1 278 ? 15.164 14.336 41.5 1 86.12 278 TYR B CA 1
ATOM 5067 C C . TYR B 1 278 ? 15.922 15.562 40.969 1 86.12 278 TYR B C 1
ATOM 5069 O O . TYR B 1 278 ? 17.141 15.523 40.844 1 86.12 278 TYR B O 1
ATOM 5077 N N . VAL B 1 279 ? 15.203 16.516 40.719 1 90.5 279 VAL B N 1
ATOM 5078 C CA . VAL B 1 279 ? 15.844 17.766 40.344 1 90.5 279 VAL B CA 1
ATOM 5079 C C . VAL B 1 279 ? 15.984 18.656 41.562 1 90.5 279 VAL B C 1
ATOM 5081 O O . VAL B 1 279 ? 15.008 19.219 42.062 1 90.5 279 VAL B O 1
ATOM 5084 N N . ARG B 1 280 ? 17.156 18.828 42.062 1 88.69 280 ARG B N 1
ATOM 5085 C CA . ARG B 1 280 ? 17.422 19.547 43.312 1 88.69 280 ARG B CA 1
ATOM 5086 C C . ARG B 1 280 ? 17.172 21.047 43.125 1 88.69 280 ARG B C 1
ATOM 5088 O O . ARG B 1 280 ? 16.531 21.672 43.969 1 88.69 280 ARG B O 1
ATOM 5095 N N . ASP B 1 281 ? 17.734 21.641 42.062 1 92.44 281 ASP B N 1
ATOM 5096 C CA . ASP B 1 281 ? 17.562 23.047 41.75 1 92.44 281 ASP B CA 1
ATOM 5097 C C . ASP B 1 281 ? 16.453 23.234 40.719 1 92.44 281 ASP B C 1
ATOM 5099 O O . ASP B 1 281 ? 16.703 23.203 39.5 1 92.44 281 ASP B O 1
ATOM 5103 N N . TRP B 1 282 ? 15.172 23.484 41.281 1 94.06 282 TRP B N 1
ATOM 5104 C CA . TRP B 1 282 ? 14.023 23.641 40.375 1 94.06 282 TRP B CA 1
ATOM 5105 C C . TRP B 1 282 ? 14 25.031 39.75 1 94.06 282 TRP B C 1
ATOM 5107 O O . TRP B 1 282 ? 13.203 25.875 40.156 1 94.06 282 TRP B O 1
ATOM 5117 N N . SER B 1 283 ? 14.859 25.234 38.844 1 95.5 283 SER B N 1
ATOM 5118 C CA . SER B 1 283 ? 15.031 26.453 38.031 1 95.5 283 SER B CA 1
ATOM 5119 C C . SER B 1 283 ? 15.336 26.125 36.594 1 95.5 283 SER B C 1
ATOM 5121 O O . SER B 1 283 ? 15.539 24.953 36.25 1 95.5 283 SER B O 1
ATOM 5123 N N . VAL B 1 284 ? 15.289 27.094 35.75 1 96.44 284 VAL B N 1
ATOM 5124 C CA . VAL B 1 284 ? 15.578 26.906 34.344 1 96.44 284 VAL B CA 1
ATOM 5125 C C . VAL B 1 284 ? 16.953 26.281 34.156 1 96.44 284 VAL B C 1
ATOM 5127 O O . VAL B 1 284 ? 17.109 25.25 33.5 1 96.44 284 VAL B O 1
ATOM 5130 N N . ASP B 1 285 ? 17.953 26.828 34.844 1 94.75 285 ASP B N 1
ATOM 5131 C CA . ASP B 1 285 ? 19.328 26.328 34.75 1 94.75 285 ASP B CA 1
ATOM 5132 C C . ASP B 1 285 ? 19.453 24.953 35.406 1 94.75 285 ASP B C 1
ATOM 5134 O O . ASP B 1 285 ? 20.203 24.094 34.938 1 94.75 285 ASP B O 1
ATOM 5138 N N . GLY B 1 286 ? 18.75 24.797 36.5 1 94 286 GLY B N 1
ATOM 5139 C CA . GLY B 1 286 ? 18.812 23.547 37.219 1 94 286 GLY B CA 1
ATOM 5140 C C . GLY B 1 286 ? 18.312 22.359 36.438 1 94 286 GLY B C 1
ATOM 5141 O O . GLY B 1 286 ? 18.938 21.297 36.438 1 94 286 GLY B O 1
ATOM 5142 N N . ILE B 1 287 ? 17.188 22.516 35.75 1 93.88 287 ILE B N 1
ATOM 5143 C CA . ILE B 1 287 ? 16.609 21.422 34.969 1 93.88 287 ILE B CA 1
ATOM 5144 C C . ILE B 1 287 ? 17.5 21.109 33.781 1 93.88 287 ILE B C 1
ATOM 5146 O O . ILE B 1 287 ? 17.719 19.938 33.438 1 93.88 287 ILE B O 1
ATOM 5150 N N . ILE B 1 288 ? 17.984 22.094 33.062 1 92.31 288 ILE B N 1
ATOM 5151 C CA . ILE B 1 288 ? 18.859 21.906 31.906 1 92.31 288 ILE B CA 1
ATOM 5152 C C . ILE B 1 288 ? 20.125 21.172 32.312 1 92.31 288 ILE B C 1
ATOM 5154 O O . ILE B 1 288 ? 20.562 20.25 31.641 1 92.31 288 ILE B O 1
ATOM 5158 N N . ARG B 1 289 ? 20.703 21.625 33.438 1 89.81 289 ARG B N 1
ATOM 5159 C CA . ARG B 1 289 ? 21.891 20.969 33.938 1 89.81 289 ARG B CA 1
ATOM 5160 C C . ARG B 1 289 ? 21.609 19.516 34.281 1 89.81 289 ARG B C 1
ATOM 5162 O O . ARG B 1 289 ? 22.438 18.641 34.031 1 89.81 289 ARG B O 1
ATOM 5169 N N . TYR B 1 290 ? 20.562 19.297 34.906 1 89.38 290 TYR B N 1
ATOM 5170 C CA . TYR B 1 290 ? 20.172 17.953 35.312 1 89.38 290 TYR B CA 1
ATOM 5171 C C . TYR B 1 290 ? 20.062 17.031 34.125 1 89.38 290 TYR B C 1
ATOM 5173 O O . TYR B 1 290 ? 20.656 15.945 34.094 1 89.38 290 TYR B O 1
ATOM 5181 N N . VAL B 1 291 ? 19.219 17.438 33.094 1 87.06 291 VAL B N 1
ATOM 5182 C CA . VAL B 1 291 ? 18.969 16.609 31.938 1 87.06 291 VAL B CA 1
ATOM 5183 C C . VAL B 1 291 ? 20.266 16.344 31.188 1 87.06 291 VAL B C 1
ATOM 5185 O O . VAL B 1 291 ? 20.484 15.25 30.656 1 87.06 291 VAL B O 1
ATOM 5188 N N . LYS B 1 292 ? 21.141 17.328 31.109 1 80.31 292 LYS B N 1
ATOM 5189 C CA . LYS B 1 292 ? 22.422 17.188 30.422 1 80.31 292 LYS B CA 1
ATOM 5190 C C . LYS B 1 292 ? 23.344 16.219 31.141 1 80.31 292 LYS B C 1
ATOM 5192 O O . LYS B 1 292 ? 24.25 15.641 30.547 1 80.31 292 LYS B O 1
ATOM 5197 N N . SER B 1 293 ? 23.172 16.172 32.438 1 77.88 293 SER B N 1
ATOM 5198 C CA . SER B 1 293 ? 24.031 15.305 33.25 1 77.88 293 SER B CA 1
ATOM 5199 C C . SER B 1 293 ? 23.625 13.844 33.094 1 77.88 293 SER B C 1
ATOM 5201 O O . SER B 1 293 ? 24.391 12.945 33.406 1 77.88 293 SER B O 1
ATOM 5203 N N . MET B 1 294 ? 22.469 13.75 32.625 1 72.31 294 MET B N 1
ATOM 5204 C CA . MET B 1 294 ? 22.016 12.375 32.438 1 72.31 294 MET B CA 1
ATOM 5205 C C . MET B 1 294 ? 22.828 11.68 31.344 1 72.31 294 MET B C 1
ATOM 5207 O O . MET B 1 294 ? 23.281 12.32 30.391 1 72.31 294 MET B O 1
ATOM 5211 N N . PRO B 1 295 ? 23.469 10.625 31.656 1 58 295 PRO B N 1
ATOM 5212 C CA . PRO B 1 295 ? 24.375 9.914 30.734 1 58 295 PRO B CA 1
ATOM 5213 C C . PRO B 1 295 ? 23.906 9.992 29.281 1 58 295 PRO B C 1
ATOM 5215 O O . PRO B 1 295 ? 24.734 9.93 28.359 1 58 295 PRO B O 1
ATOM 5218 N N . SER B 1 296 ? 22.719 10.062 28.922 1 51.34 296 SER B N 1
ATOM 5219 C CA . SER B 1 296 ? 22.344 9.891 27.516 1 51.34 296 SER B CA 1
ATOM 5220 C C . SER B 1 296 ? 22.547 11.18 26.734 1 51.34 296 SER B C 1
ATOM 5222 O O . SER B 1 296 ? 22.703 11.148 25.5 1 51.34 296 SER B O 1
ATOM 5224 N N . VAL B 1 297 ? 22.625 12.438 27.25 1 49.94 297 VAL B N 1
ATOM 5225 C CA . VAL B 1 297 ? 22.453 13.633 26.422 1 49.94 297 VAL B CA 1
ATOM 5226 C C . VAL B 1 297 ? 23.812 14.227 26.078 1 49.94 297 VAL B C 1
ATOM 5228 O O . VAL B 1 297 ? 24.078 14.562 24.922 1 49.94 297 VAL B O 1
ATOM 5231 N N . GLU B 1 298 ? 24.484 14.734 26.938 1 46.19 298 GLU B N 1
ATOM 5232 C CA . GLU B 1 298 ? 25.656 15.555 26.656 1 46.19 298 GLU B CA 1
ATOM 5233 C C . GLU B 1 298 ? 26.734 14.758 25.922 1 46.19 298 GLU B C 1
ATOM 5235 O O . GLU B 1 298 ? 27.359 15.273 25 1 46.19 298 GLU B O 1
ATOM 5240 N N . ASP B 1 299 ? 27.172 13.68 26.531 1 48.12 299 ASP B N 1
ATOM 5241 C CA . ASP B 1 299 ? 28.266 12.906 25.984 1 48.12 299 ASP B CA 1
ATOM 5242 C C . ASP B 1 299 ? 27.781 11.945 24.891 1 48.12 299 ASP B C 1
ATOM 5244 O O . ASP B 1 299 ? 28.531 11.086 24.438 1 48.12 299 ASP B O 1
ATOM 5248 N N . ASP B 1 300 ? 26.547 12.102 24.578 1 53.28 300 ASP B N 1
ATOM 5249 C CA . ASP B 1 300 ? 26.062 11.148 23.594 1 53.28 300 ASP B CA 1
ATOM 5250 C C . ASP B 1 300 ? 26.375 11.625 22.172 1 53.28 300 ASP B C 1
ATOM 5252 O O . ASP B 1 300 ? 25.859 12.648 21.734 1 53.28 300 ASP B O 1
ATOM 5256 N N . PRO B 1 301 ? 27.469 11.18 21.797 1 59.25 301 PRO B N 1
ATOM 5257 C CA . PRO B 1 301 ? 27.906 11.469 20.422 1 59.25 301 PRO B CA 1
ATOM 5258 C C . PRO B 1 301 ? 26.75 11.484 19.422 1 59.25 301 PRO B C 1
ATOM 5260 O O . PRO B 1 301 ? 26.922 11.961 18.297 1 59.25 301 PRO B O 1
ATOM 5263 N N . MET B 1 302 ? 25.672 11.117 19.953 1 61.28 302 MET B N 1
ATOM 5264 C CA . MET B 1 302 ? 24.562 11 19.016 1 61.28 302 MET B CA 1
ATOM 5265 C C . MET B 1 302 ? 24.078 12.375 18.578 1 61.28 302 MET B C 1
ATOM 5267 O O . MET B 1 302 ? 23.641 12.555 17.453 1 61.28 302 MET B O 1
ATOM 5271 N N . TYR B 1 303 ? 24.281 13.406 19.453 1 58.38 303 TYR B N 1
ATOM 5272 C CA . TYR B 1 303 ? 23.719 14.727 19.203 1 58.38 303 TYR B CA 1
ATOM 5273 C C . TYR B 1 303 ? 24.578 15.516 18.219 1 58.38 303 TYR B C 1
ATOM 5275 O O . TYR B 1 303 ? 24.156 16.547 17.719 1 58.38 303 TYR B O 1
ATOM 5283 N N . LYS B 1 304 ? 25.766 14.945 18.109 1 66.81 304 LYS B N 1
ATOM 5284 C CA . LYS B 1 304 ? 26.672 15.602 17.156 1 66.81 304 LYS B CA 1
ATOM 5285 C C . LYS B 1 304 ? 26.609 14.93 15.789 1 66.81 304 LYS B C 1
ATOM 5287 O O . LYS B 1 304 ? 27.234 15.398 14.836 1 66.81 304 LYS B O 1
ATOM 5292 N N . MET B 1 305 ? 25.672 14.039 15.773 1 77.44 305 MET B N 1
ATOM 5293 C CA . MET B 1 305 ? 25.625 13.281 14.523 1 77.44 305 MET B CA 1
ATOM 5294 C C . MET B 1 305 ? 24.672 13.93 13.523 1 77.44 305 MET B C 1
ATOM 5296 O O . MET B 1 305 ? 23.672 14.531 13.914 1 77.44 305 MET B O 1
ATOM 5300 N N . ASN B 1 306 ? 25.109 13.906 12.359 1 83.5 306 ASN B N 1
ATOM 5301 C CA . ASN B 1 306 ? 24.188 14.359 11.328 1 83.5 306 ASN B CA 1
ATOM 5302 C C . ASN B 1 306 ? 23.031 13.391 11.156 1 83.5 306 ASN B C 1
ATOM 5304 O O . ASN B 1 306 ? 23.094 12.242 11.586 1 83.5 306 ASN B O 1
ATOM 5308 N N . PRO B 1 307 ? 21.953 13.883 10.641 1 82 307 PRO B N 1
ATOM 5309 C CA . PRO B 1 307 ? 20.719 13.086 10.531 1 82 307 PRO B CA 1
ATOM 5310 C C . PRO B 1 307 ? 20.953 11.758 9.82 1 82 307 PRO B C 1
ATOM 5312 O O . PRO B 1 307 ? 20.375 10.734 10.219 1 82 307 PRO B O 1
ATOM 5315 N N . ALA B 1 308 ? 21.719 11.789 8.82 1 84.81 308 ALA B N 1
ATOM 5316 C CA . ALA B 1 308 ? 22 10.555 8.094 1 84.81 308 ALA B CA 1
ATOM 5317 C C . ALA B 1 308 ? 22.672 9.531 8.992 1 84.81 308 ALA B C 1
ATOM 5319 O O . ALA B 1 308 ? 22.375 8.336 8.93 1 84.81 308 ALA B O 1
ATOM 5320 N N . ASP B 1 309 ? 23.594 10 9.828 1 88.88 309 ASP B N 1
ATOM 5321 C CA . ASP B 1 309 ? 24.297 9.125 10.758 1 88.88 309 ASP B CA 1
ATOM 5322 C C . ASP B 1 309 ? 23.359 8.617 11.852 1 88.88 309 ASP B C 1
ATOM 5324 O O . ASP B 1 309 ? 23.484 7.473 12.289 1 88.88 309 ASP B O 1
ATOM 5328 N N . LEU B 1 310 ? 22.484 9.523 12.289 1 89.94 310 LEU B N 1
ATOM 5329 C CA . LEU B 1 310 ? 21.5 9.117 13.305 1 89.94 310 LEU B CA 1
ATOM 5330 C C . LEU B 1 310 ? 20.641 7.965 12.797 1 89.94 310 LEU B C 1
ATOM 5332 O O . LEU B 1 310 ? 20.406 7 13.531 1 89.94 310 LEU B O 1
ATOM 5336 N N . LYS B 1 311 ? 20.156 8.078 11.578 1 89.06 311 LYS B N 1
ATOM 5337 C CA . LYS B 1 311 ? 19.344 7.027 10.969 1 89.06 311 LYS B CA 1
ATOM 5338 C C . LYS B 1 311 ? 20.125 5.719 10.883 1 89.06 311 LYS B C 1
ATOM 5340 O O . LYS B 1 311 ? 19.578 4.648 11.188 1 89.06 311 LYS B O 1
ATOM 5345 N N . LEU B 1 312 ? 21.375 5.844 10.453 1 88.81 312 LEU B N 1
ATOM 5346 C CA . LEU B 1 312 ? 22.219 4.664 10.32 1 88.81 312 LEU B CA 1
ATOM 5347 C C . LEU B 1 312 ? 22.438 3.998 11.672 1 88.81 312 LEU B C 1
ATOM 5349 O O . LEU B 1 312 ? 22.359 2.773 11.789 1 88.81 312 LEU B O 1
ATOM 5353 N N . GLU B 1 313 ? 22.75 4.777 12.641 1 89.94 313 GLU B N 1
ATOM 5354 C CA . GLU B 1 313 ? 22.969 4.242 13.984 1 89.94 313 GLU B CA 1
ATOM 5355 C C . GLU B 1 313 ? 21.688 3.631 14.547 1 89.94 313 GLU B C 1
ATOM 5357 O O . GLU B 1 313 ? 21.734 2.637 15.273 1 89.94 313 GLU B O 1
ATOM 5362 N N . GLY B 1 314 ? 20.562 4.309 14.297 1 90.56 314 GLY B N 1
ATOM 5363 C CA . GLY B 1 314 ? 19.281 3.73 14.688 1 90.56 314 GLY B CA 1
ATOM 5364 C C . GLY B 1 314 ? 19.031 2.365 14.07 1 90.56 314 GLY B C 1
ATOM 5365 O O . GLY B 1 314 ? 18.594 1.442 14.758 1 90.56 314 GLY B O 1
ATOM 5366 N N . SER B 1 315 ? 19.375 2.223 12.828 1 89.56 315 SER B N 1
ATOM 5367 C CA . SER B 1 315 ? 19.219 0.951 12.125 1 89.56 315 SER B CA 1
ATOM 5368 C C . SER B 1 315 ? 20.109 -0.129 12.742 1 89.56 315 SER B C 1
ATOM 5370 O O . SER B 1 315 ? 19.688 -1.282 12.867 1 89.56 315 SER B O 1
ATOM 5372 N N . LYS B 1 316 ? 21.344 0.241 13.07 1 88.94 316 LYS B N 1
ATOM 5373 C CA . LYS B 1 316 ? 22.25 -0.704 13.719 1 88.94 316 LYS B CA 1
ATOM 5374 C C . LYS B 1 316 ? 21.703 -1.149 15.07 1 88.94 316 LYS B C 1
ATOM 5376 O O . LYS B 1 316 ? 21.766 -2.332 15.414 1 88.94 316 LYS B O 1
ATOM 5381 N N . ALA B 1 317 ? 21.234 -0.22 15.82 1 91.44 317 ALA B N 1
ATOM 5382 C CA . ALA B 1 317 ? 20.656 -0.533 17.125 1 91.44 317 ALA B CA 1
ATOM 5383 C C . ALA B 1 317 ? 19.469 -1.475 16.984 1 91.44 317 ALA B C 1
ATOM 5385 O O . ALA B 1 317 ? 19.297 -2.4 17.781 1 91.44 317 ALA B O 1
ATOM 5386 N N . TYR B 1 318 ? 18.609 -1.228 16.016 1 90.31 318 TYR B N 1
ATOM 5387 C CA . TYR B 1 318 ? 17.453 -2.07 15.773 1 90.31 318 TYR B CA 1
ATOM 5388 C C . TYR B 1 318 ? 17.875 -3.5 15.445 1 90.31 318 TYR B C 1
ATOM 5390 O O . TYR B 1 318 ? 17.266 -4.457 15.945 1 90.31 318 TYR B O 1
ATOM 5398 N N . LYS B 1 319 ? 18.891 -3.613 14.602 1 87.69 319 LYS B N 1
ATOM 5399 C CA . LYS B 1 319 ? 19.391 -4.93 14.219 1 87.69 319 LYS B CA 1
ATOM 5400 C C . LYS B 1 319 ? 19.922 -5.691 15.43 1 87.69 319 LYS B C 1
ATOM 5402 O O . LYS B 1 319 ? 19.812 -6.918 15.492 1 87.69 319 LYS B O 1
ATOM 5407 N N . ARG B 1 320 ? 20.422 -4.922 16.391 1 91.19 320 ARG B N 1
ATOM 5408 C CA . ARG B 1 320 ? 20.922 -5.535 17.609 1 91.19 320 ARG B CA 1
ATOM 5409 C C . ARG B 1 320 ? 19.812 -5.746 18.625 1 91.19 320 ARG B C 1
ATOM 5411 O O . ARG B 1 320 ? 20.078 -6.062 19.797 1 91.19 320 ARG B O 1
ATOM 5418 N N . LYS B 1 321 ? 18.594 -5.445 18.25 1 90.88 321 LYS B N 1
ATOM 5419 C CA . LYS B 1 321 ? 17.375 -5.633 19.047 1 90.88 321 LYS B CA 1
ATOM 5420 C C . LYS B 1 321 ? 17.344 -4.664 20.219 1 90.88 321 LYS B C 1
ATOM 5422 O O . LYS B 1 321 ? 16.688 -4.93 21.234 1 90.88 321 LYS B 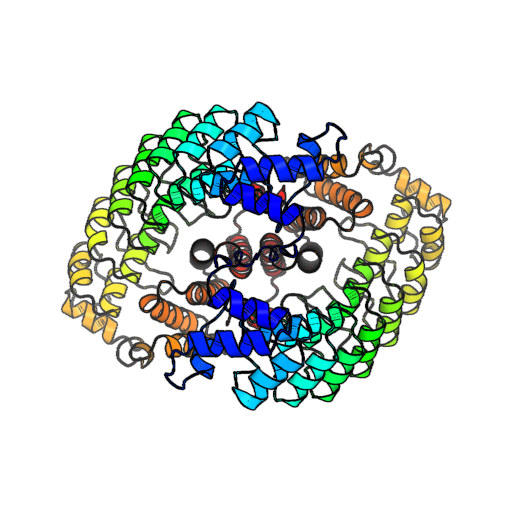O 1
ATOM 5427 N N . ASP B 1 322 ? 18.188 -3.639 20.141 1 92.44 322 ASP B N 1
ATOM 5428 C CA . ASP B 1 322 ? 18.109 -2.531 21.094 1 92.44 322 ASP B CA 1
ATOM 5429 C C . ASP B 1 322 ? 17.109 -1.484 20.625 1 92.44 322 ASP B C 1
ATOM 5431 O O . ASP B 1 322 ? 17.484 -0.385 20.219 1 92.44 322 ASP B O 1
ATOM 5435 N N . TYR B 1 323 ? 15.852 -1.819 20.797 1 92.44 323 TYR B N 1
ATOM 5436 C CA . TYR B 1 323 ? 14.773 -1.029 20.219 1 92.44 323 TYR B CA 1
ATOM 5437 C C . TYR B 1 323 ? 14.633 0.308 20.938 1 92.44 323 TYR B C 1
ATOM 5439 O O . TYR B 1 323 ? 14.258 1.311 20.328 1 92.44 323 TYR B O 1
ATOM 5447 N N . ALA B 1 324 ? 14.945 0.374 22.203 1 91.06 324 ALA B N 1
ATOM 5448 C CA . ALA B 1 324 ? 14.844 1.621 22.953 1 91.06 324 ALA B CA 1
ATOM 5449 C C . ALA B 1 324 ? 15.82 2.664 22.438 1 91.06 324 ALA B C 1
ATOM 5451 O O . ALA B 1 324 ? 15.445 3.816 22.188 1 91.06 324 ALA B O 1
ATOM 5452 N N . THR B 1 325 ? 17.047 2.205 22.234 1 89.31 325 THR B N 1
ATOM 5453 C CA . THR B 1 325 ? 18.062 3.102 21.703 1 89.31 325 THR B CA 1
ATOM 5454 C C . THR B 1 325 ? 17.719 3.512 20.266 1 89.31 325 THR B C 1
ATOM 5456 O O . THR B 1 325 ? 17.891 4.672 19.891 1 89.31 325 THR B O 1
ATOM 5459 N N . ALA B 1 326 ? 17.266 2.584 19.484 1 91.69 326 ALA B N 1
ATOM 5460 C CA . ALA B 1 326 ? 16.875 2.889 18.109 1 91.69 326 ALA B CA 1
ATOM 5461 C C . ALA B 1 326 ? 15.773 3.947 18.078 1 91.69 326 ALA B C 1
ATOM 5463 O O . ALA B 1 326 ? 15.82 4.883 17.281 1 91.69 326 ALA B O 1
ATOM 5464 N N . LEU B 1 327 ? 14.805 3.756 18.969 1 92.06 327 LEU B N 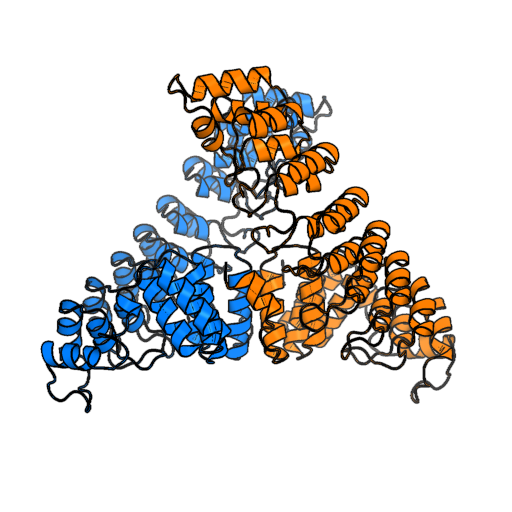1
ATOM 5465 C CA . LEU B 1 327 ? 13.695 4.699 19.078 1 92.06 327 LEU B CA 1
ATOM 5466 C C . LEU B 1 327 ? 14.203 6.105 19.375 1 92.06 327 LEU B C 1
ATOM 5468 O O . LEU B 1 327 ? 13.758 7.074 18.75 1 92.06 327 LEU B O 1
ATOM 5472 N N . GLU B 1 328 ? 15.062 6.234 20.234 1 87.56 328 GLU B N 1
ATOM 5473 C CA . GLU B 1 328 ? 15.633 7.527 20.609 1 87.56 328 GLU B CA 1
ATOM 5474 C C . GLU B 1 328 ? 16.391 8.148 19.438 1 87.56 328 GLU B C 1
ATOM 5476 O O . GLU B 1 328 ? 16.281 9.352 19.188 1 87.56 328 GLU B O 1
ATOM 5481 N N . LEU B 1 329 ? 17.188 7.363 18.812 1 89.06 329 LEU B N 1
ATOM 5482 C CA . LEU B 1 329 ? 17.984 7.848 17.688 1 89.06 329 LEU B CA 1
ATOM 5483 C C . LEU B 1 329 ? 17.094 8.32 16.547 1 89.06 329 LEU B C 1
ATOM 5485 O O . LEU B 1 329 ? 17.344 9.375 15.953 1 89.06 329 LEU B O 1
ATOM 5489 N N . TYR B 1 330 ? 16.031 7.586 16.25 1 90.88 330 TYR B N 1
ATOM 5490 C CA . TYR B 1 330 ? 15.117 8.008 15.203 1 90.88 330 TYR B CA 1
ATOM 5491 C C . TYR B 1 330 ? 14.375 9.281 15.609 1 90.88 330 TYR B C 1
ATOM 5493 O O . TYR B 1 330 ? 14.102 10.141 14.773 1 90.88 330 TYR B O 1
ATOM 5501 N N . SER B 1 331 ? 14.008 9.344 16.906 1 88.62 331 SER B N 1
ATOM 5502 C CA . SER B 1 331 ? 13.352 10.547 17.391 1 88.62 331 SER B CA 1
ATOM 5503 C C . SER B 1 331 ? 14.234 11.781 17.203 1 88.62 331 SER B C 1
ATOM 5505 O O . SER B 1 331 ? 13.75 12.836 16.781 1 88.62 331 SER B O 1
ATOM 5507 N N . LEU B 1 332 ? 15.5 11.609 17.469 1 86.12 332 LEU B N 1
ATOM 5508 C CA . LEU B 1 332 ? 16.438 12.703 17.266 1 86.12 332 LEU B CA 1
ATOM 5509 C C . LEU B 1 332 ? 16.562 13.047 15.781 1 86.12 332 LEU B C 1
ATOM 5511 O O . LEU B 1 332 ? 16.641 14.219 15.414 1 86.12 332 LEU B O 1
ATOM 5515 N N . ALA B 1 333 ? 16.594 12.047 14.984 1 89.19 333 ALA B N 1
ATOM 5516 C CA . ALA B 1 333 ? 16.688 12.266 13.539 1 89.19 333 ALA B CA 1
ATOM 5517 C C . ALA B 1 333 ? 15.469 13.016 13.023 1 89.19 333 ALA B C 1
ATOM 5519 O O . ALA B 1 333 ? 15.578 13.867 12.141 1 89.19 333 ALA B O 1
ATOM 5520 N N . ILE B 1 334 ? 14.281 12.711 13.57 1 89.94 334 ILE B N 1
ATOM 5521 C CA . ILE B 1 334 ? 13.031 13.344 13.164 1 89.94 334 ILE B CA 1
ATOM 5522 C C . ILE B 1 334 ? 13.07 14.836 13.492 1 89.94 334 ILE B C 1
ATOM 5524 O O . ILE B 1 334 ? 12.547 15.656 12.742 1 89.94 334 ILE B O 1
ATOM 5528 N N . HIS B 1 335 ? 13.711 15.148 14.547 1 83.56 335 HIS B N 1
ATOM 5529 C CA . HIS B 1 335 ? 13.852 16.547 14.93 1 83.56 335 HIS B CA 1
ATOM 5530 C C . HIS B 1 335 ? 14.578 17.344 13.852 1 83.56 335 HIS B C 1
ATOM 5532 O O . HIS B 1 335 ? 14.258 18.5 13.609 1 83.56 335 HIS B O 1
ATOM 5538 N N . HIS B 1 336 ? 15.508 16.656 13.227 1 83.94 336 HIS B N 1
ATOM 5539 C CA . HIS B 1 336 ? 16.312 17.328 12.203 1 83.94 336 HIS B CA 1
ATOM 5540 C C . HIS B 1 336 ? 15.609 17.281 10.844 1 83.94 336 HIS B C 1
ATOM 5542 O O . HIS B 1 336 ? 15.727 18.203 10.047 1 83.94 336 HIS B O 1
ATOM 5548 N N . CYS B 1 337 ? 14.914 16.188 10.633 1 88.44 337 CYS B N 1
ATOM 5549 C CA . CYS B 1 337 ? 14.25 15.984 9.352 1 88.44 337 CYS B CA 1
ATOM 5550 C C . CYS B 1 337 ? 12.797 15.586 9.547 1 88.44 337 CYS B C 1
ATOM 5552 O O . CYS B 1 337 ? 12.398 14.469 9.203 1 88.44 337 CYS B O 1
ATOM 5554 N N . PRO B 1 338 ? 11.984 16.484 9.93 1 87.88 338 PRO B N 1
ATOM 5555 C CA . PRO B 1 338 ? 10.602 16.141 10.266 1 87.88 338 PRO B CA 1
ATOM 5556 C C . PRO B 1 338 ? 9.773 15.758 9.039 1 87.88 338 PRO B C 1
ATOM 5558 O O . PRO B 1 338 ? 8.68 15.188 9.18 1 87.88 338 PRO B O 1
ATOM 5561 N N . ALA B 1 339 ? 10.234 15.984 7.84 1 87.94 339 ALA B N 1
ATOM 5562 C CA . ALA B 1 339 ? 9.477 15.688 6.633 1 87.94 339 ALA B CA 1
ATOM 5563 C C . ALA B 1 339 ? 9.742 14.258 6.156 1 87.94 339 ALA B C 1
ATOM 5565 O O . ALA B 1 339 ? 9 13.727 5.328 1 87.94 339 ALA B O 1
ATOM 5566 N N . ASP B 1 340 ? 10.742 13.633 6.68 1 88.44 340 ASP B N 1
ATOM 5567 C CA . ASP B 1 340 ? 11.133 12.305 6.23 1 88.44 340 ASP B CA 1
ATOM 5568 C C . ASP B 1 340 ? 10.219 11.227 6.809 1 88.44 340 ASP B C 1
ATOM 5570 O O . ASP B 1 340 ? 10.367 10.836 7.969 1 88.44 340 ASP B O 1
ATOM 5574 N N . ALA B 1 341 ? 9.336 10.656 6.008 1 91.75 341 ALA B N 1
ATOM 5575 C CA . ALA B 1 341 ? 8.359 9.656 6.445 1 91.75 341 ALA B CA 1
ATOM 5576 C C . ALA B 1 341 ? 9.055 8.375 6.895 1 91.75 341 ALA B C 1
ATOM 5578 O O . ALA B 1 341 ? 8.555 7.664 7.77 1 91.75 341 ALA B O 1
ATOM 5579 N N . THR B 1 342 ? 10.234 8.102 6.391 1 89.25 342 THR B N 1
ATOM 5580 C CA . THR B 1 342 ? 10.953 6.871 6.695 1 89.25 342 THR B CA 1
ATOM 5581 C C . THR B 1 342 ? 11.344 6.828 8.164 1 89.25 342 THR B C 1
ATOM 5583 O O . THR B 1 342 ? 11.336 5.762 8.789 1 89.25 342 THR B O 1
ATOM 5586 N N . LEU B 1 343 ? 11.711 7.957 8.703 1 91.94 343 LEU B N 1
ATOM 5587 C CA . LEU B 1 343 ? 12.109 8.023 10.109 1 91.94 343 LEU B CA 1
ATOM 5588 C C . LEU B 1 343 ? 10.93 7.695 11.023 1 91.94 343 LEU B C 1
ATOM 5590 O O . LEU B 1 343 ? 11.094 7.008 12.031 1 91.94 343 LEU B O 1
ATOM 5594 N N . PHE B 1 344 ? 9.742 8.164 10.656 1 94.06 344 PHE B N 1
ATOM 5595 C CA . PHE B 1 344 ? 8.539 7.855 11.422 1 94.06 344 PHE B CA 1
ATOM 5596 C C . PHE B 1 344 ? 8.203 6.371 11.336 1 94.06 344 PHE B C 1
ATOM 5598 O O . PHE B 1 344 ? 7.789 5.766 12.328 1 94.06 344 PHE B O 1
ATOM 5605 N N . SER B 1 345 ? 8.328 5.836 10.125 1 93.5 345 SER B N 1
ATOM 5606 C CA . SER B 1 345 ? 8.062 4.41 9.961 1 93.5 345 SER B CA 1
ATOM 5607 C C . SER B 1 345 ? 9.023 3.57 10.797 1 93.5 345 SER B C 1
ATOM 5609 O O . SER B 1 345 ? 8.609 2.588 11.422 1 93.5 345 SER B O 1
ATOM 5611 N N . ASN B 1 346 ? 10.297 3.949 10.805 1 91.94 346 ASN B N 1
ATOM 5612 C CA . ASN B 1 346 ? 11.289 3.227 11.602 1 91.94 346 ASN B CA 1
ATOM 5613 C C . ASN B 1 346 ? 11 3.336 13.094 1 91.94 346 ASN B C 1
ATOM 5615 O O . ASN B 1 346 ? 11.117 2.355 13.828 1 91.94 346 ASN B O 1
ATOM 5619 N N . ARG B 1 347 ? 10.641 4.48 13.469 1 93.06 347 ARG B N 1
ATOM 5620 C CA . ARG B 1 347 ? 10.297 4.672 14.875 1 93.06 347 ARG B CA 1
ATOM 5621 C C . ARG B 1 347 ? 9.055 3.863 15.25 1 93.06 347 ARG B C 1
ATOM 5623 O O . ARG B 1 347 ? 8.977 3.324 16.359 1 93.06 347 ARG B O 1
ATOM 5630 N N . SER B 1 348 ? 8.055 3.83 14.383 1 93.81 348 SER B N 1
ATOM 5631 C CA . SER B 1 348 ? 6.852 3.035 14.609 1 93.81 348 SER B CA 1
ATOM 5632 C C . SER B 1 348 ? 7.191 1.566 14.828 1 93.81 348 SER B C 1
ATOM 5634 O O . SER B 1 348 ? 6.629 0.918 15.711 1 93.81 348 SER B O 1
ATOM 5636 N N .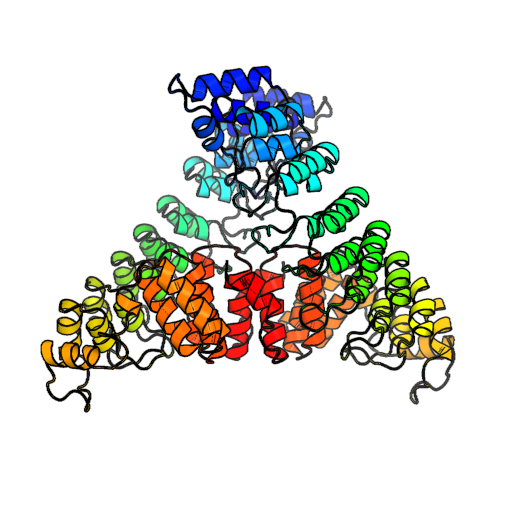 LEU B 1 349 ? 8.094 1.095 14.062 1 91.88 349 LEU B N 1
ATOM 5637 C CA . LEU B 1 349 ? 8.523 -0.293 14.195 1 91.88 349 LEU B CA 1
ATOM 5638 C C . LEU B 1 349 ? 9.133 -0.547 15.562 1 91.88 349 LEU B C 1
ATOM 5640 O O . LEU B 1 349 ? 8.875 -1.579 16.188 1 91.88 349 LEU B O 1
ATOM 5644 N N . CYS B 1 350 ? 9.984 0.361 15.945 1 92.69 350 CYS B N 1
ATOM 5645 C CA . CYS B 1 350 ? 10.586 0.239 17.266 1 92.69 350 CYS B CA 1
ATOM 5646 C C . CYS B 1 350 ? 9.523 0.252 18.359 1 92.69 350 CYS B C 1
ATOM 5648 O O . CYS B 1 350 ? 9.578 -0.548 19.297 1 92.69 350 CYS B O 1
ATOM 5650 N N . SER B 1 351 ? 8.562 1.146 18.188 1 93.62 351 SER B N 1
ATOM 5651 C CA . SER B 1 351 ? 7.484 1.256 19.156 1 93.62 351 SER B CA 1
ATOM 5652 C C . SER B 1 351 ? 6.684 -0.04 19.234 1 93.62 351 SER B C 1
ATOM 5654 O O . SER B 1 351 ? 6.273 -0.455 20.328 1 93.62 351 SER B O 1
ATOM 5656 N N . LEU B 1 352 ? 6.422 -0.667 18.125 1 91.94 352 LEU B N 1
ATOM 5657 C CA . LEU B 1 352 ? 5.695 -1.934 18.094 1 91.94 352 LEU B CA 1
ATOM 5658 C C . LEU B 1 352 ? 6.441 -3.002 18.891 1 91.94 352 LEU B C 1
ATOM 5660 O O . LEU B 1 352 ? 5.84 -3.727 19.688 1 91.94 352 LEU B O 1
ATOM 5664 N N . LYS B 1 353 ? 7.781 -2.998 18.703 1 91.31 353 LYS B N 1
ATOM 5665 C CA . LYS B 1 353 ? 8.594 -4 19.375 1 91.31 353 LYS B CA 1
ATOM 5666 C C . LYS B 1 353 ? 8.656 -3.742 20.875 1 91.31 353 LYS B C 1
ATOM 5668 O O . LYS B 1 353 ? 8.828 -4.672 21.672 1 91.31 353 LYS B O 1
ATOM 5673 N N . LEU B 1 354 ? 8.453 -2.512 21.297 1 92.75 354 LEU B N 1
ATOM 5674 C CA . LEU B 1 354 ? 8.516 -2.123 22.703 1 92.75 354 LEU B CA 1
ATOM 5675 C C . LEU B 1 354 ? 7.129 -2.162 23.328 1 92.75 354 LEU B C 1
ATOM 5677 O O . LEU B 1 354 ? 6.973 -1.822 24.516 1 92.75 354 LEU B O 1
ATOM 5681 N N . GLY B 1 355 ? 6.102 -2.445 22.531 1 91.19 355 GLY B N 1
ATOM 5682 C CA . GLY B 1 355 ? 4.746 -2.549 23.047 1 91.19 355 GLY B CA 1
ATOM 5683 C C . GLY B 1 355 ? 4.059 -1.206 23.188 1 91.19 355 GLY B C 1
ATOM 5684 O O . GLY B 1 355 ? 3.045 -1.093 23.891 1 91.19 355 GLY B O 1
ATOM 5685 N N . LYS B 1 356 ? 4.598 -0.193 22.562 1 92.69 356 LYS B N 1
ATOM 5686 C CA . LYS B 1 356 ? 4.02 1.146 22.609 1 92.69 356 LYS B CA 1
ATOM 5687 C C . LYS B 1 356 ? 3.064 1.382 21.453 1 92.69 356 LYS B C 1
ATOM 5689 O O . LYS B 1 356 ? 3.4 2.09 20.5 1 92.69 356 LYS B O 1
ATOM 5694 N N . GLY B 1 357 ? 1.854 0.879 21.562 1 91.31 357 GLY B N 1
ATOM 5695 C CA . GLY B 1 357 ? 0.894 0.811 20.469 1 91.31 357 GLY B CA 1
ATOM 5696 C C . GLY B 1 357 ? 0.403 2.174 20.016 1 91.31 357 GLY B C 1
ATOM 5697 O O . GLY B 1 357 ? 0.26 2.424 18.828 1 91.31 357 GLY B O 1
ATOM 5698 N N . ASP B 1 358 ? 0.193 3.102 20.969 1 91.75 358 ASP B N 1
ATOM 5699 C CA . ASP B 1 358 ? -0.338 4.418 20.625 1 91.75 358 ASP B CA 1
ATOM 5700 C C . ASP B 1 358 ? 0.668 5.219 19.812 1 91.75 358 ASP B C 1
ATOM 5702 O O . ASP B 1 358 ? 0.307 5.828 18.797 1 91.75 358 ASP B O 1
ATOM 5706 N N . GLN B 1 359 ? 1.872 5.164 20.234 1 92.62 359 GLN B N 1
ATOM 5707 C CA . GLN B 1 359 ? 2.914 5.875 19.5 1 92.62 359 GLN B CA 1
ATOM 5708 C C . GLN B 1 359 ? 3.127 5.266 18.125 1 92.62 359 GLN B C 1
ATOM 5710 O O . GLN B 1 359 ? 3.332 5.988 17.141 1 92.62 359 GLN B O 1
ATOM 5715 N N . ALA B 1 360 ? 3.139 3.926 18.094 1 93.38 360 ALA B N 1
ATOM 5716 C CA . ALA B 1 360 ? 3.273 3.242 16.797 1 93.38 360 ALA B CA 1
ATOM 5717 C C . ALA B 1 360 ? 2.162 3.654 15.844 1 93.38 360 ALA B C 1
ATOM 5719 O O . ALA B 1 360 ? 2.416 3.906 14.664 1 93.38 360 ALA B O 1
ATOM 5720 N N . LEU B 1 361 ? 0.97 3.719 16.344 1 93.19 361 LEU B N 1
ATOM 5721 C CA . LEU B 1 361 ? -0.183 4.078 15.531 1 93.19 361 LEU B CA 1
ATOM 5722 C C . LEU B 1 361 ? -0.101 5.535 15.086 1 93.19 361 LEU B C 1
ATOM 5724 O O . LEU B 1 361 ? -0.413 5.855 13.938 1 93.19 361 LEU B O 1
ATOM 5728 N N . MET B 1 362 ? 0.297 6.43 15.953 1 93.81 362 MET B N 1
ATOM 5729 C CA . MET B 1 362 ? 0.472 7.836 15.609 1 93.81 362 MET B CA 1
ATOM 5730 C C . MET B 1 362 ? 1.485 8 14.477 1 93.81 362 MET B C 1
ATOM 5732 O O . MET B 1 362 ? 1.231 8.719 13.508 1 93.81 362 MET B O 1
ATOM 5736 N N . ASP B 1 363 ? 2.588 7.332 14.633 1 94.69 363 ASP B N 1
ATOM 5737 C CA . ASP B 1 363 ? 3.617 7.406 13.602 1 94.69 363 ASP B CA 1
ATOM 5738 C C . ASP B 1 363 ? 3.111 6.836 12.281 1 94.69 363 ASP B C 1
ATOM 5740 O O . ASP B 1 363 ? 3.451 7.344 11.211 1 94.69 363 ASP B O 1
ATOM 5744 N N . ALA B 1 364 ? 2.363 5.742 12.344 1 93.44 364 ALA B N 1
ATOM 5745 C CA . ALA B 1 364 ? 1.789 5.168 11.133 1 93.44 364 ALA B CA 1
ATOM 5746 C C . ALA B 1 364 ? 0.882 6.168 10.422 1 93.44 364 ALA B C 1
ATOM 5748 O O . ALA B 1 364 ? 0.927 6.301 9.195 1 93.44 364 ALA B O 1
ATOM 5749 N N . GLU B 1 365 ? 0.089 6.859 11.188 1 93.94 365 GLU B N 1
ATOM 5750 C CA . GLU B 1 365 ? -0.8 7.863 10.602 1 93.94 365 GLU B CA 1
ATOM 5751 C C . GLU B 1 365 ? -0.008 8.984 9.938 1 93.94 365 GLU B C 1
ATOM 5753 O O . GLU B 1 365 ? -0.367 9.445 8.852 1 93.94 365 GLU B O 1
ATOM 5758 N N . LEU B 1 366 ? 1.005 9.391 10.578 1 94.62 366 LEU B N 1
ATOM 5759 C CA . LEU B 1 366 ? 1.828 10.445 10 1 94.62 366 LEU B CA 1
ATOM 5760 C C . LEU B 1 366 ? 2.494 9.977 8.711 1 94.62 366 LEU B C 1
ATOM 5762 O O . LEU B 1 366 ? 2.627 10.75 7.758 1 94.62 366 LEU B O 1
ATOM 5766 N N . CYS B 1 367 ? 2.924 8.719 8.719 1 93.31 367 CYS B N 1
ATOM 5767 C CA . CYS B 1 367 ? 3.488 8.156 7.5 1 93.31 367 CYS B CA 1
ATOM 5768 C C . CYS B 1 367 ? 2.479 8.203 6.359 1 93.31 367 CYS B C 1
ATOM 5770 O O . CYS B 1 367 ? 2.82 8.57 5.234 1 93.31 367 CYS B O 1
ATOM 5772 N N . LYS B 1 368 ? 1.226 7.852 6.676 1 91 368 LYS B N 1
ATOM 5773 C CA . LYS B 1 368 ? 0.175 7.848 5.664 1 91 368 LYS B CA 1
ATOM 5774 C C . LYS B 1 368 ? -0.069 9.25 5.117 1 91 368 LYS B C 1
ATOM 5776 O O . LYS B 1 368 ? -0.277 9.43 3.916 1 91 368 LYS B O 1
ATOM 5781 N N . MET B 1 369 ? -0.045 10.188 5.98 1 92.06 369 MET B N 1
ATOM 5782 C CA . MET B 1 369 ? -0.271 11.562 5.559 1 92.06 369 MET B CA 1
ATOM 5783 C C . MET B 1 369 ? 0.884 12.07 4.699 1 92.06 369 MET B C 1
ATOM 5785 O O . MET B 1 369 ? 0.666 12.758 3.701 1 92.06 369 MET B O 1
ATOM 5789 N N . LYS B 1 370 ? 2.082 11.719 5.117 1 91.62 370 LYS B N 1
ATOM 5790 C CA . LYS B 1 370 ? 3.275 12.211 4.43 1 91.62 370 LYS B CA 1
ATOM 5791 C C . LYS B 1 370 ? 3.469 11.5 3.096 1 91.62 370 LYS B C 1
ATOM 5793 O O . LYS B 1 370 ? 3.977 12.086 2.139 1 91.62 370 LYS B O 1
ATOM 5798 N N . ARG B 1 371 ? 3.111 10.281 3 1 87.25 371 ARG B N 1
ATOM 5799 C CA . ARG B 1 371 ? 3.219 9.461 1.799 1 87.25 371 ARG B CA 1
ATOM 5800 C C . ARG B 1 371 ? 1.968 8.609 1.601 1 87.25 371 ARG B C 1
ATOM 5802 O O . ARG B 1 371 ? 1.972 7.41 1.889 1 87.25 371 ARG B O 1
ATOM 5809 N N . PRO B 1 372 ? 0.937 9.219 1.016 1 83.56 372 PRO B N 1
ATOM 5810 C CA . PRO B 1 372 ? -0.307 8.469 0.825 1 83.56 372 PRO B CA 1
ATOM 5811 C C . PRO B 1 372 ? -0.121 7.23 -0.049 1 83.56 372 PRO B C 1
ATOM 5813 O O . PRO B 1 372 ? 0.597 7.281 -1.051 1 83.56 372 PRO B O 1
ATOM 5816 N N . GLY B 1 373 ? -0.739 6.105 0.387 1 78.62 373 GLY B N 1
ATOM 5817 C CA . GLY B 1 373 ? -0.669 4.879 -0.391 1 78.62 373 GLY B CA 1
ATOM 5818 C C . GLY B 1 373 ? 0.56 4.043 -0.081 1 78.62 373 GLY B C 1
ATOM 5819 O O . GLY B 1 373 ? 0.715 2.939 -0.606 1 78.62 373 GLY B O 1
ATOM 5820 N N . TRP B 1 374 ? 1.409 4.566 0.853 1 83.44 374 TRP B N 1
ATOM 5821 C CA . TRP B 1 374 ? 2.631 3.852 1.209 1 83.44 374 TRP B CA 1
ATOM 5822 C C . TRP B 1 374 ? 2.305 2.559 1.951 1 83.44 374 TRP B C 1
ATOM 5824 O O . TRP B 1 374 ? 1.845 2.59 3.096 1 83.44 374 TRP B O 1
ATOM 5834 N N . ALA B 1 375 ? 2.527 1.439 1.278 1 83.12 375 ALA B N 1
ATOM 5835 C CA . ALA B 1 375 ? 2.146 0.12 1.776 1 83.12 375 ALA B CA 1
ATOM 5836 C C . ALA B 1 375 ? 2.67 -0.103 3.193 1 83.12 375 ALA B C 1
ATOM 5838 O O . ALA B 1 375 ? 1.97 -0.667 4.039 1 83.12 375 ALA B O 1
ATOM 5839 N N . LYS B 1 376 ? 3.9 0.293 3.514 1 86.81 376 LYS B N 1
ATOM 5840 C CA . LYS B 1 376 ? 4.504 0.088 4.828 1 86.81 376 LYS B CA 1
ATOM 5841 C C . LYS B 1 376 ? 3.695 0.785 5.918 1 86.81 376 LYS B C 1
ATOM 5843 O O . LYS B 1 376 ? 3.586 0.279 7.035 1 86.81 376 LYS B O 1
ATOM 5848 N N . ALA B 1 377 ? 3.201 1.973 5.621 1 89.81 377 ALA B N 1
ATOM 5849 C CA . ALA B 1 377 ? 2.408 2.715 6.598 1 89.81 377 ALA B CA 1
ATOM 5850 C C . ALA B 1 377 ? 1.167 1.927 7.008 1 89.81 377 ALA B C 1
ATOM 5852 O O . ALA B 1 377 ? 0.801 1.904 8.188 1 89.81 377 ALA B O 1
ATOM 5853 N N . TYR B 1 378 ? 0.547 1.291 6.07 1 87.88 378 TYR B N 1
ATOM 5854 C CA . TYR B 1 378 ? -0.656 0.513 6.348 1 87.88 378 TYR B CA 1
ATOM 5855 C C . TYR B 1 378 ? -0.314 -0.784 7.07 1 87.88 378 TYR B C 1
ATOM 5857 O O . TYR B 1 378 ? -1.084 -1.257 7.906 1 87.88 378 TYR B O 1
ATOM 5865 N N . TYR B 1 379 ? 0.823 -1.414 6.773 1 88.38 379 TYR B N 1
ATOM 5866 C CA . TYR B 1 379 ? 1.331 -2.553 7.531 1 88.38 379 TYR B CA 1
ATOM 5867 C C . TYR B 1 379 ? 1.493 -2.197 9 1 88.38 379 TYR B C 1
ATOM 5869 O O . TYR B 1 379 ? 1.07 -2.955 9.883 1 88.38 379 TYR B O 1
ATOM 5877 N N . LEU B 1 380 ? 2.121 -1.015 9.25 1 90.75 380 LEU B N 1
ATOM 5878 C CA . LEU B 1 380 ? 2.346 -0.549 10.617 1 90.75 380 LEU B CA 1
ATOM 5879 C C . LEU B 1 380 ? 1.023 -0.26 11.32 1 90.75 380 LEU B C 1
ATOM 5881 O O . LEU B 1 380 ? 0.862 -0.567 12.5 1 90.75 380 LEU B O 1
ATOM 5885 N N . GLN B 1 381 ? 0.092 0.344 10.578 1 90.19 381 GLN B N 1
ATOM 5886 C CA . GLN B 1 381 ? -1.222 0.635 11.141 1 90.19 381 GLN B CA 1
ATOM 5887 C C . GLN B 1 381 ? -1.911 -0.641 11.617 1 90.19 381 GLN B C 1
ATOM 5889 O O . GLN B 1 381 ? -2.4 -0.703 12.75 1 90.19 381 GLN B O 1
ATOM 5894 N N . GLY B 1 382 ? -1.992 -1.677 10.742 1 87.81 382 GLY B N 1
ATOM 5895 C CA . GLY B 1 382 ? -2.613 -2.936 11.117 1 87.81 382 GLY B CA 1
ATOM 5896 C C . GLY B 1 382 ? -1.96 -3.584 12.328 1 87.81 382 GLY B C 1
ATOM 5897 O O . GLY B 1 382 ? -2.648 -4.078 13.219 1 87.81 382 GLY B O 1
ATOM 5898 N N . SER B 1 383 ? -0.639 -3.57 12.383 1 88.75 383 SER B N 1
ATOM 5899 C CA . SER B 1 383 ? 0.11 -4.152 13.492 1 88.75 383 SER B CA 1
ATOM 5900 C C . SER B 1 383 ? -0.178 -3.42 14.797 1 88.75 383 SER B C 1
ATOM 5902 O O . SER B 1 383 ? -0.407 -4.051 15.828 1 88.75 383 SER B O 1
ATOM 5904 N N . ALA B 1 384 ? -0.136 -2.096 14.688 1 91.25 384 ALA B N 1
ATOM 5905 C CA . ALA B 1 384 ? -0.356 -1.291 15.883 1 91.25 384 ALA B CA 1
ATOM 5906 C C . ALA B 1 384 ? -1.772 -1.48 16.422 1 91.25 384 ALA B C 1
ATOM 5908 O O . ALA B 1 384 ? -1.979 -1.556 17.625 1 91.25 384 ALA B O 1
ATOM 5909 N N . GLN B 1 385 ? -2.764 -1.554 15.531 1 89.19 385 GLN B N 1
ATOM 5910 C CA . GLN B 1 385 ? -4.152 -1.734 15.945 1 89.19 385 GLN B CA 1
ATOM 5911 C C . GLN B 1 385 ? -4.348 -3.074 16.656 1 89.19 385 GLN B C 1
ATOM 5913 O O . GLN B 1 385 ? -5.094 -3.166 17.625 1 89.19 385 GLN B O 1
ATOM 5918 N N . MET B 1 386 ? -3.729 -4.094 16.141 1 88.19 386 MET B N 1
ATOM 5919 C CA . MET B 1 386 ? -3.812 -5.402 16.781 1 88.19 386 MET B CA 1
ATOM 5920 C C . MET B 1 386 ? -3.156 -5.379 18.156 1 88.19 386 MET B C 1
ATOM 5922 O O . MET B 1 386 ? -3.656 -5.996 19.094 1 88.19 386 MET B O 1
ATOM 5926 N N . LEU B 1 387 ? -2.016 -4.672 18.219 1 87.62 387 LEU B N 1
ATOM 5927 C CA . LEU B 1 387 ? -1.324 -4.547 19.5 1 87.62 387 LEU B CA 1
ATOM 5928 C C . LEU B 1 387 ? -2.219 -3.871 20.531 1 87.62 387 LEU B C 1
ATOM 5930 O O . LEU B 1 387 ? -2.211 -4.254 21.703 1 87.62 387 LEU B O 1
ATOM 5934 N N . LEU B 1 388 ? -2.938 -2.871 20.047 1 88 388 LEU B N 1
ATOM 5935 C CA . LEU B 1 388 ? -3.797 -2.102 20.938 1 88 388 LEU B CA 1
ATOM 5936 C C . LEU B 1 388 ? -5.141 -2.799 21.125 1 88 388 LEU B C 1
ATOM 5938 O O . LEU B 1 388 ? -5.953 -2.371 21.953 1 88 388 LEU B O 1
ATOM 5942 N N . ARG B 1 389 ? -5.395 -3.898 20.547 1 81.56 389 ARG B N 1
ATOM 5943 C CA . ARG B 1 389 ? -6.656 -4.633 20.594 1 81.56 389 ARG B CA 1
ATOM 5944 C C . ARG B 1 389 ? -7.828 -3.738 20.203 1 81.56 389 ARG B C 1
ATOM 5946 O O . ARG B 1 389 ? -8.867 -3.75 20.859 1 81.56 389 ARG B O 1
ATOM 5953 N N . VAL B 1 390 ? -7.477 -2.809 19.406 1 70.06 390 VAL B N 1
ATOM 5954 C CA . VAL B 1 390 ? -8.523 -1.935 18.891 1 70.06 390 VAL B CA 1
ATOM 5955 C C . VAL B 1 390 ? -9.344 -2.674 17.844 1 70.06 390 VAL B C 1
ATOM 5957 O O . VAL B 1 390 ? -8.789 -3.314 16.953 1 70.06 390 VAL B O 1
ATOM 5960 N N . PRO B 1 391 ? -10.609 -2.729 18.156 1 60.09 391 PRO B N 1
ATOM 5961 C CA . PRO B 1 391 ? -11.414 -3.377 17.125 1 60.09 391 PRO B CA 1
ATOM 5962 C C . PRO B 1 391 ? -11.289 -2.693 15.766 1 60.09 391 PRO B C 1
ATOM 5964 O O . PRO B 1 391 ? -11.031 -1.489 15.703 1 60.09 391 PRO B O 1
ATOM 5967 N N . PHE B 1 392 ? -11 -3.479 14.82 1 56.97 392 PHE B N 1
ATOM 5968 C CA . PHE B 1 392 ? -10.992 -2.955 13.453 1 56.97 392 PHE B CA 1
ATOM 5969 C C . PHE B 1 392 ? -12.125 -1.958 13.25 1 56.97 392 PHE B C 1
ATOM 5971 O O . PHE B 1 392 ? -13.297 -2.291 13.461 1 56.97 392 PHE B O 1
ATOM 5978 N N . SER B 1 393 ? -11.977 -0.846 13.742 1 51.41 393 SER B N 1
ATOM 5979 C CA . SER B 1 393 ? -12.992 0.207 13.727 1 51.41 393 SER B CA 1
ATOM 5980 C C . SER B 1 393 ? -13.766 0.209 12.414 1 51.41 393 SER B C 1
ATOM 5982 O O . SER B 1 393 ? -13.242 -0.202 11.375 1 51.41 393 SER B O 1
ATOM 5984 N N . ALA B 1 394 ? -15.016 0.385 12.508 1 44.81 394 ALA B N 1
ATOM 5985 C CA . ALA B 1 394 ? -15.984 0.558 11.422 1 44.81 394 ALA B CA 1
ATOM 5986 C C . ALA B 1 394 ? -15.383 1.356 10.273 1 44.81 394 ALA B C 1
ATOM 5988 O O . ALA B 1 394 ? -15.68 1.096 9.102 1 44.81 394 ALA B O 1
ATOM 5989 N N . THR B 1 395 ? -14.695 2.34 10.648 1 44.38 395 THR B N 1
ATOM 5990 C CA . THR B 1 395 ? -14.305 3.285 9.609 1 44.38 395 THR B CA 1
ATOM 5991 C C . THR B 1 395 ? -13.312 2.646 8.641 1 44.38 395 THR B C 1
ATOM 5993 O O . THR B 1 395 ? -13.391 2.871 7.43 1 44.38 395 THR B O 1
ATOM 5996 N N . HIS B 1 396 ? -12.258 2.072 9.211 1 46.47 396 HIS B N 1
ATOM 5997 C CA . HIS B 1 396 ? -11.281 1.39 8.359 1 46.47 396 HIS B CA 1
ATOM 5998 C C . HIS B 1 396 ? -11.93 0.234 7.602 1 46.47 396 HIS B C 1
ATOM 6000 O O . HIS B 1 396 ? -11.516 -0.096 6.492 1 46.47 396 HIS B O 1
ATOM 6006 N N . GLU B 1 397 ? -12.836 -0.377 8.359 1 45.81 397 GLU B N 1
ATOM 6007 C CA . GLU B 1 397 ? -13.633 -1.422 7.719 1 45.81 397 GLU B CA 1
ATOM 6008 C C . GLU B 1 397 ? -14.25 -0.924 6.414 1 45.81 397 GLU B C 1
ATOM 6010 O O . GLU B 1 397 ? -14.391 -1.689 5.457 1 45.81 397 GLU B O 1
ATOM 6015 N N . CYS B 1 398 ? -14.672 0.316 6.555 1 41.75 398 CYS B N 1
ATOM 6016 C CA . CYS B 1 398 ? -15.352 0.818 5.367 1 41.75 398 CYS B CA 1
ATOM 6017 C C . CYS B 1 398 ? -14.359 1.104 4.246 1 41.75 398 CYS B C 1
ATOM 6019 O O . CYS B 1 398 ? -14.672 0.912 3.07 1 41.75 398 CYS B O 1
ATOM 6021 N N . ILE B 1 399 ? -13.344 1.861 4.555 1 44.94 399 ILE B N 1
ATOM 6022 C CA . ILE B 1 399 ? -12.469 2.277 3.461 1 44.94 399 ILE B CA 1
ATOM 6023 C C . ILE B 1 399 ? -11.883 1.047 2.768 1 44.94 399 ILE B C 1
ATOM 6025 O O . ILE B 1 399 ? -11.844 0.985 1.537 1 44.94 399 ILE B O 1
ATOM 6029 N N . CYS B 1 400 ? -11.016 0.27 3.492 1 45.69 400 CYS B N 1
ATOM 6030 C CA . CYS B 1 400 ? -10.273 -0.857 2.936 1 45.69 400 CYS B CA 1
ATOM 6031 C C . CYS B 1 400 ? -11.219 -1.898 2.354 1 45.69 400 CYS B C 1
ATOM 6033 O O . CYS B 1 400 ? -10.898 -2.553 1.361 1 45.69 400 CYS B O 1
ATOM 6035 N N . LEU B 1 401 ? -12.102 -2.463 3.209 1 42.53 401 LEU B N 1
ATOM 6036 C CA . LEU B 1 401 ? -12.648 -3.807 3.049 1 42.53 401 LEU B CA 1
ATOM 6037 C C . LEU B 1 401 ? -13.609 -3.865 1.869 1 42.53 401 LEU B C 1
ATOM 6039 O O . LEU B 1 401 ? -13.789 -4.922 1.263 1 42.53 401 LEU B O 1
ATOM 6043 N N . LEU B 1 402 ? -14.656 -3.012 1.783 1 43.25 402 LEU B N 1
ATOM 6044 C CA . LEU B 1 402 ? -15.789 -3.475 0.982 1 43.25 402 LEU B CA 1
ATOM 6045 C C . LEU B 1 402 ? -15.641 -3.031 -0.47 1 43.25 402 LEU B C 1
ATOM 6047 O O . LEU B 1 402 ? -16.5 -3.322 -1.303 1 43.25 402 LEU B O 1
ATOM 6051 N N . CYS B 1 403 ? -14.609 -2.229 -0.783 1 42.09 403 CYS B N 1
ATOM 6052 C CA . CYS B 1 403 ? -14.68 -1.983 -2.219 1 42.09 403 CYS B CA 1
ATOM 6053 C C . CYS B 1 403 ? -13.852 -3.008 -2.986 1 42.09 403 CYS B C 1
ATOM 6055 O O . CYS B 1 403 ? -12.836 -3.496 -2.482 1 42.09 403 CYS B O 1
#

InterPro domains:
  IPR002110 Ankyrin repeat [PF12796] (45-116)
  IPR002110 Ankyrin repeat [PF12796] (120-181)
  IPR002110 Ankyrin repeat [PF12796] (191-270)
  IPR002110 Ankyrin repeat [PR01415] (121-136)
  IPR002110 Ankyrin repeat [PR01415] (201-215)
  IPR002110 Ankyrin repeat [PS50088] (87-119)
  IPR002110 Ankyrin repeat [PS50088] (120-152)
  IPR002110 Ankyrin repeat [PS50088] (185-217)
  IPR002110 Ankyrin repeat [PS50088] (216-248)
  IPR002110 Ankyrin repeat [SM00248] (53-83)
  IPR002110 Ankyrin repeat [SM00248] (87-116)
  IPR002110 Ankyrin repeat [SM00248] (120-149)
  IPR002110 Ankyrin repeat [SM00248] (152-181)
  IPR002110 Ankyrin repeat [SM00248] (185-214)
  IPR002110 Ankyrin repeat [SM00248] (216-245)
  IPR011990 Tetratricopeptide-like helical domain superfamily [G3DSA:1.25.40.10] (306-398)
  IPR011990 Tetratricopeptide-like helical domain superfamily [SSF48452] (309-389)
  IPR036770 Ankyrin repeat-containing domain superfamily [G3DSA:1.25.40.20] (9-156)
  IPR036770 Ankyrin repeat-containing domain superfamily [G3DSA:1.25.40.20] (157-284)
  IPR036770 Ankyrin repeat-containing domain superfamily [SSF48403] (16-271)

Sequence (806 aa):
MAPPLACGPEAPQCRLLRAAADGDLPLFKRTASLLDGGKGRLRDAVEAVNVGGRAGALHLAAGHGRMAVCVFLVEELRVDVNAADESGDTPLAYAIRAGAVNTFRYLLDHDANPDKPAGKGSTPLHWAATGGNCEIVKALLSKGANVDALCELGTPLHMAAFWKQDGALKILLDHHADCNMVCNTVYSPLLAALSTGSLNCVKLLIKAGADVKGVGTVTPLIMAANNGLTDFYKCLLEAGADPNVRDDVGQLPIEIAAYHNRRKDVEILLPVTSRTPYVRDWSVDGIIRYVKSMPSVEDDPMYKMNPADLKLEGSKAYKRKDYATALELYSLAIHHCPADATLFSNRSLCSLKLGKGDQALMDAELCKMKRPGWAKAYYLQGSAQMLLRVPFSATHECICLLCMAPPLACGPEAPQCRLLRAAADGDLPLFKRTASLLDGGKGRLRDAVEAVNVGGRAGALHLAAGHGRMAVCVFLVEELRVDVNAADESGDTPLAYAIRAGAVNTFRYLLDHDANPDKPAGKGSTPLHWAATGGNCEIVKALLSKGANVDALCELGTPLHMAAFWKQDGALKILLDHHADCNMVCNTVYSPLLAALSTGSLNCVKLLIKAGADVKGVGTVTPLIMAANNGLTDFYKCLLEAGADPNVRDDVGQLPIEIAAYHNRRKDVEILLPVTSRTPYVRDWSVDGIIRYVKSMPSVEDDPMYKMNPADLKLEGSKAYKRKDYATALELYSLAIHHCPADATLFSNRSLCSLKLGKGDQALMDAELCKMKRPGWAKAYYLQGSAQMLLRVPFSATHECICLLC

Solvent-accessible surface area (backbone atoms only — not comparable to full-atom values): 40687 Å² total; per-residue (Å²): 67,35,56,58,65,79,53,54,79,80,38,65,60,41,46,30,42,48,21,22,42,67,41,37,49,70,59,25,52,52,42,40,47,61,65,28,66,78,69,79,43,52,48,59,42,46,69,66,35,54,42,48,50,53,38,31,40,57,32,38,6,23,36,54,44,16,52,70,37,38,48,44,42,49,70,73,50,55,53,71,59,67,48,49,24,70,60,28,45,28,21,55,43,31,3,51,78,53,64,21,58,68,40,31,52,50,40,52,73,62,73,34,66,59,65,54,47,23,64,58,32,46,26,46,53,34,52,22,17,45,71,36,40,45,68,58,41,50,52,40,48,74,72,62,37,65,60,70,44,64,28,80,80,33,28,23,52,29,33,5,20,43,56,57,16,47,68,25,34,50,54,42,49,74,66,66,33,67,57,66,50,55,43,89,80,63,46,26,26,55,51,31,4,57,76,62,64,28,62,65,36,40,51,55,38,49,74,73,60,35,76,44,64,59,49,90,51,52,22,52,58,47,51,31,31,66,66,65,41,63,87,48,49,62,63,43,47,77,72,59,32,66,55,76,53,42,36,91,86,64,42,34,31,46,50,47,18,26,62,72,67,33,61,70,48,21,58,66,36,54,85,70,35,76,85,55,89,85,50,83,49,90,44,67,67,36,47,33,51,51,46,40,63,37,76,71,49,63,79,26,67,64,77,76,41,52,51,71,53,23,46,51,52,16,52,52,29,42,74,71,67,36,34,68,60,16,32,51,29,22,53,55,24,33,64,75,39,72,80,47,44,49,43,36,47,41,30,19,52,26,24,52,76,71,67,37,26,66,59,11,31,46,24,14,51,50,21,35,66,70,38,71,71,42,33,59,26,32,20,41,34,25,29,18,34,51,69,57,65,45,67,83,45,69,66,57,47,53,45,58,48,75,100,58,37,56,60,64,79,53,53,78,80,38,65,60,42,44,31,42,48,20,21,43,68,41,36,48,69,58,25,52,51,42,40,48,60,66,28,68,79,69,78,44,51,46,60,42,46,68,67,36,53,41,45,52,54,38,33,40,55,31,38,5,24,36,53,44,17,52,70,38,39,48,44,41,50,69,72,48,55,53,71,60,66,48,48,23,69,61,28,45,27,23,56,43,31,4,50,76,53,64,20,61,67,41,31,51,52,38,52,74,62,73,34,64,57,65,53,47,24,62,58,31,44,27,44,52,34,53,23,16,45,70,36,39,45,68,56,41,50,53,42,49,72,74,61,36,66,60,68,45,63,28,82,82,33,31,25,53,28,33,4,21,43,57,58,15,46,68,26,34,48,55,42,49,75,65,64,34,67,58,68,50,55,45,90,81,64,45,25,27,55,51,31,5,57,76,61,65,26,62,66,37,39,52,55,38,49,74,74,63,34,75,46,65,58,49,90,52,50,22,51,58,45,50,31,31,67,68,65,41,64,88,49,49,62,63,43,47,75,72,59,31,64,55,77,54,43,35,94,87,65,41,33,32,46,52,46,18,27,65,71,68,33,61,70,46,24,60,67,37,53,82,70,35,76,84,54,86,85,52,83,50,89,44,66,69,37,48,33,51,51,46,43,63,37,77,73,49,64,80,27,66,63,77,76,42,51,50,71,53,24,47,51,52,15,51,53,28,41,75,70,67,36,32,68,60,15,32,51,30,22,52,55,24,32,64,74,40,72,82,48,43,52,43,34,47,43,31,18,52,26,24,53,76,71,67,36,27,66,59,10,31,45,26,15,52,50,22,34,67,69,39,71,71,43,33,55,27,32,20,40,33,26,29,18,33,50,69,58,64,46,68,84,45,70,64,60,48,53,41,59,47,75,96

Secondary structure (DSSP, 8-state):
------S-TTSHHHHHHHHHHHT-HHHHHHHHHHHHTTSS-HHHHHHH--BTTTB-HHHHHHHTT-HHHHHIIIIIS---TT---TT---HHHHHHHHT-HHHHHHHHHTT--TT---TTS--HHHHHHHHT-HHHHHHHHHTT--TT--BTTB-HHHHHHHTT-HHHHHHHHHTT--TT--BTTTB-HHHHHHHHT-HHHHHHHHHTT---S-BTTB-HHHHHHHHT-GGGHHHHHHTT--TT---TTS--HHHHHHHTT-HHHHHHHGGGSPPPTT-SS-SHHHHHHHHHHSTTTSS-GGGGS-HHHHHHHHHHHHHTT-HHHHHHHHHHHHHH-TT-HHHHHHHHHHHHHTT-HHHHHHHHHHHHHHSTT-HHHHHHHHHHHHHHT----HHHHHHHH--/------S-TTSHHHHHHHHHHHT-HHHHHHHHHHHHTTSS-HHHHHHH--BTTTB-HHHHHHHTT-HHHHHIIIIIS---TT---TT---HHHHHHHHT-HHHHHHHHHTT--TT---TTS--HHHHHHHHT-HHHHHHHHHTT--TT--BTTB-HHHHHHHTT-HHHHHHHHHTT--TT--BTTTB-HHHHHHHHT-HHHHHHHHHTT---S-BTTB-HHHHHHHHT-GGGHHHHHHTT--TT---TTS--HHHHHHHTT-HHHHHHHGGGSPPPTT-SS-SHHHHHHHHHHSTTTSS-GGGGS-HHHHHHHHHHHHHTT-HHHHHHHHHHHHHH-TT-HHHHHHHHHHHHHTT-HHHHHHHHHHHHHHSTT-HHHHHHHHHHHHHHT----HHHIIIII--

Radius of gyration: 29.43 Å; Cα contacts (8 Å, |Δi|>4): 1502; chains: 2; bounding box: 62×74×82 Å

Organism: Aegilops tauschii subsp. strangulata (NCBI:txid200361)

pLDDT: mean 88.01, std 13.93, range [20.12, 98.75]

Nearest PDB structures (foldseek):
  6by9-assembly1_A  TM=8.786E-01  e=5.371E-10  Homo sapiens
  3zng-assembly1_A  TM=7.687E-01  e=7.820E-10  Homo sapiens
  4hrl-assembly1_A  TM=9.479E-01  e=1.703E-07  synthetic construct
  2qc9-assembly1_A  TM=9.254E-01  e=5.956E-07  Mus musculus
  1ot8-assembly3_C  TM=7.848E-01  e=2.810E-07  Drosophila melanogaster